Protein AF-A0AAJ6QTH8-F1 (afdb_monomer)

Foldseek 3Di:
DDDDDPDDDDPDDFLLLLLLVCCVPPQAQFAEDDDPDTAGSLNLLVLLLVVLVLLLQAQEEEEQEWPDSQSVSSLSSCQQNQHAYAYAHHDPPCPVVVVPDDPRAAYEYADDPDDDSRYHHPVVSNPDDPDDDDDADPVRRHVSSNHGDHYQFSHQANVRFTEGSVLLVVLLVVLCVVPVEDLVAEEEELDTPRFPVVVSRSSSRSSHNHHYYYDDPVCRPPLLVVLVVCLVRLHAEYEYEPVRLLVNLVVLVPADPVSVCSSCVSHQEYEYEDLADDDPVSVVSSVVSVPPGNYWYKYFNAASRYRDTQWIDGDPDRDTDGDPQWDWDADPRAIWTAGVVGTGRRGPPDDDDDPDWDWDQDADPPDPQVVVLVVVCVVVVHNAKDWDADPPRGIITIDDDDDDDDPPVVNVVVVVPGDPPPDDPPDDDDDDDVHDVVVVVVLLVCLLVVVVLFLQPFDSNVLSVLLVLLQVLQDPDGSVNADQQAFSVVSVQDQVSLVSSLVVQVVVVWRSPLSNDRNDGNNRSSQQTGWPWDAFPPRWIKTKHFQAPVDDQVLQLQQQLVQCCPAFLLNVLQCVPFPRSSVLSSLQCVQCVVQQRVQSLKMWMAGPPPRRTFKIWTKHWLVDDGDRDDHDPLVVLVVVLVVVVSVVVCVVQVVFTEIEGEDIGGHPPDDPRRVLVVLLVRLVSSCSCQLRPPNRHFKYKYWDQGPSNVCCCVVPVVWDFDDKGQLQPDDDPNDRRRVPGDRPGITTMTMDGHDDD

InterPro domains:
  IPR042099 ANL, N-terminal domain [G3DSA:3.40.50.12780] (11-364)

Solvent-accessible surface area (backbone atoms only — not comparable to full-atom values): 43039 Å² total; per-residue (Å²): 134,88,87,82,88,89,75,82,82,79,80,89,66,45,75,66,51,44,48,31,46,41,35,70,77,44,29,82,43,54,34,37,38,45,79,97,42,77,34,23,30,42,53,48,33,52,48,16,44,58,48,26,66,71,48,66,83,42,68,38,46,33,44,34,34,63,76,49,69,67,44,53,31,50,55,51,12,29,39,37,69,43,31,54,32,33,35,33,72,62,64,90,77,50,68,69,59,62,76,68,57,54,96,47,28,31,41,37,28,68,73,71,97,67,91,50,98,46,54,46,45,45,75,76,65,74,77,68,80,91,73,87,84,73,64,61,45,102,84,71,47,44,50,74,55,62,58,64,41,80,57,71,45,59,30,26,39,65,91,65,41,71,23,47,32,64,39,52,49,56,41,37,59,50,49,50,70,74,65,62,60,34,71,86,37,25,31,33,58,77,51,52,59,50,43,58,63,34,54,52,54,54,47,50,31,42,56,45,44,7,23,37,41,47,73,55,77,89,41,64,94,37,66,66,57,44,36,53,49,36,46,75,66,45,28,21,36,41,38,34,36,61,66,55,48,49,52,48,24,52,51,41,70,76,42,54,74,63,58,46,47,56,43,45,66,48,26,50,32,38,40,32,43,36,67,58,64,75,55,71,70,58,42,53,57,34,53,59,44,54,61,95,57,91,49,45,57,37,41,35,34,32,41,84,61,50,58,45,72,64,35,40,43,49,82,91,70,80,50,68,48,68,50,94,49,63,45,83,47,77,59,98,90,43,59,28,48,28,41,84,86,49,84,43,87,51,71,76,64,63,84,81,85,80,74,67,86,56,87,49,90,74,73,57,87,83,61,62,66,66,61,54,40,51,54,50,22,64,74,70,74,44,88,70,57,51,72,45,75,41,90,89,75,48,23,47,40,51,39,65,81,86,80,89,89,72,67,83,68,49,59,69,53,56,63,72,73,58,64,74,92,79,64,80,86,85,70,86,88,87,87,81,72,102,62,57,77,66,41,63,52,42,57,49,47,46,37,32,47,54,40,67,75,41,66,52,92,54,53,51,71,60,48,31,54,51,52,50,47,49,30,75,60,41,80,96,43,52,75,85,70,65,51,52,84,41,22,56,44,81,67,64,52,46,75,68,40,29,51,51,39,16,51,52,30,44,74,73,74,35,65,25,70,52,54,64,43,60,80,43,19,47,47,52,36,46,56,75,41,47,74,34,75,48,77,39,71,90,81,39,46,34,29,49,42,67,30,37,89,87,54,67,60,68,65,52,38,50,33,40,14,51,32,41,44,73,68,37,65,69,40,57,50,35,34,82,77,78,48,66,45,34,60,48,42,37,58,50,44,65,71,45,40,64,68,32,28,78,62,55,53,11,33,31,32,23,32,61,88,78,62,46,80,44,31,41,33,43,20,40,59,58,84,68,80,81,94,82,78,91,67,54,76,68,56,47,50,57,52,51,60,51,46,66,51,45,60,56,49,48,67,75,38,69,93,50,44,33,40,25,46,76,46,77,28,45,46,86,85,56,52,75,66,36,48,53,51,52,53,50,51,57,52,53,54,47,50,43,50,37,58,24,88,84,58,66,32,42,30,42,37,36,70,36,70,48,71,67,59,44,51,49,37,44,76,74,62,67,28,41,81,78,45,77,43,62,55,80,74,49,68,56,97,93,40,67,70,40,83,79,56,62,96,85,53,52,36,36,29,34,39,33,77,46,85,81,128

Structure (mmCIF, N/CA/C/O backbone):
data_AF-A0AAJ6QTH8-F1
#
_entry.id   AF-A0AAJ6QTH8-F1
#
loop_
_atom_site.group_PDB
_atom_site.id
_atom_site.type_symbol
_atom_site.label_atom_id
_atom_site.label_alt_id
_atom_site.label_comp_id
_atom_site.label_asym_id
_atom_site.label_entity_id
_atom_site.label_seq_id
_atom_site.pdbx_PDB_ins_code
_atom_site.Cartn_x
_atom_site.Cartn_y
_atom_site.Cartn_z
_atom_site.occupancy
_atom_site.B_iso_or_equiv
_atom_site.auth_seq_id
_atom_site.auth_comp_id
_atom_site.auth_asym_id
_atom_site.auth_atom_id
_atom_site.pdbx_PDB_model_num
ATOM 1 N N . MET A 1 1 ? 64.478 -2.134 1.390 1.00 30.98 1 MET A N 1
ATOM 2 C CA . MET A 1 1 ? 63.699 -1.102 2.108 1.00 30.98 1 MET A CA 1
ATOM 3 C C . MET A 1 1 ? 62.817 -0.441 1.047 1.00 30.98 1 MET A C 1
ATOM 5 O O . MET A 1 1 ? 63.375 0.244 0.209 1.00 30.98 1 MET A O 1
ATOM 9 N N . SER A 1 2 ? 61.573 -0.869 0.766 1.00 25.03 2 SER A N 1
ATOM 10 C CA . SER A 1 2 ? 60.336 -0.794 1.589 1.00 25.03 2 SER A CA 1
ATOM 11 C C . SER A 1 2 ? 60.088 0.656 2.043 1.00 25.03 2 SER A C 1
ATOM 13 O O . SER A 1 2 ? 61.015 1.234 2.591 1.00 25.03 2 SER A O 1
ATOM 15 N N . THR A 1 3 ? 58.959 1.348 1.880 1.00 27.83 3 THR A N 1
ATOM 16 C CA . THR A 1 3 ? 57.510 1.089 1.696 1.00 27.83 3 THR A CA 1
ATOM 17 C C . THR A 1 3 ? 56.882 2.462 1.321 1.00 27.83 3 THR A C 1
ATOM 19 O O . THR A 1 3 ? 57.507 3.485 1.561 1.00 27.83 3 THR A O 1
ATOM 22 N N . GLY A 1 4 ? 55.687 2.653 0.758 1.00 23.27 4 GLY A N 1
ATOM 23 C CA . GLY A 1 4 ? 54.606 1.772 0.346 1.00 23.27 4 GLY A CA 1
ATOM 24 C C . GLY A 1 4 ? 53.565 2.591 -0.438 1.00 23.27 4 GLY A C 1
ATOM 25 O O . GLY A 1 4 ? 53.113 3.637 0.016 1.00 23.27 4 GLY A O 1
ATOM 26 N N . ARG A 1 5 ? 53.189 2.099 -1.623 1.00 26.78 5 ARG A N 1
ATOM 27 C CA . ARG A 1 5 ? 51.918 2.421 -2.281 1.00 26.78 5 ARG A CA 1
ATOM 28 C C . ARG A 1 5 ? 50.860 1.492 -1.680 1.00 26.78 5 ARG A C 1
ATOM 30 O O . ARG A 1 5 ? 51.039 0.278 -1.723 1.00 26.78 5 ARG A O 1
ATOM 37 N N . ARG A 1 6 ? 49.769 2.042 -1.152 1.00 27.88 6 ARG A N 1
ATOM 38 C CA . ARG A 1 6 ? 48.500 1.324 -0.970 1.00 27.88 6 ARG A CA 1
ATOM 39 C C . ARG A 1 6 ? 47.412 2.111 -1.692 1.00 27.88 6 ARG A C 1
ATOM 41 O O . ARG A 1 6 ? 46.777 2.974 -1.112 1.00 27.88 6 ARG A O 1
ATOM 48 N N . GLY A 1 7 ? 47.266 1.813 -2.976 1.00 26.36 7 GLY A N 1
ATOM 49 C CA . GLY A 1 7 ? 46.012 1.924 -3.709 1.00 26.36 7 GLY A CA 1
ATOM 50 C C . GLY A 1 7 ? 45.811 0.546 -4.318 1.00 26.36 7 GLY A C 1
ATOM 51 O O . GLY A 1 7 ? 46.610 0.120 -5.151 1.00 26.36 7 GLY A O 1
ATOM 52 N N . THR A 1 8 ? 44.881 -0.221 -3.766 1.00 25.27 8 THR A N 1
ATOM 53 C CA . THR A 1 8 ? 44.564 -1.585 -4.190 1.00 25.27 8 THR A CA 1
ATOM 54 C C . THR A 1 8 ? 44.087 -1.572 -5.642 1.00 25.27 8 THR A C 1
ATOM 56 O O . THR A 1 8 ? 43.232 -0.773 -6.007 1.00 25.27 8 THR A O 1
ATOM 59 N N . MET A 1 9 ? 44.685 -2.435 -6.467 1.00 25.14 9 MET A N 1
ATOM 60 C CA . MET A 1 9 ? 44.306 -2.676 -7.859 1.00 25.14 9 MET A CA 1
ATOM 61 C C . MET A 1 9 ? 42.838 -3.112 -7.945 1.00 25.14 9 MET A C 1
ATOM 63 O O . MET A 1 9 ? 42.475 -4.119 -7.342 1.00 25.14 9 MET A O 1
ATOM 67 N N . CYS A 1 10 ? 42.027 -2.401 -8.731 1.00 27.89 10 CYS A N 1
ATOM 68 C CA . CYS A 1 10 ? 40.761 -2.926 -9.231 1.00 27.89 10 CYS A CA 1
ATOM 69 C C . CYS A 1 10 ? 41.102 -3.844 -10.415 1.00 27.89 10 CYS A C 1
ATOM 71 O O . CYS A 1 10 ? 41.618 -3.382 -11.434 1.00 27.89 10 CYS A O 1
ATOM 73 N N . SER A 1 11 ? 40.941 -5.157 -10.250 1.00 30.78 11 SER A N 1
ATOM 74 C CA . SER A 1 11 ? 41.126 -6.124 -11.332 1.00 30.78 11 SER A CA 1
ATOM 75 C C . SER A 1 11 ? 39.973 -5.956 -12.318 1.00 30.78 11 SER A C 1
ATOM 77 O O . SER A 1 11 ? 38.854 -6.355 -12.006 1.00 30.78 11 SER A O 1
ATOM 79 N N . SER A 1 12 ? 40.238 -5.336 -13.469 1.00 40.53 12 SER A N 1
ATOM 80 C CA . SER A 1 12 ? 39.260 -5.050 -14.523 1.00 40.53 12 SER A CA 1
ATOM 81 C C . SER A 1 12 ? 38.631 -6.340 -15.056 1.00 40.53 12 SER A C 1
ATOM 83 O O . SER A 1 12 ? 39.134 -6.961 -15.991 1.00 40.53 12 SER A O 1
ATOM 85 N N . THR A 1 13 ? 37.550 -6.753 -14.412 1.00 53.84 13 THR A N 1
ATOM 86 C CA . THR A 1 13 ? 36.597 -7.735 -14.918 1.00 53.84 13 THR A CA 1
ATOM 87 C C . THR A 1 13 ? 35.504 -6.895 -15.566 1.00 53.84 13 THR A C 1
ATOM 89 O O . THR A 1 13 ? 34.996 -5.975 -14.923 1.00 53.84 13 THR A O 1
ATOM 92 N N . ASN A 1 14 ? 35.209 -7.110 -16.849 1.00 73.38 14 ASN A N 1
ATOM 93 C CA . ASN A 1 14 ? 34.145 -6.371 -17.529 1.00 73.38 14 ASN A CA 1
ATOM 94 C C . ASN A 1 14 ? 32.824 -6.647 -16.786 1.00 73.38 14 ASN A C 1
ATOM 96 O O . ASN A 1 14 ? 32.605 -7.766 -16.328 1.00 73.38 14 ASN A O 1
ATOM 100 N N . MET A 1 15 ? 31.924 -5.668 -16.651 1.00 78.00 15 MET A N 1
ATOM 101 C CA . MET A 1 15 ? 30.626 -5.906 -16.004 1.00 78.00 15 MET A CA 1
ATOM 102 C C . MET A 1 15 ? 29.840 -7.026 -16.702 1.00 78.00 15 MET A C 1
ATOM 104 O O . MET A 1 15 ? 29.185 -7.840 -16.052 1.00 78.00 15 MET A O 1
ATOM 108 N N . TYR A 1 16 ? 29.994 -7.143 -18.023 1.00 84.38 16 TYR A N 1
ATOM 109 C CA . TYR A 1 16 ? 29.442 -8.253 -18.794 1.00 84.38 16 TYR A CA 1
ATOM 110 C C . TYR A 1 16 ? 30.028 -9.624 -18.392 1.00 84.38 16 TYR A C 1
ATOM 112 O O . TYR A 1 16 ? 29.327 -10.633 -18.460 1.00 84.38 16 TYR A O 1
ATOM 120 N N . ASP A 1 17 ? 31.266 -9.685 -17.886 1.00 84.75 17 ASP A N 1
ATOM 121 C CA . ASP A 1 17 ? 31.876 -10.934 -17.408 1.00 84.75 17 ASP A CA 1
ATOM 122 C C . ASP A 1 17 ? 31.186 -11.467 -16.146 1.00 84.75 17 ASP A C 1
ATOM 124 O O . ASP A 1 17 ? 31.147 -12.679 -15.926 1.00 84.75 17 ASP A O 1
ATOM 128 N N . HIS A 1 18 ? 30.605 -10.595 -15.314 1.00 87.88 18 HIS A N 1
ATOM 129 C CA . HIS A 1 18 ? 29.789 -11.046 -14.186 1.00 87.88 18 HIS A CA 1
ATOM 130 C C . HIS A 1 18 ? 28.554 -11.809 -14.679 1.00 87.88 18 HIS A C 1
ATOM 132 O O . HIS A 1 18 ? 28.242 -12.878 -14.150 1.00 87.88 18 HIS A O 1
ATOM 138 N N . PHE A 1 19 ? 27.900 -11.311 -15.734 1.00 91.12 19 PHE A N 1
ATOM 139 C CA . PHE A 1 19 ? 26.754 -11.979 -16.346 1.00 91.12 19 PHE A CA 1
ATOM 140 C C . PHE A 1 19 ? 27.165 -13.309 -16.988 1.00 91.12 19 PHE A C 1
ATOM 142 O O . PHE A 1 19 ? 26.593 -14.350 -16.665 1.00 91.12 19 PHE A O 1
ATOM 149 N N . THR A 1 20 ? 28.204 -13.326 -17.829 1.00 90.00 20 THR A N 1
ATOM 150 C CA . THR A 1 20 ? 28.662 -14.572 -18.473 1.00 90.00 20 THR A CA 1
ATOM 151 C C . THR A 1 20 ? 29.199 -15.584 -17.464 1.00 90.00 20 THR A C 1
ATOM 153 O O . THR A 1 20 ? 29.081 -16.794 -17.677 1.00 90.00 20 THR A O 1
ATOM 156 N N . SER A 1 21 ? 29.734 -15.128 -16.328 1.00 90.19 21 SER A N 1
ATOM 157 C CA . SER A 1 21 ? 30.091 -16.011 -15.223 1.00 90.19 21 SER A CA 1
ATOM 158 C C . SER A 1 21 ? 28.864 -16.756 -14.702 1.00 90.19 21 SER A C 1
ATOM 160 O O . SER A 1 21 ? 28.948 -17.975 -14.573 1.00 90.19 21 SER A O 1
ATOM 162 N N . MET A 1 22 ? 27.729 -16.076 -14.506 1.00 91.00 22 MET A N 1
ATOM 163 C CA . MET A 1 22 ? 26.467 -16.710 -14.100 1.00 91.00 22 MET A CA 1
ATOM 164 C C . MET A 1 22 ? 25.932 -17.683 -15.155 1.00 91.00 22 MET A C 1
ATOM 166 O O . MET A 1 22 ? 25.574 -18.806 -14.807 1.00 91.00 22 MET A O 1
ATOM 170 N N . VAL A 1 23 ? 25.971 -17.318 -16.442 1.00 91.19 23 VAL A N 1
ATOM 171 C CA . VAL A 1 23 ? 25.603 -18.226 -17.550 1.00 91.19 23 VAL A CA 1
ATOM 172 C C . VAL A 1 23 ? 26.461 -19.497 -17.532 1.00 91.19 23 VAL A C 1
ATOM 174 O O . VAL A 1 23 ? 25.985 -20.595 -17.798 1.00 91.19 23 VAL A O 1
ATOM 177 N N . ARG A 1 24 ? 27.745 -19.376 -17.189 1.00 89.12 24 ARG A N 1
ATOM 178 C CA . ARG A 1 24 ? 28.689 -20.499 -17.166 1.00 89.12 24 ARG A CA 1
ATOM 179 C C . ARG A 1 24 ? 28.554 -21.388 -15.929 1.00 89.12 24 ARG A C 1
ATOM 181 O O . ARG A 1 24 ? 28.730 -22.602 -16.053 1.00 89.12 24 ARG A O 1
ATOM 188 N N . THR A 1 25 ? 28.352 -20.807 -14.747 1.00 89.38 25 THR A N 1
ATOM 189 C CA . THR A 1 25 ? 28.365 -21.538 -13.467 1.00 89.38 25 THR A CA 1
ATOM 190 C C . THR A 1 25 ? 26.981 -21.992 -13.025 1.00 89.38 25 THR A C 1
ATOM 192 O O . THR A 1 25 ? 26.869 -23.045 -12.402 1.00 89.38 25 THR A O 1
ATOM 195 N N . SER A 1 26 ? 25.942 -21.240 -13.384 1.00 90.38 26 SER A N 1
ATOM 196 C CA . SER A 1 26 ? 24.566 -21.427 -12.925 1.00 90.38 26 SER A CA 1
ATOM 197 C C . SER A 1 26 ? 23.533 -21.233 -14.056 1.00 90.38 26 SER A C 1
ATOM 199 O O . SER A 1 26 ? 22.551 -20.517 -13.858 1.00 90.38 26 SER A O 1
ATOM 201 N N . PRO A 1 27 ? 23.695 -21.877 -15.233 1.00 89.81 27 PRO A N 1
ATOM 202 C CA . PRO A 1 27 ? 22.884 -21.602 -16.429 1.00 89.81 27 PRO A CA 1
ATOM 203 C C . PRO A 1 27 ? 21.377 -21.775 -16.222 1.00 89.81 27 PRO A C 1
ATOM 205 O O . PRO A 1 27 ? 20.593 -21.036 -16.799 1.00 89.81 27 PRO A O 1
ATOM 208 N N . LYS A 1 28 ? 20.980 -22.742 -15.386 1.00 89.88 28 LYS A N 1
ATOM 209 C CA . LYS A 1 28 ? 19.580 -23.149 -15.184 1.00 89.88 28 LYS A CA 1
ATOM 210 C C . LYS A 1 28 ? 18.883 -22.457 -14.013 1.00 89.88 28 LYS A C 1
ATOM 212 O O . LYS A 1 28 ? 17.753 -22.811 -13.700 1.00 89.88 28 LYS A O 1
ATOM 217 N N . ILE A 1 29 ? 19.561 -21.548 -13.313 1.00 91.62 29 ILE A N 1
ATOM 218 C CA . ILE A 1 29 ? 18.925 -20.762 -12.250 1.00 91.62 29 ILE A CA 1
ATOM 219 C C . ILE A 1 29 ? 18.086 -19.665 -12.910 1.00 91.62 29 ILE A C 1
ATOM 221 O O . ILE A 1 29 ? 18.535 -19.060 -13.887 1.00 91.62 29 ILE A O 1
ATOM 225 N N . ALA A 1 30 ? 16.886 -19.423 -12.381 1.00 92.56 30 ALA A N 1
ATOM 226 C CA . ALA A 1 30 ? 16.048 -18.302 -12.784 1.00 92.56 30 ALA A CA 1
ATOM 227 C C . ALA A 1 30 ? 16.810 -16.984 -12.594 1.00 92.56 30 ALA A C 1
ATOM 229 O O . ALA A 1 30 ? 17.364 -16.727 -11.529 1.00 92.56 30 ALA A O 1
ATOM 230 N N . ALA A 1 31 ? 16.853 -16.151 -13.625 1.00 92.88 31 ALA A N 1
ATOM 231 C CA . ALA A 1 31 ? 17.443 -14.819 -13.537 1.00 92.88 31 ALA A CA 1
ATOM 232 C C . ALA A 1 31 ? 16.362 -13.734 -13.563 1.00 92.88 31 ALA A C 1
ATOM 234 O O . ALA A 1 31 ? 16.537 -12.681 -12.951 1.00 92.88 31 ALA A O 1
ATOM 235 N N . LEU A 1 32 ? 15.253 -13.991 -14.264 1.00 93.00 32 LEU A N 1
ATOM 236 C CA . LEU A 1 32 ? 14.183 -13.027 -14.466 1.00 93.00 32 LEU A CA 1
ATOM 237 C C . LEU A 1 32 ? 12.808 -13.704 -14.488 1.00 93.00 32 LEU A C 1
ATOM 239 O O . LEU A 1 32 ? 12.600 -14.674 -15.215 1.00 93.00 32 LEU A O 1
ATOM 243 N N . PHE A 1 33 ? 11.868 -13.126 -13.748 1.00 92.00 33 PHE A N 1
ATOM 244 C CA . PHE A 1 33 ? 10.438 -13.393 -13.843 1.00 92.00 33 PHE A CA 1
ATOM 245 C C . PHE A 1 33 ? 9.744 -12.175 -14.457 1.00 92.00 33 PHE A C 1
ATOM 247 O O . PHE A 1 33 ? 9.846 -11.069 -13.916 1.00 92.00 33 PHE A O 1
ATOM 254 N N . TYR A 1 34 ? 9.057 -12.369 -15.581 1.00 88.94 34 TYR A N 1
ATOM 255 C CA . TYR A 1 34 ? 8.301 -11.322 -16.270 1.00 88.94 34 TYR A CA 1
ATOM 256 C C . TYR A 1 34 ? 7.086 -11.934 -16.973 1.00 88.94 34 TYR A C 1
ATOM 258 O O . TYR A 1 34 ? 7.224 -12.925 -17.692 1.00 88.94 34 TYR A O 1
ATOM 266 N N . ASP A 1 35 ? 5.904 -11.358 -16.743 1.00 84.44 35 ASP A N 1
ATOM 267 C CA . ASP A 1 35 ? 4.611 -11.974 -17.067 1.00 84.44 35 ASP A CA 1
ATOM 268 C C . ASP A 1 35 ? 4.543 -13.427 -16.540 1.00 84.44 35 ASP A C 1
ATOM 270 O O . ASP A 1 35 ? 4.920 -13.697 -15.397 1.00 84.44 35 ASP A O 1
ATOM 274 N N . ASP A 1 36 ? 4.110 -14.376 -17.372 1.00 82.19 36 ASP A N 1
ATOM 275 C CA . ASP A 1 36 ? 4.057 -15.807 -17.045 1.00 82.19 36 ASP A CA 1
ATOM 276 C C . ASP A 1 36 ? 5.379 -16.541 -17.337 1.00 82.19 36 ASP A C 1
ATOM 278 O O . ASP A 1 36 ? 5.434 -17.774 -17.332 1.00 82.19 36 ASP A O 1
ATOM 282 N N . ARG A 1 37 ? 6.455 -15.807 -17.652 1.00 85.25 37 ARG A N 1
ATOM 283 C CA . ARG A 1 37 ? 7.737 -16.384 -18.067 1.00 85.25 37 ARG A CA 1
ATOM 284 C C . ARG A 1 37 ? 8.737 -16.392 -16.922 1.00 85.25 37 ARG A C 1
ATOM 286 O O . ARG A 1 37 ? 8.976 -15.386 -16.255 1.00 85.25 37 ARG A O 1
ATOM 293 N N . GLU A 1 38 ? 9.391 -17.534 -16.779 1.00 91.38 38 GLU A N 1
ATOM 294 C CA . GLU A 1 38 ? 10.607 -17.710 -15.996 1.00 91.38 38 GLU A CA 1
ATOM 295 C C . GLU A 1 38 ? 11.763 -17.893 -16.978 1.00 91.38 38 GLU A C 1
ATOM 297 O O . GLU A 1 38 ? 11.778 -18.850 -17.753 1.00 91.38 38 GLU A O 1
ATOM 302 N N . LEU A 1 39 ? 12.707 -16.954 -16.981 1.00 90.88 39 LEU A N 1
ATOM 303 C CA . LEU A 1 39 ? 13.871 -16.993 -17.857 1.00 90.88 39 LEU A CA 1
ATOM 304 C C . LEU A 1 39 ? 15.122 -17.307 -17.035 1.00 90.88 39 LEU A C 1
ATOM 306 O O . LEU A 1 39 ? 15.466 -16.595 -16.083 1.00 90.88 39 LEU A O 1
ATOM 310 N N . THR A 1 40 ? 15.823 -18.370 -17.417 1.00 93.00 40 THR A N 1
ATOM 311 C CA . THR A 1 40 ? 17.096 -18.760 -16.804 1.00 93.00 40 THR A CA 1
ATOM 312 C C . THR A 1 40 ? 18.259 -17.930 -17.352 1.00 93.00 40 THR A C 1
ATOM 314 O O . THR A 1 40 ? 18.138 -17.281 -18.392 1.00 93.00 40 THR A O 1
ATOM 317 N N . TYR A 1 41 ? 19.425 -17.950 -16.696 1.00 92.88 41 TYR A N 1
ATOM 318 C CA . TYR A 1 41 ? 20.622 -17.286 -17.240 1.00 92.88 41 TYR A CA 1
ATOM 319 C C . TYR A 1 41 ? 20.985 -17.774 -18.647 1.00 92.88 41 TYR A C 1
ATOM 321 O O . TYR A 1 41 ? 21.445 -16.982 -19.468 1.00 92.88 41 TYR A O 1
ATOM 329 N N . GLU A 1 42 ? 20.779 -19.058 -18.942 1.00 90.00 42 GLU A N 1
ATOM 330 C CA . GLU A 1 42 ? 20.976 -19.599 -20.285 1.00 90.00 42 GLU A CA 1
ATOM 331 C C . GLU A 1 42 ? 19.989 -18.991 -21.289 1.00 90.00 42 GLU A C 1
ATOM 333 O O . GLU A 1 42 ? 20.413 -18.571 -22.368 1.00 90.00 42 GLU A O 1
ATOM 338 N N . ASP A 1 43 ? 18.708 -18.876 -20.924 1.00 89.88 43 ASP A N 1
ATOM 339 C CA . ASP A 1 43 ? 17.683 -18.265 -21.777 1.00 89.88 43 ASP A CA 1
ATOM 340 C C . ASP A 1 43 ? 18.015 -16.800 -22.069 1.00 89.88 43 ASP A C 1
ATOM 342 O O . ASP A 1 43 ? 18.073 -16.403 -23.237 1.00 89.88 43 ASP A O 1
ATOM 346 N N . LEU A 1 44 ? 18.344 -16.009 -21.037 1.00 90.50 44 LEU A N 1
ATOM 347 C CA . LEU A 1 44 ? 18.787 -14.623 -21.227 1.00 90.50 44 LEU A CA 1
ATOM 348 C C . LEU A 1 44 ? 20.046 -14.557 -22.085 1.00 90.50 44 LEU A C 1
ATOM 350 O O . LEU A 1 44 ? 20.155 -13.671 -22.929 1.00 90.50 44 LEU A O 1
ATOM 354 N N . GLY A 1 45 ? 20.998 -15.472 -21.889 1.00 90.00 45 GLY A N 1
ATOM 355 C CA . GLY A 1 45 ? 22.227 -15.534 -22.676 1.00 90.00 45 GLY A CA 1
ATOM 356 C C . GLY A 1 45 ? 21.943 -15.747 -24.163 1.00 90.00 45 GLY A C 1
ATOM 357 O O . GLY A 1 45 ? 22.507 -15.046 -25.005 1.00 90.00 45 GLY A O 1
ATOM 358 N N . ARG A 1 46 ? 21.027 -16.665 -24.493 1.00 87.44 46 ARG A N 1
ATOM 359 C CA . ARG A 1 46 ? 20.595 -16.945 -25.872 1.00 87.44 46 ARG A CA 1
ATOM 360 C C . ARG A 1 46 ? 19.879 -15.750 -26.496 1.00 87.44 46 ARG A C 1
ATOM 362 O O . ARG A 1 46 ? 20.249 -15.341 -27.595 1.00 87.44 46 ARG A O 1
ATOM 369 N N . VAL A 1 47 ? 18.918 -15.151 -25.789 1.00 87.00 47 VAL A N 1
ATOM 370 C CA . VAL A 1 47 ? 18.194 -13.958 -26.268 1.00 87.00 47 VAL A CA 1
ATOM 371 C C . VAL A 1 47 ? 19.159 -12.787 -26.472 1.00 87.00 47 VAL A C 1
ATOM 373 O O . VAL A 1 47 ? 19.154 -12.160 -27.528 1.00 87.00 47 VAL A O 1
ATOM 376 N N . THR A 1 48 ? 20.051 -12.545 -25.509 1.00 90.56 48 THR A N 1
ATOM 377 C CA . THR A 1 48 ? 21.094 -11.509 -25.580 1.00 90.56 48 THR A CA 1
ATOM 378 C C . THR A 1 48 ? 22.001 -11.701 -26.792 1.00 90.56 48 THR A C 1
ATOM 380 O O . THR A 1 48 ? 22.302 -10.736 -27.493 1.00 90.56 48 THR A O 1
ATOM 383 N N . HIS A 1 49 ? 22.446 -12.930 -27.068 1.00 89.12 49 HIS A N 1
ATOM 384 C CA . HIS A 1 49 ? 23.313 -13.204 -28.212 1.00 89.12 49 HIS A CA 1
ATOM 385 C C . HIS A 1 49 ? 22.606 -12.950 -29.544 1.00 89.12 49 HIS A C 1
ATOM 387 O O . HIS A 1 49 ? 23.153 -12.238 -30.384 1.00 89.12 49 HIS A O 1
ATOM 393 N N . ASN A 1 50 ? 21.387 -13.465 -29.705 1.00 85.12 50 ASN A N 1
ATOM 394 C CA . ASN A 1 50 ? 20.597 -13.257 -30.918 1.00 85.12 50 ASN A CA 1
ATOM 395 C C . ASN A 1 50 ? 20.316 -11.768 -31.152 1.00 85.12 50 ASN A C 1
ATOM 397 O O . ASN A 1 50 ? 20.354 -11.279 -32.281 1.00 85.12 50 ASN A O 1
ATOM 401 N N . LEU A 1 51 ? 20.041 -11.033 -30.075 1.00 88.94 51 LEU A N 1
ATOM 402 C CA . LEU A 1 51 ? 19.813 -9.600 -30.143 1.00 88.94 51 LEU A CA 1
ATOM 403 C C . LEU A 1 51 ? 21.095 -8.845 -30.513 1.00 88.94 51 LEU A C 1
ATOM 405 O O . LEU A 1 51 ? 21.045 -7.942 -31.342 1.00 88.94 51 LEU A O 1
ATOM 409 N N . ALA A 1 52 ? 22.249 -9.240 -29.975 1.00 90.31 52 ALA A N 1
ATOM 410 C CA . ALA A 1 52 ? 23.533 -8.657 -30.354 1.00 90.31 52 ALA A CA 1
ATOM 411 C C . ALA A 1 52 ? 23.834 -8.841 -31.851 1.00 90.31 52 ALA A C 1
ATOM 413 O O . ALA A 1 52 ? 24.280 -7.895 -32.494 1.00 90.31 52 ALA A O 1
ATOM 414 N N . ASP A 1 53 ? 23.519 -9.996 -32.437 1.00 87.81 53 ASP A N 1
ATOM 415 C CA . ASP A 1 53 ? 23.716 -10.220 -33.876 1.00 87.81 53 ASP A CA 1
ATOM 416 C C . ASP A 1 53 ? 22.842 -9.286 -34.732 1.00 87.81 53 ASP A C 1
ATOM 418 O O . ASP A 1 53 ? 23.280 -8.796 -35.770 1.00 87.81 53 ASP A O 1
ATOM 422 N N . LYS A 1 54 ? 21.622 -8.964 -34.282 1.00 87.44 54 LYS A N 1
ATOM 423 C CA . LYS A 1 54 ? 20.758 -7.977 -34.957 1.00 87.44 54 LYS A CA 1
ATOM 424 C C . LYS A 1 54 ? 21.251 -6.544 -34.789 1.00 87.44 54 LYS A C 1
ATOM 426 O O . LYS A 1 54 ? 21.097 -5.723 -35.691 1.00 87.44 54 LYS A O 1
ATOM 431 N N . LEU A 1 55 ? 21.813 -6.232 -33.626 1.00 91.50 55 LEU A N 1
ATOM 432 C CA . LEU A 1 55 ? 22.289 -4.894 -33.288 1.00 91.50 55 LEU A CA 1
ATOM 433 C C . LEU A 1 55 ? 23.705 -4.619 -33.821 1.00 91.50 55 LEU A C 1
ATOM 435 O O . LEU A 1 55 ? 24.134 -3.468 -33.818 1.00 91.50 55 LEU A O 1
ATOM 439 N N . SER A 1 56 ? 24.424 -5.629 -34.325 1.00 91.69 56 SER A N 1
ATOM 440 C CA . SER A 1 56 ? 25.845 -5.523 -34.689 1.00 91.69 56 SER A CA 1
ATOM 441 C C . SER A 1 56 ? 26.143 -4.511 -35.799 1.00 91.69 56 SER A C 1
ATOM 443 O O . SER A 1 56 ? 27.275 -4.041 -35.909 1.00 91.69 56 SER A O 1
ATOM 445 N N . ALA A 1 57 ? 25.150 -4.194 -36.637 1.00 91.50 57 ALA A N 1
ATOM 446 C CA . ALA A 1 57 ? 25.272 -3.224 -37.724 1.00 91.50 57 ALA A CA 1
ATOM 447 C C . ALA A 1 57 ? 25.192 -1.757 -37.258 1.00 91.50 57 ALA A C 1
ATOM 449 O O . ALA A 1 57 ? 25.508 -0.863 -38.041 1.00 91.50 57 ALA A O 1
ATOM 450 N N . TYR A 1 58 ? 24.787 -1.504 -36.010 1.00 92.81 58 TYR A N 1
ATOM 451 C CA . TYR A 1 58 ? 24.537 -0.164 -35.482 1.00 92.81 58 TYR A CA 1
ATOM 452 C C . TYR A 1 58 ? 25.594 0.218 -34.441 1.00 92.81 58 TYR A C 1
ATOM 454 O O . TYR A 1 58 ? 26.063 -0.607 -33.654 1.00 92.81 58 TYR A O 1
ATOM 462 N N . GLU A 1 59 ? 25.989 1.488 -34.442 1.00 90.06 59 GLU A N 1
ATOM 463 C CA . GLU A 1 59 ? 26.948 2.031 -33.474 1.00 90.06 59 GLU A CA 1
ATOM 464 C C . GLU A 1 59 ? 26.239 2.554 -32.227 1.00 90.06 59 GLU A C 1
ATOM 466 O O . GLU A 1 59 ? 26.724 2.344 -31.115 1.00 90.06 59 GLU A O 1
ATOM 471 N N . ASN A 1 60 ? 25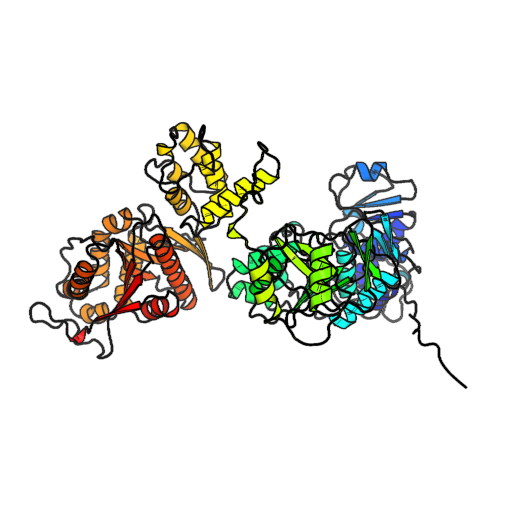.075 3.183 -32.412 1.00 93.38 60 ASN A N 1
ATOM 472 C CA . ASN A 1 60 ? 24.299 3.800 -31.344 1.00 93.38 60 ASN A CA 1
ATOM 473 C C . ASN A 1 60 ? 23.024 2.991 -31.087 1.00 93.38 60 ASN A C 1
ATOM 475 O O . ASN A 1 60 ? 22.157 2.879 -31.954 1.00 93.38 60 ASN A O 1
ATOM 479 N N . ILE A 1 61 ? 22.885 2.454 -29.877 1.00 95.38 61 ILE A N 1
ATOM 480 C CA . ILE A 1 61 ? 21.723 1.652 -29.478 1.00 95.38 61 ILE A CA 1
ATOM 481 C C . ILE A 1 61 ? 20.907 2.465 -28.475 1.00 95.38 61 ILE A C 1
ATOM 483 O O . ILE A 1 61 ? 21.339 2.683 -27.343 1.00 95.38 61 ILE A O 1
ATOM 487 N N . LEU A 1 62 ? 19.733 2.937 -28.897 1.00 94.81 62 LEU A N 1
ATOM 488 C CA . LEU A 1 62 ? 18.818 3.710 -28.063 1.00 94.81 62 LEU A CA 1
ATOM 489 C C . LEU A 1 62 ? 17.769 2.782 -27.450 1.00 94.81 62 LEU A C 1
ATOM 491 O O . LEU A 1 62 ? 17.007 2.135 -28.169 1.00 94.81 62 LEU A O 1
ATOM 495 N N . ILE A 1 63 ? 17.684 2.770 -26.123 1.00 94.50 63 ILE A N 1
ATOM 496 C CA . ILE A 1 63 ? 16.728 1.958 -25.368 1.00 94.50 63 ILE A CA 1
ATOM 497 C C . ILE A 1 63 ? 15.538 2.838 -24.974 1.00 94.50 63 ILE A C 1
ATOM 499 O O . ILE A 1 63 ? 15.665 3.737 -24.144 1.00 94.50 63 ILE A O 1
ATOM 503 N N . CYS A 1 64 ? 14.371 2.578 -25.568 1.00 92.81 64 CYS A N 1
ATOM 504 C CA . CYS A 1 64 ? 13.094 3.209 -25.222 1.00 92.81 64 CYS A CA 1
ATOM 505 C C . CYS A 1 64 ? 12.047 2.114 -24.976 1.00 92.81 64 CYS A C 1
ATOM 507 O O . CYS A 1 64 ? 11.108 1.923 -25.754 1.00 92.81 64 CYS A O 1
ATOM 509 N N . LEU A 1 65 ? 12.263 1.357 -23.904 1.00 91.06 65 LEU A N 1
ATOM 510 C CA . LEU A 1 65 ? 11.474 0.190 -23.510 1.00 91.06 65 LEU A CA 1
ATOM 511 C C . LEU A 1 65 ? 10.952 0.384 -22.084 1.00 91.06 65 LEU A C 1
ATOM 513 O O . LEU A 1 65 ? 11.674 0.974 -21.278 1.00 91.06 65 LEU A O 1
ATOM 517 N N . PRO A 1 66 ? 9.753 -0.110 -21.740 1.00 90.19 66 PRO A N 1
ATOM 518 C CA . PRO A 1 66 ? 9.344 -0.205 -20.344 1.00 90.19 66 PRO A CA 1
ATOM 519 C C . PRO A 1 66 ? 10.178 -1.291 -19.629 1.00 90.19 66 PRO A C 1
ATOM 521 O O . PRO A 1 66 ? 10.839 -2.093 -20.303 1.00 90.19 66 PRO A O 1
ATOM 524 N N . PRO A 1 67 ? 10.161 -1.355 -18.283 1.00 91.25 67 PRO A N 1
ATOM 525 C CA . PRO A 1 67 ? 10.756 -2.470 -17.545 1.00 91.25 67 PRO A CA 1
ATOM 526 C C . PRO A 1 67 ? 10.254 -3.818 -18.080 1.00 91.25 67 PRO A C 1
ATOM 528 O O . PRO A 1 67 ? 9.064 -4.109 -18.001 1.00 91.25 67 PRO A O 1
ATOM 531 N N . SER A 1 68 ? 11.154 -4.597 -18.681 1.00 90.12 68 SER A N 1
ATOM 532 C CA . SER A 1 68 ? 10.848 -5.846 -19.392 1.00 90.12 68 SER A CA 1
ATOM 533 C C . SER A 1 68 ? 12.110 -6.695 -19.572 1.00 90.12 68 SER A C 1
ATOM 535 O O . SER A 1 68 ? 13.236 -6.198 -19.458 1.00 90.12 68 SER A O 1
ATOM 537 N N . ASP A 1 69 ? 11.923 -7.966 -19.915 1.00 89.75 69 ASP A N 1
ATOM 538 C CA . ASP A 1 69 ? 12.984 -8.868 -20.377 1.00 89.75 69 ASP A CA 1
ATOM 539 C C . ASP A 1 69 ? 13.740 -8.314 -21.594 1.00 89.75 69 ASP A C 1
ATOM 541 O O . ASP A 1 69 ? 14.975 -8.319 -21.615 1.00 89.75 69 ASP A O 1
ATOM 545 N N . ALA A 1 70 ? 13.022 -7.745 -22.561 1.00 90.69 70 ALA A N 1
ATOM 546 C CA . ALA A 1 70 ? 13.593 -7.107 -23.739 1.00 90.69 70 ALA A CA 1
ATOM 547 C C . ALA A 1 70 ? 14.513 -5.928 -23.381 1.00 90.69 70 ALA A C 1
ATOM 549 O O . ALA A 1 70 ? 15.582 -5.788 -23.979 1.00 90.69 70 ALA A O 1
ATOM 550 N N . ALA A 1 71 ? 14.146 -5.097 -22.397 1.00 93.06 71 ALA A N 1
ATOM 551 C CA . ALA A 1 71 ? 14.990 -3.986 -21.948 1.00 93.06 71 ALA A CA 1
ATOM 552 C C . ALA A 1 71 ? 16.330 -4.485 -21.393 1.00 93.06 71 ALA A C 1
ATOM 554 O O . ALA A 1 71 ? 17.389 -3.989 -21.787 1.00 93.06 71 ALA A O 1
ATOM 555 N N . ILE A 1 72 ? 16.286 -5.506 -20.536 1.00 93.81 72 ILE A N 1
ATOM 556 C CA . ILE A 1 72 ? 17.472 -6.106 -19.918 1.00 93.81 72 ILE A CA 1
ATOM 557 C C . ILE A 1 72 ? 18.349 -6.784 -20.974 1.00 93.81 72 ILE A C 1
ATOM 559 O O . ILE A 1 72 ? 19.551 -6.524 -21.035 1.00 93.81 72 ILE A O 1
ATOM 563 N N . CYS A 1 73 ? 17.757 -7.581 -21.866 1.00 92.50 73 CYS A N 1
ATOM 564 C CA . CYS A 1 73 ? 18.496 -8.232 -22.947 1.00 92.50 73 CYS A CA 1
ATOM 565 C C . CYS A 1 73 ? 19.128 -7.214 -23.906 1.00 92.50 73 CYS A C 1
ATOM 567 O O . CYS A 1 73 ? 20.244 -7.430 -24.369 1.00 92.50 73 CYS A O 1
ATOM 569 N N . THR A 1 74 ? 18.467 -6.082 -24.176 1.00 94.38 74 THR A N 1
ATOM 570 C CA . THR A 1 74 ? 19.021 -5.012 -25.028 1.00 94.38 74 THR A CA 1
ATOM 571 C C . THR A 1 74 ? 20.244 -4.356 -24.394 1.00 94.38 74 THR A C 1
ATOM 573 O O . THR A 1 74 ? 21.248 -4.156 -25.077 1.00 94.38 74 THR A O 1
ATOM 576 N N . MET A 1 75 ? 20.189 -4.063 -23.091 1.00 94.62 75 MET A N 1
ATOM 577 C CA . MET A 1 75 ? 21.329 -3.542 -22.329 1.00 94.62 75 MET A CA 1
ATOM 578 C C . MET A 1 75 ? 22.526 -4.503 -22.401 1.00 94.62 75 MET A C 1
ATOM 580 O O . MET A 1 75 ? 23.628 -4.108 -22.782 1.00 94.62 75 MET A O 1
ATOM 584 N N . LEU A 1 76 ? 22.295 -5.791 -22.127 1.00 93.62 76 LEU A N 1
ATOM 585 C CA . LEU A 1 76 ? 23.335 -6.822 -22.183 1.00 93.62 76 LEU A CA 1
ATOM 586 C C . LEU A 1 76 ? 23.882 -7.030 -23.603 1.00 93.62 76 LEU A C 1
ATOM 588 O O . LEU A 1 76 ? 25.085 -7.225 -23.772 1.00 93.62 76 LEU A O 1
ATOM 592 N N . ALA A 1 77 ? 23.031 -6.959 -24.629 1.00 93.06 77 ALA A N 1
ATOM 593 C CA . ALA A 1 77 ? 23.434 -7.105 -26.026 1.00 93.06 77 ALA A CA 1
ATOM 594 C C . ALA A 1 77 ? 24.319 -5.937 -26.481 1.00 93.06 77 ALA A C 1
ATOM 596 O O . ALA A 1 77 ? 25.325 -6.156 -27.155 1.00 93.06 77 ALA A O 1
ATOM 597 N N . ALA A 1 78 ? 23.998 -4.708 -26.063 1.00 93.88 78 ALA A N 1
ATOM 598 C CA . ALA A 1 78 ? 24.837 -3.541 -26.319 1.00 93.88 78 ALA A CA 1
ATOM 599 C C . ALA A 1 78 ? 26.235 -3.714 -25.701 1.00 93.88 78 ALA A C 1
ATOM 601 O O . ALA A 1 78 ? 27.240 -3.548 -26.394 1.00 93.88 78 ALA A O 1
ATOM 602 N N . TRP A 1 79 ? 26.320 -4.154 -24.443 1.00 92.62 79 TRP A N 1
ATOM 603 C CA . TRP A 1 79 ? 27.611 -4.415 -23.795 1.00 92.62 79 TRP A CA 1
ATOM 604 C C . TRP A 1 79 ? 28.377 -5.566 -24.426 1.00 92.62 79 TRP A C 1
ATOM 606 O O . TRP A 1 79 ? 29.589 -5.467 -24.608 1.00 92.62 79 TRP A O 1
ATOM 616 N N . LYS A 1 80 ? 27.685 -6.639 -24.821 1.00 91.56 80 LYS A N 1
ATOM 617 C CA . LYS A 1 80 ? 28.287 -7.752 -25.559 1.00 91.56 80 LYS A CA 1
ATOM 618 C C . LYS A 1 80 ? 29.003 -7.253 -26.819 1.00 91.56 80 LYS A C 1
ATOM 620 O O . LYS A 1 80 ? 30.105 -7.714 -27.113 1.00 91.56 80 LYS A O 1
ATOM 625 N N . LEU A 1 81 ? 28.403 -6.288 -27.518 1.00 91.62 81 LEU A N 1
ATOM 626 C CA . LEU A 1 81 ? 28.954 -5.628 -28.706 1.00 91.62 81 LEU A CA 1
ATOM 627 C C . LEU A 1 81 ? 29.979 -4.521 -28.401 1.00 91.62 81 LEU A C 1
ATOM 629 O O . LEU A 1 81 ? 30.510 -3.927 -29.338 1.00 91.62 81 LEU A O 1
ATOM 633 N N . GLY A 1 82 ? 30.252 -4.210 -27.130 1.00 90.62 82 GLY A N 1
ATOM 634 C CA . GLY A 1 82 ? 31.130 -3.101 -26.749 1.00 90.62 82 GLY A CA 1
ATOM 635 C C . GLY A 1 82 ? 30.556 -1.736 -27.130 1.00 90.62 82 GLY A C 1
ATOM 636 O O . GLY A 1 82 ? 31.299 -0.843 -27.534 1.00 90.62 82 GLY A O 1
ATOM 637 N N . ARG A 1 83 ? 29.230 -1.580 -27.062 1.00 92.75 83 ARG A N 1
ATOM 638 C CA . ARG A 1 83 ? 28.516 -0.332 -27.352 1.00 92.75 83 ARG A CA 1
ATOM 639 C C . ARG A 1 83 ? 27.914 0.233 -26.074 1.00 92.75 83 ARG A C 1
ATOM 641 O O . ARG A 1 83 ? 27.253 -0.496 -25.339 1.00 92.75 83 ARG A O 1
ATOM 648 N N . THR A 1 84 ? 28.090 1.533 -25.857 1.00 94.75 84 THR A N 1
ATOM 649 C CA . THR A 1 84 ? 27.456 2.266 -24.756 1.00 94.75 84 THR A CA 1
ATOM 650 C C . THR A 1 84 ? 25.986 2.529 -25.101 1.00 94.75 84 THR A C 1
ATOM 652 O O . THR A 1 84 ? 25.710 3.301 -26.023 1.00 94.75 84 THR A O 1
ATOM 655 N N . PRO A 1 85 ? 25.022 1.904 -24.406 1.00 95.06 85 PRO A N 1
ATOM 656 C CA . PRO A 1 85 ? 23.609 2.112 -24.686 1.00 95.06 85 PRO A CA 1
ATOM 657 C C . PRO A 1 85 ? 23.156 3.505 -24.244 1.00 95.06 85 PRO A C 1
ATOM 659 O O . PRO A 1 85 ? 23.604 4.035 -23.227 1.00 95.06 85 PRO A O 1
ATOM 662 N N . ILE A 1 86 ? 22.227 4.085 -25.000 1.00 95.50 86 ILE A N 1
ATOM 663 C CA . ILE A 1 86 ? 21.661 5.409 -24.742 1.00 95.50 86 ILE A CA 1
ATOM 664 C C . ILE A 1 86 ? 20.243 5.235 -24.204 1.00 95.50 86 ILE A C 1
ATOM 666 O O . ILE A 1 86 ? 19.348 4.765 -24.910 1.00 95.50 86 ILE A O 1
ATOM 670 N N . LEU A 1 87 ? 20.022 5.639 -22.959 1.00 94.75 87 LEU A N 1
ATOM 671 C CA . LEU A 1 87 ? 18.724 5.552 -22.304 1.00 94.75 87 LEU A CA 1
ATOM 672 C C . LEU A 1 87 ? 17.812 6.693 -22.758 1.00 94.75 87 LEU A C 1
ATOM 674 O O . LEU A 1 87 ? 18.206 7.861 -22.815 1.00 94.75 87 LEU A O 1
ATOM 678 N N . ARG A 1 88 ? 16.556 6.367 -23.066 1.00 92.50 88 ARG A N 1
ATOM 679 C CA . ARG A 1 88 ? 15.509 7.345 -23.372 1.00 92.50 88 ARG A CA 1
ATOM 680 C C . ARG A 1 88 ? 14.328 7.157 -22.436 1.00 92.50 88 ARG A C 1
ATOM 682 O O . ARG A 1 88 ? 13.973 6.035 -22.091 1.00 92.50 88 ARG A O 1
ATOM 689 N N . HIS A 1 89 ? 13.678 8.268 -22.090 1.00 89.56 89 HIS A N 1
ATOM 690 C CA . HIS A 1 89 ? 12.385 8.224 -21.416 1.00 89.56 89 HIS A CA 1
ATOM 691 C C . HIS A 1 89 ? 11.424 7.365 -22.234 1.00 89.56 89 HIS A C 1
ATOM 693 O O . HIS A 1 89 ? 11.214 7.610 -23.428 1.00 89.56 89 HIS A O 1
ATOM 699 N N . TYR A 1 90 ? 10.869 6.340 -21.593 1.00 85.25 90 TYR A N 1
ATOM 700 C CA . TYR A 1 90 ? 9.847 5.518 -22.212 1.00 85.25 90 TYR A CA 1
ATOM 701 C C . TYR A 1 90 ? 8.638 6.393 -22.561 1.00 85.25 90 TYR A C 1
ATOM 703 O O . TYR A 1 90 ? 8.127 7.142 -21.729 1.00 85.25 90 TYR A O 1
ATOM 711 N N . THR A 1 91 ? 8.203 6.334 -23.816 1.00 81.81 91 THR A N 1
ATOM 712 C CA . THR A 1 91 ? 7.042 7.081 -24.295 1.00 81.81 91 THR A CA 1
ATOM 713 C C . THR A 1 91 ? 6.344 6.317 -25.404 1.00 81.81 91 THR A C 1
ATOM 715 O O . THR A 1 91 ? 6.981 5.735 -26.282 1.00 81.81 91 THR A O 1
ATOM 718 N N . THR A 1 92 ? 5.017 6.381 -25.421 1.00 76.12 92 THR A N 1
ATOM 719 C CA . THR A 1 92 ? 4.203 5.845 -26.517 1.00 76.12 92 THR A CA 1
ATOM 720 C C . THR A 1 92 ? 4.282 6.723 -27.776 1.00 76.12 92 THR A C 1
ATOM 722 O O . THR A 1 92 ? 4.046 6.248 -28.886 1.00 76.12 92 THR A O 1
ATOM 725 N N . LYS A 1 93 ? 4.685 8.001 -27.656 1.00 78.75 93 LYS A N 1
ATOM 726 C CA . LYS A 1 93 ? 4.763 8.975 -28.764 1.00 78.75 93 LYS A CA 1
ATOM 727 C C . LYS A 1 93 ? 6.178 9.081 -29.352 1.00 78.75 93 LYS A C 1
ATOM 729 O O . LYS A 1 93 ? 6.869 10.083 -29.193 1.00 78.75 93 LYS A O 1
ATOM 734 N N . LYS A 1 94 ? 6.595 8.068 -30.112 1.00 76.50 94 LYS A N 1
ATOM 735 C CA . LYS A 1 94 ? 7.995 7.898 -30.574 1.00 76.50 94 LYS A CA 1
ATOM 736 C C . LYS A 1 94 ? 8.404 8.731 -31.786 1.00 76.50 94 LYS A C 1
ATOM 738 O O . LYS A 1 94 ? 9.577 8.758 -32.146 1.00 76.50 94 LYS A O 1
ATOM 743 N N . LYS A 1 95 ? 7.464 9.455 -32.401 1.00 74.19 95 LYS A N 1
ATOM 744 C CA . LYS A 1 95 ? 7.695 10.227 -33.635 1.00 74.19 95 LYS A CA 1
ATOM 745 C C . LYS A 1 95 ? 8.875 11.204 -33.527 1.00 74.19 95 LYS A C 1
ATOM 747 O O . LYS A 1 95 ? 9.648 11.310 -34.471 1.00 74.19 95 LYS A O 1
ATOM 752 N N . GLY A 1 96 ? 9.025 11.878 -32.382 1.00 73.94 96 GLY A N 1
ATOM 753 C CA . GLY A 1 96 ? 10.126 12.820 -32.148 1.00 73.94 96 GLY A CA 1
ATOM 754 C C . GLY A 1 96 ? 11.499 12.150 -32.017 1.00 73.94 96 GLY A C 1
ATOM 755 O O . GLY A 1 96 ? 12.491 12.693 -32.497 1.00 73.94 96 GLY A O 1
ATOM 756 N N . LEU A 1 97 ? 11.553 10.944 -31.438 1.00 76.56 97 LEU A N 1
ATOM 757 C CA . LEU A 1 97 ? 12.791 10.165 -31.326 1.00 76.56 97 LEU A CA 1
ATOM 758 C C . LEU A 1 97 ? 13.259 9.704 -32.709 1.00 76.56 97 LEU A C 1
ATOM 760 O O . LEU A 1 97 ? 14.422 9.884 -33.058 1.00 76.56 97 LEU A O 1
ATOM 764 N N . LEU A 1 98 ? 12.331 9.204 -33.527 1.00 78.12 98 LEU A N 1
ATOM 765 C CA . LEU A 1 98 ? 12.621 8.716 -34.877 1.00 78.12 98 LEU A CA 1
ATOM 766 C C . LEU A 1 98 ? 13.194 9.800 -35.791 1.00 78.12 98 LEU A C 1
ATOM 768 O O . LEU A 1 98 ? 14.132 9.538 -36.533 1.00 78.12 98 LEU A O 1
ATOM 772 N N . SER A 1 99 ? 12.680 11.032 -35.706 1.00 75.69 99 SER A N 1
ATOM 773 C CA . SER A 1 99 ? 13.195 12.156 -36.502 1.00 75.69 99 SER A CA 1
ATOM 774 C C . SER A 1 99 ? 14.622 12.580 -36.143 1.00 75.69 99 SER A C 1
ATOM 776 O O . SER A 1 99 ? 15.234 13.326 -36.900 1.00 75.69 99 SER A O 1
ATOM 778 N N . SER A 1 100 ? 15.132 12.134 -34.993 1.00 74.38 100 SER A N 1
ATOM 779 C CA . SER A 1 100 ? 16.468 12.469 -34.491 1.00 74.38 100 SER A CA 1
ATOM 780 C C . SER A 1 100 ? 17.495 11.343 -34.646 1.00 74.38 100 SER A C 1
ATOM 782 O O . SER A 1 100 ? 18.652 11.543 -34.290 1.00 74.38 100 SER A O 1
ATOM 784 N N . LEU A 1 101 ? 17.089 10.172 -35.155 1.00 82.94 101 LEU A N 1
ATOM 785 C CA . LEU A 1 101 ? 17.989 9.036 -35.358 1.00 82.94 101 LEU A CA 1
ATOM 786 C C . LEU A 1 101 ? 18.876 9.267 -36.581 1.00 82.94 101 LEU A C 1
ATOM 788 O O . LEU A 1 101 ? 18.384 9.554 -37.673 1.00 82.94 101 LEU A O 1
ATOM 792 N N . ASP A 1 102 ? 20.183 9.092 -36.407 1.00 84.94 102 ASP A N 1
ATOM 793 C CA . ASP A 1 102 ? 21.115 9.011 -37.527 1.00 84.94 102 ASP A CA 1
ATOM 794 C C . ASP A 1 102 ? 21.124 7.606 -38.163 1.00 84.94 102 ASP A C 1
ATOM 796 O O . ASP A 1 102 ? 20.489 6.661 -37.681 1.00 84.94 102 ASP A O 1
ATOM 800 N N . ALA A 1 103 ? 21.838 7.472 -39.284 1.00 84.06 103 ALA A N 1
ATOM 801 C CA . ALA A 1 103 ? 21.893 6.234 -40.058 1.00 84.06 103 ALA A CA 1
ATOM 802 C C . ALA A 1 103 ? 22.551 5.058 -39.308 1.00 84.06 103 ALA A C 1
ATOM 804 O O . ALA A 1 103 ? 22.221 3.913 -39.608 1.00 84.06 103 ALA A O 1
ATOM 805 N N . ASN A 1 104 ? 23.423 5.331 -38.330 1.00 89.62 104 ASN A N 1
ATOM 806 C CA . ASN A 1 104 ? 24.131 4.323 -37.532 1.00 89.62 104 ASN A CA 1
ATOM 807 C C . ASN A 1 104 ? 23.432 4.047 -36.189 1.00 89.62 104 ASN A C 1
ATOM 809 O O . ASN A 1 104 ? 23.963 3.306 -35.357 1.00 89.62 104 ASN A O 1
ATOM 813 N N . SER A 1 105 ? 22.261 4.645 -35.965 1.00 92.56 105 SER A N 1
ATOM 814 C CA . SER A 1 105 ? 21.486 4.515 -34.739 1.00 92.56 105 SER A CA 1
ATOM 815 C C . SER A 1 105 ? 20.306 3.576 -34.919 1.00 92.56 105 SER A C 1
ATOM 817 O O . SER A 1 105 ? 19.623 3.616 -35.941 1.00 92.56 105 SER A O 1
ATOM 819 N N . ILE A 1 106 ? 20.013 2.792 -33.886 1.00 92.81 106 ILE A N 1
ATOM 820 C CA . ILE A 1 106 ? 18.800 1.983 -33.796 1.00 92.81 106 ILE A CA 1
ATOM 821 C C . ILE A 1 106 ? 18.016 2.321 -32.532 1.00 92.81 106 ILE A C 1
ATOM 823 O O . ILE A 1 106 ? 18.579 2.444 -31.445 1.00 92.81 106 ILE A O 1
ATOM 827 N N . LEU A 1 107 ? 16.700 2.466 -32.678 1.00 93.12 107 LEU A N 1
ATOM 828 C CA . LEU A 1 107 ? 15.763 2.599 -31.568 1.00 93.12 107 LEU A CA 1
ATOM 829 C C . LEU A 1 107 ? 15.129 1.246 -31.252 1.00 93.12 107 LEU A C 1
ATOM 831 O O . LEU A 1 107 ? 14.381 0.710 -32.068 1.00 93.12 107 LEU A O 1
ATOM 835 N N . VAL A 1 108 ? 15.370 0.735 -30.048 1.00 92.31 108 VAL A N 1
ATOM 836 C CA . VAL A 1 108 ? 14.732 -0.486 -29.543 1.00 92.31 108 VAL A CA 1
ATOM 837 C C . VAL A 1 108 ? 13.531 -0.109 -28.678 1.00 92.31 108 VAL A C 1
ATOM 839 O O . VAL A 1 108 ? 13.655 0.713 -27.764 1.00 92.31 108 VAL A O 1
ATOM 842 N N . THR A 1 109 ? 12.348 -0.646 -28.994 1.00 90.38 109 THR A N 1
ATOM 843 C CA . THR A 1 109 ? 11.087 -0.180 -28.399 1.00 90.38 109 THR A CA 1
ATOM 844 C C . THR A 1 109 ? 9.941 -1.209 -28.428 1.00 90.38 109 THR A C 1
ATOM 846 O O . THR A 1 109 ? 10.027 -2.197 -29.136 1.00 90.38 109 THR A O 1
ATOM 849 N N . ASP A 1 110 ? 8.858 -1.010 -27.666 1.00 84.56 110 ASP A N 1
ATOM 850 C CA . ASP A 1 110 ? 7.748 -1.983 -27.517 1.00 84.56 110 ASP A CA 1
ATOM 851 C C . ASP A 1 110 ? 6.721 -1.984 -28.656 1.00 84.56 110 ASP A C 1
ATOM 853 O O . ASP A 1 110 ? 6.262 -3.041 -29.073 1.00 84.56 110 ASP A O 1
ATOM 857 N N . ALA A 1 111 ? 6.390 -0.813 -29.194 1.00 75.94 111 ALA A N 1
ATOM 858 C CA . ALA A 1 111 ? 5.473 -0.664 -30.324 1.00 75.94 111 ALA A CA 1
ATOM 859 C C . ALA A 1 111 ? 5.830 0.554 -31.185 1.00 75.94 111 ALA A C 1
ATOM 861 O O . ALA A 1 111 ? 5.994 1.657 -30.668 1.00 75.94 111 ALA A O 1
ATOM 862 N N . CYS A 1 112 ? 5.912 0.415 -32.503 1.00 69.62 112 CYS A N 1
ATOM 863 C CA . CYS A 1 112 ? 6.127 1.557 -33.390 1.00 69.62 112 CYS A CA 1
ATOM 864 C C . CYS A 1 112 ? 5.180 1.476 -34.584 1.00 69.62 112 CYS A C 1
ATOM 866 O O . CYS A 1 112 ? 5.127 0.459 -35.262 1.00 69.62 112 CYS A O 1
ATOM 868 N N . THR A 1 113 ? 4.442 2.553 -34.857 1.00 64.00 113 THR A N 1
ATOM 869 C CA . THR A 1 113 ? 3.560 2.655 -36.035 1.00 64.00 113 THR A CA 1
ATOM 870 C C . THR A 1 113 ? 4.315 3.002 -37.318 1.00 64.00 113 THR A C 1
ATOM 872 O O . THR A 1 113 ? 3.716 3.081 -38.387 1.00 64.00 113 THR A O 1
ATOM 875 N N . ILE A 1 114 ? 5.619 3.253 -37.212 1.00 64.56 114 ILE A N 1
ATOM 876 C CA . ILE A 1 114 ? 6.494 3.611 -38.321 1.00 64.56 114 ILE A CA 1
ATOM 877 C C . ILE A 1 114 ? 7.461 2.448 -38.518 1.00 64.56 114 ILE A C 1
ATOM 879 O O . ILE A 1 114 ? 8.334 2.224 -37.678 1.00 64.56 114 ILE A O 1
ATOM 883 N N . GLU A 1 115 ? 7.300 1.726 -39.625 1.00 62.53 115 GLU A N 1
ATOM 884 C CA . GLU A 1 115 ? 8.293 0.764 -40.095 1.00 62.53 115 GLU A CA 1
ATOM 885 C C . GLU A 1 115 ? 9.517 1.523 -40.617 1.00 62.53 115 GLU A C 1
ATOM 887 O O . GLU A 1 115 ? 9.411 2.424 -41.453 1.00 62.53 115 GLU A O 1
ATOM 892 N N . GLY A 1 116 ? 10.693 1.175 -40.108 1.00 69.44 116 GLY A N 1
ATOM 893 C CA . GLY A 1 116 ? 11.958 1.744 -40.550 1.00 69.44 116 GLY A CA 1
ATOM 894 C C . GLY A 1 116 ? 13.106 0.813 -40.193 1.00 69.44 116 GLY A C 1
ATOM 895 O O . GLY A 1 116 ? 13.074 0.167 -39.152 1.00 69.44 116 GLY A O 1
ATOM 896 N N . SER A 1 117 ? 14.142 0.773 -41.033 1.00 75.31 117 SER A N 1
ATOM 897 C CA . SER A 1 117 ? 15.327 -0.076 -40.825 1.00 75.31 117 SER A CA 1
ATOM 898 C C . SER A 1 117 ? 16.088 0.225 -39.531 1.00 75.31 117 SER A C 1
ATOM 900 O O . SER A 1 117 ? 16.914 -0.574 -39.117 1.00 75.31 117 SER A O 1
ATOM 902 N N . ASN A 1 118 ? 15.834 1.374 -38.902 1.00 86.75 118 ASN A N 1
ATOM 903 C CA . ASN A 1 118 ? 16.522 1.852 -37.701 1.00 86.75 118 ASN A CA 1
ATOM 904 C C . ASN A 1 118 ? 15.629 1.741 -36.449 1.00 86.75 118 ASN A C 1
ATOM 906 O O . ASN A 1 118 ? 15.836 2.447 -35.461 1.00 86.75 118 ASN A O 1
ATOM 910 N N . VAL A 1 119 ? 14.615 0.869 -36.490 1.00 88.19 119 VAL A N 1
ATOM 911 C CA . VAL A 1 119 ? 13.697 0.588 -35.379 1.00 88.19 119 VAL A CA 1
ATOM 912 C C . VAL A 1 119 ? 13.588 -0.919 -35.181 1.00 88.19 119 VAL A C 1
ATOM 914 O O . VAL A 1 119 ? 13.359 -1.649 -36.140 1.00 88.19 119 VAL A O 1
ATOM 917 N N . LEU A 1 120 ? 13.711 -1.375 -33.934 1.00 87.75 120 LEU A N 1
ATOM 918 C CA . LEU A 1 120 ? 13.505 -2.768 -33.539 1.00 87.75 120 LEU A CA 1
ATOM 919 C C . LEU A 1 120 ? 12.388 -2.851 -32.491 1.00 87.75 120 LEU A C 1
ATOM 921 O O . LEU A 1 120 ? 12.479 -2.209 -31.442 1.00 87.75 120 LEU A O 1
ATOM 925 N N . VAL A 1 121 ? 11.335 -3.622 -32.778 1.00 85.56 121 VAL A N 1
ATOM 926 C CA . VAL A 1 121 ? 10.128 -3.731 -31.937 1.00 85.56 121 VAL A CA 1
ATOM 927 C C . VAL A 1 121 ? 10.162 -5.011 -31.079 1.00 85.56 121 VAL A C 1
ATOM 929 O O . VAL A 1 121 ? 10.570 -6.053 -31.581 1.00 85.56 121 VAL A O 1
ATOM 932 N N . ILE A 1 122 ? 9.722 -4.961 -29.805 1.00 73.56 122 ILE A N 1
ATOM 933 C CA . ILE A 1 122 ? 9.773 -6.084 -28.827 1.00 73.56 122 ILE A CA 1
ATOM 934 C C . ILE A 1 122 ? 9.233 -7.409 -29.376 1.00 73.56 122 ILE A C 1
ATOM 936 O O . ILE A 1 122 ? 9.811 -8.454 -29.075 1.00 73.56 122 ILE A O 1
ATOM 940 N N . GLY A 1 123 ? 8.150 -7.387 -30.162 1.00 66.00 123 GLY A N 1
ATOM 941 C CA . GLY A 1 123 ? 7.571 -8.604 -30.750 1.00 66.00 123 GLY A CA 1
ATOM 942 C C . GLY A 1 123 ? 8.602 -9.433 -31.529 1.00 66.00 123 GLY A C 1
ATOM 943 O O . GLY A 1 123 ? 8.624 -10.654 -31.420 1.00 66.00 123 GLY A O 1
ATOM 944 N N . ASP A 1 124 ? 9.557 -8.761 -32.178 1.00 62.00 124 ASP A N 1
ATOM 945 C CA . ASP A 1 124 ? 10.651 -9.375 -32.935 1.00 62.00 124 ASP A CA 1
ATOM 946 C C . ASP A 1 124 ? 11.874 -9.728 -32.069 1.00 62.00 124 ASP A C 1
ATOM 948 O O . ASP A 1 124 ? 12.902 -10.169 -32.585 1.00 62.00 124 ASP A O 1
ATOM 952 N N . ILE A 1 125 ? 11.849 -9.473 -30.762 1.00 65.88 125 ILE A N 1
ATOM 953 C CA . ILE A 1 125 ? 12.975 -9.744 -29.855 1.00 65.88 125 ILE A CA 1
ATOM 954 C C . ILE A 1 125 ? 12.837 -11.144 -29.245 1.00 65.88 125 ILE A C 1
ATOM 956 O O . ILE A 1 125 ? 13.841 -11.836 -29.084 1.00 65.88 125 ILE A O 1
ATOM 960 N N . MET A 1 126 ? 11.602 -11.585 -28.973 1.00 65.12 126 MET A N 1
ATOM 961 C CA . MET A 1 126 ? 11.322 -12.808 -28.206 1.00 65.12 126 MET A CA 1
ATOM 962 C C . MET A 1 126 ? 10.948 -14.034 -29.060 1.00 65.12 126 MET A C 1
ATOM 964 O O . MET A 1 126 ? 11.031 -15.158 -28.570 1.00 65.12 126 MET A O 1
ATOM 968 N N . GLU A 1 127 ? 10.579 -13.863 -30.333 1.00 58.00 127 GLU A N 1
ATOM 969 C CA . GLU A 1 127 ? 10.268 -14.968 -31.258 1.00 58.00 127 GLU A CA 1
ATOM 970 C C . GLU A 1 127 ? 11.519 -15.493 -31.990 1.00 58.00 127 GLU A C 1
ATOM 972 O O . GLU A 1 127 ? 11.628 -15.368 -33.207 1.00 58.00 127 GLU A O 1
ATOM 977 N N . PHE A 1 128 ? 12.507 -16.070 -31.293 1.00 49.44 128 PHE A N 1
ATOM 978 C CA . PHE A 1 128 ? 13.664 -16.676 -31.978 1.00 49.44 128 PHE A CA 1
ATOM 979 C C . PHE A 1 128 ? 13.899 -18.127 -31.569 1.00 49.44 128 PHE A C 1
ATOM 981 O O . PHE A 1 128 ? 14.320 -18.435 -30.456 1.00 49.44 128 PHE A O 1
ATOM 988 N N . ASN A 1 129 ? 13.626 -19.017 -32.531 1.00 48.09 129 ASN A N 1
ATOM 989 C CA . ASN A 1 129 ? 13.903 -20.447 -32.465 1.00 48.09 129 ASN A CA 1
ATOM 990 C C . ASN A 1 129 ? 15.373 -20.719 -32.126 1.00 48.09 129 ASN A C 1
ATOM 992 O O . ASN A 1 129 ? 16.286 -20.088 -32.660 1.00 48.09 129 ASN A O 1
ATOM 996 N N . THR A 1 130 ? 15.576 -21.750 -31.309 1.00 41.94 130 THR A N 1
ATOM 997 C CA . THR A 1 130 ? 16.856 -22.389 -31.000 1.00 41.94 130 THR A CA 1
ATOM 998 C C . THR A 1 130 ? 17.460 -23.023 -32.260 1.00 41.94 130 THR A C 1
ATOM 1000 O O . THR A 1 130 ? 17.353 -24.229 -32.486 1.00 41.94 130 THR A O 1
ATOM 1003 N N . GLY A 1 131 ? 18.053 -22.210 -33.131 1.00 41.00 131 GLY A N 1
ATOM 1004 C CA . GLY A 1 131 ? 18.893 -22.682 -34.225 1.00 41.00 131 GLY A CA 1
ATOM 1005 C C . GLY A 1 131 ? 20.248 -23.127 -33.681 1.00 41.00 131 GLY A C 1
ATOM 1006 O O . GLY A 1 131 ? 20.969 -22.330 -33.089 1.00 41.00 131 GLY A O 1
ATOM 1007 N N . ASN A 1 132 ? 20.571 -24.409 -33.852 1.00 48.75 132 ASN A N 1
ATOM 1008 C CA . ASN A 1 132 ? 21.885 -24.977 -33.555 1.00 48.75 132 ASN A CA 1
ATOM 1009 C C . ASN A 1 132 ? 22.969 -24.301 -34.400 1.00 48.75 132 ASN A C 1
ATOM 1011 O O . ASN A 1 132 ? 22.803 -24.264 -35.614 1.00 48.75 132 ASN A O 1
ATOM 1015 N N . GLU A 1 133 ? 24.091 -23.908 -33.783 1.00 44.53 133 GLU A N 1
ATOM 1016 C CA . GLU A 1 133 ? 25.439 -24.290 -34.237 1.00 44.53 133 GLU A CA 1
ATOM 1017 C C . GLU A 1 133 ? 26.574 -23.780 -33.309 1.00 44.53 133 GLU A C 1
ATOM 1019 O O . GLU A 1 133 ? 26.721 -22.594 -33.044 1.00 44.53 133 GLU A O 1
ATOM 1024 N N . HIS A 1 134 ? 27.419 -24.738 -32.906 1.00 44.84 134 HIS A N 1
ATOM 1025 C CA . HIS A 1 134 ? 28.859 -24.652 -32.608 1.00 44.84 134 HIS A CA 1
ATOM 1026 C C . HIS A 1 134 ? 29.443 -24.405 -31.192 1.00 44.84 134 HIS A C 1
ATOM 1028 O O . HIS A 1 134 ? 29.232 -23.404 -30.516 1.00 44.84 134 HIS A O 1
ATOM 1034 N N . GLN A 1 135 ? 30.334 -25.367 -30.887 1.00 46.03 135 GLN A N 1
ATOM 1035 C CA . GLN A 1 135 ? 31.387 -25.503 -29.873 1.00 46.03 135 GLN A CA 1
ATOM 1036 C C . GLN A 1 135 ? 31.004 -25.216 -28.419 1.00 46.03 135 GLN A C 1
ATOM 1038 O O . GLN A 1 135 ? 31.184 -24.124 -27.877 1.00 46.03 135 GLN A O 1
ATOM 1043 N N . ASP A 1 136 ? 30.562 -26.306 -27.796 1.00 51.19 136 ASP A N 1
ATOM 1044 C CA . ASP A 1 136 ? 30.305 -26.442 -26.374 1.00 51.19 136 ASP A CA 1
ATOM 1045 C C . ASP A 1 136 ? 31.581 -26.230 -25.550 1.00 51.19 136 ASP A C 1
ATOM 1047 O O . ASP A 1 136 ? 32.645 -26.797 -25.823 1.00 51.19 136 ASP A O 1
ATOM 1051 N N . ASN A 1 137 ? 31.459 -25.440 -24.486 1.00 56.94 137 ASN A N 1
ATOM 1052 C CA . ASN A 1 137 ? 32.395 -25.495 -23.371 1.00 56.94 137 ASN A CA 1
ATOM 1053 C C . ASN A 1 137 ? 32.200 -26.822 -22.578 1.00 56.94 137 ASN A C 1
ATOM 1055 O O . ASN A 1 137 ? 31.257 -27.570 -22.846 1.00 56.94 137 ASN A O 1
ATOM 1059 N N . PRO A 1 138 ? 33.024 -27.129 -21.556 1.00 49.97 138 PRO A N 1
ATOM 1060 C CA . PRO A 1 138 ? 32.896 -28.367 -20.771 1.00 49.97 138 PRO A CA 1
ATOM 1061 C C . PRO A 1 138 ? 31.530 -28.584 -20.088 1.00 49.97 138 PRO A C 1
ATOM 1063 O O . PRO A 1 138 ? 31.239 -29.699 -19.666 1.00 49.97 138 PRO A O 1
ATOM 1066 N N . ASN A 1 139 ? 30.707 -27.535 -19.979 1.00 57.72 139 ASN A N 1
ATOM 1067 C CA . ASN A 1 139 ? 29.389 -27.534 -19.346 1.00 57.72 139 ASN A CA 1
ATOM 1068 C C . ASN A 1 139 ? 28.227 -27.575 -20.364 1.00 57.72 139 ASN A C 1
ATOM 1070 O O . ASN A 1 139 ? 27.076 -27.469 -19.948 1.00 57.72 139 ASN A O 1
ATOM 1074 N N . GLY A 1 140 ? 28.493 -27.710 -21.672 1.00 65.69 140 GLY A N 1
ATOM 1075 C CA . GLY A 1 140 ? 27.449 -27.754 -22.709 1.00 65.69 140 GLY A CA 1
ATOM 1076 C C . GLY A 1 140 ? 26.867 -26.389 -23.100 1.00 65.69 140 GLY A C 1
ATOM 1077 O O . GLY A 1 140 ? 25.800 -26.336 -23.702 1.00 65.69 140 GLY A O 1
ATOM 1078 N N . ILE A 1 141 ? 27.539 -25.288 -22.740 1.00 73.19 141 ILE A N 1
ATOM 1079 C CA . ILE A 1 141 ? 27.129 -23.920 -23.097 1.00 73.19 141 ILE A CA 1
ATOM 1080 C C . ILE A 1 141 ? 27.944 -23.446 -24.314 1.00 73.19 141 ILE A C 1
ATOM 1082 O O . ILE A 1 141 ? 29.179 -23.531 -24.257 1.00 73.19 141 ILE A O 1
ATOM 1086 N N . PRO A 1 142 ? 27.311 -22.909 -25.379 1.00 75.12 142 PRO A N 1
ATOM 1087 C CA . PRO A 1 142 ? 28.029 -22.388 -26.541 1.00 75.12 142 PRO A CA 1
ATOM 1088 C C . PRO A 1 142 ? 28.976 -21.247 -26.159 1.00 75.12 142 PRO A C 1
ATOM 1090 O O . PRO A 1 142 ? 28.581 -20.304 -25.465 1.00 75.12 142 PRO A O 1
ATOM 1093 N N . LEU A 1 143 ? 30.226 -21.293 -26.639 1.00 74.31 143 LEU A N 1
ATOM 1094 C CA . LEU A 1 143 ? 31.222 -20.251 -26.350 1.00 74.31 143 LEU A CA 1
ATOM 1095 C C . LEU A 1 143 ? 30.753 -18.857 -26.797 1.00 74.31 143 LEU A C 1
ATOM 1097 O O . LEU A 1 143 ? 31.093 -17.865 -26.152 1.00 74.31 143 LEU A O 1
ATOM 1101 N N . SER A 1 144 ? 29.932 -18.780 -27.848 1.00 72.44 144 SER A N 1
ATOM 1102 C CA . SER A 1 144 ? 29.342 -17.531 -28.335 1.00 72.44 144 SER A CA 1
ATOM 1103 C C . SER A 1 144 ? 28.500 -16.807 -27.285 1.00 72.44 144 SER A C 1
ATOM 1105 O O . SER A 1 144 ? 28.421 -15.584 -27.331 1.00 72.44 144 SER A O 1
ATOM 1107 N N . LEU A 1 145 ? 27.933 -17.500 -26.292 1.00 76.81 145 LEU A N 1
ATOM 1108 C CA . LEU A 1 145 ? 27.177 -16.869 -25.202 1.00 76.81 145 LEU A CA 1
ATOM 1109 C C . LEU A 1 145 ? 28.090 -16.224 -24.147 1.00 76.81 145 LEU A C 1
ATOM 1111 O O . LEU A 1 145 ? 27.659 -15.341 -23.410 1.00 76.81 145 LEU A O 1
ATOM 1115 N N . LEU A 1 146 ? 29.359 -16.633 -24.092 1.00 78.75 146 LEU A N 1
ATOM 1116 C CA . LEU A 1 146 ? 30.311 -16.264 -23.040 1.00 78.75 146 LEU A CA 1
ATOM 1117 C C . LEU A 1 146 ? 31.312 -15.183 -23.467 1.00 78.75 146 LEU A C 1
ATOM 1119 O O . LEU A 1 146 ? 32.120 -14.745 -22.653 1.00 78.75 146 LEU A O 1
ATOM 1123 N N . THR A 1 147 ? 31.281 -14.759 -24.729 1.00 75.38 147 THR A N 1
ATOM 1124 C CA . THR A 1 147 ? 32.177 -13.734 -25.275 1.00 75.38 147 THR A CA 1
ATOM 1125 C C . THR A 1 147 ? 31.515 -12.358 -25.278 1.00 75.38 147 THR A C 1
ATOM 1127 O O . THR A 1 147 ? 30.337 -12.228 -25.605 1.00 75.38 147 THR A O 1
ATOM 1130 N N . GLY A 1 148 ? 32.269 -11.316 -24.943 1.00 78.12 148 GLY A N 1
ATOM 1131 C CA . GLY A 1 148 ? 31.839 -9.920 -25.028 1.00 78.12 148 GLY A CA 1
ATOM 1132 C C . GLY A 1 148 ? 33.039 -8.994 -25.204 1.00 78.12 148 GLY A C 1
ATOM 1133 O O . GLY A 1 148 ? 34.182 -9.414 -25.010 1.00 78.12 148 GLY A O 1
ATOM 1134 N N . ILE A 1 149 ? 32.787 -7.749 -25.601 1.00 80.00 149 ILE A N 1
ATOM 1135 C CA . ILE A 1 149 ? 33.821 -6.726 -25.793 1.00 80.00 149 ILE A CA 1
ATOM 1136 C C . ILE A 1 149 ? 33.915 -5.859 -24.530 1.00 80.00 149 ILE A C 1
ATOM 1138 O O . ILE A 1 149 ? 32.900 -5.511 -23.929 1.00 80.00 149 ILE A O 1
ATOM 1142 N N . ALA A 1 150 ? 35.140 -5.538 -24.103 1.00 79.75 150 ALA A N 1
ATOM 1143 C CA . ALA A 1 150 ? 35.379 -4.631 -22.979 1.00 79.75 150 ALA A CA 1
ATOM 1144 C C . ALA A 1 150 ? 34.806 -3.236 -23.271 1.00 79.75 150 ALA A C 1
ATOM 1146 O O . ALA A 1 150 ? 34.991 -2.713 -24.369 1.00 79.75 150 ALA A O 1
ATOM 1147 N N . LEU A 1 151 ? 34.129 -2.652 -22.283 1.00 83.62 151 LEU A N 1
ATOM 1148 C CA . LEU A 1 151 ? 33.453 -1.367 -22.403 1.00 83.62 151 LEU A CA 1
ATOM 1149 C C . LEU A 1 151 ? 33.766 -0.494 -21.184 1.00 83.62 151 LEU A C 1
ATOM 1151 O O . LEU A 1 151 ? 33.643 -0.954 -20.047 1.00 83.62 151 LEU A O 1
ATOM 1155 N N . ASP A 1 152 ? 34.154 0.755 -21.437 1.00 85.12 152 ASP A N 1
ATOM 1156 C CA . ASP A 1 152 ? 34.542 1.710 -20.392 1.00 85.12 152 ASP A CA 1
ATOM 1157 C C . ASP A 1 152 ? 33.349 2.492 -19.825 1.00 85.12 152 ASP A C 1
ATOM 1159 O O . ASP A 1 152 ? 33.412 2.957 -18.686 1.00 85.12 152 ASP A O 1
ATOM 1163 N N . ASP A 1 153 ? 32.247 2.584 -20.576 1.00 90.81 153 ASP A N 1
ATOM 1164 C CA . ASP A 1 153 ? 31.049 3.340 -20.207 1.00 90.81 153 ASP A CA 1
ATOM 1165 C C . ASP A 1 153 ? 29.840 2.417 -20.016 1.00 90.81 153 ASP A C 1
ATOM 1167 O O . ASP A 1 153 ? 29.535 1.560 -20.839 1.00 90.81 153 ASP A O 1
ATOM 1171 N N . PHE A 1 154 ? 29.109 2.616 -18.927 1.00 91.06 154 PHE A N 1
ATOM 1172 C CA . PHE A 1 154 ? 27.903 1.874 -18.587 1.00 91.06 154 PHE A CA 1
ATOM 1173 C C . PHE A 1 154 ? 26.728 2.237 -19.509 1.00 91.06 154 PHE A C 1
ATOM 1175 O O . PHE A 1 154 ? 26.127 1.351 -20.122 1.00 91.06 154 PHE A O 1
ATOM 1182 N N . CYS A 1 155 ? 26.392 3.527 -19.599 1.00 93.81 155 CYS A N 1
ATOM 1183 C CA . CYS A 1 155 ? 25.329 4.046 -20.458 1.00 93.81 155 CYS A CA 1
ATOM 1184 C C . CYS A 1 155 ? 25.444 5.568 -20.652 1.00 93.81 155 CYS A C 1
ATOM 1186 O O . CYS A 1 155 ? 26.225 6.242 -19.979 1.00 93.81 155 CYS A O 1
ATOM 1188 N N . VAL A 1 156 ? 24.629 6.114 -21.554 1.00 93.94 156 VAL A N 1
ATOM 1189 C CA . VAL A 1 156 ? 24.333 7.550 -21.633 1.00 93.94 156 VAL A CA 1
ATOM 1190 C C . VAL A 1 156 ? 22.926 7.792 -21.085 1.00 93.94 156 VAL A C 1
ATOM 1192 O O . VAL A 1 156 ? 21.966 7.181 -21.559 1.00 93.94 156 VAL A O 1
ATOM 1195 N N . THR A 1 157 ? 22.793 8.680 -20.099 1.00 90.44 157 THR A N 1
ATOM 1196 C CA . THR A 1 157 ? 21.517 9.020 -19.451 1.00 90.44 157 THR A CA 1
ATOM 1197 C C . THR A 1 157 ? 20.573 9.770 -20.401 1.00 90.44 157 THR A C 1
ATOM 1199 O O . THR A 1 157 ? 21.012 10.338 -21.410 1.00 90.44 157 THR A O 1
ATOM 1202 N N . PRO A 1 158 ? 19.273 9.889 -20.068 1.00 86.44 158 PRO A N 1
ATOM 1203 C CA . PRO A 1 158 ? 18.355 10.723 -20.841 1.00 86.44 158 PRO A CA 1
ATOM 1204 C C . PRO A 1 158 ? 18.767 12.202 -20.923 1.00 86.44 158 PRO A C 1
ATOM 1206 O O . PRO A 1 158 ? 18.433 12.863 -21.908 1.00 86.44 158 PRO A O 1
ATOM 1209 N N . SER A 1 159 ? 19.500 12.709 -19.922 1.00 83.25 159 SER A N 1
ATOM 1210 C CA . SER A 1 159 ? 20.072 14.063 -19.903 1.00 83.25 159 SER A CA 1
ATOM 1211 C C . SER A 1 159 ? 21.332 14.213 -20.767 1.00 83.25 159 SER A C 1
ATOM 1213 O O . SER A 1 159 ? 21.769 15.335 -21.014 1.00 83.25 159 SER A O 1
ATOM 1215 N N . GLY A 1 160 ? 21.885 13.109 -21.281 1.00 87.00 160 GLY A N 1
ATOM 1216 C CA . GLY A 1 160 ? 23.080 13.089 -22.126 1.00 87.00 160 GLY A CA 1
ATOM 1217 C C . GLY A 1 160 ? 24.392 12.883 -21.366 1.00 87.00 160 GLY A C 1
ATOM 1218 O O . GLY A 1 160 ? 25.457 12.941 -21.981 1.00 87.00 160 GLY A O 1
ATOM 1219 N N . SER A 1 161 ? 24.343 12.628 -20.059 1.00 86.38 161 SER A N 1
ATOM 1220 C CA . SER A 1 161 ? 25.528 12.335 -19.251 1.00 86.38 161 SER A CA 1
ATOM 1221 C C . SER A 1 161 ? 26.023 10.921 -19.541 1.00 86.38 161 SER A C 1
ATOM 1223 O O . SER A 1 161 ? 25.249 9.968 -19.518 1.00 86.38 161 SER A O 1
ATOM 1225 N N . THR A 1 162 ? 27.314 10.769 -19.833 1.00 89.88 162 THR A N 1
ATOM 1226 C CA . THR A 1 162 ? 27.935 9.445 -19.994 1.00 89.88 162 THR A CA 1
ATOM 1227 C C . THR A 1 162 ? 28.382 8.936 -18.632 1.00 89.88 162 THR A C 1
ATOM 1229 O O . THR A 1 162 ? 29.160 9.607 -17.951 1.00 89.88 162 THR A O 1
ATOM 1232 N N . VAL A 1 163 ? 27.888 7.764 -18.243 1.00 86.88 163 VAL A N 1
ATOM 1233 C CA . VAL A 1 163 ? 28.181 7.138 -16.954 1.00 86.88 163 VAL A CA 1
ATOM 1234 C C . VAL A 1 163 ? 29.300 6.114 -17.141 1.00 86.88 163 VAL A C 1
ATOM 1236 O O . VAL A 1 163 ? 29.105 5.160 -17.895 1.00 86.88 163 VAL A O 1
ATOM 1239 N N . PRO A 1 164 ? 30.452 6.256 -16.469 1.00 85.12 164 PRO A N 1
ATOM 1240 C CA . PRO A 1 164 ? 31.527 5.272 -16.529 1.00 85.12 164 PRO A CA 1
ATOM 1241 C C . PRO A 1 164 ? 31.115 3.911 -15.960 1.00 85.12 164 PRO A C 1
ATOM 1243 O O . PRO A 1 164 ? 30.430 3.816 -14.941 1.00 85.12 164 PRO A O 1
ATOM 1246 N N . MET A 1 165 ? 31.632 2.838 -16.552 1.00 85.62 165 MET A N 1
ATOM 1247 C CA . MET A 1 165 ? 31.473 1.473 -16.044 1.00 85.62 165 MET A CA 1
ATOM 1248 C C . MET A 1 165 ? 32.100 1.304 -14.651 1.00 85.62 165 MET A C 1
ATOM 1250 O O . MET A 1 165 ? 31.621 0.514 -13.836 1.00 85.62 165 MET A O 1
ATOM 1254 N N . THR A 1 166 ? 33.152 2.072 -14.346 1.00 78.94 166 THR A N 1
ATOM 1255 C CA . THR A 1 166 ? 33.791 2.092 -13.021 1.00 78.94 166 THR A CA 1
ATOM 1256 C C . THR A 1 166 ? 32.847 2.547 -11.919 1.00 78.94 166 THR A C 1
ATOM 1258 O O . THR A 1 166 ? 32.932 2.037 -10.803 1.00 78.94 166 THR A O 1
ATOM 1261 N N . ASP A 1 167 ? 31.945 3.478 -12.224 1.00 78.38 167 ASP A N 1
ATOM 1262 C CA . ASP A 1 167 ? 31.051 4.073 -11.233 1.00 78.38 167 ASP A CA 1
ATOM 1263 C C . ASP A 1 167 ? 29.956 3.065 -10.869 1.00 78.38 167 ASP A C 1
ATOM 1265 O O . ASP A 1 167 ? 29.749 2.775 -9.688 1.00 78.38 167 ASP A O 1
ATOM 1269 N N . LEU A 1 168 ? 29.391 2.398 -11.885 1.00 84.12 168 LEU A N 1
ATOM 1270 C CA . LEU A 1 168 ? 28.511 1.247 -11.694 1.00 84.12 168 LEU A CA 1
ATOM 1271 C C . LEU A 1 168 ? 29.207 0.146 -10.881 1.00 84.12 168 LEU A C 1
ATOM 1273 O O . LEU A 1 168 ? 28.631 -0.368 -9.928 1.00 84.12 168 LEU A O 1
ATOM 1277 N N . HIS A 1 169 ? 30.445 -0.221 -11.224 1.00 81.25 169 HIS A N 1
ATOM 1278 C CA . HIS A 1 169 ? 31.164 -1.276 -10.506 1.00 81.25 169 HIS A CA 1
ATOM 1279 C C . HIS A 1 169 ? 31.370 -0.935 -9.028 1.00 81.25 169 HIS A C 1
ATOM 1281 O O . HIS A 1 169 ? 31.108 -1.770 -8.165 1.00 81.25 169 HIS A O 1
ATOM 1287 N N . ASN A 1 170 ? 31.773 0.300 -8.723 1.00 74.62 170 ASN A N 1
ATOM 1288 C CA . ASN A 1 170 ? 31.918 0.768 -7.346 1.00 74.62 170 ASN A CA 1
ATOM 1289 C C . ASN A 1 170 ? 30.589 0.700 -6.583 1.00 74.62 170 ASN A C 1
ATOM 1291 O O . ASN A 1 170 ? 30.559 0.251 -5.433 1.00 74.62 170 ASN A O 1
ATOM 1295 N N . ARG A 1 171 ? 29.490 1.107 -7.229 1.00 80.75 171 ARG A N 1
ATOM 1296 C CA . ARG A 1 171 ? 28.146 1.043 -6.656 1.00 80.75 171 ARG A CA 1
ATOM 1297 C C . ARG A 1 171 ? 27.714 -0.398 -6.371 1.00 80.75 171 ARG A C 1
ATOM 1299 O O . ARG A 1 171 ? 27.285 -0.691 -5.257 1.00 80.75 171 ARG A O 1
ATOM 1306 N N . LEU A 1 172 ? 27.880 -1.306 -7.330 1.00 84.38 172 LEU A N 1
ATOM 1307 C CA . LEU A 1 172 ? 27.513 -2.715 -7.170 1.00 84.38 172 LEU A CA 1
ATOM 1308 C C . LEU A 1 172 ? 28.369 -3.423 -6.115 1.00 84.38 172 LEU A C 1
ATOM 1310 O O . LEU A 1 172 ? 27.841 -4.176 -5.306 1.00 84.38 172 LEU A O 1
ATOM 1314 N N . GLU A 1 173 ? 29.671 -3.142 -6.049 1.00 79.50 173 GLU A N 1
ATOM 1315 C CA . GLU A 1 173 ? 30.545 -3.675 -4.997 1.00 79.50 173 GLU A C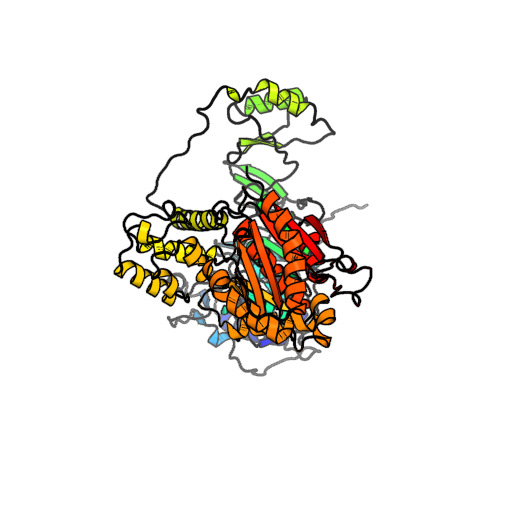A 1
ATOM 1316 C C . GLU A 1 173 ? 30.109 -3.248 -3.592 1.00 79.50 173 GLU A C 1
ATOM 1318 O O . GLU A 1 173 ? 30.272 -4.007 -2.631 1.00 79.50 173 GLU A O 1
ATOM 1323 N N . TRP A 1 174 ? 29.558 -2.042 -3.447 1.00 78.06 174 TRP A N 1
ATOM 1324 C CA . TRP A 1 174 ? 28.955 -1.611 -2.192 1.00 78.06 174 TRP A CA 1
ATOM 1325 C C . TRP A 1 174 ? 27.649 -2.367 -1.919 1.00 78.06 174 TRP A C 1
ATOM 1327 O O . TRP A 1 174 ? 27.520 -2.968 -0.852 1.00 78.06 174 TRP A O 1
ATOM 1337 N N . GLU A 1 175 ? 26.722 -2.420 -2.879 1.00 80.19 175 GLU A N 1
ATOM 1338 C CA . GLU A 1 175 ? 25.427 -3.093 -2.699 1.00 80.19 175 GLU A CA 1
ATOM 1339 C C . GLU A 1 175 ? 25.578 -4.592 -2.421 1.00 80.19 175 GLU A C 1
ATOM 1341 O O . GLU A 1 175 ? 24.915 -5.129 -1.540 1.00 80.19 175 GLU A O 1
ATOM 1346 N N . TRP A 1 176 ? 26.519 -5.273 -3.073 1.00 84.06 176 TRP A N 1
ATOM 1347 C CA . TRP A 1 176 ? 26.803 -6.683 -2.811 1.00 84.06 176 TRP A CA 1
ATOM 1348 C C . TRP A 1 176 ? 27.324 -6.932 -1.395 1.00 84.06 176 TRP A C 1
ATOM 1350 O O . TRP A 1 176 ? 27.014 -7.973 -0.813 1.00 84.06 176 TRP A O 1
ATOM 1360 N N . LYS A 1 177 ? 28.078 -5.986 -0.819 1.00 80.25 177 LYS A N 1
ATOM 1361 C CA . LYS A 1 177 ? 28.529 -6.061 0.580 1.00 80.25 177 LYS A CA 1
ATOM 1362 C C . LYS A 1 177 ? 27.389 -5.818 1.563 1.00 80.25 177 LYS A C 1
ATOM 1364 O O . LYS A 1 177 ? 27.376 -6.460 2.607 1.00 80.25 177 LYS A O 1
ATOM 1369 N N . GLN A 1 178 ? 26.459 -4.917 1.242 1.00 77.19 178 GLN A N 1
ATOM 1370 C CA . GLN A 1 178 ? 25.329 -4.598 2.121 1.00 77.19 178 GLN A CA 1
ATOM 1371 C C . GLN A 1 178 ? 24.212 -5.641 2.055 1.00 77.19 178 GLN A C 1
ATOM 1373 O O . GLN A 1 178 ? 23.645 -6.015 3.079 1.00 77.19 178 GLN A O 1
ATOM 1378 N N . TYR A 1 179 ? 23.870 -6.105 0.854 1.00 82.00 179 TYR A N 1
ATOM 1379 C CA . TYR A 1 179 ? 22.660 -6.891 0.630 1.00 82.00 179 TYR A CA 1
ATOM 1380 C C . TYR A 1 179 ? 22.887 -8.396 0.673 1.00 82.00 179 TYR A C 1
ATOM 1382 O O . TYR A 1 179 ? 21.947 -9.111 1.007 1.00 82.00 179 TYR A O 1
ATOM 1390 N N . ALA A 1 180 ? 24.110 -8.861 0.390 1.00 83.56 180 ALA A N 1
ATOM 1391 C CA . ALA A 1 180 ? 24.489 -10.275 0.418 1.00 83.56 180 ALA A CA 1
ATOM 1392 C C . ALA A 1 180 ? 23.533 -11.194 -0.377 1.00 83.56 180 ALA A C 1
ATOM 1394 O O . ALA A 1 180 ? 23.131 -12.247 0.113 1.00 83.56 180 ALA A O 1
ATOM 1395 N N . PHE A 1 181 ? 23.183 -10.787 -1.603 1.00 87.00 181 PHE A N 1
ATOM 1396 C CA . PHE A 1 181 ? 22.280 -11.532 -2.486 1.00 87.00 181 PHE A CA 1
ATOM 1397 C C . PHE A 1 181 ? 22.658 -13.002 -2.669 1.00 87.00 181 PHE A C 1
ATOM 1399 O O . PHE A 1 181 ? 23.835 -13.361 -2.784 1.00 87.00 181 PHE A O 1
ATOM 1406 N N . SER A 1 182 ? 21.628 -13.833 -2.795 1.00 85.44 182 SER A N 1
ATOM 1407 C CA . SER A 1 182 ? 21.727 -15.252 -3.099 1.00 85.44 182 SER A CA 1
ATOM 1408 C C . SER A 1 182 ? 20.605 -15.706 -4.036 1.00 85.44 182 SER A C 1
ATOM 1410 O O . SER A 1 182 ? 19.600 -15.025 -4.204 1.00 85.44 182 SER A O 1
ATOM 1412 N N . ALA A 1 183 ? 20.722 -16.921 -4.573 1.00 84.62 183 ALA A N 1
ATOM 1413 C CA . ALA A 1 183 ? 19.671 -17.537 -5.390 1.00 84.62 183 ALA A CA 1
ATOM 1414 C C . ALA A 1 183 ? 18.369 -17.870 -4.633 1.00 84.62 183 ALA A C 1
ATOM 1416 O O . ALA A 1 183 ? 17.442 -18.412 -5.226 1.00 84.62 183 ALA A O 1
ATOM 1417 N N . GLN A 1 184 ? 18.302 -17.600 -3.325 1.00 86.38 184 GLN A N 1
ATOM 1418 C CA . GLN A 1 184 ? 17.077 -17.731 -2.529 1.00 86.38 184 GLN A CA 1
ATOM 1419 C C . GLN A 1 184 ? 16.321 -16.405 -2.389 1.00 86.38 184 GLN A C 1
ATOM 1421 O O . GLN A 1 184 ? 15.215 -16.398 -1.853 1.00 86.38 184 GLN A O 1
ATOM 1426 N N . ASP A 1 185 ? 16.921 -15.294 -2.817 1.00 91.56 185 ASP A N 1
ATOM 1427 C CA . ASP A 1 185 ? 16.340 -13.965 -2.700 1.00 91.56 185 ASP A CA 1
ATOM 1428 C C . ASP A 1 185 ? 15.678 -13.569 -4.011 1.00 91.56 185 ASP A C 1
ATOM 1430 O O . ASP A 1 185 ? 16.327 -13.590 -5.048 1.00 91.56 185 ASP A O 1
ATOM 1434 N N . ASN A 1 186 ? 14.428 -13.119 -3.952 1.00 94.50 186 ASN A N 1
ATOM 1435 C CA . ASN A 1 186 ? 13.771 -12.492 -5.094 1.00 94.50 186 ASN A CA 1
ATOM 1436 C C . ASN A 1 186 ? 13.798 -10.972 -4.917 1.00 94.50 186 ASN A C 1
ATOM 1438 O O . ASN A 1 186 ? 13.356 -10.451 -3.886 1.00 94.50 186 ASN A O 1
ATOM 1442 N N . ALA A 1 187 ? 14.332 -10.258 -5.903 1.00 95.69 187 ALA A N 1
ATOM 1443 C CA . ALA A 1 187 ? 14.385 -8.802 -5.907 1.00 95.69 187 ALA A CA 1
ATOM 1444 C C . ALA A 1 187 ? 13.302 -8.232 -6.824 1.00 95.69 187 ALA A C 1
ATOM 1446 O O . ALA A 1 187 ? 13.090 -8.752 -7.912 1.00 95.69 187 ALA A O 1
ATOM 1447 N N . LEU A 1 188 ? 12.644 -7.148 -6.425 1.00 95.50 188 LEU A N 1
ATOM 1448 C CA . LEU A 1 188 ? 11.663 -6.441 -7.246 1.00 95.50 188 LEU A CA 1
ATOM 1449 C C . LEU A 1 188 ? 12.005 -4.957 -7.300 1.00 95.50 188 LEU A C 1
ATOM 1451 O O . LEU A 1 188 ? 12.350 -4.361 -6.281 1.00 95.50 188 LEU A O 1
ATOM 1455 N N . THR A 1 189 ? 11.878 -4.346 -8.479 1.00 92.69 189 THR A N 1
ATOM 1456 C CA . THR A 1 189 ? 11.988 -2.892 -8.637 1.00 92.69 189 THR A CA 1
ATOM 1457 C C . THR A 1 189 ? 10.771 -2.310 -9.348 1.00 92.69 189 THR A C 1
ATOM 1459 O O . THR A 1 189 ? 10.317 -2.825 -10.375 1.00 92.69 189 THR A O 1
ATOM 1462 N N . LEU A 1 190 ? 10.247 -1.215 -8.796 1.00 89.69 190 LEU A N 1
ATOM 1463 C CA . LEU A 1 190 ? 9.155 -0.440 -9.391 1.00 89.69 190 LEU A CA 1
ATOM 1464 C C . LEU A 1 190 ? 9.660 0.713 -10.269 1.00 89.69 190 LEU A C 1
ATOM 1466 O O . LEU A 1 190 ? 8.900 1.274 -11.054 1.00 89.69 190 LEU A O 1
ATOM 1470 N N . LYS A 1 191 ? 10.968 0.966 -10.272 1.00 89.06 191 LYS A N 1
ATOM 1471 C CA . LYS A 1 191 ? 11.564 2.077 -11.007 1.00 89.06 191 LYS A CA 1
ATOM 1472 C C . LYS A 1 191 ? 11.438 1.938 -12.527 1.00 89.06 191 LYS A C 1
ATOM 1474 O O . LYS A 1 191 ? 11.421 0.821 -13.058 1.00 89.06 191 LYS A O 1
ATOM 1479 N N . PRO A 1 192 ? 11.361 3.059 -13.259 1.00 89.88 192 PRO A N 1
ATOM 1480 C CA . PRO A 1 192 ? 11.342 3.044 -14.713 1.00 89.88 192 PRO A CA 1
ATOM 1481 C C . PRO A 1 192 ? 12.753 2.867 -15.300 1.00 89.88 192 PRO A C 1
ATOM 1483 O O . PRO A 1 192 ? 13.746 3.291 -14.726 1.00 89.88 192 PRO A O 1
ATOM 1486 N N . THR A 1 193 ? 12.846 2.329 -16.517 1.00 91.19 193 THR A N 1
ATOM 1487 C CA . THR A 1 193 ? 14.108 2.049 -17.246 1.00 91.19 193 THR A CA 1
ATOM 1488 C C . THR A 1 193 ? 14.961 3.268 -17.602 1.00 91.19 193 THR A C 1
ATOM 1490 O O . THR A 1 193 ? 16.092 3.112 -18.058 1.00 91.19 193 THR A O 1
ATOM 1493 N N . HIS A 1 194 ? 14.434 4.482 -17.466 1.00 86.75 194 HIS A N 1
ATOM 1494 C CA . HIS A 1 194 ? 15.203 5.703 -17.709 1.00 86.75 194 HIS A CA 1
ATOM 1495 C C . HIS A 1 194 ? 15.928 6.207 -16.451 1.00 86.75 194 HIS A C 1
ATOM 1497 O O . HIS A 1 194 ? 16.812 7.049 -16.583 1.00 86.75 194 HIS A O 1
ATOM 1503 N N . ASP A 1 195 ? 15.565 5.693 -15.271 1.00 88.50 195 ASP A N 1
ATOM 1504 C CA . ASP A 1 195 ? 16.251 5.935 -14.000 1.00 88.50 195 ASP A CA 1
ATOM 1505 C C . ASP A 1 195 ? 17.500 5.044 -13.928 1.00 88.50 195 ASP A C 1
ATOM 1507 O O . ASP A 1 195 ? 17.445 3.848 -14.234 1.00 88.50 195 ASP A O 1
ATOM 1511 N N . LEU A 1 196 ? 18.641 5.611 -13.535 1.00 89.50 196 LEU A N 1
ATOM 1512 C CA . LEU A 1 196 ? 19.876 4.838 -13.388 1.00 89.50 196 LEU A CA 1
ATOM 1513 C C . LEU A 1 196 ? 19.767 3.774 -12.293 1.00 89.50 196 LEU A C 1
ATOM 1515 O O . LEU A 1 196 ? 20.306 2.677 -12.451 1.00 89.50 196 LEU A O 1
ATOM 1519 N N . ASP A 1 197 ? 19.041 4.060 -11.216 1.00 89.94 197 ASP A N 1
ATOM 1520 C CA . ASP A 1 197 ? 18.888 3.130 -10.103 1.00 89.94 197 ASP A CA 1
ATOM 1521 C C . ASP A 1 197 ? 18.089 1.884 -10.495 1.00 89.94 197 ASP A C 1
ATOM 1523 O O . ASP A 1 197 ? 18.313 0.824 -9.915 1.00 89.94 197 ASP A O 1
ATOM 1527 N N . PHE A 1 198 ? 17.197 1.961 -11.494 1.00 93.19 198 PHE A N 1
ATOM 1528 C CA . PHE A 1 198 ? 16.549 0.763 -12.041 1.00 93.19 198 PHE A CA 1
ATOM 1529 C C . PHE A 1 198 ? 17.607 -0.255 -12.477 1.00 93.19 198 PHE A C 1
ATOM 1531 O O . PHE A 1 198 ? 17.587 -1.409 -12.053 1.00 93.19 198 PHE A O 1
ATOM 1538 N N . TRP A 1 199 ? 18.571 0.189 -13.284 1.00 93.69 199 TRP A N 1
ATOM 1539 C CA . TRP A 1 199 ? 19.617 -0.674 -13.817 1.00 93.69 199 TRP A CA 1
ATOM 1540 C C . TRP A 1 199 ? 20.596 -1.130 -12.745 1.00 93.69 199 TRP A C 1
ATOM 1542 O O . TRP A 1 199 ? 20.956 -2.305 -12.728 1.00 93.69 199 TRP A O 1
ATOM 1552 N N . VAL A 1 200 ? 21.002 -0.236 -11.838 1.00 91.44 200 VAL A N 1
ATOM 1553 C CA . VAL A 1 200 ? 21.858 -0.599 -10.701 1.00 91.44 200 VAL A CA 1
ATOM 1554 C C . VAL A 1 200 ? 21.215 -1.742 -9.919 1.00 91.44 200 VAL A C 1
ATOM 1556 O O . VAL A 1 200 ? 21.850 -2.776 -9.742 1.00 91.44 200 VAL A O 1
ATOM 1559 N N . HIS A 1 201 ? 19.942 -1.622 -9.541 1.00 91.38 201 HIS A N 1
ATOM 1560 C CA . HIS A 1 201 ? 19.248 -2.640 -8.752 1.00 91.38 201 HIS A CA 1
ATOM 1561 C C . HIS A 1 201 ? 19.018 -3.954 -9.514 1.00 91.38 201 HIS A C 1
ATOM 1563 O O . HIS A 1 201 ? 19.225 -5.031 -8.949 1.00 91.38 201 HIS A O 1
ATOM 1569 N N . VAL A 1 202 ? 18.652 -3.879 -10.802 1.00 92.50 202 VAL A N 1
ATOM 1570 C CA . VAL A 1 202 ? 18.554 -5.042 -11.707 1.00 92.50 202 VAL A CA 1
ATOM 1571 C C . VAL A 1 202 ? 19.863 -5.832 -11.688 1.00 92.50 202 VAL A C 1
ATOM 1573 O O . VAL A 1 202 ? 19.873 -7.039 -11.450 1.00 92.50 202 VAL A O 1
ATOM 1576 N N . LEU A 1 203 ? 20.981 -5.141 -11.906 1.00 92.31 203 LEU A N 1
ATOM 1577 C CA . LEU A 1 203 ? 22.303 -5.752 -12.012 1.00 92.31 203 LEU A CA 1
ATOM 1578 C C . LEU A 1 203 ? 22.817 -6.228 -10.652 1.00 92.31 203 LEU A C 1
ATOM 1580 O O . LEU A 1 203 ? 23.449 -7.277 -10.567 1.00 92.31 203 LEU A O 1
ATOM 1584 N N . SER A 1 204 ? 22.521 -5.496 -9.584 1.00 90.50 204 SER A N 1
ATOM 1585 C CA . SER A 1 204 ? 22.923 -5.834 -8.222 1.00 90.50 204 SER A CA 1
ATOM 1586 C C . SER A 1 204 ? 22.406 -7.204 -7.795 1.00 90.50 204 SER A C 1
ATOM 1588 O O . SER A 1 204 ? 23.195 -8.041 -7.348 1.00 90.50 204 SER A O 1
ATOM 1590 N N . ALA A 1 205 ? 21.120 -7.473 -8.042 1.00 92.19 205 ALA A N 1
ATOM 1591 C CA . ALA A 1 205 ? 20.508 -8.771 -7.786 1.00 92.19 205 ALA A CA 1
ATOM 1592 C C . ALA A 1 205 ? 20.970 -9.836 -8.798 1.00 92.19 205 ALA A C 1
ATOM 1594 O O . ALA A 1 205 ? 21.561 -10.857 -8.420 1.00 92.19 205 ALA A O 1
ATOM 1595 N N . MET A 1 206 ? 20.779 -9.576 -10.098 1.00 91.56 206 MET A N 1
ATOM 1596 C CA . MET A 1 206 ? 21.009 -10.577 -11.144 1.00 91.56 206 MET A CA 1
ATOM 1597 C C . MET A 1 206 ? 22.473 -11.004 -11.262 1.00 91.56 206 MET A C 1
ATOM 1599 O O . MET A 1 206 ? 22.751 -12.156 -11.571 1.00 91.56 206 MET A O 1
ATOM 1603 N N . LEU A 1 207 ? 23.455 -10.141 -11.019 1.00 91.12 207 LEU A N 1
ATOM 1604 C CA . LEU A 1 207 ? 24.864 -10.537 -11.150 1.00 91.12 207 LEU A CA 1
ATOM 1605 C C . LEU A 1 207 ? 25.370 -11.381 -9.966 1.00 91.12 207 LEU A C 1
ATOM 1607 O O . LEU A 1 207 ? 26.507 -11.861 -9.992 1.00 91.12 207 LEU A O 1
ATOM 1611 N N . LYS A 1 208 ? 24.534 -11.594 -8.941 1.00 89.75 208 LYS A N 1
ATOM 1612 C CA . LYS A 1 208 ? 24.809 -12.462 -7.784 1.00 89.75 208 LYS A CA 1
ATOM 1613 C C . LYS A 1 208 ? 23.855 -13.648 -7.660 1.00 89.75 208 LYS A C 1
ATOM 1615 O O . LYS A 1 208 ? 23.903 -14.363 -6.662 1.00 89.75 208 LYS A O 1
ATOM 1620 N N . GLY A 1 209 ? 23.054 -13.914 -8.689 1.00 89.06 209 GLY A N 1
ATOM 1621 C CA . GLY A 1 209 ? 22.191 -15.093 -8.733 1.00 89.06 209 GLY A CA 1
ATOM 1622 C C . GLY A 1 209 ? 20.814 -14.913 -8.117 1.00 89.06 209 GLY A C 1
ATOM 1623 O O . GLY A 1 209 ? 20.066 -15.881 -8.140 1.00 89.06 209 GLY A O 1
ATOM 1624 N N . ALA A 1 210 ? 20.481 -13.733 -7.585 1.00 93.69 210 ALA A N 1
ATOM 1625 C CA . ALA A 1 210 ? 19.138 -13.430 -7.100 1.00 93.69 210 ALA A CA 1
ATOM 1626 C C . ALA A 1 210 ? 18.220 -13.115 -8.295 1.00 93.69 210 ALA A C 1
ATOM 1628 O O . ALA A 1 210 ? 18.537 -12.186 -9.052 1.00 93.69 210 ALA A O 1
ATOM 1629 N N . PRO A 1 211 ? 17.112 -13.855 -8.495 1.00 94.06 211 PRO A N 1
ATOM 1630 C CA . PRO A 1 211 ? 16.173 -13.548 -9.562 1.00 94.06 211 PRO A CA 1
ATOM 1631 C C . PRO A 1 211 ? 15.563 -12.151 -9.407 1.00 94.06 211 PRO A C 1
ATOM 1633 O O . PRO A 1 211 ? 15.148 -11.747 -8.315 1.00 94.06 211 PRO A O 1
ATOM 1636 N N . LEU A 1 212 ? 15.456 -11.432 -10.523 1.00 95.31 212 LEU A N 1
ATOM 1637 C CA . LEU A 1 212 ? 14.665 -10.212 -10.601 1.00 95.31 212 LEU A CA 1
ATOM 1638 C C . LEU A 1 212 ? 13.212 -10.560 -10.937 1.00 95.31 212 LEU A C 1
ATOM 1640 O O . LEU A 1 212 ? 12.941 -11.335 -11.849 1.00 95.31 212 LEU A O 1
ATOM 1644 N N . VAL A 1 213 ? 12.272 -9.948 -10.234 1.00 94.56 213 VAL A N 1
ATOM 1645 C CA . VAL A 1 213 ? 10.838 -10.037 -10.481 1.00 94.56 213 VAL A CA 1
ATOM 1646 C C . VAL A 1 213 ? 10.375 -8.688 -11.017 1.00 94.56 213 VAL A C 1
ATOM 1648 O O . VAL A 1 213 ? 10.468 -7.671 -10.328 1.00 94.56 213 VAL A O 1
ATOM 1651 N N . LEU A 1 214 ? 9.879 -8.666 -12.251 1.00 92.44 214 LEU A N 1
ATOM 1652 C CA . LEU A 1 214 ? 9.300 -7.474 -12.857 1.00 92.44 214 LEU A CA 1
ATOM 1653 C C . LEU A 1 214 ? 7.770 -7.569 -12.813 1.00 92.44 214 LEU A C 1
ATOM 1655 O O . LEU A 1 214 ? 7.210 -8.492 -13.407 1.00 92.44 214 LEU A O 1
ATOM 1659 N N . PRO A 1 215 ? 7.080 -6.637 -12.131 1.00 91.06 215 PRO A N 1
ATOM 1660 C CA . PRO A 1 215 ? 5.627 -6.666 -12.070 1.00 91.06 215 PRO A CA 1
ATOM 1661 C C . PRO A 1 215 ? 5.010 -6.321 -13.432 1.00 91.06 215 PRO A C 1
ATOM 1663 O O . PRO A 1 215 ? 5.558 -5.455 -14.137 1.00 91.06 215 PRO A O 1
ATOM 1666 N N . PRO A 1 216 ? 3.858 -6.930 -13.782 1.00 85.00 216 PRO A N 1
ATOM 1667 C CA . PRO A 1 216 ? 3.079 -6.544 -14.951 1.00 85.00 216 PRO A CA 1
ATOM 1668 C C . PRO A 1 216 ? 2.807 -5.041 -14.966 1.00 85.00 216 PRO A C 1
ATOM 1670 O O . PRO A 1 216 ? 2.617 -4.409 -13.926 1.00 85.00 216 PRO A O 1
ATOM 1673 N N . TYR A 1 217 ? 2.755 -4.446 -16.156 1.00 78.88 217 TYR A N 1
ATOM 1674 C CA . TYR A 1 217 ? 2.508 -3.007 -16.258 1.00 78.88 217 TYR A CA 1
ATOM 1675 C C . TYR A 1 217 ? 1.140 -2.606 -15.680 1.00 78.88 217 TYR A C 1
ATOM 1677 O O . TYR A 1 217 ? 1.017 -1.520 -15.125 1.00 78.88 217 TYR A O 1
ATOM 1685 N N . SER A 1 218 ? 0.141 -3.495 -15.757 1.00 78.94 218 SER A N 1
ATOM 1686 C CA . SER A 1 218 ? -1.224 -3.267 -15.264 1.00 78.94 218 SER A CA 1
ATOM 1687 C C . SER A 1 218 ? -1.309 -2.995 -13.765 1.00 78.94 218 SER A C 1
ATOM 1689 O O . SER A 1 218 ? -2.198 -2.261 -13.352 1.00 78.94 218 SER A O 1
ATOM 1691 N N . ILE A 1 219 ? -0.391 -3.560 -12.974 1.00 79.19 219 ILE A N 1
ATOM 1692 C CA . ILE A 1 219 ? -0.432 -3.455 -11.510 1.00 79.19 219 ILE A CA 1
ATOM 1693 C C . ILE A 1 219 ? 0.399 -2.273 -10.984 1.00 79.19 219 ILE A C 1
ATOM 1695 O O . ILE A 1 219 ? 0.390 -1.965 -9.794 1.00 79.19 219 ILE A O 1
ATOM 1699 N N . ARG A 1 220 ? 1.157 -1.592 -11.855 1.00 76.44 220 ARG A N 1
ATOM 1700 C CA . ARG A 1 220 ? 2.002 -0.457 -11.456 1.00 76.44 220 ARG A CA 1
ATOM 1701 C C . ARG A 1 220 ? 1.135 0.713 -10.994 1.00 76.44 220 ARG A C 1
ATOM 1703 O O . ARG A 1 220 ? 0.202 1.109 -11.682 1.00 76.44 220 ARG A O 1
ATOM 1710 N N . GLY A 1 221 ? 1.477 1.281 -9.838 1.00 68.62 221 GLY A N 1
ATOM 1711 C CA . GLY A 1 221 ? 0.684 2.330 -9.187 1.00 68.62 221 GLY A CA 1
ATOM 1712 C C . GLY A 1 221 ? -0.489 1.804 -8.351 1.00 68.62 221 GLY A C 1
ATOM 1713 O O . GLY A 1 221 ? -1.109 2.589 -7.642 1.00 68.62 221 GLY A O 1
ATOM 1714 N N . ASN A 1 222 ? -0.766 0.493 -8.367 1.00 77.94 222 ASN A N 1
ATOM 1715 C CA . ASN A 1 222 ? -1.722 -0.145 -7.467 1.00 77.94 222 ASN A CA 1
ATOM 1716 C C . ASN A 1 222 ? -0.975 -0.927 -6.375 1.00 77.94 222 ASN A C 1
ATOM 1718 O O . ASN A 1 222 ? -0.591 -2.081 -6.558 1.00 77.94 222 ASN A O 1
ATOM 1722 N N . PHE A 1 223 ? -0.760 -0.295 -5.219 1.00 77.69 223 PHE A N 1
ATOM 1723 C CA . PHE A 1 223 ? 0.012 -0.897 -4.126 1.00 77.69 223 PHE A CA 1
ATOM 1724 C C . PHE A 1 223 ? -0.659 -2.103 -3.458 1.00 77.69 223 PHE A C 1
ATOM 1726 O O . PHE A 1 223 ? 0.050 -2.900 -2.847 1.00 77.69 223 PHE A O 1
ATOM 1733 N N . LEU A 1 224 ? -1.975 -2.283 -3.619 1.00 72.75 224 LEU A N 1
ATOM 1734 C CA . LEU A 1 224 ? -2.665 -3.499 -3.187 1.00 72.75 224 LEU A CA 1
ATOM 1735 C C . LEU A 1 224 ? -2.248 -4.688 -4.063 1.00 72.75 224 LEU A C 1
ATOM 1737 O O . LEU A 1 224 ? -1.760 -5.692 -3.558 1.00 72.75 224 LEU A O 1
ATOM 1741 N N . GLU A 1 225 ? -2.337 -4.539 -5.385 1.00 81.75 225 GLU A N 1
ATOM 1742 C CA . GLU A 1 225 ? -1.943 -5.599 -6.323 1.00 81.75 225 GLU A CA 1
ATOM 1743 C C . GLU A 1 225 ? -0.430 -5.861 -6.296 1.00 81.75 225 GLU A C 1
ATOM 1745 O O . GLU A 1 225 ? 0.007 -7.009 -6.372 1.00 81.75 225 GLU A O 1
ATOM 1750 N N . ILE A 1 226 ? 0.390 -4.816 -6.127 1.00 85.62 226 ILE A N 1
ATOM 1751 C CA . ILE A 1 226 ? 1.836 -4.967 -5.898 1.00 85.62 226 ILE A CA 1
ATOM 1752 C C . ILE A 1 226 ? 2.089 -5.739 -4.601 1.00 85.62 226 ILE A C 1
ATOM 1754 O O . ILE A 1 226 ? 3.044 -6.516 -4.538 1.00 85.62 226 ILE A O 1
ATOM 1758 N N . ALA A 1 227 ? 1.256 -5.548 -3.572 1.00 81.81 227 ALA A N 1
ATOM 1759 C CA . ALA A 1 227 ? 1.412 -6.265 -2.321 1.00 81.81 227 ALA A CA 1
ATOM 1760 C C . ALA A 1 227 ? 1.171 -7.766 -2.474 1.00 81.81 227 ALA A C 1
ATOM 1762 O O . ALA A 1 227 ? 2.019 -8.576 -2.076 1.00 81.81 227 ALA A O 1
ATOM 1763 N N . ASP A 1 228 ? 0.078 -8.129 -3.130 1.00 82.56 228 AS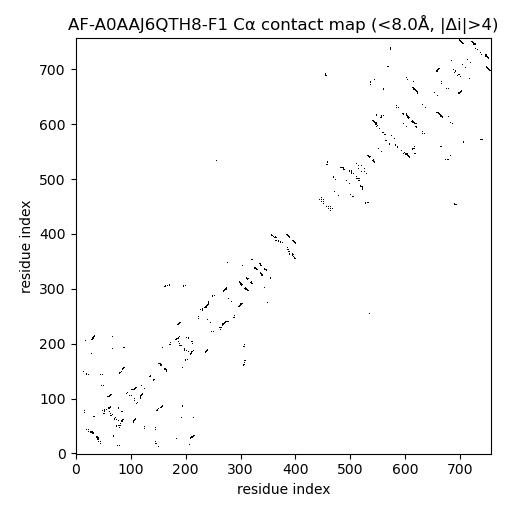P A N 1
ATOM 1764 C CA . ASP A 1 228 ? -0.248 -9.521 -3.424 1.00 82.56 228 ASP A CA 1
ATOM 1765 C C . ASP A 1 228 ? 0.817 -10.156 -4.321 1.00 82.56 228 ASP A C 1
ATOM 1767 O O . ASP A 1 228 ? 1.320 -11.242 -4.025 1.00 82.56 228 ASP A O 1
ATOM 1771 N N . PHE A 1 229 ? 1.261 -9.432 -5.350 1.00 88.94 229 PHE A N 1
ATOM 1772 C CA . PHE A 1 229 ? 2.308 -9.884 -6.259 1.00 88.94 229 PHE A CA 1
ATOM 1773 C C . PHE A 1 229 ? 3.648 -10.119 -5.545 1.00 88.94 229 PHE A C 1
ATOM 1775 O O . PHE A 1 229 ? 4.308 -11.137 -5.770 1.00 88.94 229 PHE A O 1
ATOM 1782 N N . CYS A 1 230 ? 4.055 -9.220 -4.643 1.00 90.44 230 CYS A N 1
ATOM 1783 C CA . CYS A 1 230 ? 5.257 -9.396 -3.828 1.00 90.44 230 CYS A CA 1
ATOM 1784 C C . CYS A 1 230 ? 5.171 -10.644 -2.941 1.00 90.44 230 CYS A C 1
ATOM 1786 O O . CYS A 1 230 ? 6.160 -11.369 -2.816 1.00 90.44 230 CYS A O 1
ATOM 1788 N N . SER A 1 231 ? 4.003 -10.910 -2.352 1.00 86.75 231 SER A N 1
ATOM 1789 C CA . SER A 1 231 ? 3.764 -12.093 -1.520 1.00 86.75 231 SER A CA 1
ATOM 1790 C C . SER A 1 231 ? 3.797 -13.382 -2.351 1.00 86.75 231 SER A C 1
ATOM 1792 O O . SER A 1 231 ? 4.524 -14.322 -2.015 1.00 86.75 231 SER A O 1
ATOM 1794 N N . GLU A 1 232 ? 3.098 -13.403 -3.491 1.00 88.50 232 GLU A N 1
ATOM 1795 C CA . GLU A 1 232 ? 3.048 -14.534 -4.426 1.00 88.50 232 GLU A CA 1
ATOM 1796 C C . GLU A 1 232 ? 4.448 -14.897 -4.935 1.00 88.50 232 GLU A C 1
ATOM 1798 O O . GLU A 1 232 ? 4.875 -16.054 -4.867 1.00 88.50 232 GLU A O 1
ATOM 1803 N N . LYS A 1 233 ? 5.200 -13.891 -5.393 1.00 91.06 233 LYS A N 1
ATOM 1804 C CA . LYS A 1 233 ? 6.564 -14.062 -5.903 1.00 91.06 233 LYS A CA 1
ATOM 1805 C C . LYS A 1 233 ? 7.613 -14.116 -4.793 1.00 91.06 233 LYS A C 1
ATOM 1807 O O . LYS A 1 233 ? 8.797 -14.213 -5.105 1.00 91.06 233 LYS A O 1
ATOM 1812 N N . LYS A 1 234 ? 7.218 -14.096 -3.512 1.00 91.69 234 LYS A N 1
ATOM 1813 C CA . LYS A 1 234 ? 8.106 -14.165 -2.335 1.00 91.69 234 LYS A CA 1
ATOM 1814 C C . LYS A 1 234 ? 9.260 -13.163 -2.402 1.00 91.69 234 LYS A C 1
ATOM 1816 O O . LYS A 1 234 ? 10.418 -13.517 -2.187 1.00 91.69 234 LYS A O 1
ATOM 1821 N N . VAL A 1 235 ? 8.948 -11.917 -2.734 1.00 94.25 235 VAL A N 1
ATOM 1822 C CA . VAL A 1 235 ? 9.933 -10.839 -2.842 1.00 94.25 235 VAL A CA 1
ATOM 1823 C C . VAL A 1 235 ? 10.600 -10.619 -1.485 1.00 94.25 235 VAL A C 1
ATOM 1825 O O . VAL A 1 235 ? 9.927 -10.470 -0.465 1.00 94.25 235 VAL A O 1
ATOM 1828 N N . CYS A 1 236 ? 11.933 -10.600 -1.490 1.00 93.25 236 CYS A N 1
ATOM 1829 C CA . CYS A 1 236 ? 12.779 -10.382 -0.319 1.00 93.25 236 CYS A CA 1
ATOM 1830 C C . CYS A 1 236 ? 13.436 -9.002 -0.307 1.00 93.25 236 CYS A C 1
ATOM 1832 O O . CYS A 1 236 ? 13.674 -8.457 0.772 1.00 93.25 236 CYS A O 1
ATOM 1834 N N . HIS A 1 237 ? 13.724 -8.449 -1.485 1.00 94.00 237 HIS A N 1
ATOM 1835 C CA . HIS A 1 237 ? 14.321 -7.127 -1.650 1.00 94.00 237 HIS A CA 1
ATOM 1836 C C . HIS A 1 237 ? 13.416 -6.274 -2.529 1.00 94.00 237 HIS A C 1
ATOM 1838 O O . HIS A 1 237 ? 13.215 -6.590 -3.700 1.00 94.00 237 HIS A O 1
ATOM 1844 N N . LEU A 1 238 ? 12.879 -5.199 -1.966 1.00 93.75 238 LEU A N 1
ATOM 1845 C CA . LEU A 1 238 ? 12.004 -4.276 -2.673 1.00 93.75 238 LEU A CA 1
ATOM 1846 C C . LEU A 1 238 ? 12.723 -2.943 -2.893 1.00 93.75 238 LEU A C 1
ATOM 1848 O O . LEU A 1 238 ? 13.082 -2.255 -1.940 1.00 93.75 238 LEU A O 1
ATOM 1852 N N . PHE A 1 239 ? 12.920 -2.577 -4.154 1.00 92.94 239 PHE A N 1
ATOM 1853 C CA . PHE A 1 239 ? 13.562 -1.335 -4.563 1.00 92.94 239 PHE A CA 1
ATOM 1854 C C . PHE A 1 239 ? 12.535 -0.315 -5.044 1.00 92.94 239 PHE A C 1
ATOM 1856 O O . PHE A 1 239 ? 11.833 -0.564 -6.030 1.00 92.94 239 PHE A O 1
ATOM 1863 N N . VAL A 1 240 ? 12.504 0.842 -4.385 1.00 89.56 240 VAL A N 1
ATOM 1864 C CA . VAL A 1 240 ? 11.501 1.894 -4.599 1.00 89.56 240 VAL A CA 1
ATOM 1865 C C . VAL A 1 240 ? 12.131 3.282 -4.721 1.00 89.56 240 VAL A C 1
ATOM 1867 O O . VAL A 1 240 ? 13.264 3.516 -4.290 1.00 89.56 240 VAL A O 1
ATOM 1870 N N . SER A 1 241 ? 11.410 4.207 -5.343 1.00 84.44 241 SER A N 1
ATOM 1871 C CA . SER A 1 241 ? 11.660 5.648 -5.283 1.00 84.44 241 SER A CA 1
ATOM 1872 C C . SER A 1 241 ? 11.104 6.256 -3.978 1.00 84.44 241 SER A C 1
ATOM 1874 O O . SER A 1 241 ? 10.351 5.590 -3.259 1.00 84.44 241 SER A O 1
ATOM 1876 N N . PRO A 1 242 ? 11.445 7.516 -3.644 1.00 75.38 242 PRO A N 1
ATOM 1877 C CA . PRO A 1 242 ? 10.851 8.210 -2.499 1.00 75.38 242 PRO A CA 1
ATOM 1878 C C . PRO A 1 242 ? 9.321 8.305 -2.562 1.00 75.38 242 PRO A C 1
ATOM 1880 O O . PRO A 1 242 ? 8.661 8.098 -1.542 1.00 75.38 242 PRO A O 1
ATOM 1883 N N . ASP A 1 243 ? 8.766 8.562 -3.748 1.00 76.19 243 ASP A N 1
ATOM 1884 C CA . ASP A 1 243 ? 7.317 8.658 -3.956 1.00 76.19 243 ASP A CA 1
ATOM 1885 C C . ASP A 1 243 ? 6.652 7.291 -3.761 1.00 76.19 243 ASP A C 1
ATOM 1887 O O . ASP A 1 243 ? 5.709 7.159 -2.987 1.00 76.19 243 ASP A O 1
ATOM 1891 N N . GLU A 1 244 ? 7.227 6.238 -4.348 1.00 82.69 244 GLU A N 1
ATOM 1892 C CA . GLU A 1 244 ? 6.735 4.864 -4.202 1.00 82.69 244 GLU A CA 1
ATOM 1893 C C . GLU A 1 244 ? 6.798 4.375 -2.748 1.00 82.69 244 GLU A C 1
ATOM 1895 O O . GLU A 1 244 ? 5.914 3.651 -2.289 1.00 82.69 244 GLU A O 1
ATOM 1900 N N . LEU A 1 245 ? 7.825 4.772 -1.991 1.00 83.31 245 LEU A N 1
ATOM 1901 C CA . LEU A 1 245 ? 7.890 4.465 -0.565 1.00 83.31 245 LEU A CA 1
ATOM 1902 C C . LEU A 1 245 ? 6.794 5.201 0.219 1.00 83.31 245 LEU A C 1
ATOM 1904 O O . LEU A 1 245 ? 6.229 4.634 1.154 1.00 83.31 245 LEU A O 1
ATOM 1908 N N . SER A 1 246 ? 6.507 6.455 -0.134 1.00 76.88 246 SER A N 1
ATOM 1909 C CA . SER A 1 246 ? 5.437 7.241 0.487 1.00 76.88 246 SER A CA 1
ATOM 1910 C C . SER A 1 246 ? 4.061 6.632 0.210 1.00 76.88 246 SER A C 1
ATOM 1912 O O . SER A 1 246 ? 3.246 6.501 1.128 1.00 76.88 246 SER A O 1
ATOM 1914 N N . ASP A 1 247 ? 3.820 6.196 -1.023 1.00 76.62 247 ASP A N 1
ATOM 1915 C CA . ASP A 1 247 ? 2.589 5.515 -1.418 1.00 76.62 247 ASP A CA 1
ATOM 1916 C C . ASP A 1 247 ? 2.440 4.172 -0.694 1.00 76.62 247 ASP A C 1
ATOM 1918 O O . ASP A 1 247 ? 1.382 3.884 -0.131 1.00 76.62 247 ASP A O 1
ATOM 1922 N N . LEU A 1 248 ? 3.521 3.390 -0.591 1.00 80.12 248 LEU A N 1
ATOM 1923 C CA . LEU A 1 248 ? 3.540 2.150 0.188 1.00 80.12 248 LEU A CA 1
ATOM 1924 C C . LEU A 1 248 ? 3.267 2.403 1.679 1.00 80.12 248 LEU A C 1
ATOM 1926 O O . LEU A 1 248 ? 2.534 1.648 2.318 1.00 80.12 248 LEU A O 1
ATOM 1930 N N . ALA A 1 249 ? 3.827 3.471 2.251 1.00 78.38 249 ALA A N 1
ATOM 1931 C CA . ALA A 1 249 ? 3.565 3.839 3.639 1.00 78.38 249 ALA A CA 1
ATOM 1932 C C . ALA A 1 249 ? 2.100 4.250 3.843 1.00 78.38 249 ALA A C 1
ATOM 1934 O O . ALA A 1 249 ? 1.491 3.896 4.850 1.00 78.38 249 ALA A O 1
ATOM 1935 N N . THR A 1 250 ? 1.525 4.969 2.878 1.00 73.88 250 THR A N 1
ATOM 1936 C CA . THR A 1 250 ? 0.108 5.352 2.875 1.00 73.88 250 THR A CA 1
ATOM 1937 C C . THR A 1 250 ? -0.782 4.118 2.811 1.00 73.88 250 THR A C 1
ATOM 1939 O O . THR A 1 250 ? -1.677 3.982 3.643 1.00 73.88 250 THR A O 1
ATOM 1942 N N . TYR A 1 251 ? -0.474 3.176 1.916 1.00 72.69 251 TYR A N 1
ATOM 1943 C CA . TYR A 1 251 ? -1.117 1.866 1.850 1.00 72.69 251 TYR A CA 1
ATOM 1944 C C . TYR A 1 251 ? -1.076 1.164 3.215 1.00 72.69 251 TYR A C 1
ATOM 1946 O O . TYR A 1 251 ? -2.115 0.781 3.745 1.00 72.69 251 TYR A O 1
ATOM 1954 N N . PHE A 1 252 ? 0.084 1.113 3.872 1.00 72.06 252 PHE A N 1
ATOM 1955 C CA . PHE A 1 252 ? 0.206 0.485 5.191 1.00 72.06 252 PHE A CA 1
ATOM 1956 C C . PHE A 1 252 ? -0.598 1.128 6.312 1.00 72.06 252 PHE A C 1
ATOM 1958 O O . PHE A 1 252 ? -0.965 0.430 7.256 1.00 72.06 252 PHE A O 1
ATOM 1965 N N . ARG A 1 253 ? -0.872 2.432 6.237 1.00 70.81 253 ARG A N 1
ATOM 1966 C CA . ARG A 1 253 ? -1.712 3.120 7.228 1.00 70.81 253 ARG A CA 1
ATOM 1967 C C . ARG A 1 253 ? -3.182 2.760 7.099 1.00 70.81 253 ARG A C 1
ATOM 1969 O O . ARG A 1 253 ? -3.885 2.778 8.101 1.00 70.81 253 ARG A O 1
ATOM 1976 N N . VAL A 1 254 ? -3.630 2.461 5.882 1.00 55.16 254 VAL A N 1
ATOM 1977 C CA . VAL A 1 254 ? -5.029 2.122 5.592 1.00 55.16 254 VAL A CA 1
ATOM 1978 C C . VAL A 1 254 ? -5.271 0.609 5.537 1.00 55.16 254 VAL A C 1
ATOM 1980 O O . VAL A 1 254 ? -6.417 0.172 5.528 1.00 55.16 254 VAL A O 1
ATOM 1983 N N . THR A 1 255 ? -4.213 -0.209 5.528 1.00 53.28 255 THR A N 1
ATOM 1984 C CA . THR A 1 255 ? -4.307 -1.678 5.576 1.00 53.28 255 THR A CA 1
ATOM 1985 C C . THR A 1 255 ? -4.306 -2.222 6.997 1.00 53.28 255 THR A C 1
ATOM 1987 O O . THR A 1 255 ? -3.683 -1.661 7.898 1.00 53.28 255 THR A O 1
ATOM 1990 N N . THR A 1 256 ? -4.929 -3.385 7.193 1.00 56.03 256 THR A N 1
ATOM 1991 C CA . THR A 1 256 ? -4.910 -4.065 8.491 1.00 56.03 256 THR A CA 1
ATOM 1992 C C . THR A 1 256 ? -3.479 -4.461 8.896 1.00 56.03 256 THR A C 1
ATOM 1994 O O . THR A 1 256 ? -2.645 -4.768 8.034 1.00 56.03 256 THR A O 1
ATOM 1997 N N . PRO A 1 257 ? -3.174 -4.551 10.206 1.00 66.38 257 PRO A N 1
ATOM 1998 C CA . PRO A 1 257 ? -1.880 -5.048 10.676 1.00 66.38 257 PRO A CA 1
ATOM 1999 C C . PRO A 1 257 ? -1.510 -6.431 10.118 1.00 66.38 257 PRO A C 1
ATOM 2001 O O . PRO A 1 257 ? -0.330 -6.708 9.912 1.00 66.38 257 PRO A O 1
ATOM 2004 N N . LEU A 1 258 ? -2.504 -7.286 9.838 1.00 59.78 258 LEU A N 1
ATOM 2005 C CA . LEU A 1 258 ? -2.298 -8.608 9.247 1.00 59.78 258 LEU A CA 1
ATOM 2006 C C . LEU A 1 258 ? -1.888 -8.528 7.771 1.00 59.78 258 LEU A C 1
ATOM 2008 O O . LEU A 1 258 ? -0.926 -9.189 7.396 1.00 59.78 258 LEU A O 1
ATOM 2012 N N . ALA A 1 259 ? -2.555 -7.708 6.952 1.00 61.78 259 ALA A N 1
ATOM 2013 C CA . ALA A 1 259 ? -2.186 -7.514 5.546 1.00 61.78 259 ALA A CA 1
ATOM 2014 C C . ALA A 1 259 ? -0.770 -6.932 5.421 1.00 61.78 259 ALA A C 1
ATOM 2016 O O . ALA A 1 259 ? 0.063 -7.450 4.674 1.00 61.78 259 ALA A O 1
ATOM 2017 N N . LYS A 1 260 ? -0.452 -5.934 6.256 1.00 71.06 260 LYS A N 1
ATOM 2018 C CA . LYS A 1 260 ? 0.908 -5.406 6.409 1.00 71.06 260 LYS A CA 1
ATOM 2019 C C . LYS A 1 260 ? 1.900 -6.504 6.816 1.00 71.06 260 LYS A C 1
ATOM 2021 O O . LYS A 1 260 ? 2.978 -6.591 6.237 1.00 71.06 260 LYS A O 1
ATOM 2026 N N . HIS A 1 261 ? 1.552 -7.355 7.785 1.00 73.06 261 HIS A N 1
ATOM 2027 C CA . HIS A 1 261 ? 2.413 -8.461 8.212 1.00 73.06 261 HIS A CA 1
ATOM 2028 C C . HIS A 1 261 ? 2.630 -9.493 7.098 1.00 73.06 261 HIS A C 1
ATOM 2030 O O . HIS A 1 261 ? 3.758 -9.929 6.910 1.00 73.06 261 HIS A O 1
ATOM 2036 N N . ILE A 1 262 ? 1.591 -9.867 6.346 1.00 69.31 262 ILE A N 1
ATOM 2037 C CA . ILE A 1 262 ? 1.680 -10.817 5.227 1.00 69.31 262 ILE A CA 1
ATOM 2038 C C . ILE A 1 262 ? 2.582 -10.263 4.125 1.00 69.31 262 ILE A C 1
ATOM 2040 O O . ILE A 1 262 ? 3.498 -10.963 3.700 1.00 69.31 262 ILE A O 1
ATOM 2044 N N . PHE A 1 263 ? 2.376 -9.008 3.719 1.00 75.94 263 PHE A N 1
ATOM 2045 C CA . PHE A 1 263 ? 3.214 -8.361 2.710 1.00 75.94 263 PHE A CA 1
ATOM 2046 C C . PHE A 1 263 ? 4.681 -8.283 3.150 1.00 75.94 263 PHE A C 1
ATOM 2048 O O . PHE A 1 263 ? 5.585 -8.638 2.398 1.00 75.94 263 PHE A O 1
ATOM 2055 N N . LEU A 1 264 ? 4.933 -7.870 4.395 1.00 81.62 264 LEU A N 1
ATOM 2056 C CA . LEU A 1 264 ? 6.291 -7.721 4.921 1.00 81.62 264 LEU A CA 1
ATOM 2057 C C . LEU A 1 264 ? 6.934 -9.054 5.332 1.00 81.62 264 LEU A C 1
ATOM 2059 O O . LEU A 1 264 ? 8.136 -9.099 5.571 1.00 81.62 264 LEU A O 1
ATOM 2063 N N . LYS A 1 265 ? 6.178 -10.159 5.365 1.00 83.62 265 LYS A N 1
ATOM 2064 C CA . LYS A 1 265 ? 6.660 -11.471 5.821 1.00 83.62 265 LYS A CA 1
ATOM 2065 C C . LYS A 1 265 ? 7.829 -11.996 4.995 1.00 83.62 265 LYS A C 1
ATOM 2067 O O . LYS A 1 265 ? 8.740 -12.603 5.553 1.00 83.62 265 LYS A O 1
ATOM 2072 N N . SER A 1 266 ? 7.779 -11.831 3.672 1.00 84.69 266 SER A N 1
ATOM 2073 C CA . SER A 1 266 ? 8.871 -12.250 2.786 1.00 84.69 266 SER A CA 1
ATOM 2074 C C . SER A 1 266 ? 9.926 -11.163 2.602 1.00 84.69 266 SER A C 1
ATOM 2076 O O . SER A 1 266 ? 11.067 -11.493 2.273 1.00 84.69 266 SER A O 1
ATOM 2078 N N . ILE A 1 267 ? 9.567 -9.895 2.831 1.00 90.75 267 ILE A N 1
ATOM 2079 C CA . ILE A 1 267 ? 10.414 -8.733 2.564 1.00 90.75 267 ILE A CA 1
ATOM 2080 C C . ILE A 1 267 ? 11.400 -8.532 3.713 1.00 90.75 267 ILE A C 1
ATOM 2082 O O . ILE A 1 267 ? 11.078 -8.014 4.781 1.00 90.75 267 ILE A O 1
ATOM 2086 N N . LYS A 1 268 ? 12.655 -8.887 3.443 1.00 89.25 268 LYS A N 1
ATOM 2087 C CA . LYS A 1 268 ? 13.785 -8.648 4.343 1.00 89.25 268 LYS A CA 1
ATOM 2088 C C . LYS A 1 268 ? 14.184 -7.177 4.337 1.00 89.25 268 LYS A C 1
ATOM 2090 O O . LYS A 1 268 ? 14.565 -6.637 5.372 1.00 89.25 268 LYS A O 1
ATOM 2095 N N . ARG A 1 269 ? 14.122 -6.536 3.163 1.00 88.88 269 ARG A N 1
ATOM 2096 C CA . ARG A 1 269 ? 14.634 -5.181 2.970 1.00 88.88 269 ARG A CA 1
ATOM 2097 C C . ARG A 1 269 ? 13.836 -4.381 1.951 1.00 88.88 269 ARG A C 1
ATOM 2099 O O . ARG A 1 269 ? 13.529 -4.873 0.866 1.00 88.88 269 ARG A O 1
ATOM 2106 N N . ILE A 1 270 ? 13.598 -3.119 2.287 1.00 89.94 270 ILE A N 1
ATOM 2107 C CA . ILE A 1 270 ? 13.090 -2.091 1.387 1.00 89.94 270 ILE A CA 1
ATOM 2108 C C . ILE A 1 270 ? 14.185 -1.048 1.214 1.00 89.94 270 ILE A C 1
ATOM 2110 O O . ILE A 1 270 ? 14.687 -0.474 2.178 1.00 89.94 270 ILE A O 1
ATOM 2114 N N . THR A 1 271 ? 14.578 -0.806 -0.025 1.00 87.12 271 THR A N 1
ATOM 2115 C CA . THR A 1 271 ? 15.615 0.157 -0.365 1.00 87.12 271 THR A CA 1
ATOM 2116 C C . THR A 1 271 ? 14.994 1.269 -1.190 1.00 87.12 271 THR A C 1
ATOM 2118 O O . THR A 1 271 ? 14.596 1.074 -2.336 1.00 87.12 271 THR A O 1
ATOM 2121 N N . CYS A 1 272 ? 14.915 2.442 -0.575 1.00 84.50 272 CYS A N 1
ATOM 2122 C CA . CYS A 1 272 ? 14.502 3.676 -1.207 1.00 84.50 272 CYS A CA 1
ATOM 2123 C C . CYS A 1 272 ? 15.736 4.404 -1.719 1.00 84.50 272 CYS A C 1
ATOM 2125 O O . CYS A 1 272 ? 16.615 4.756 -0.930 1.00 84.50 272 CYS A O 1
ATOM 2127 N N . SER A 1 273 ? 15.796 4.669 -3.018 1.00 79.19 273 SER A N 1
ATOM 2128 C CA . SER A 1 273 ? 16.864 5.493 -3.575 1.00 79.19 273 SER A CA 1
ATOM 2129 C C . SER A 1 273 ? 16.351 6.517 -4.573 1.00 79.19 273 SER A C 1
ATOM 2131 O O . SER A 1 273 ? 15.318 6.315 -5.210 1.00 79.19 273 SER A O 1
ATOM 2133 N N . GLY A 1 274 ? 17.052 7.635 -4.681 1.00 72.62 274 GLY A N 1
ATOM 2134 C CA . GLY A 1 274 ? 16.711 8.725 -5.587 1.00 72.62 274 GLY A CA 1
ATOM 2135 C C . GLY A 1 274 ? 17.633 9.915 -5.369 1.00 72.62 274 GLY A C 1
ATOM 2136 O O . GLY A 1 274 ? 18.597 9.820 -4.612 1.00 72.62 274 GLY A O 1
ATOM 2137 N N . ASP A 1 275 ? 17.343 11.034 -6.019 1.00 60.28 275 ASP A N 1
ATOM 2138 C CA . ASP A 1 275 ? 18.096 12.290 -5.902 1.00 60.28 275 ASP A CA 1
ATOM 2139 C C . ASP A 1 275 ? 17.515 13.259 -4.855 1.00 60.28 275 ASP A C 1
ATOM 2141 O O . ASP A 1 275 ? 18.066 14.335 -4.627 1.00 60.28 275 ASP A O 1
ATOM 2145 N N . THR A 1 276 ? 16.432 12.857 -4.184 1.00 55.62 276 THR A N 1
ATOM 2146 C CA . THR A 1 276 ? 15.695 13.668 -3.211 1.00 55.62 276 THR A CA 1
ATOM 2147 C C . THR A 1 276 ? 15.434 12.867 -1.932 1.00 55.62 276 THR A C 1
ATOM 2149 O O . THR A 1 276 ? 15.101 11.683 -1.987 1.00 55.62 276 THR A O 1
ATOM 2152 N N . LEU A 1 277 ? 15.573 13.506 -0.763 1.00 50.25 277 LEU A N 1
ATOM 2153 C CA . LEU A 1 277 ? 15.221 12.915 0.535 1.00 50.25 277 LEU A CA 1
ATOM 2154 C C . LEU A 1 277 ? 13.866 13.451 1.026 1.00 50.25 277 LEU A C 1
ATOM 2156 O O . LEU A 1 277 ? 13.601 14.646 0.891 1.00 50.25 277 LEU A O 1
ATOM 2160 N N . PRO A 1 278 ? 13.017 12.614 1.651 1.00 48.41 278 PRO A N 1
ATOM 2161 C CA . PRO A 1 278 ? 11.769 13.085 2.240 1.00 48.41 278 PRO A CA 1
ATOM 2162 C C . PRO A 1 278 ? 12.030 14.010 3.439 1.00 48.41 278 PRO A C 1
ATOM 2164 O O . PRO A 1 278 ? 12.967 13.808 4.215 1.00 48.41 278 PRO A O 1
ATOM 2167 N N . LEU A 1 279 ? 11.151 15.000 3.640 1.00 45.12 279 LEU A N 1
ATOM 2168 C CA . LEU A 1 279 ? 11.179 15.869 4.823 1.00 45.12 279 LEU A CA 1
ATOM 2169 C C . LEU A 1 279 ? 11.111 15.037 6.113 1.00 45.12 279 LEU A C 1
ATOM 2171 O O . LEU A 1 279 ? 10.412 14.030 6.168 1.00 45.12 279 LEU A O 1
ATOM 2175 N N . ARG A 1 280 ? 11.758 15.486 7.198 1.00 43.25 280 ARG A N 1
ATOM 2176 C CA . ARG A 1 280 ? 11.841 14.732 8.470 1.00 43.25 280 ARG A CA 1
ATOM 2177 C C . ARG A 1 280 ? 10.486 14.260 9.020 1.00 43.25 280 ARG A C 1
ATOM 2179 O O . ARG A 1 280 ? 10.402 13.147 9.529 1.00 43.25 280 ARG A O 1
ATOM 2186 N N . LEU A 1 281 ? 9.444 15.092 8.947 1.00 38.22 281 LEU A N 1
ATOM 2187 C CA . LEU A 1 281 ? 8.099 14.713 9.406 1.00 38.22 281 LEU A CA 1
ATOM 2188 C C . LEU A 1 281 ? 7.492 13.621 8.517 1.00 38.22 281 LEU A C 1
ATOM 2190 O O . LEU A 1 281 ? 6.955 12.642 9.030 1.00 38.22 281 LEU A O 1
ATOM 2194 N N . THR A 1 282 ? 7.652 13.749 7.197 1.00 50.06 282 THR A N 1
ATOM 2195 C CA . THR A 1 282 ? 7.274 12.722 6.220 1.00 50.06 282 THR A CA 1
ATOM 2196 C C . THR A 1 282 ? 8.039 11.431 6.486 1.00 50.06 282 THR A C 1
ATOM 2198 O O . THR A 1 282 ? 7.431 10.376 6.579 1.00 50.06 282 THR A O 1
ATOM 2201 N N . TYR A 1 283 ? 9.347 11.509 6.736 1.00 56.56 283 TYR A N 1
ATOM 2202 C CA . TYR A 1 283 ? 10.182 10.369 7.107 1.00 56.56 283 TYR A CA 1
ATOM 2203 C C . TYR A 1 283 ? 9.688 9.670 8.379 1.00 56.56 283 TYR A C 1
ATOM 2205 O O . TYR A 1 283 ? 9.518 8.457 8.379 1.00 56.56 283 TYR A O 1
ATOM 2213 N N . GLN A 1 284 ? 9.419 10.410 9.460 1.00 56.00 284 GLN A N 1
ATOM 2214 C CA . GLN A 1 284 ? 8.909 9.827 10.707 1.00 56.00 284 GLN A CA 1
ATOM 2215 C C . GLN A 1 284 ? 7.557 9.145 10.500 1.00 56.00 284 GLN A C 1
ATOM 2217 O O . GLN A 1 284 ? 7.340 8.048 11.012 1.00 56.00 284 GLN A O 1
ATOM 2222 N N . GLY A 1 285 ? 6.681 9.765 9.712 1.00 57.66 285 GLY A N 1
ATOM 2223 C CA . GLY A 1 285 ? 5.408 9.176 9.332 1.00 57.66 285 GLY A CA 1
ATOM 2224 C C . GLY A 1 285 ? 5.554 7.946 8.428 1.00 57.66 285 GLY A C 1
ATOM 2225 O O . GLY A 1 285 ? 4.757 7.015 8.533 1.00 57.66 285 GLY A O 1
ATOM 2226 N N . ILE A 1 286 ? 6.532 7.922 7.526 1.00 65.94 286 ILE A N 1
ATOM 2227 C CA . ILE A 1 286 ? 6.826 6.743 6.708 1.00 65.94 286 ILE A CA 1
ATOM 2228 C C . ILE A 1 286 ? 7.307 5.635 7.644 1.00 65.94 286 ILE A C 1
ATOM 2230 O O . ILE A 1 286 ? 6.663 4.598 7.711 1.00 65.94 286 ILE A O 1
ATOM 2234 N N . MET A 1 287 ? 8.339 5.877 8.458 1.00 69.56 287 MET A N 1
ATOM 2235 C CA . MET A 1 287 ? 8.910 4.889 9.386 1.00 69.56 287 MET A CA 1
ATOM 2236 C C . MET A 1 287 ? 7.893 4.314 10.376 1.00 69.56 287 MET A C 1
ATOM 2238 O O . MET A 1 287 ? 7.905 3.109 10.618 1.00 69.56 287 MET A O 1
ATOM 2242 N N . SER A 1 288 ? 6.979 5.125 10.921 1.00 70.50 288 SER A N 1
ATOM 2243 C CA . SER A 1 288 ? 5.922 4.613 11.805 1.00 70.50 288 SER A CA 1
ATOM 2244 C C . SER A 1 288 ? 5.011 3.608 11.095 1.00 70.50 288 SER A C 1
ATOM 2246 O O . SER A 1 288 ? 4.564 2.638 11.707 1.00 70.50 288 SER A O 1
ATOM 2248 N N . SER A 1 289 ? 4.821 3.767 9.784 1.00 73.38 289 SER A N 1
ATOM 2249 C CA . SER A 1 289 ? 4.044 2.845 8.950 1.00 73.38 289 SER A CA 1
ATOM 2250 C C . SER A 1 289 ? 4.740 1.490 8.782 1.00 73.38 289 SER A C 1
ATOM 2252 O O . SER A 1 289 ? 4.064 0.505 8.513 1.00 73.38 289 SER A O 1
ATOM 2254 N N . PHE A 1 290 ? 6.048 1.390 9.049 1.00 73.94 290 PHE A N 1
ATOM 2255 C CA . PHE A 1 290 ? 6.824 0.140 9.078 1.00 73.94 290 PHE A CA 1
ATOM 2256 C C . PHE A 1 290 ? 7.145 -0.333 10.508 1.00 73.94 290 PHE A C 1
ATOM 2258 O O . PHE A 1 290 ? 7.841 -1.325 10.681 1.00 73.94 290 PHE A O 1
ATOM 2265 N N . ALA A 1 291 ? 6.622 0.314 11.556 1.00 68.25 291 ALA A N 1
ATOM 2266 C CA . ALA A 1 291 ? 6.873 -0.118 12.931 1.00 68.25 291 ALA A CA 1
ATOM 2267 C C . ALA A 1 291 ? 6.307 -1.528 13.201 1.00 68.25 291 ALA A C 1
ATOM 2269 O O . ALA A 1 291 ? 5.232 -1.875 12.695 1.00 68.25 291 ALA A O 1
ATOM 2270 N N . GLY A 1 292 ? 7.016 -2.312 14.021 1.00 63.44 292 GLY A N 1
ATOM 2271 C CA . GLY A 1 292 ? 6.573 -3.632 14.490 1.00 63.44 292 GLY A CA 1
ATOM 2272 C C . GLY A 1 292 ? 6.826 -4.801 13.531 1.00 63.44 292 GLY A C 1
ATOM 2273 O O . GLY A 1 292 ? 6.215 -5.853 13.707 1.00 63.44 292 GLY A O 1
ATOM 2274 N N . VAL A 1 293 ? 7.691 -4.633 12.528 1.00 67.62 293 VAL A N 1
ATOM 2275 C CA . VAL A 1 293 ? 8.091 -5.694 11.589 1.00 67.62 293 VAL A CA 1
ATOM 2276 C C . VAL A 1 293 ? 9.612 -5.741 11.428 1.00 67.62 293 VAL A C 1
ATOM 2278 O O . VAL A 1 293 ? 10.275 -4.713 11.533 1.00 67.62 293 VAL A O 1
ATOM 2281 N N . ASP A 1 294 ? 10.159 -6.923 11.138 1.00 76.50 294 ASP A N 1
ATOM 2282 C CA . ASP A 1 294 ? 11.610 -7.162 11.023 1.00 76.50 294 ASP A CA 1
ATOM 2283 C C . ASP A 1 294 ? 12.206 -6.722 9.664 1.00 76.50 294 ASP A C 1
ATOM 2285 O O . ASP A 1 294 ? 13.292 -7.155 9.276 1.00 76.50 294 ASP A O 1
ATOM 2289 N N . THR A 1 295 ? 11.500 -5.876 8.908 1.00 82.75 295 THR A N 1
ATOM 2290 C CA . THR A 1 295 ? 11.944 -5.395 7.594 1.00 82.75 295 THR A CA 1
ATOM 2291 C C . THR A 1 295 ? 12.881 -4.198 7.738 1.00 82.75 295 THR A C 1
ATOM 2293 O O . THR A 1 295 ? 12.521 -3.171 8.312 1.00 82.75 295 THR A O 1
ATOM 2296 N N . GLU A 1 296 ? 14.070 -4.283 7.143 1.00 82.81 296 GLU A N 1
ATOM 2297 C CA . GLU A 1 296 ? 15.020 -3.170 7.112 1.00 82.81 296 GLU A CA 1
ATOM 2298 C C . GLU A 1 296 ? 14.631 -2.150 6.032 1.00 82.81 296 GLU A C 1
ATOM 2300 O O . GLU A 1 296 ? 14.530 -2.503 4.857 1.00 82.81 296 GLU A O 1
ATOM 2305 N N . VAL A 1 297 ? 14.453 -0.875 6.398 1.00 79.44 297 VAL A N 1
ATOM 2306 C CA . VAL A 1 297 ? 14.206 0.209 5.430 1.00 79.44 297 VAL A CA 1
ATOM 2307 C C . VAL A 1 297 ? 15.451 1.084 5.292 1.00 79.44 297 VAL A C 1
ATOM 2309 O O . VAL A 1 297 ? 15.895 1.698 6.258 1.00 79.44 297 VAL A O 1
ATOM 2312 N N . ILE A 1 298 ? 16.019 1.155 4.090 1.00 76.25 298 ILE A N 1
ATOM 2313 C CA . ILE A 1 298 ? 17.248 1.904 3.797 1.00 76.25 298 ILE A CA 1
ATOM 2314 C C . ILE A 1 298 ? 16.928 3.063 2.863 1.00 76.25 298 ILE A C 1
ATOM 2316 O O . ILE A 1 298 ? 16.289 2.860 1.832 1.00 76.25 298 ILE A O 1
ATOM 2320 N N . PHE A 1 299 ? 17.432 4.254 3.185 1.00 71.31 299 PHE A N 1
ATOM 2321 C CA . PHE A 1 299 ? 17.389 5.410 2.289 1.00 71.31 299 PHE A CA 1
ATOM 2322 C C . PHE A 1 299 ? 18.764 5.680 1.712 1.00 71.31 299 PHE A C 1
ATOM 2324 O O . PHE A 1 299 ? 19.732 5.793 2.464 1.00 71.31 299 PHE A O 1
ATOM 2331 N N . MET A 1 300 ? 18.830 5.840 0.397 1.00 71.31 300 MET A N 1
ATOM 2332 C CA . MET A 1 300 ? 20.045 6.187 -0.323 1.00 71.31 300 MET A CA 1
ATOM 2333 C C . MET A 1 300 ? 19.806 7.426 -1.175 1.00 71.31 300 MET A C 1
ATOM 2335 O O . MET A 1 300 ? 18.973 7.426 -2.079 1.00 71.31 300 MET A O 1
ATOM 2339 N N . LEU A 1 301 ? 20.572 8.478 -0.904 1.00 64.94 301 LEU A N 1
ATOM 2340 C CA . LEU A 1 301 ? 20.651 9.623 -1.801 1.00 64.94 301 LEU A CA 1
ATOM 2341 C C . LEU A 1 301 ? 21.680 9.309 -2.885 1.00 64.94 301 LEU A C 1
ATOM 2343 O O . LEU A 1 301 ? 22.820 8.969 -2.570 1.00 64.94 301 LEU A O 1
ATOM 2347 N N . THR A 1 302 ? 21.279 9.411 -4.144 1.00 69.81 302 THR A N 1
ATOM 2348 C CA . THR A 1 302 ? 22.023 8.907 -5.301 1.00 69.81 302 THR A CA 1
ATOM 2349 C C . THR A 1 302 ? 22.026 9.914 -6.443 1.00 69.81 302 THR A C 1
ATOM 2351 O O . THR A 1 302 ? 21.089 10.694 -6.605 1.00 69.81 302 THR A O 1
ATOM 2354 N N . SER A 1 303 ? 23.091 9.901 -7.240 1.00 68.62 303 SER A N 1
ATOM 2355 C CA . SER A 1 303 ? 23.214 10.749 -8.425 1.00 68.62 303 SER A CA 1
ATOM 2356 C C . SER A 1 303 ? 22.582 10.092 -9.652 1.00 68.62 303 SER A C 1
ATOM 2358 O O . SER A 1 303 ? 23.017 9.022 -10.085 1.00 68.62 303 SER A O 1
ATOM 2360 N N . GLN A 1 304 ? 21.640 10.798 -10.280 1.00 72.25 304 GLN A N 1
ATOM 2361 C CA . GLN A 1 304 ? 21.042 10.424 -11.570 1.00 72.25 304 GLN A CA 1
ATOM 2362 C C . GLN A 1 304 ? 21.987 10.646 -12.769 1.00 72.25 304 GLN A C 1
ATOM 2364 O O . GLN A 1 304 ? 21.618 10.388 -13.913 1.00 72.25 304 GLN A O 1
ATOM 2369 N N . GLU A 1 305 ? 23.223 11.095 -12.523 1.00 71.94 305 GLU A N 1
ATOM 2370 C CA . GLU A 1 305 ? 24.260 11.277 -13.545 1.00 71.94 305 GLU A CA 1
ATOM 2371 C C . GLU A 1 305 ? 25.474 10.355 -13.361 1.00 71.94 305 GLU A C 1
ATOM 2373 O O . GLU A 1 305 ? 26.206 10.139 -14.324 1.00 71.94 305 GLU A O 1
ATOM 2378 N N . THR A 1 306 ? 25.723 9.831 -12.151 1.00 65.81 306 THR A N 1
ATOM 2379 C CA . THR A 1 306 ? 26.976 9.114 -11.826 1.00 65.81 306 THR A CA 1
ATOM 2380 C C . THR A 1 306 ? 26.792 7.814 -11.043 1.00 65.81 306 THR A C 1
ATOM 2382 O O . THR A 1 306 ? 27.7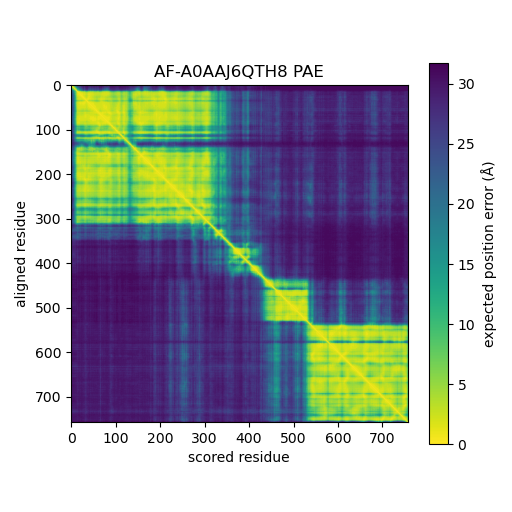79 7.144 -10.777 1.00 65.81 306 THR A O 1
ATOM 2385 N N . THR A 1 307 ? 25.574 7.407 -10.655 1.00 71.81 307 THR A N 1
ATOM 2386 C CA . THR A 1 307 ? 25.288 6.233 -9.780 1.00 71.81 307 THR A CA 1
ATOM 2387 C C . THR A 1 307 ? 25.898 6.284 -8.367 1.00 71.81 307 THR A C 1
ATOM 2389 O O . THR A 1 307 ? 25.638 5.399 -7.542 1.00 71.81 307 THR A O 1
ATOM 2392 N N . GLU A 1 308 ? 26.678 7.325 -8.057 1.00 64.31 308 GLU A N 1
ATOM 2393 C CA . GLU A 1 308 ? 27.308 7.537 -6.754 1.00 64.31 308 GLU A CA 1
ATOM 2394 C C . GLU A 1 308 ? 26.263 7.687 -5.643 1.00 64.31 308 GLU A C 1
ATOM 2396 O O . GLU A 1 308 ? 25.181 8.244 -5.848 1.00 64.31 308 GLU A O 1
ATOM 2401 N N . ILE A 1 309 ? 26.615 7.201 -4.451 1.00 60.75 309 ILE A N 1
ATOM 2402 C CA . ILE A 1 309 ? 25.823 7.360 -3.230 1.00 60.75 309 ILE A CA 1
ATOM 2403 C C . ILE A 1 309 ? 26.373 8.563 -2.464 1.00 60.75 309 ILE A C 1
ATOM 2405 O O . ILE A 1 309 ? 27.536 8.577 -2.066 1.00 60.75 309 ILE A O 1
ATOM 2409 N N . ALA A 1 310 ? 25.523 9.554 -2.221 1.00 50.81 310 ALA A N 1
ATOM 2410 C CA . ALA A 1 310 ? 25.859 10.752 -1.462 1.00 50.81 310 ALA A CA 1
ATOM 2411 C C . ALA A 1 310 ? 25.651 10.566 0.052 1.00 50.81 310 ALA A C 1
ATOM 2413 O O . ALA A 1 310 ? 26.402 11.110 0.860 1.00 50.81 310 ALA A O 1
ATOM 2414 N N . CYS A 1 311 ? 24.625 9.810 0.454 1.00 50.06 311 CYS A N 1
ATOM 2415 C CA . CYS A 1 311 ? 24.276 9.587 1.858 1.00 50.06 311 CYS A CA 1
ATOM 2416 C C . CYS A 1 311 ? 23.449 8.307 2.022 1.00 50.06 311 CYS A C 1
ATOM 2418 O O . CYS A 1 311 ? 22.650 7.978 1.142 1.00 50.06 311 CYS A O 1
ATOM 2420 N N . VAL A 1 312 ? 23.604 7.632 3.168 1.00 49.88 312 VAL A N 1
ATOM 2421 C CA . VAL A 1 312 ? 22.753 6.508 3.584 1.00 49.88 312 VAL A CA 1
ATOM 2422 C C . VAL A 1 312 ? 22.169 6.770 4.975 1.00 49.88 312 VAL A C 1
ATOM 2424 O O . VAL A 1 312 ? 22.906 7.083 5.916 1.00 49.88 312 VAL A O 1
ATOM 2427 N N . GLY A 1 313 ? 20.847 6.631 5.104 1.00 53.75 313 GLY A N 1
ATOM 2428 C CA . GLY A 1 313 ? 20.118 6.702 6.375 1.00 53.75 313 GLY A CA 1
ATOM 2429 C C . GLY A 1 313 ? 19.652 5.319 6.838 1.00 53.75 313 GLY A C 1
ATOM 2430 O O . GLY A 1 313 ? 19.047 4.591 6.050 1.00 53.75 313 GLY A O 1
ATOM 2431 N N . LEU A 1 314 ? 19.924 4.968 8.106 1.00 43.50 314 LEU A N 1
ATOM 2432 C CA . LEU A 1 314 ? 19.522 3.696 8.731 1.00 43.50 314 LEU A CA 1
ATOM 2433 C C . LEU A 1 314 ? 18.452 3.890 9.834 1.00 43.50 314 LEU A C 1
ATOM 2435 O O . LEU A 1 314 ? 18.528 4.882 10.571 1.00 43.50 314 LEU A O 1
ATOM 2439 N N . PRO A 1 315 ? 17.513 2.934 10.019 1.00 37.31 315 PRO A N 1
ATOM 2440 C CA . PRO A 1 315 ? 16.337 3.087 10.890 1.00 37.31 315 PRO A CA 1
ATOM 2441 C C . PRO A 1 315 ? 16.631 3.353 12.373 1.00 37.31 315 PRO A C 1
ATOM 2443 O O . PRO A 1 315 ? 15.956 4.168 12.998 1.00 37.31 315 PRO A O 1
ATOM 2446 N N . GLU A 1 316 ? 17.633 2.692 12.960 1.00 33.34 316 GLU A N 1
ATOM 2447 C CA . GLU A 1 316 ? 17.738 2.595 14.427 1.00 33.34 316 GLU A CA 1
ATOM 2448 C C . GLU A 1 316 ? 18.589 3.677 15.108 1.00 33.34 316 GLU A C 1
ATOM 2450 O O . GLU A 1 316 ? 18.569 3.787 16.332 1.00 33.34 316 GLU A O 1
ATOM 2455 N N . SER A 1 317 ? 19.346 4.496 14.368 1.00 33.56 317 SER A N 1
ATOM 2456 C CA . SER A 1 317 ? 20.362 5.366 14.995 1.00 33.56 317 SER A CA 1
ATOM 2457 C C . SER A 1 317 ? 20.299 6.852 14.652 1.00 33.56 317 SER A C 1
ATOM 2459 O O . SER A 1 317 ? 21.083 7.612 15.220 1.00 33.56 317 SER A O 1
ATOM 2461 N N . GLN A 1 318 ? 19.415 7.293 13.744 1.00 41.16 318 GLN A N 1
ATOM 2462 C CA . GLN A 1 318 ? 19.429 8.667 13.195 1.00 41.16 318 GLN A CA 1
ATOM 2463 C C . GLN A 1 318 ? 20.827 9.123 12.716 1.00 41.16 318 GLN A C 1
ATOM 2465 O O . GLN A 1 318 ? 21.091 10.318 12.594 1.00 41.16 318 GLN A O 1
ATOM 2470 N N . LYS A 1 319 ? 21.746 8.186 12.446 1.00 32.78 319 LYS A N 1
ATOM 2471 C CA . LYS A 1 319 ? 23.057 8.491 11.883 1.00 32.78 319 LYS A CA 1
ATOM 2472 C C . LYS A 1 319 ? 22.932 8.463 10.370 1.00 32.78 319 LYS A C 1
ATOM 2474 O O . LYS A 1 319 ? 22.825 7.395 9.776 1.00 32.78 319 LYS A O 1
ATOM 2479 N N . CYS A 1 320 ? 22.967 9.641 9.758 1.00 37.53 320 CYS A N 1
ATOM 2480 C CA . CYS A 1 320 ? 23.398 9.752 8.372 1.00 37.53 320 CYS A CA 1
ATOM 2481 C C . CYS A 1 320 ? 24.886 9.409 8.343 1.00 37.53 320 CYS A C 1
ATOM 2483 O O . CYS A 1 320 ? 25.686 10.087 8.991 1.00 37.53 320 CYS A O 1
ATOM 2485 N N . ILE A 1 321 ? 25.256 8.345 7.637 1.00 36.28 321 ILE A N 1
ATOM 2486 C CA . ILE A 1 321 ? 26.663 8.052 7.380 1.00 36.28 321 ILE A CA 1
ATOM 2487 C C . ILE A 1 321 ? 26.999 8.763 6.074 1.00 36.28 321 ILE A C 1
ATOM 2489 O O . ILE A 1 321 ? 26.612 8.311 4.995 1.00 36.28 321 ILE A O 1
ATOM 2493 N N . ALA A 1 322 ? 27.682 9.905 6.178 1.00 40.66 322 ALA A N 1
ATOM 2494 C CA . ALA A 1 322 ? 28.373 10.462 5.026 1.00 40.66 322 ALA A CA 1
ATOM 2495 C C . ALA A 1 322 ? 29.416 9.431 4.586 1.00 40.66 322 ALA A C 1
ATOM 2497 O O . ALA A 1 322 ? 30.189 8.937 5.408 1.00 40.66 322 ALA A O 1
ATOM 2498 N N . ILE A 1 323 ? 29.412 9.061 3.309 1.00 41.34 323 ILE A N 1
ATOM 2499 C CA . ILE A 1 323 ? 30.494 8.237 2.776 1.00 41.34 323 ILE A CA 1
ATOM 2500 C C . ILE A 1 323 ? 31.724 9.149 2.708 1.00 41.34 323 ILE A C 1
ATOM 2502 O O . ILE A 1 323 ? 31.626 10.253 2.171 1.00 41.34 323 ILE A O 1
ATOM 2506 N N . ASP A 1 324 ? 32.848 8.695 3.278 1.00 35.72 324 ASP A N 1
ATOM 2507 C CA . ASP A 1 324 ? 34.090 9.450 3.568 1.00 35.72 324 ASP A CA 1
ATOM 2508 C C . ASP A 1 324 ? 34.662 10.297 2.408 1.00 35.72 324 ASP A C 1
ATOM 2510 O O . ASP A 1 324 ? 35.581 11.088 2.606 1.00 35.72 324 ASP A O 1
ATOM 2514 N N . THR A 1 325 ? 34.145 10.136 1.192 1.00 39.06 325 THR A N 1
ATOM 2515 C CA . THR A 1 325 ? 34.592 10.797 -0.032 1.00 39.06 325 THR A CA 1
ATOM 2516 C C . THR A 1 325 ? 33.825 12.074 -0.384 1.00 39.06 325 THR A C 1
ATOM 2518 O O . THR A 1 325 ? 34.222 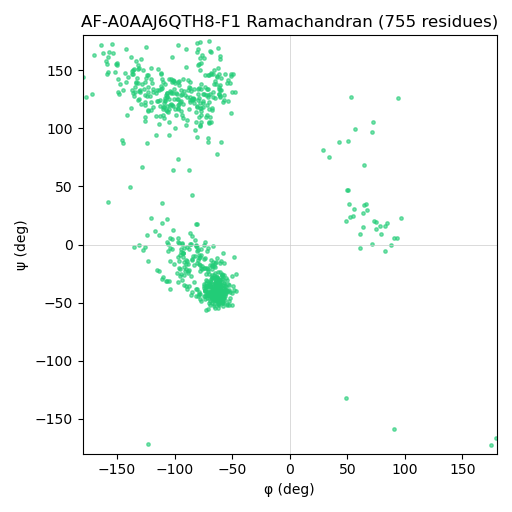12.723 -1.344 1.00 39.06 325 THR A O 1
ATOM 2521 N N . CYS A 1 326 ? 32.751 12.456 0.324 1.00 37.19 326 CYS A N 1
ATOM 2522 C CA . CYS A 1 326 ? 31.910 13.607 -0.049 1.00 37.19 326 CYS A CA 1
ATOM 2523 C C . CYS A 1 326 ? 32.195 14.882 0.778 1.00 37.19 326 CYS A C 1
ATOM 2525 O O . CYS A 1 326 ? 32.170 14.865 2.007 1.00 37.19 326 CYS A O 1
ATOM 2527 N N . ARG A 1 327 ? 32.393 16.026 0.109 1.00 38.56 327 ARG A N 1
ATOM 2528 C CA . ARG A 1 327 ? 32.549 17.377 0.681 1.00 38.56 327 ARG A CA 1
ATOM 2529 C C . ARG A 1 327 ? 31.442 18.300 0.181 1.00 38.56 327 ARG A C 1
ATOM 2531 O O . ARG A 1 327 ? 31.206 18.366 -1.014 1.00 38.56 327 ARG A O 1
ATOM 2538 N N . ALA A 1 328 ? 30.810 19.076 1.052 1.00 39.62 328 ALA A N 1
ATOM 2539 C CA . ALA A 1 328 ? 29.800 20.051 0.640 1.00 39.62 328 ALA A CA 1
ATOM 2540 C C . ALA A 1 328 ? 30.423 21.417 0.293 1.00 39.62 328 ALA A C 1
ATOM 2542 O O . ALA A 1 328 ? 31.229 21.943 1.061 1.00 39.62 328 ALA A O 1
ATOM 2543 N N . VAL A 1 329 ? 30.035 22.014 -0.838 1.00 35.28 329 VAL A N 1
ATOM 2544 C CA . VAL A 1 329 ? 30.436 23.367 -1.262 1.00 35.28 329 VAL A CA 1
ATOM 2545 C C . VAL A 1 329 ? 29.213 24.128 -1.768 1.00 35.28 329 VAL A C 1
ATOM 2547 O O . VAL A 1 329 ? 28.406 23.584 -2.511 1.00 35.28 329 VAL A O 1
ATOM 2550 N N . VAL A 1 330 ? 29.067 25.394 -1.369 1.00 33.19 330 VAL A N 1
ATOM 2551 C CA . VAL A 1 330 ? 27.977 26.261 -1.840 1.00 33.19 330 VAL A CA 1
ATOM 2552 C C . VAL A 1 330 ? 28.512 27.215 -2.898 1.00 33.19 330 VAL A C 1
ATOM 2554 O O . VAL A 1 330 ? 29.389 28.033 -2.616 1.00 33.19 330 VAL A O 1
ATOM 2557 N N . GLU A 1 331 ? 27.960 27.146 -4.106 1.00 33.78 331 GLU A N 1
ATOM 2558 C CA . GLU A 1 331 ? 28.335 28.012 -5.222 1.00 33.78 331 GLU A CA 1
ATOM 2559 C C . GLU A 1 331 ? 27.064 28.599 -5.850 1.00 33.78 331 GLU A C 1
ATOM 2561 O O . GLU A 1 331 ? 26.137 27.874 -6.191 1.00 33.78 331 GLU A O 1
ATOM 2566 N N . ARG A 1 332 ? 26.978 29.932 -5.959 1.00 30.14 332 ARG A N 1
ATOM 2567 C CA . ARG A 1 332 ? 25.805 30.654 -6.511 1.00 30.14 332 ARG A CA 1
ATOM 2568 C C . ARG A 1 332 ? 24.449 30.341 -5.846 1.00 30.14 332 ARG A C 1
ATOM 2570 O O . ARG A 1 332 ? 23.412 30.571 -6.456 1.00 30.14 332 ARG A O 1
ATOM 2577 N N . GLY A 1 333 ? 24.455 29.901 -4.588 1.00 28.72 333 GLY A N 1
ATOM 2578 C CA . GLY A 1 333 ? 23.233 29.613 -3.827 1.00 28.72 333 GLY A CA 1
ATOM 2579 C C . GLY A 1 333 ? 22.730 28.173 -3.946 1.00 28.72 333 GLY A C 1
ATOM 2580 O O . GLY A 1 333 ? 21.686 27.864 -3.383 1.00 28.72 333 GLY A O 1
ATOM 2581 N N . GLU A 1 334 ? 23.474 27.291 -4.614 1.00 31.00 334 GLU A N 1
ATOM 2582 C CA . GLU A 1 334 ? 23.180 25.858 -4.699 1.00 31.00 334 GLU A CA 1
ATOM 2583 C C . GLU A 1 334 ? 24.192 25.058 -3.863 1.00 31.00 334 GLU A C 1
ATOM 2585 O O . GLU A 1 334 ? 25.390 25.361 -3.872 1.00 31.00 334 GLU A O 1
ATOM 2590 N N . LEU A 1 335 ? 23.716 24.046 -3.123 1.00 35.94 335 LEU A N 1
ATOM 2591 C CA . LEU A 1 335 ? 24.575 23.095 -2.410 1.00 35.94 335 LEU A CA 1
ATOM 2592 C C . LEU A 1 335 ? 25.080 22.037 -3.397 1.00 35.94 335 LEU A C 1
ATOM 2594 O O . LEU A 1 335 ? 24.292 21.262 -3.930 1.00 35.94 335 LEU A O 1
ATOM 2598 N N . GLN A 1 336 ? 26.392 21.964 -3.591 1.00 37.75 336 GLN A N 1
ATOM 2599 C CA . GLN A 1 336 ? 27.051 20.900 -4.342 1.00 37.75 336 GLN A CA 1
ATOM 2600 C C . GLN A 1 336 ? 27.705 19.913 -3.370 1.00 37.75 336 GLN A C 1
ATOM 2602 O O . GLN A 1 336 ? 28.449 20.320 -2.474 1.00 37.75 336 GLN A O 1
ATOM 2607 N N . LEU A 1 337 ? 27.453 18.616 -3.552 1.00 41.12 337 LEU A N 1
ATOM 2608 C CA . LEU A 1 337 ? 28.195 17.547 -2.883 1.00 41.12 337 LEU A CA 1
ATOM 2609 C C . LEU A 1 337 ? 29.319 17.083 -3.819 1.00 41.12 337 LEU A C 1
ATOM 2611 O O . LEU A 1 337 ? 29.085 16.582 -4.910 1.00 41.12 337 LEU A O 1
ATOM 2615 N N . LEU A 1 338 ? 30.563 17.297 -3.422 1.00 37.19 338 LEU A N 1
ATOM 2616 C CA . LEU A 1 338 ? 31.759 16.987 -4.196 1.00 37.19 338 LEU A CA 1
ATOM 2617 C C . LEU A 1 338 ? 32.356 15.675 -3.700 1.00 37.19 338 LEU A C 1
ATOM 2619 O O . LEU A 1 338 ? 32.798 15.604 -2.559 1.00 37.19 338 LEU A O 1
ATOM 2623 N N . SER A 1 339 ? 32.403 14.655 -4.551 1.00 40.88 339 SER A N 1
ATOM 2624 C CA . SER A 1 339 ? 33.197 13.452 -4.302 1.00 40.88 339 SER A CA 1
ATOM 2625 C C . SER A 1 339 ? 34.684 13.794 -4.502 1.00 40.88 339 SER A C 1
ATOM 2627 O O . SER A 1 339 ? 35.023 14.581 -5.387 1.00 40.88 339 SER A O 1
ATOM 2629 N N . ASP A 1 340 ? 35.604 13.190 -3.743 1.00 38.41 340 ASP A N 1
ATOM 2630 C CA . ASP A 1 340 ? 37.062 13.346 -3.919 1.00 38.41 340 ASP A CA 1
ATOM 2631 C C . ASP A 1 340 ? 37.546 12.926 -5.332 1.00 38.41 340 ASP A C 1
ATOM 2633 O O . ASP A 1 340 ? 38.708 13.140 -5.687 1.00 38.41 340 ASP A O 1
ATOM 2637 N N . THR A 1 341 ? 36.661 12.345 -6.155 1.00 38.69 341 THR A N 1
ATOM 2638 C CA . THR A 1 341 ? 36.938 11.948 -7.540 1.00 38.69 341 THR A CA 1
ATOM 2639 C C . THR A 1 341 ? 36.231 12.789 -8.614 1.00 38.69 341 THR A C 1
ATOM 2641 O O . THR A 1 341 ? 36.822 12.920 -9.689 1.00 38.69 341 THR A O 1
ATOM 2644 N N . ARG A 1 342 ? 35.055 13.411 -8.366 1.00 42.09 342 ARG A N 1
ATOM 2645 C CA . ARG A 1 342 ? 34.314 14.293 -9.312 1.00 42.09 342 ARG A CA 1
ATOM 2646 C C . ARG A 1 342 ? 33.298 15.237 -8.624 1.00 42.09 342 ARG A C 1
ATOM 2648 O O . ARG A 1 342 ? 32.821 14.983 -7.522 1.00 42.09 342 ARG A O 1
ATOM 2655 N N . THR A 1 343 ? 32.940 16.328 -9.310 1.00 36.31 343 THR A N 1
ATOM 2656 C CA . THR A 1 343 ? 31.863 17.283 -8.968 1.00 36.31 343 THR A CA 1
ATOM 2657 C C . THR A 1 343 ? 30.481 16.652 -9.207 1.00 36.31 343 THR A C 1
ATOM 2659 O O . THR A 1 343 ? 30.115 16.474 -10.368 1.00 36.31 343 THR A O 1
ATOM 2662 N N . MET A 1 344 ? 29.687 16.359 -8.165 1.00 37.00 344 MET A N 1
ATOM 2663 C CA . MET A 1 344 ? 28.256 16.056 -8.350 1.00 37.00 344 MET A CA 1
ATOM 2664 C C . MET A 1 344 ? 27.437 17.352 -8.316 1.00 37.00 344 MET A C 1
ATOM 2666 O O . MET A 1 344 ? 27.635 18.207 -7.448 1.00 37.00 344 MET A O 1
ATOM 2670 N N . LYS A 1 345 ? 26.486 17.498 -9.244 1.00 35.25 345 LYS A N 1
ATOM 2671 C CA . LYS A 1 345 ? 25.444 18.529 -9.175 1.00 35.25 345 LYS A CA 1
ATOM 2672 C C . LYS A 1 345 ? 24.168 17.899 -8.641 1.00 35.25 345 LYS A C 1
ATOM 2674 O O . LYS A 1 345 ? 23.437 17.249 -9.373 1.00 35.25 345 LYS A O 1
ATOM 2679 N N . THR A 1 346 ? 23.907 18.097 -7.359 1.00 34.00 346 THR A N 1
ATOM 2680 C CA . THR A 1 346 ? 22.643 17.708 -6.733 1.00 34.00 346 THR A CA 1
ATOM 2681 C C . THR A 1 346 ? 21.808 18.963 -6.524 1.00 34.00 346 THR A C 1
ATOM 2683 O O . THR A 1 346 ? 22.245 19.878 -5.829 1.00 34.00 346 THR A O 1
ATOM 2686 N N . GLY A 1 347 ? 20.615 19.035 -7.112 1.00 27.75 347 GLY A N 1
ATOM 2687 C CA . GLY A 1 347 ? 19.641 20.048 -6.718 1.00 27.75 347 GLY A CA 1
ATOM 2688 C C . GLY A 1 347 ? 19.088 19.691 -5.342 1.00 27.75 347 GLY A C 1
ATOM 2689 O O . GLY A 1 347 ? 18.507 18.626 -5.175 1.00 27.75 347 GLY A O 1
ATOM 2690 N N . LEU A 1 348 ? 19.255 20.560 -4.343 1.00 27.73 348 LEU A N 1
ATOM 2691 C CA . LEU A 1 348 ? 18.500 20.433 -3.097 1.00 27.73 348 LEU A CA 1
ATOM 2692 C C . LEU A 1 348 ? 17.031 20.787 -3.365 1.00 27.73 348 LEU A C 1
ATOM 2694 O O . LEU A 1 348 ? 16.621 21.939 -3.225 1.00 27.73 348 LEU A O 1
ATOM 2698 N N . GLY A 1 349 ? 16.218 19.786 -3.685 1.00 30.80 349 GLY A N 1
ATOM 2699 C CA . GLY A 1 349 ? 14.817 19.795 -3.290 1.00 30.80 349 GLY A CA 1
ATOM 2700 C C . GLY A 1 349 ? 14.747 19.581 -1.781 1.00 30.80 349 GLY A C 1
ATOM 2701 O O . GLY A 1 349 ? 14.699 18.448 -1.328 1.00 30.80 349 GLY A O 1
ATOM 2702 N N . GLY A 1 350 ? 14.806 20.661 -0.998 1.00 25.75 350 GLY A N 1
ATOM 2703 C CA . GLY A 1 350 ? 14.561 20.615 0.447 1.00 25.75 350 GLY A CA 1
ATOM 2704 C C . GLY A 1 350 ? 15.654 19.938 1.288 1.00 25.75 350 GLY A C 1
ATOM 2705 O O . GLY A 1 350 ? 15.660 18.734 1.494 1.00 25.75 350 GLY A O 1
ATOM 2706 N N . ASN A 1 351 ? 16.538 20.767 1.849 1.00 24.38 351 ASN A N 1
ATOM 2707 C CA . ASN A 1 351 ? 17.285 20.593 3.104 1.00 24.38 351 ASN A CA 1
ATOM 2708 C C . ASN A 1 351 ? 17.621 19.154 3.559 1.00 24.38 351 ASN A C 1
ATOM 2710 O O . ASN A 1 351 ? 17.031 18.627 4.503 1.00 24.38 351 ASN A O 1
ATOM 2714 N N . GLY A 1 352 ? 18.683 18.589 2.981 1.00 26.38 352 GLY A N 1
ATOM 2715 C CA . GLY A 1 352 ? 19.475 17.540 3.618 1.00 26.38 352 GLY A CA 1
ATOM 2716 C C . GLY A 1 352 ? 20.377 18.126 4.709 1.00 26.38 352 GLY A C 1
ATOM 2717 O O . GLY A 1 352 ? 21.183 19.022 4.462 1.00 26.38 352 GLY A O 1
ATOM 2718 N N . SER A 1 353 ? 20.232 17.615 5.927 1.00 25.84 353 SER A N 1
ATOM 2719 C CA . SER A 1 353 ? 21.108 17.880 7.064 1.00 25.84 353 SER A CA 1
ATOM 2720 C C . SER A 1 353 ? 22.401 17.067 6.956 1.00 25.84 353 SER A C 1
ATOM 2722 O O . SER A 1 353 ? 22.358 15.839 7.039 1.00 25.84 353 SER A O 1
ATOM 2724 N N . GLY A 1 354 ? 23.539 17.748 6.845 1.00 26.39 354 GLY A N 1
ATOM 2725 C CA . GLY A 1 354 ? 24.863 17.201 7.131 1.00 26.39 354 GLY A CA 1
ATOM 2726 C C . GLY A 1 354 ? 25.452 17.908 8.347 1.00 26.39 354 GLY A C 1
ATOM 2727 O O . GLY A 1 354 ? 25.896 19.041 8.234 1.00 26.39 354 GLY A O 1
ATOM 2728 N N . GLU A 1 355 ? 25.415 17.205 9.478 1.00 29.70 355 GLU A N 1
ATOM 2729 C CA . GLU A 1 355 ? 26.041 17.497 10.777 1.00 29.70 355 GLU A CA 1
ATOM 2730 C C . GLU A 1 355 ? 25.435 18.637 11.625 1.00 29.70 355 GLU A C 1
ATOM 2732 O O . GLU A 1 355 ? 25.648 19.824 11.410 1.00 29.70 355 GLU A O 1
ATOM 2737 N N . SER A 1 356 ? 24.724 18.216 12.682 1.00 31.77 356 SER A N 1
ATOM 2738 C CA . SER A 1 356 ? 24.180 19.032 13.784 1.00 31.77 356 SER A CA 1
ATOM 2739 C C . SER A 1 356 ? 23.111 20.063 13.398 1.00 31.77 356 SER A C 1
ATOM 2741 O O . SER A 1 356 ? 23.314 21.266 13.522 1.00 31.77 356 SER A O 1
ATOM 2743 N N . VAL A 1 357 ? 21.922 19.603 12.995 1.00 32.72 357 VAL A N 1
ATOM 2744 C CA . VAL A 1 357 ? 20.752 20.484 12.830 1.00 32.72 357 VAL A CA 1
ATOM 2745 C C . VAL A 1 357 ? 20.001 20.611 14.156 1.00 32.72 357 VAL A C 1
ATOM 2747 O O . VAL A 1 357 ? 19.450 19.631 14.660 1.00 32.72 357 VAL A O 1
ATOM 2750 N N . PHE A 1 358 ? 19.951 21.827 14.706 1.00 37.25 358 PHE A N 1
ATOM 2751 C CA . PHE A 1 358 ? 19.163 22.168 15.894 1.00 37.25 358 PHE A CA 1
ATOM 2752 C C . PHE A 1 358 ? 18.132 23.254 15.573 1.00 37.25 358 PHE A C 1
ATOM 2754 O O . PHE A 1 358 ? 18.435 24.209 14.862 1.00 37.25 358 PHE A O 1
ATOM 2761 N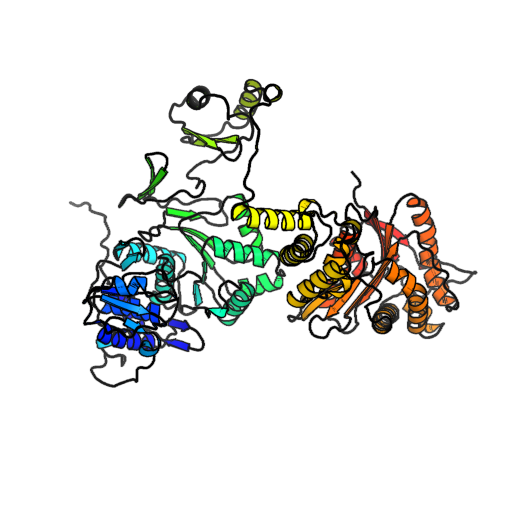 N . TYR A 1 359 ? 16.925 23.098 16.124 1.00 30.89 359 TYR A N 1
ATOM 2762 C CA . TYR A 1 359 ? 15.780 23.991 15.936 1.00 30.89 359 TYR A CA 1
ATOM 2763 C C . TYR A 1 359 ? 15.601 24.919 17.151 1.00 30.89 359 TYR A C 1
ATOM 2765 O O . TYR A 1 359 ? 15.752 24.489 18.295 1.00 30.89 359 TYR A O 1
ATOM 2773 N N . SER A 1 360 ? 15.250 26.184 16.907 1.00 32.59 360 SER A N 1
ATOM 2774 C CA . SER A 1 360 ? 14.771 27.140 17.916 1.00 32.59 360 SER A CA 1
ATOM 2775 C C . SER A 1 360 ? 13.664 27.991 17.291 1.00 32.59 360 SER A C 1
ATOM 2777 O O . SER A 1 360 ? 13.949 28.815 16.422 1.00 32.59 360 SER A O 1
ATOM 2779 N N . ASP A 1 361 ? 12.424 27.810 17.751 1.00 33.22 361 ASP A N 1
ATOM 2780 C CA . ASP A 1 361 ? 11.195 28.351 17.134 1.00 33.22 361 ASP A CA 1
ATOM 2781 C C . ASP A 1 361 ? 10.879 29.815 17.472 1.00 33.22 361 ASP A C 1
ATOM 2783 O O . ASP A 1 361 ? 9.758 30.283 17.292 1.00 33.22 361 ASP A O 1
ATOM 2787 N N . ALA A 1 362 ? 11.848 30.588 17.955 1.00 35.47 362 ALA A N 1
ATOM 2788 C CA . ALA A 1 362 ? 11.574 31.963 18.334 1.00 35.47 362 ALA A CA 1
ATOM 2789 C C . ALA A 1 362 ? 12.691 32.918 17.892 1.00 35.47 362 ALA A C 1
ATOM 2791 O O . ALA A 1 362 ? 13.813 32.892 18.393 1.00 35.47 362 ALA A O 1
ATOM 2792 N N . VAL A 1 363 ? 12.289 33.849 17.022 1.00 37.16 363 VAL A N 1
ATOM 2793 C CA . VAL A 1 363 ? 12.752 35.244 16.931 1.00 37.16 363 VAL A CA 1
ATOM 2794 C C . VAL A 1 363 ? 13.854 35.674 15.939 1.00 37.16 363 VAL A C 1
ATOM 2796 O O . VAL A 1 363 ? 14.438 36.746 16.083 1.00 37.16 363 VAL A O 1
ATOM 2799 N N . ALA A 1 364 ? 14.101 34.954 14.845 1.00 34.97 364 ALA A N 1
ATOM 2800 C CA . ALA A 1 364 ? 15.283 35.243 14.022 1.00 34.97 364 ALA A CA 1
ATOM 2801 C C . ALA A 1 364 ? 15.103 35.952 12.667 1.00 34.97 364 ALA A C 1
ATOM 2803 O O . ALA A 1 364 ? 16.096 36.208 11.978 1.00 34.97 364 ALA A O 1
ATOM 2804 N N . ASN A 1 365 ? 13.884 36.307 12.258 1.00 36.09 365 ASN A N 1
ATOM 2805 C CA . ASN A 1 365 ? 13.667 36.813 10.896 1.00 36.09 365 ASN A CA 1
ATOM 2806 C C . ASN A 1 365 ? 13.992 38.305 10.669 1.00 36.09 365 ASN A C 1
ATOM 2808 O O . ASN A 1 365 ? 13.933 38.759 9.526 1.00 36.09 365 ASN A O 1
ATOM 2812 N N . TRP A 1 366 ? 14.421 39.070 11.686 1.00 34.62 366 TRP A N 1
ATOM 2813 C CA . TRP A 1 366 ? 14.510 40.542 11.563 1.00 34.62 366 TRP A CA 1
ATOM 2814 C C . TRP A 1 366 ? 15.834 41.198 12.002 1.00 34.62 366 TRP A C 1
ATOM 2816 O O . TRP A 1 366 ? 16.018 42.393 11.787 1.00 34.62 366 TRP A O 1
ATOM 2826 N N . THR A 1 367 ? 16.820 40.424 12.469 1.00 38.16 367 THR A N 1
ATOM 2827 C CA . THR A 1 367 ? 18.193 40.910 12.751 1.00 38.16 367 THR A CA 1
ATOM 2828 C C . THR A 1 367 ? 19.163 40.450 11.653 1.00 38.16 367 THR A C 1
ATOM 2830 O O . THR A 1 367 ? 19.130 39.265 11.323 1.00 38.16 367 THR A O 1
ATOM 2833 N N . PRO A 1 368 ? 20.026 41.312 11.069 1.00 46.00 368 PRO A N 1
ATOM 2834 C CA . PRO A 1 368 ? 20.960 40.904 10.013 1.00 46.00 368 PRO A CA 1
ATOM 2835 C C . PRO A 1 368 ? 21.753 39.653 10.406 1.00 46.00 368 PRO A C 1
ATOM 2837 O O . PRO A 1 368 ? 22.302 39.612 11.506 1.00 46.00 368 PRO A O 1
ATOM 2840 N N . LEU A 1 369 ? 21.809 38.656 9.513 1.00 44.16 369 LEU A N 1
ATOM 2841 C CA . LEU A 1 369 ? 22.423 37.344 9.774 1.00 44.16 369 LEU A CA 1
ATOM 2842 C C . LEU A 1 369 ? 23.834 37.469 10.357 1.00 44.16 369 LEU A C 1
ATOM 2844 O O . LEU A 1 369 ? 24.154 36.807 11.335 1.00 44.16 369 LEU A O 1
ATOM 2848 N N . GLN A 1 370 ? 24.616 38.401 9.808 1.00 49.56 370 GLN A N 1
ATOM 2849 C CA . GLN A 1 370 ? 25.965 38.718 10.265 1.00 49.56 370 GLN A CA 1
ATOM 2850 C C . GLN A 1 370 ? 26.000 39.098 11.750 1.00 49.56 370 GLN A C 1
ATOM 2852 O O . GLN A 1 370 ? 26.805 38.581 12.503 1.00 49.56 370 GLN A O 1
ATOM 2857 N N . LYS A 1 371 ? 25.059 39.928 12.209 1.00 49.00 371 LYS A N 1
ATOM 2858 C CA . LYS A 1 371 ? 24.990 40.375 13.604 1.00 49.00 371 LYS A CA 1
ATOM 2859 C C . LYS A 1 371 ? 24.577 39.242 14.551 1.00 49.00 371 LYS A C 1
ATOM 2861 O O . LYS A 1 371 ? 25.025 39.207 15.688 1.00 49.00 371 LYS A O 1
ATOM 2866 N N . ILE A 1 372 ? 23.727 38.320 14.093 1.00 49.16 372 ILE A N 1
ATOM 2867 C CA . ILE A 1 372 ? 23.352 37.111 14.847 1.00 49.16 372 ILE A CA 1
ATOM 2868 C C . ILE A 1 372 ? 24.555 36.169 14.949 1.00 49.16 372 ILE A C 1
ATOM 2870 O O . ILE A 1 372 ? 24.848 35.657 16.023 1.00 49.16 372 ILE A O 1
ATOM 2874 N N . GLN A 1 373 ? 25.259 35.974 13.839 1.00 52.34 373 GLN A N 1
ATOM 2875 C CA . GLN A 1 373 ? 26.466 35.164 13.756 1.00 52.34 373 GLN A CA 1
ATOM 2876 C C . GLN A 1 373 ? 27.578 35.727 14.650 1.00 52.34 373 GLN A C 1
ATOM 2878 O O . GLN A 1 373 ? 28.171 34.961 15.397 1.00 52.34 373 GLN A O 1
ATOM 2883 N N . ASP A 1 374 ? 27.774 37.048 14.672 1.00 53.84 374 ASP A N 1
ATOM 2884 C CA . ASP A 1 374 ? 28.738 37.729 15.543 1.00 53.84 374 ASP A CA 1
ATOM 2885 C C . ASP A 1 374 ? 28.367 37.580 17.031 1.00 53.84 374 ASP A C 1
ATOM 2887 O O . ASP A 1 374 ? 29.223 37.266 17.850 1.00 53.84 374 ASP A O 1
ATOM 2891 N N . ILE A 1 375 ? 27.083 37.716 17.394 1.00 49.62 375 ILE A N 1
ATOM 2892 C CA . ILE A 1 375 ? 26.598 37.502 18.772 1.00 49.62 375 ILE A CA 1
ATOM 2893 C C . ILE A 1 375 ? 26.802 36.046 19.214 1.00 49.62 375 ILE A C 1
ATOM 2895 O O . ILE A 1 375 ? 27.211 35.790 20.344 1.00 49.62 375 ILE A O 1
ATOM 2899 N N . VAL A 1 376 ? 26.515 35.078 18.340 1.00 50.88 376 VAL A N 1
ATOM 2900 C CA . VAL A 1 376 ? 26.691 33.648 18.633 1.00 50.88 376 VAL A CA 1
ATOM 2901 C C . VAL A 1 376 ? 28.178 33.290 18.714 1.00 50.88 376 VAL A C 1
ATOM 2903 O O . VAL A 1 376 ? 28.570 32.567 19.628 1.00 50.88 376 VAL A O 1
ATOM 2906 N N . ALA A 1 377 ? 29.010 33.838 17.828 1.00 54.62 377 ALA A N 1
ATOM 2907 C CA . ALA A 1 377 ? 30.462 33.688 17.853 1.00 54.62 377 ALA A CA 1
ATOM 2908 C C . ALA A 1 377 ? 31.084 34.280 19.131 1.00 54.62 377 ALA A C 1
ATOM 2910 O O . ALA A 1 377 ? 31.900 33.613 19.767 1.00 54.62 377 ALA A O 1
ATOM 2911 N N . ASP A 1 378 ? 30.644 35.465 19.570 1.00 52.50 378 ASP A N 1
ATOM 2912 C CA . ASP A 1 378 ? 31.094 36.105 20.818 1.00 52.50 378 ASP A CA 1
ATOM 2913 C C . ASP A 1 378 ? 30.660 35.323 22.067 1.00 52.50 378 ASP A C 1
ATOM 2915 O O . ASP A 1 378 ? 31.423 35.196 23.025 1.00 52.50 378 ASP A O 1
ATOM 2919 N N . ILE A 1 379 ? 29.443 34.768 22.075 1.00 46.75 379 ILE A N 1
ATOM 2920 C CA . ILE A 1 379 ? 28.933 33.964 23.197 1.00 46.75 379 ILE A CA 1
ATOM 2921 C C . ILE A 1 379 ? 29.653 32.611 23.295 1.00 46.75 379 ILE A C 1
ATOM 2923 O O . ILE A 1 379 ? 29.864 32.118 24.405 1.00 46.75 379 ILE A O 1
ATOM 2927 N N . LEU A 1 380 ? 30.021 32.010 22.159 1.00 48.50 380 LEU A N 1
ATOM 2928 C CA . LEU A 1 380 ? 30.709 30.715 22.090 1.00 48.50 380 LEU A CA 1
ATOM 2929 C C . LEU A 1 380 ? 32.243 30.833 22.114 1.00 48.50 380 LEU A C 1
ATOM 2931 O O . LEU A 1 380 ? 32.918 29.828 22.319 1.00 48.50 380 LEU A O 1
ATOM 2935 N N . GLY A 1 381 ? 32.799 32.032 21.917 1.00 45.44 381 GLY A N 1
ATOM 2936 C CA . GLY A 1 381 ? 34.241 32.292 21.884 1.00 45.44 381 GLY A CA 1
ATOM 2937 C C . GLY A 1 381 ? 34.961 31.797 20.620 1.00 45.44 381 GLY A C 1
ATOM 2938 O O . GLY A 1 381 ? 36.178 31.607 20.660 1.00 45.44 381 GLY A O 1
ATOM 2939 N N . HIS A 1 382 ? 34.245 31.565 19.510 1.00 51.91 382 HIS A N 1
ATOM 2940 C CA . HIS A 1 382 ? 34.788 30.963 18.284 1.00 51.91 382 HIS A CA 1
ATOM 2941 C C . HIS A 1 382 ? 34.204 31.577 17.001 1.00 51.91 382 HIS A C 1
ATOM 2943 O O . HIS A 1 382 ? 33.001 31.786 16.899 1.00 51.91 382 HIS A O 1
ATOM 2949 N N . ASN A 1 383 ? 35.055 31.778 15.985 1.00 44.38 383 ASN A N 1
ATOM 2950 C CA . ASN A 1 383 ? 34.696 32.478 14.738 1.00 44.38 383 ASN A CA 1
ATOM 2951 C C . ASN A 1 383 ? 34.189 31.563 13.601 1.00 44.38 383 ASN A C 1
ATOM 2953 O O . ASN A 1 383 ? 33.833 32.059 12.536 1.00 44.38 383 ASN A O 1
ATOM 2957 N N . GLU A 1 384 ? 34.168 30.239 13.788 1.00 46.31 384 GLU A N 1
ATOM 2958 C CA . GLU A 1 384 ? 33.753 29.263 12.763 1.00 46.31 384 GLU A CA 1
ATOM 2959 C C . GLU A 1 384 ? 32.317 28.771 13.009 1.00 46.31 384 GLU A C 1
ATOM 2961 O O . GLU A 1 384 ? 32.076 27.601 13.308 1.00 46.31 384 GLU A O 1
ATOM 2966 N N . VAL A 1 385 ? 31.356 29.690 12.916 1.00 46.16 385 VAL A N 1
ATOM 2967 C CA . VAL A 1 385 ? 29.919 29.404 13.042 1.00 46.16 385 VAL A CA 1
ATOM 2968 C C . VAL A 1 385 ? 29.233 29.850 11.760 1.00 46.16 385 VAL A C 1
ATOM 2970 O O . VAL A 1 385 ? 29.411 30.996 11.365 1.00 46.16 385 VAL A O 1
ATOM 2973 N N . ALA A 1 386 ? 28.448 28.985 11.115 1.00 42.16 386 ALA A N 1
ATOM 2974 C CA . ALA A 1 386 ? 27.632 29.338 9.954 1.00 42.16 386 ALA A CA 1
ATOM 2975 C C . ALA A 1 386 ? 26.150 29.264 10.327 1.00 42.16 386 ALA A C 1
ATOM 2977 O O . ALA A 1 386 ? 25.650 28.210 10.714 1.00 42.16 386 ALA A O 1
ATOM 2978 N N . VAL A 1 387 ? 25.450 30.391 10.222 1.00 42.81 387 VAL A N 1
ATOM 2979 C CA . VAL A 1 387 ? 24.029 30.493 10.563 1.00 42.81 387 VAL A CA 1
ATOM 2980 C C . VAL A 1 387 ? 23.227 30.694 9.280 1.00 42.81 387 VAL A C 1
ATOM 2982 O O . VAL A 1 387 ? 23.640 31.453 8.411 1.00 42.81 387 VAL A O 1
ATOM 2985 N N . PHE A 1 388 ? 22.073 30.048 9.170 1.00 39.22 388 PHE A N 1
ATOM 2986 C CA . PHE A 1 388 ? 21.122 30.161 8.068 1.00 39.22 388 PHE A CA 1
ATOM 2987 C C . PHE A 1 388 ? 19.731 30.468 8.626 1.00 39.22 388 PHE A C 1
ATOM 2989 O O . PHE A 1 388 ? 19.400 30.048 9.733 1.00 39.22 388 PHE A O 1
ATOM 2996 N N . ARG A 1 389 ? 18.901 31.184 7.863 1.00 36.97 389 ARG A N 1
ATOM 2997 C CA . ARG A 1 389 ? 17.473 31.348 8.171 1.00 36.97 389 ARG A CA 1
ATOM 2998 C C . ARG A 1 389 ? 16.666 30.298 7.424 1.00 36.97 389 ARG A C 1
ATOM 3000 O O . ARG A 1 389 ? 16.789 30.190 6.208 1.00 36.97 389 ARG A O 1
ATOM 3007 N N . ASP A 1 390 ? 15.822 29.582 8.153 1.00 39.69 390 ASP A N 1
ATOM 3008 C CA . ASP A 1 390 ? 14.782 28.736 7.584 1.00 39.69 390 ASP A CA 1
ATOM 3009 C C . ASP A 1 390 ? 13.620 29.629 7.130 1.00 39.69 390 ASP A C 1
ATOM 3011 O O . ASP A 1 390 ? 12.856 30.170 7.937 1.00 39.69 390 ASP A O 1
ATOM 3015 N N . THR A 1 391 ? 13.511 29.818 5.818 1.00 30.31 391 THR A N 1
ATOM 3016 C CA . THR A 1 391 ? 12.502 30.681 5.197 1.00 30.31 391 THR A CA 1
ATOM 3017 C C . THR A 1 391 ? 11.092 30.089 5.206 1.00 30.31 391 THR A C 1
ATOM 3019 O O . THR A 1 391 ? 10.154 30.838 4.951 1.00 30.31 391 THR A O 1
ATOM 3022 N N . PHE A 1 392 ? 10.913 28.804 5.540 1.00 27.98 392 PHE A N 1
ATOM 3023 C CA . PHE A 1 392 ? 9.596 28.157 5.603 1.00 27.98 392 PHE A CA 1
ATOM 3024 C C . PHE A 1 392 ? 9.016 28.082 7.020 1.00 27.98 392 PHE A C 1
ATOM 3026 O O . PHE A 1 392 ? 7.798 28.016 7.163 1.00 27.98 392 PHE A O 1
ATOM 3033 N N . ARG A 1 393 ? 9.848 28.106 8.072 1.00 27.84 393 ARG A N 1
ATOM 3034 C CA . ARG A 1 393 ? 9.381 27.978 9.472 1.00 27.84 393 ARG A CA 1
ATOM 3035 C C . ARG A 1 393 ? 9.813 29.092 10.428 1.00 27.84 393 ARG A C 1
ATOM 3037 O O . ARG A 1 393 ? 9.413 29.082 11.584 1.00 27.84 393 ARG A O 1
ATOM 3044 N N . GLY A 1 394 ? 10.604 30.069 9.981 1.00 29.14 394 GLY A N 1
ATOM 3045 C CA . GLY A 1 394 ? 10.999 31.220 10.807 1.00 29.14 394 GLY A CA 1
ATOM 3046 C C . GLY A 1 394 ? 12.058 30.944 11.884 1.00 29.14 394 GLY A C 1
ATOM 3047 O O . GLY A 1 394 ? 12.279 31.795 12.750 1.00 29.14 394 GLY A O 1
ATOM 3048 N N . GLY A 1 395 ? 12.736 29.793 11.814 1.00 34.47 395 GLY A N 1
ATOM 3049 C CA . GLY A 1 395 ? 13.845 29.406 12.696 1.00 34.47 395 GLY A CA 1
ATOM 3050 C C . GLY A 1 395 ? 15.240 29.670 12.105 1.00 34.47 395 GLY A C 1
ATOM 3051 O O . GLY A 1 395 ? 15.386 30.020 10.933 1.00 34.47 395 GLY A O 1
ATOM 3052 N N . LEU A 1 396 ? 16.290 29.496 12.921 1.00 36.66 396 LEU A N 1
ATOM 3053 C CA . LEU A 1 396 ? 17.696 29.506 12.476 1.00 36.66 396 LEU A CA 1
ATOM 3054 C C . LEU A 1 396 ? 18.256 28.089 12.434 1.00 36.66 396 LEU A C 1
ATOM 3056 O O . LEU A 1 396 ? 18.014 27.302 13.344 1.00 36.66 396 LEU A O 1
ATOM 3060 N N . ILE A 1 397 ? 19.083 27.816 11.432 1.00 40.06 397 ILE A N 1
ATOM 3061 C CA . ILE A 1 397 ? 19.900 26.608 11.326 1.00 40.06 397 ILE A CA 1
ATOM 3062 C C . ILE A 1 397 ? 21.350 27.029 11.561 1.00 40.06 397 ILE A C 1
ATOM 3064 O O . ILE A 1 397 ? 21.835 27.952 10.913 1.00 40.06 397 ILE A O 1
ATOM 3068 N N . CYS A 1 398 ? 22.040 26.395 12.505 1.00 39.19 398 CYS A N 1
ATOM 3069 C CA . CYS A 1 398 ? 23.382 26.794 12.924 1.00 39.19 398 CYS A CA 1
ATOM 3070 C C . CYS A 1 398 ? 24.340 25.606 12.813 1.00 39.19 398 CYS A C 1
ATOM 3072 O O . CYS A 1 398 ? 24.106 24.578 13.442 1.00 39.19 398 CYS A O 1
ATOM 3074 N N . PHE A 1 399 ? 25.417 25.757 12.047 1.00 43.09 399 PHE A N 1
ATOM 3075 C CA . PHE A 1 399 ? 26.484 24.772 11.907 1.00 43.09 399 PHE A CA 1
ATOM 3076 C C . PHE A 1 399 ? 27.726 25.274 12.638 1.00 43.09 399 PHE A C 1
ATOM 3078 O O . PHE A 1 399 ? 28.171 26.405 12.419 1.00 43.09 399 PHE A O 1
ATOM 3085 N N . TYR A 1 400 ? 28.296 24.438 13.502 1.00 39.66 400 TYR A N 1
ATOM 3086 C CA . TYR A 1 400 ? 29.554 24.729 14.183 1.00 39.66 400 TYR A CA 1
ATOM 3087 C C . TYR A 1 400 ? 30.324 23.439 14.478 1.00 39.66 400 TYR A C 1
ATOM 3089 O O . TYR A 1 400 ? 29.750 22.354 14.580 1.00 39.66 400 TYR A O 1
ATOM 3097 N N . ARG A 1 401 ? 31.642 23.562 14.633 1.00 35.75 401 ARG A N 1
ATOM 3098 C CA . ARG A 1 401 ? 32.531 22.442 14.955 1.00 35.75 401 ARG A CA 1
ATOM 3099 C C . ARG A 1 401 ? 32.479 22.155 16.460 1.00 35.75 401 ARG A C 1
ATOM 3101 O O . ARG A 1 401 ? 32.783 23.031 17.265 1.00 35.75 401 ARG A O 1
ATOM 3108 N N . GLN A 1 402 ? 32.058 20.953 16.851 1.00 34.03 402 GLN A N 1
ATOM 3109 C CA . GLN A 1 402 ? 31.704 20.654 18.243 1.00 34.03 402 GLN A CA 1
ATOM 3110 C C . GLN A 1 402 ? 32.923 20.377 19.152 1.00 34.03 402 GLN A C 1
ATOM 3112 O O . GLN A 1 402 ? 33.736 19.503 18.860 1.00 34.03 402 GLN A O 1
ATOM 3117 N N . HIS A 1 403 ? 32.977 21.057 20.304 1.00 31.86 403 HIS A N 1
ATOM 3118 C CA . HIS A 1 403 ? 33.473 20.531 21.587 1.00 31.86 403 HIS A CA 1
ATOM 3119 C C . HIS A 1 403 ? 32.417 20.859 22.680 1.00 31.86 403 HIS A C 1
ATOM 3121 O O . HIS A 1 403 ? 31.611 21.770 22.517 1.00 31.86 403 HIS A O 1
ATOM 3127 N N . GLU A 1 404 ? 32.350 20.041 23.731 1.00 34.72 404 GLU A N 1
ATOM 3128 C CA . GLU A 1 404 ? 31.179 19.697 24.574 1.00 34.72 404 GLU A CA 1
ATOM 3129 C C . GLU A 1 404 ? 30.323 20.812 25.278 1.00 34.72 404 GLU A C 1
ATOM 3131 O O . GLU A 1 404 ? 30.850 21.734 25.890 1.00 34.72 404 GLU A O 1
ATOM 3136 N N . VAL A 1 405 ? 28.981 20.604 25.255 1.00 35.09 405 VAL A N 1
ATOM 3137 C CA . VAL A 1 405 ? 27.864 20.899 26.225 1.00 35.09 405 VAL A CA 1
ATOM 3138 C C . VAL A 1 405 ? 27.583 22.336 26.758 1.00 35.09 405 VAL A C 1
ATOM 3140 O O . VAL A 1 405 ? 28.128 22.676 27.796 1.00 35.09 405 VAL A O 1
ATOM 3143 N N . TYR A 1 406 ? 26.592 23.100 26.214 1.00 37.28 406 TYR A N 1
ATOM 3144 C CA . TYR A 1 406 ? 26.033 24.350 26.841 1.00 37.28 406 TYR A CA 1
ATOM 3145 C C . TYR A 1 406 ? 24.590 24.829 26.423 1.00 37.28 406 TYR A C 1
ATOM 3147 O O . TYR A 1 406 ? 24.325 26.029 26.351 1.00 37.28 406 TYR A O 1
ATOM 3155 N N . TRP A 1 407 ? 23.594 23.965 26.167 1.00 36.81 407 TRP A N 1
ATOM 3156 C CA . TRP A 1 407 ? 22.284 24.417 25.608 1.00 36.81 407 TRP A CA 1
ATOM 3157 C C . TRP A 1 407 ? 21.309 25.186 26.550 1.00 36.81 407 TRP A C 1
ATOM 3159 O O . TRP A 1 407 ? 20.777 26.219 26.137 1.00 36.81 407 TRP A O 1
ATOM 3169 N N . PRO A 1 408 ? 21.073 24.798 27.821 1.00 30.80 408 PRO A N 1
ATOM 3170 C CA . PRO A 1 408 ? 20.021 25.422 28.651 1.00 30.80 408 PRO A CA 1
ATOM 3171 C C . PRO A 1 408 ? 20.256 26.902 29.013 1.00 30.80 408 PRO A C 1
ATOM 3173 O O . PRO A 1 408 ? 19.335 27.623 29.402 1.00 30.80 408 PRO A O 1
ATOM 3176 N N . ILE A 1 409 ? 21.501 27.366 28.887 1.00 35.94 409 ILE A N 1
ATOM 3177 C CA . ILE A 1 409 ? 21.928 28.731 29.222 1.00 35.94 409 ILE A CA 1
ATOM 3178 C C . ILE A 1 409 ? 21.703 29.691 28.038 1.00 35.94 409 ILE A C 1
ATOM 3180 O O . ILE A 1 409 ? 21.475 30.885 28.247 1.00 35.94 409 ILE A O 1
ATOM 3184 N N . LEU A 1 410 ? 21.721 29.177 26.803 1.00 36.41 410 LEU A N 1
ATOM 3185 C CA . LEU A 1 410 ? 21.656 29.966 25.570 1.00 36.41 410 LEU A CA 1
ATOM 3186 C C . LEU A 1 410 ? 20.217 30.372 25.211 1.00 36.41 410 LEU A C 1
ATOM 3188 O O . LEU A 1 410 ? 19.954 31.542 24.931 1.00 36.41 410 LEU A O 1
ATOM 3192 N N . PHE A 1 411 ? 19.269 29.436 25.313 1.00 34.94 411 PHE A N 1
ATOM 3193 C CA . PHE A 1 411 ? 17.851 29.668 25.002 1.00 34.94 411 PHE A CA 1
ATOM 3194 C C . PHE A 1 411 ? 17.229 30.773 25.878 1.00 34.94 411 PHE A C 1
ATOM 3196 O O . PHE A 1 411 ? 16.590 31.701 25.383 1.00 34.94 411 PHE A O 1
ATOM 3203 N N . ASN A 1 412 ? 17.517 30.747 27.184 1.00 35.81 412 ASN A N 1
ATOM 3204 C CA . ASN A 1 412 ? 17.011 31.736 28.143 1.00 35.81 412 ASN A CA 1
ATOM 3205 C C . ASN A 1 412 ? 17.572 33.156 27.943 1.00 35.81 412 ASN A C 1
ATOM 3207 O O . ASN A 1 412 ? 16.968 34.125 28.412 1.00 35.81 412 ASN A O 1
ATOM 3211 N N . LYS A 1 413 ? 18.720 33.301 27.270 1.00 40.00 413 LYS A N 1
ATOM 3212 C CA . LYS A 1 413 ? 19.300 34.609 26.932 1.00 40.00 413 LYS A CA 1
ATOM 3213 C C . LYS A 1 413 ? 18.715 35.181 25.637 1.00 40.00 413 LYS A C 1
ATOM 3215 O O . LYS A 1 413 ? 18.395 36.363 25.616 1.00 40.00 413 LYS A O 1
ATOM 3220 N N . LEU A 1 414 ? 18.512 34.356 24.606 1.00 39.72 414 LEU A N 1
ATOM 3221 C CA . LEU A 1 414 ? 17.958 34.778 23.307 1.00 39.72 414 LEU A CA 1
ATOM 3222 C C . LEU A 1 414 ? 16.505 35.263 23.404 1.00 39.72 414 LEU A C 1
ATOM 3224 O O . LEU A 1 414 ? 16.155 36.295 22.835 1.00 39.72 414 LEU A O 1
ATOM 3228 N N . TYR A 1 415 ? 15.679 34.570 24.188 1.00 39.25 415 TYR A N 1
ATOM 3229 C CA . TYR A 1 415 ? 14.269 34.921 24.369 1.00 39.25 415 TYR A CA 1
ATOM 3230 C C . TYR A 1 415 ? 14.070 36.301 25.028 1.00 39.25 415 TYR A C 1
ATOM 3232 O O . TYR A 1 415 ? 13.144 37.035 24.688 1.00 39.25 415 TYR A O 1
ATOM 3240 N N . LYS A 1 416 ? 14.967 36.696 25.943 1.00 41.50 416 LYS A N 1
ATOM 3241 C CA . LYS A 1 416 ? 14.896 37.994 26.641 1.00 41.50 416 LYS A CA 1
ATOM 3242 C C . LYS A 1 416 ? 15.256 39.192 25.760 1.00 41.50 416 LYS A C 1
ATOM 3244 O O . LYS A 1 416 ? 14.796 40.297 26.040 1.00 41.50 416 LYS A O 1
ATOM 3249 N N . GLU A 1 417 ? 16.057 38.985 24.721 1.00 44.38 417 GLU A N 1
ATOM 3250 C CA . GLU A 1 417 ? 16.586 40.066 23.884 1.00 44.38 417 GLU A CA 1
ATOM 3251 C C . GLU A 1 417 ? 15.661 40.438 22.709 1.00 44.38 417 GLU A C 1
ATOM 3253 O O . GLU A 1 417 ? 15.713 41.574 22.244 1.00 44.38 417 GLU A O 1
ATOM 3258 N N . LEU A 1 418 ? 14.789 39.534 22.232 1.00 39.62 418 LEU A N 1
ATOM 3259 C CA . LEU A 1 418 ? 14.130 39.699 20.923 1.00 39.62 418 LEU A CA 1
ATOM 3260 C C . LEU A 1 418 ? 12.630 40.107 20.945 1.00 39.62 418 LEU A C 1
ATOM 3262 O O . LEU A 1 418 ? 12.080 40.405 19.890 1.00 39.62 418 LEU A O 1
ATOM 3266 N N . LYS A 1 419 ? 11.987 40.171 22.122 1.00 41.31 419 LYS A N 1
ATOM 3267 C CA . LYS A 1 419 ? 10.675 40.820 22.415 1.00 41.31 419 LYS A CA 1
ATOM 3268 C C . LYS A 1 419 ? 9.592 40.777 21.294 1.00 41.31 419 LYS A C 1
ATOM 3270 O O . LYS A 1 419 ? 9.318 41.798 20.663 1.00 41.31 419 LYS A O 1
ATOM 3275 N N . PRO A 1 420 ? 8.924 39.629 21.067 1.00 37.09 420 PRO A N 1
ATOM 3276 C CA . PRO A 1 420 ? 8.056 39.389 19.898 1.00 37.09 420 PRO A CA 1
ATOM 3277 C C . PRO A 1 420 ? 6.684 40.085 19.915 1.00 37.09 420 PRO A C 1
ATOM 3279 O O . PRO A 1 420 ? 6.077 40.263 18.863 1.00 37.09 420 PRO A O 1
ATOM 3282 N N . GLU A 1 421 ? 6.191 40.489 21.088 1.00 39.19 421 GLU A N 1
ATOM 3283 C CA . GLU A 1 421 ? 4.823 41.008 21.271 1.00 39.19 421 GLU A CA 1
ATOM 3284 C C . GLU A 1 421 ? 4.603 42.419 20.685 1.00 39.19 421 GLU A C 1
ATOM 3286 O O . GLU A 1 421 ? 3.484 42.921 20.644 1.00 39.19 421 GLU A O 1
ATOM 3291 N N . GLU A 1 422 ? 5.658 43.065 20.182 1.00 37.03 422 GLU A N 1
ATOM 3292 C CA . GLU A 1 422 ? 5.643 44.485 19.819 1.00 37.03 422 GLU A CA 1
ATOM 3293 C C . GLU A 1 422 ? 5.616 44.766 18.288 1.00 37.03 422 GLU A C 1
ATOM 3295 O O . GLU A 1 422 ? 5.626 45.936 17.908 1.00 37.03 422 GLU A O 1
ATOM 3300 N N . ASN A 1 423 ? 5.568 43.767 17.373 1.00 33.81 423 ASN A N 1
ATOM 3301 C CA . ASN A 1 423 ? 5.666 44.010 15.905 1.00 33.81 423 ASN A CA 1
ATOM 3302 C C . ASN A 1 423 ? 4.839 43.074 14.965 1.00 33.81 423 ASN A C 1
ATOM 3304 O O . ASN A 1 423 ? 5.371 42.094 14.445 1.00 33.81 423 ASN A O 1
ATOM 3308 N N . PRO A 1 424 ? 3.576 43.417 14.623 1.00 32.09 424 PRO A N 1
ATOM 3309 C CA . PRO A 1 424 ? 2.665 42.555 13.842 1.00 32.09 424 PRO A CA 1
ATOM 3310 C C . PRO A 1 424 ? 2.731 42.646 12.294 1.00 32.09 424 PRO A C 1
ATOM 3312 O O . PRO A 1 424 ? 2.066 41.874 11.614 1.00 32.09 424 PRO A O 1
ATOM 3315 N N . LYS A 1 425 ? 3.530 43.534 11.677 1.00 30.66 425 LYS A N 1
ATOM 3316 C CA . LYS A 1 425 ? 3.630 43.677 10.193 1.00 30.66 425 LYS A CA 1
ATOM 3317 C C . LYS A 1 425 ? 4.422 42.570 9.473 1.00 30.66 425 LYS A C 1
ATOM 3319 O O . LYS A 1 425 ? 4.583 42.622 8.257 1.00 30.66 425 LYS A O 1
ATOM 3324 N N . LEU A 1 426 ? 4.955 41.605 10.214 1.00 29.17 426 LEU A N 1
ATOM 3325 C CA . LEU A 1 426 ? 5.927 40.622 9.725 1.00 29.17 426 LEU A CA 1
ATOM 3326 C C . LEU A 1 426 ? 5.260 39.402 9.067 1.00 29.17 426 LEU A C 1
ATOM 3328 O O . LEU A 1 426 ? 5.968 38.510 8.608 1.00 29.17 426 LEU A O 1
ATOM 3332 N N . PHE A 1 427 ? 3.921 39.384 9.018 1.00 33.88 427 PHE A N 1
ATOM 3333 C CA . PHE A 1 427 ? 3.120 38.237 8.595 1.00 33.88 427 PHE A CA 1
ATOM 3334 C C . PHE A 1 427 ? 1.835 38.650 7.835 1.00 33.88 427 PHE A C 1
ATOM 3336 O O . PHE A 1 427 ? 0.789 38.794 8.466 1.00 33.88 427 PHE A O 1
ATOM 3343 N N . PRO A 1 428 ? 1.869 38.854 6.501 1.00 29.23 428 PRO A N 1
ATOM 3344 C CA . PRO A 1 428 ? 0.625 38.778 5.724 1.00 29.23 428 PRO A CA 1
ATOM 3345 C C . PRO A 1 428 ? 0.739 37.952 4.426 1.00 29.23 428 PRO A C 1
ATOM 3347 O O . PRO A 1 428 ? 1.702 38.085 3.672 1.00 29.23 428 PRO A O 1
ATOM 3350 N N . ILE A 1 429 ? -0.292 37.148 4.143 1.00 38.59 429 ILE A N 1
ATOM 3351 C CA . ILE A 1 429 ? -0.549 36.448 2.867 1.00 38.59 429 ILE A CA 1
ATOM 3352 C C . ILE A 1 429 ? -1.784 37.087 2.221 1.00 38.59 429 ILE A C 1
ATOM 3354 O O . ILE A 1 429 ? -2.737 37.294 2.957 1.00 38.59 429 ILE A O 1
ATOM 3358 N N . VAL A 1 430 ? -1.741 37.370 0.906 1.00 32.44 430 VAL A N 1
ATOM 3359 C CA . VAL A 1 430 ? -2.780 37.295 -0.175 1.00 32.44 430 VAL A CA 1
ATOM 3360 C C . VAL A 1 430 ? -2.050 37.761 -1.462 1.00 32.44 430 VAL A C 1
ATOM 3362 O O . VAL A 1 430 ? -1.200 38.643 -1.361 1.00 32.44 430 VAL A O 1
ATOM 3365 N N . GLY A 1 431 ? -2.226 37.296 -2.704 1.00 29.78 431 GLY A N 1
ATOM 3366 C CA . GLY A 1 431 ? -3.124 36.389 -3.446 1.00 29.78 431 GLY A CA 1
ATOM 3367 C C . GLY A 1 431 ? -2.632 36.429 -4.917 1.00 29.78 431 GLY A C 1
ATOM 3368 O O . GLY A 1 431 ? -1.539 36.933 -5.172 1.00 29.78 431 GLY A O 1
ATOM 3369 N N . GLU A 1 432 ? -3.272 35.967 -5.982 1.00 27.88 432 GLU A N 1
ATOM 3370 C CA . GLU A 1 432 ? -4.511 35.250 -6.283 1.00 27.88 432 GLU A CA 1
ATOM 3371 C C . GLU A 1 432 ? -4.187 34.478 -7.574 1.00 27.88 432 GLU A C 1
ATOM 3373 O O . GLU A 1 432 ? -3.464 34.976 -8.450 1.00 27.88 432 GLU A O 1
ATOM 3378 N N . ARG A 1 433 ? -4.775 33.305 -7.773 1.00 25.28 433 ARG A N 1
ATOM 3379 C CA . ARG A 1 433 ? -5.197 32.952 -9.126 1.00 25.28 433 ARG A CA 1
ATOM 3380 C C . ARG A 1 433 ? -6.689 32.602 -9.095 1.00 25.28 433 ARG A C 1
ATOM 3382 O O . ARG A 1 433 ? -7.287 32.809 -8.064 1.00 25.28 433 ARG A O 1
ATOM 3389 N N . PRO A 1 434 ? -7.343 32.447 -10.251 1.00 35.31 434 PRO A N 1
ATOM 3390 C CA . PRO A 1 434 ? -8.668 31.807 -10.362 1.00 35.31 434 PRO A CA 1
ATOM 3391 C C . PRO A 1 434 ? -8.751 30.416 -11.076 1.00 35.31 434 PRO A C 1
ATOM 3393 O O . PRO A 1 434 ? -9.704 30.196 -11.807 1.00 35.31 434 PRO A O 1
ATOM 3396 N N . TRP A 1 435 ? -7.847 29.425 -11.029 1.00 35.88 435 TRP A N 1
ATOM 3397 C CA . TRP A 1 435 ? -6.472 29.347 -10.547 1.00 35.88 435 TRP A CA 1
ATOM 3398 C C . TRP A 1 435 ? -5.686 28.208 -11.272 1.00 35.88 435 TRP A C 1
ATOM 3400 O O . TRP A 1 435 ? -6.188 27.459 -12.102 1.00 35.88 435 TRP A O 1
ATOM 3410 N N . THR A 1 436 ? -4.381 28.140 -11.020 1.00 30.38 436 THR A N 1
ATOM 3411 C CA . THR A 1 436 ? -3.375 27.172 -11.514 1.00 30.38 436 THR A CA 1
ATOM 3412 C C . THR A 1 436 ? -3.639 25.714 -11.086 1.00 30.38 436 THR A C 1
ATOM 3414 O O . THR A 1 436 ? -4.421 25.515 -10.174 1.00 30.38 436 THR A O 1
ATOM 3417 N N . PRO A 1 437 ? -2.938 24.689 -11.633 1.00 29.12 437 PRO A N 1
ATOM 3418 C CA . PRO A 1 437 ? -2.988 23.284 -11.167 1.00 29.12 437 PRO A CA 1
ATOM 3419 C C . PRO A 1 437 ? -2.866 23.101 -9.646 1.00 29.12 437 PRO A C 1
ATOM 3421 O O . PRO A 1 437 ? -3.378 22.142 -9.083 1.00 29.12 437 PRO A O 1
ATOM 3424 N N . SER A 1 438 ? -2.227 24.068 -8.987 1.00 31.08 438 SER A N 1
ATOM 3425 C CA . SER A 1 438 ? -2.199 24.257 -7.538 1.00 31.08 438 SER A CA 1
ATOM 3426 C C . SER A 1 438 ? -3.575 24.221 -6.886 1.00 31.08 438 SER A C 1
ATOM 3428 O O . SER A 1 438 ? -3.677 23.717 -5.791 1.00 31.08 438 SER A O 1
ATOM 3430 N N . GLN A 1 439 ? -4.610 24.730 -7.545 1.00 31.44 439 GLN A N 1
ATOM 3431 C CA . GLN A 1 439 ? -5.938 24.901 -6.980 1.00 31.44 439 GLN A CA 1
ATOM 3432 C C . GLN A 1 439 ? -6.852 23.712 -7.223 1.00 31.44 439 GLN A C 1
ATOM 3434 O O . GLN A 1 439 ? -7.668 23.414 -6.383 1.00 31.44 439 GLN A O 1
ATOM 3439 N N . TYR A 1 440 ? -6.632 22.935 -8.283 1.00 33.06 440 TYR A N 1
ATOM 3440 C CA . TYR A 1 440 ? -7.198 21.586 -8.321 1.00 33.06 440 TYR A CA 1
ATOM 3441 C C . TYR A 1 440 ? -6.649 20.750 -7.159 1.00 33.06 440 TYR A C 1
ATOM 3443 O O . TYR A 1 440 ? -7.367 19.978 -6.550 1.00 33.06 440 TYR A O 1
ATOM 3451 N N . ILE A 1 441 ? -5.368 20.931 -6.833 1.00 34.81 441 ILE A N 1
ATOM 3452 C CA . ILE A 1 441 ? -4.721 20.272 -5.698 1.00 34.81 441 ILE A CA 1
ATOM 3453 C C . ILE A 1 441 ? -5.156 20.899 -4.362 1.00 34.81 441 ILE A C 1
ATOM 3455 O O . ILE A 1 441 ? -5.259 20.162 -3.390 1.00 34.81 441 ILE A O 1
ATOM 3459 N N . GLU A 1 442 ? -5.420 22.210 -4.306 1.00 37.41 442 GLU A N 1
ATOM 3460 C CA . GLU A 1 442 ? -5.872 22.922 -3.103 1.00 37.41 442 GLU A CA 1
ATOM 3461 C C . GLU A 1 442 ? -7.355 22.670 -2.835 1.00 37.41 442 GLU A C 1
ATOM 3463 O O . GLU A 1 442 ? -7.640 22.193 -1.760 1.00 37.41 442 GLU A O 1
ATOM 3468 N N . ASP A 1 443 ? -8.263 22.799 -3.806 1.00 37.28 443 ASP A N 1
ATOM 3469 C CA . ASP A 1 443 ? -9.689 22.459 -3.668 1.00 37.28 443 ASP A CA 1
ATOM 3470 C C . ASP A 1 443 ? -9.864 20.966 -3.317 1.00 37.28 443 ASP A C 1
ATOM 3472 O O . ASP A 1 443 ? -10.757 20.581 -2.563 1.00 37.28 443 ASP A O 1
ATOM 3476 N N . TYR A 1 444 ? -8.995 20.088 -3.843 1.00 36.78 444 TYR A N 1
ATOM 3477 C CA . TYR A 1 444 ? -8.970 18.665 -3.487 1.00 36.78 444 TYR A CA 1
ATOM 3478 C C . TYR A 1 444 ? -8.392 18.440 -2.087 1.00 36.78 444 TYR A C 1
ATOM 3480 O O . TYR A 1 444 ? -8.919 17.628 -1.332 1.00 36.78 444 TYR A O 1
ATOM 3488 N N . ARG A 1 445 ? -7.342 19.178 -1.706 1.00 42.53 445 ARG A N 1
ATOM 3489 C CA . ARG A 1 445 ? -6.784 19.189 -0.345 1.00 42.53 445 ARG A CA 1
ATOM 3490 C C . ARG A 1 445 ? -7.777 19.761 0.664 1.00 42.53 445 ARG A C 1
ATOM 3492 O O . ARG A 1 445 ? -7.863 19.206 1.746 1.00 42.53 445 ARG A O 1
ATOM 3499 N N . GLU A 1 446 ? -8.520 20.802 0.320 1.00 46.59 446 GLU A N 1
ATOM 3500 C CA . GLU A 1 446 ? -9.553 21.461 1.115 1.00 46.59 446 GLU A CA 1
ATOM 3501 C C . GLU A 1 446 ? -10.767 20.555 1.230 1.00 46.59 446 GLU A C 1
ATOM 3503 O O . GLU A 1 446 ? -11.235 20.347 2.333 1.00 46.59 446 GLU A O 1
ATOM 3508 N N . SER A 1 447 ? -11.198 19.887 0.156 1.00 42.88 447 SER A N 1
ATOM 3509 C CA . SER A 1 447 ? -12.212 18.824 0.242 1.00 42.88 447 SER A CA 1
ATOM 3510 C C . SER A 1 447 ? -11.771 17.707 1.188 1.00 42.88 447 SER A C 1
ATOM 3512 O O . SER A 1 447 ? -12.547 17.262 2.023 1.00 42.88 447 SER A O 1
ATOM 3514 N N . VAL A 1 448 ? -10.511 17.269 1.088 1.00 41.72 448 VAL A N 1
ATOM 3515 C CA . VAL A 1 448 ? -9.917 16.231 1.946 1.00 41.72 448 VAL A CA 1
ATOM 3516 C C . VAL A 1 448 ? -9.730 16.710 3.392 1.00 41.72 448 VAL A C 1
ATOM 3518 O O . VAL A 1 448 ? -9.906 15.915 4.310 1.00 41.72 448 VAL A O 1
ATOM 3521 N N . GLN A 1 449 ? -9.403 17.985 3.615 1.00 50.38 449 GLN A N 1
ATOM 3522 C CA . GLN A 1 449 ? -9.260 18.596 4.937 1.00 50.38 449 GLN A CA 1
ATOM 3523 C C . GLN A 1 449 ? -10.628 18.816 5.583 1.00 50.38 449 GLN A C 1
ATOM 3525 O O . GLN A 1 449 ? -10.820 18.434 6.727 1.00 50.38 449 GLN A O 1
ATOM 3530 N N . LYS A 1 450 ? -11.595 19.326 4.824 1.00 50.75 450 LYS A N 1
ATOM 3531 C CA . LYS A 1 450 ? -12.982 19.531 5.233 1.00 50.75 450 LYS A CA 1
ATOM 3532 C C . LYS A 1 450 ? -13.666 18.202 5.538 1.00 50.75 450 LYS A C 1
ATOM 3534 O O . LYS A 1 450 ? -14.303 18.087 6.570 1.00 50.75 450 LYS A O 1
ATOM 3539 N N . LEU A 1 451 ? -13.426 17.158 4.739 1.00 48.19 451 LEU A N 1
ATOM 3540 C CA . LEU A 1 451 ? -13.826 15.780 5.065 1.00 48.19 451 LEU A CA 1
ATOM 3541 C C . LEU A 1 451 ? -13.082 15.204 6.277 1.00 48.19 451 LEU A C 1
ATOM 3543 O O . LEU A 1 451 ? -13.631 14.356 6.967 1.00 48.19 451 LEU A O 1
ATOM 3547 N N . GLY A 1 452 ? -11.847 15.645 6.535 1.00 43.94 452 GLY A N 1
ATOM 3548 C CA . GLY A 1 452 ? -11.078 15.285 7.731 1.00 43.94 452 GLY A CA 1
ATOM 3549 C C . GLY A 1 452 ? -11.518 16.020 9.004 1.00 43.94 452 GLY A C 1
ATOM 3550 O O . GLY A 1 452 ? -11.234 15.549 10.102 1.00 43.94 452 GLY A O 1
ATOM 3551 N N . GLU A 1 453 ? -12.201 17.156 8.855 1.00 46.47 453 GLU A N 1
ATOM 3552 C CA . GLU A 1 453 ? -12.900 17.903 9.909 1.00 46.47 453 GLU A CA 1
ATOM 3553 C C . GLU A 1 453 ? -14.364 17.431 10.056 1.00 46.47 453 GLU A C 1
ATOM 3555 O O . GLU A 1 453 ? -15.002 17.665 11.081 1.00 46.47 453 GLU A O 1
ATOM 3560 N N . MET A 1 454 ? -14.896 16.723 9.052 1.00 48.81 454 MET A N 1
ATOM 3561 C CA . MET A 1 454 ? -16.216 16.095 9.076 1.00 48.81 454 MET A CA 1
ATOM 3562 C C . MET A 1 454 ? -16.205 14.795 9.889 1.00 48.81 454 MET A C 1
ATOM 3564 O O . MET A 1 454 ? -15.226 14.055 9.865 1.00 48.81 454 MET A O 1
ATOM 3568 N N . PRO A 1 455 ? -17.324 14.412 10.524 1.00 45.88 455 PRO A N 1
ATOM 3569 C CA . PRO A 1 455 ? -17.422 13.166 11.278 1.00 45.88 455 PRO A CA 1
ATOM 3570 C C . PRO A 1 455 ? -17.781 11.980 10.366 1.00 45.88 455 PRO A C 1
ATOM 3572 O O . PRO A 1 455 ? -18.698 11.205 10.643 1.00 45.88 455 PRO A O 1
ATOM 3575 N N . VAL A 1 456 ? -17.159 11.910 9.192 1.00 43.81 456 VAL A N 1
ATOM 3576 C CA . VAL A 1 456 ? -17.403 10.883 8.174 1.00 43.81 456 VAL A CA 1
ATOM 3577 C C . VAL A 1 456 ? -16.113 10.086 8.026 1.00 43.81 456 VAL A C 1
ATOM 3579 O O . VAL A 1 456 ? -15.241 10.466 7.250 1.00 43.81 456 VAL A O 1
ATOM 3582 N N . THR A 1 457 ? -15.971 8.967 8.738 1.00 46.38 457 THR A N 1
ATOM 3583 C CA . THR A 1 457 ? -14.721 8.183 8.707 1.00 46.38 457 THR A CA 1
ATOM 3584 C C . THR A 1 457 ? -14.458 7.431 7.407 1.00 46.38 457 THR A C 1
ATOM 3586 O O . THR A 1 457 ? -13.422 6.778 7.255 1.00 46.38 457 THR A O 1
ATOM 3589 N N . ALA A 1 458 ? -15.370 7.480 6.440 1.00 41.91 458 ALA A N 1
ATOM 3590 C CA . ALA A 1 458 ? -15.247 6.725 5.205 1.00 41.91 458 ALA A CA 1
ATOM 3591 C C . ALA A 1 458 ? -14.579 7.560 4.098 1.00 41.91 458 ALA A C 1
ATOM 3593 O O . ALA A 1 458 ? -15.162 8.496 3.569 1.00 41.91 458 ALA A O 1
ATOM 3594 N N . CYS A 1 459 ? -13.355 7.173 3.723 1.00 46.00 459 CYS A N 1
ATOM 3595 C CA . CYS A 1 459 ? -12.644 7.507 2.478 1.00 46.00 459 CYS A CA 1
ATOM 3596 C C . CYS A 1 459 ? -12.719 8.970 1.978 1.00 46.00 459 CYS A C 1
ATOM 3598 O O . CYS A 1 459 ? -13.467 9.292 1.052 1.00 46.00 459 CYS A O 1
ATOM 3600 N N . SER A 1 460 ? -11.788 9.804 2.454 1.00 47.56 460 SER A N 1
ATOM 3601 C CA . SER A 1 460 ? -11.565 11.195 2.016 1.00 47.56 460 SER A CA 1
ATOM 3602 C C . SER A 1 460 ? -11.438 11.393 0.497 1.00 47.56 460 SER A C 1
ATOM 3604 O O . SER A 1 460 ? -11.782 12.455 -0.008 1.00 47.56 460 SER A O 1
ATOM 3606 N N . PHE A 1 461 ? -10.999 10.380 -0.255 1.00 43.06 461 PHE A N 1
ATOM 3607 C CA . PHE A 1 461 ? -10.858 10.458 -1.715 1.00 43.06 461 PHE A CA 1
ATOM 3608 C C . PHE A 1 461 ? -12.197 10.324 -2.465 1.00 43.06 461 PHE A C 1
ATOM 3610 O O . PHE A 1 461 ? -12.450 11.058 -3.418 1.00 43.06 461 PHE A O 1
ATOM 3617 N N . GLU A 1 462 ? -13.066 9.402 -2.043 1.00 48.78 462 GLU A N 1
ATOM 3618 C CA . GLU A 1 462 ? -14.364 9.153 -2.690 1.00 48.78 462 GLU A CA 1
ATOM 3619 C C . GLU A 1 462 ? -15.421 10.164 -2.222 1.00 48.78 462 GLU A C 1
ATOM 3621 O O . GLU A 1 462 ? -16.152 10.710 -3.047 1.00 48.78 462 GLU A O 1
ATOM 3626 N N . GLY A 1 463 ? -15.410 10.527 -0.933 1.00 54.12 463 GLY A N 1
ATOM 3627 C CA . GLY A 1 463 ? -16.215 11.637 -0.417 1.00 54.12 463 GLY A CA 1
ATOM 3628 C C . GLY A 1 463 ? -15.868 12.970 -1.078 1.00 54.12 463 GLY A C 1
ATOM 3629 O O . GLY A 1 463 ? -16.764 13.761 -1.369 1.00 54.12 463 GLY A O 1
ATOM 3630 N N . ALA A 1 464 ? -14.588 13.199 -1.409 1.00 54.69 464 ALA A N 1
ATOM 3631 C CA . ALA A 1 464 ? -14.179 14.407 -2.123 1.00 54.69 464 ALA A CA 1
ATOM 3632 C C . ALA A 1 464 ? -14.785 14.436 -3.528 1.00 54.69 464 ALA A C 1
ATOM 3634 O O . ALA A 1 464 ? -15.350 15.451 -3.919 1.00 54.69 464 ALA A O 1
ATOM 3635 N N . LYS A 1 465 ? -14.758 13.320 -4.275 1.00 53.44 465 LYS A N 1
ATOM 3636 C CA . LYS A 1 465 ? -15.392 13.244 -5.608 1.00 53.44 465 LYS A CA 1
ATOM 3637 C C . LYS A 1 465 ? -16.886 13.557 -5.561 1.00 53.44 465 LYS A C 1
ATOM 3639 O O . LYS A 1 465 ? -17.396 14.214 -6.464 1.00 53.44 465 LYS A O 1
ATOM 3644 N N . MET A 1 466 ? -17.566 13.119 -4.508 1.00 66.56 466 MET A N 1
ATOM 3645 C CA . MET A 1 466 ? -18.992 13.364 -4.311 1.00 66.56 466 MET A CA 1
ATOM 3646 C C . MET A 1 466 ? -19.283 14.830 -3.977 1.00 66.56 466 MET A C 1
ATOM 3648 O O . MET A 1 466 ? -20.176 15.414 -4.585 1.00 66.56 466 MET A O 1
ATOM 3652 N N . LEU A 1 467 ? -18.486 15.460 -3.103 1.00 67.38 467 LEU A N 1
ATOM 3653 C CA . LEU A 1 467 ? -18.556 16.907 -2.854 1.00 67.38 467 LEU A CA 1
ATOM 3654 C C . LEU A 1 467 ? -18.276 17.714 -4.127 1.00 67.38 467 LEU A C 1
ATOM 3656 O O . LEU A 1 467 ? -18.993 18.670 -4.415 1.00 67.38 467 LEU A O 1
ATOM 3660 N N . PHE A 1 468 ? -17.299 17.297 -4.937 1.00 63.31 468 PHE A N 1
ATOM 3661 C CA . PHE A 1 468 ? -17.027 17.909 -6.239 1.00 63.31 468 PHE A CA 1
ATOM 3662 C C . PHE A 1 468 ? -18.220 17.795 -7.190 1.00 63.31 468 PHE A C 1
ATOM 3664 O O . PHE A 1 468 ? -18.578 18.774 -7.840 1.00 63.31 468 PHE A O 1
ATOM 3671 N N . ALA A 1 469 ? -18.845 16.622 -7.271 1.00 65.94 469 ALA A N 1
ATOM 3672 C CA . ALA A 1 469 ? -20.009 16.394 -8.118 1.00 65.94 469 ALA A CA 1
ATOM 3673 C C . ALA A 1 469 ? -21.219 17.232 -7.673 1.00 65.94 469 ALA A C 1
ATOM 3675 O O . ALA A 1 469 ? -21.914 17.799 -8.513 1.00 65.94 469 ALA A O 1
ATOM 3676 N N . MET A 1 470 ? -21.426 17.393 -6.364 1.00 77.75 470 MET A N 1
ATOM 3677 C CA . MET A 1 470 ? -22.450 18.284 -5.819 1.00 77.75 470 MET A CA 1
ATOM 3678 C C . MET A 1 470 ? -22.139 19.759 -6.136 1.00 77.75 470 MET A C 1
ATOM 3680 O O . MET A 1 470 ? -22.978 20.436 -6.730 1.00 77.75 470 MET A O 1
ATOM 3684 N N . ALA A 1 471 ? -20.933 20.255 -5.818 1.00 72.12 471 ALA A N 1
ATOM 3685 C CA . ALA A 1 471 ? -20.530 21.651 -6.064 1.00 72.12 471 ALA A CA 1
ATOM 3686 C C . ALA A 1 471 ? -20.616 22.013 -7.550 1.00 72.12 471 ALA A C 1
ATOM 3688 O O . ALA A 1 471 ? -21.115 23.073 -7.911 1.00 72.12 471 ALA A O 1
ATOM 3689 N N . ALA A 1 472 ? -20.180 21.110 -8.432 1.00 70.38 472 ALA A N 1
ATOM 3690 C CA . ALA A 1 472 ? -20.148 21.348 -9.873 1.00 70.38 472 ALA A CA 1
ATOM 3691 C C . ALA A 1 472 ? -21.540 21.526 -10.504 1.00 70.38 472 ALA A C 1
ATOM 3693 O O . ALA A 1 472 ? -21.647 22.045 -11.619 1.00 70.38 472 ALA A O 1
ATOM 3694 N N . ARG A 1 473 ? -22.605 21.072 -9.832 1.00 78.56 473 ARG A N 1
ATOM 3695 C CA . ARG A 1 473 ? -23.987 21.143 -10.327 1.00 78.56 473 ARG A CA 1
ATOM 3696 C C . ARG A 1 473 ? -24.811 22.237 -9.662 1.00 78.56 473 ARG A C 1
ATOM 3698 O O . ARG A 1 473 ? -25.866 22.581 -10.198 1.00 78.56 473 ARG A O 1
ATOM 3705 N N . LEU A 1 474 ? -24.344 22.804 -8.552 1.00 76.56 474 LEU A N 1
ATOM 3706 C CA . LEU A 1 474 ? -24.983 23.929 -7.874 1.00 76.56 474 LEU A CA 1
ATOM 3707 C C . LEU A 1 474 ? -24.481 25.259 -8.446 1.00 76.56 474 LEU A C 1
ATOM 3709 O O . LEU A 1 474 ? -23.319 25.411 -8.812 1.00 76.56 474 LEU A O 1
ATOM 3713 N N . VAL A 1 475 ? -25.389 26.225 -8.574 1.00 70.75 475 VAL A N 1
ATOM 3714 C CA . VAL A 1 475 ? -25.053 27.562 -9.080 1.00 70.75 475 VAL A CA 1
ATOM 3715 C C . VAL A 1 475 ? -24.645 28.417 -7.888 1.00 70.75 475 VAL A C 1
ATOM 3717 O O . VAL A 1 475 ? -25.403 28.500 -6.928 1.00 70.75 475 VAL A O 1
ATOM 3720 N N . ASP A 1 476 ? -23.470 29.045 -7.966 1.00 67.38 476 ASP A N 1
ATOM 3721 C CA . ASP A 1 476 ? -22.933 29.952 -6.939 1.00 67.38 476 ASP A CA 1
ATOM 3722 C C . ASP A 1 476 ? -22.640 29.297 -5.571 1.00 67.38 476 ASP A C 1
ATOM 3724 O O . ASP A 1 476 ? -22.653 29.975 -4.546 1.00 67.38 476 ASP A O 1
ATOM 3728 N N . VAL A 1 477 ? -22.348 27.990 -5.551 1.00 66.75 477 VAL A N 1
ATOM 3729 C CA . VAL A 1 477 ? -21.936 27.250 -4.345 1.00 66.75 477 VAL A CA 1
ATOM 3730 C C . VAL A 1 477 ? -20.553 26.652 -4.581 1.00 66.75 477 VAL A C 1
ATOM 3732 O O . VAL A 1 477 ? -20.374 25.813 -5.465 1.00 66.75 477 VAL A O 1
ATOM 3735 N N . SER A 1 478 ? -19.565 27.106 -3.815 1.00 66.50 478 SER A N 1
ATOM 3736 C CA . SER A 1 478 ? -18.215 26.543 -3.803 1.00 66.50 478 SER A CA 1
ATOM 3737 C C . SER A 1 478 ? -18.084 25.429 -2.761 1.00 66.50 478 SER A C 1
ATOM 3739 O O . SER A 1 478 ? -18.950 25.241 -1.907 1.00 66.50 478 SER A O 1
ATOM 3741 N N . ILE A 1 479 ? -16.981 24.681 -2.813 1.00 62.38 479 ILE A N 1
ATOM 3742 C CA . ILE A 1 479 ? -16.707 23.611 -1.843 1.00 62.38 479 ILE A CA 1
ATOM 3743 C C . ILE A 1 479 ? -16.615 24.168 -0.417 1.00 62.38 479 ILE A C 1
ATOM 3745 O O . ILE A 1 479 ? -17.064 23.505 0.518 1.00 62.38 479 ILE A O 1
ATOM 3749 N N . ASP A 1 480 ? -16.131 25.401 -0.248 1.00 62.25 480 ASP A N 1
ATOM 3750 C CA . ASP A 1 480 ? -16.061 26.103 1.039 1.00 62.25 480 ASP A CA 1
ATOM 3751 C C . ASP A 1 480 ? -17.437 26.453 1.606 1.00 62.25 480 ASP A C 1
ATOM 3753 O O . ASP A 1 480 ? -17.609 26.463 2.826 1.00 62.25 480 ASP A O 1
ATOM 3757 N N . ASP A 1 481 ? -18.433 26.642 0.743 1.00 70.56 481 ASP A N 1
ATOM 3758 C CA . ASP A 1 481 ? -19.787 27.015 1.151 1.00 70.56 481 ASP A CA 1
ATOM 3759 C C . ASP A 1 481 ? -20.593 25.824 1.676 1.00 70.56 481 ASP A C 1
ATOM 3761 O O . ASP A 1 481 ? -21.612 26.024 2.337 1.00 70.56 481 ASP A O 1
ATOM 3765 N N . PHE A 1 482 ? -20.155 24.588 1.407 1.00 67.06 482 PHE A N 1
ATOM 3766 C CA . PHE A 1 482 ? -20.820 23.395 1.918 1.00 67.06 482 PHE A CA 1
ATOM 3767 C C . PHE A 1 482 ? -20.694 23.279 3.435 1.00 67.06 482 PHE A C 1
ATOM 3769 O O . PHE A 1 482 ? -19.618 23.076 3.986 1.00 67.06 482 PHE A O 1
ATOM 3776 N N . GLU A 1 483 ? -21.820 23.354 4.113 1.00 72.25 483 GLU A N 1
ATOM 3777 C CA . GLU A 1 483 ? -21.991 23.050 5.514 1.00 72.25 483 GLU A CA 1
ATOM 3778 C C . GLU A 1 483 ? -22.653 21.691 5.574 1.00 72.25 483 GLU A C 1
ATOM 3780 O O . GLU A 1 483 ? -23.616 21.384 4.873 1.00 72.25 483 GLU A O 1
ATOM 3785 N N . VAL A 1 484 ? -22.072 20.845 6.397 1.00 64.06 484 VAL A N 1
ATOM 3786 C CA . VAL A 1 484 ? -22.237 19.403 6.273 1.00 64.06 484 VAL A CA 1
ATOM 3787 C C . VAL A 1 484 ? -23.586 18.961 6.824 1.00 64.06 484 VAL A C 1
ATOM 3789 O O . VAL A 1 484 ? -24.129 17.962 6.366 1.00 64.06 484 VAL A O 1
ATOM 3792 N N . ASP A 1 485 ? -24.162 19.779 7.704 1.00 72.56 485 ASP A N 1
ATOM 3793 C CA . ASP A 1 485 ? -25.495 19.610 8.277 1.00 72.56 485 ASP A CA 1
ATOM 3794 C C . ASP A 1 485 ? -26.592 20.277 7.434 1.00 72.56 485 ASP A C 1
ATOM 3796 O O . ASP A 1 485 ? -27.771 20.172 7.769 1.00 72.56 485 ASP A O 1
ATOM 3800 N N . LYS A 1 486 ? -26.231 20.950 6.333 1.00 79.88 486 LYS A N 1
ATOM 3801 C CA . LYS A 1 486 ? -27.196 21.525 5.396 1.00 79.88 486 LYS A CA 1
ATOM 3802 C C . LYS A 1 486 ? -27.513 20.551 4.274 1.00 79.88 486 LYS A C 1
ATOM 3804 O O . LYS A 1 486 ? -26.652 19.832 3.764 1.00 79.88 486 LYS A O 1
ATOM 3809 N N . SER A 1 487 ? -28.772 20.540 3.871 1.00 86.19 487 SER A N 1
ATOM 3810 C CA . SER A 1 487 ? -29.259 19.804 2.711 1.00 86.19 487 SER A CA 1
ATOM 3811 C C . SER A 1 487 ? -28.914 20.518 1.407 1.00 86.19 487 SER A C 1
ATOM 3813 O O . SER A 1 487 ? -28.798 21.743 1.350 1.00 86.19 487 SER A O 1
ATOM 3815 N N . LEU A 1 488 ? -28.842 19.770 0.302 1.00 84.38 488 LEU A N 1
ATOM 3816 C CA . LEU A 1 488 ? -28.679 20.362 -1.035 1.00 84.38 488 LEU A CA 1
ATOM 3817 C C . LEU A 1 488 ? -29.823 21.339 -1.376 1.00 84.38 488 LEU A C 1
ATOM 3819 O O . LEU A 1 488 ? -29.639 22.285 -2.141 1.00 84.38 488 LEU A O 1
ATOM 3823 N N . SER A 1 489 ? -31.003 21.155 -0.779 1.00 83.12 489 SER A N 1
ATOM 3824 C CA . SER A 1 489 ? -32.144 22.053 -0.973 1.00 83.12 489 SER A CA 1
ATOM 3825 C C . SER A 1 489 ? -31.944 23.433 -0.334 1.00 83.12 489 SER A C 1
ATOM 3827 O O . SER A 1 489 ? -32.388 24.435 -0.898 1.00 83.12 489 SER A O 1
ATOM 3829 N N . GLU A 1 490 ? -31.210 23.511 0.779 1.00 85.06 490 GLU A N 1
ATOM 3830 C CA . GLU A 1 490 ? -30.827 24.771 1.431 1.00 85.06 490 GLU A CA 1
ATOM 3831 C C . GLU A 1 490 ? -29.791 25.554 0.619 1.00 85.06 490 GLU A C 1
ATOM 3833 O O . GLU A 1 490 ? -29.724 26.777 0.721 1.00 85.06 490 GLU A O 1
ATOM 3838 N N . TYR A 1 491 ? -29.073 24.866 -0.272 1.00 84.12 491 TYR A N 1
ATOM 3839 C CA . TYR A 1 491 ? -28.244 25.463 -1.320 1.00 84.12 491 TYR A CA 1
ATOM 3840 C C . TYR A 1 491 ? -29.023 25.825 -2.592 1.00 84.12 491 TYR A C 1
ATOM 3842 O O . TYR A 1 491 ? -28.438 26.208 -3.603 1.00 84.12 491 TYR A O 1
ATOM 3850 N N . GLY A 1 492 ? -30.352 25.709 -2.570 1.00 82.50 492 GLY A N 1
ATOM 3851 C CA . GLY A 1 492 ? -31.207 26.058 -3.700 1.00 82.50 492 GLY A CA 1
ATOM 3852 C C . GLY A 1 492 ? -31.179 25.045 -4.847 1.00 82.50 492 GLY A C 1
ATOM 3853 O O . GLY A 1 492 ? -31.576 25.400 -5.959 1.00 82.50 492 GLY A O 1
ATOM 3854 N N . ALA A 1 493 ? -30.746 23.800 -4.606 1.00 84.88 493 ALA A N 1
ATOM 3855 C CA . ALA A 1 493 ? -30.726 22.755 -5.628 1.00 84.88 493 ALA A CA 1
ATOM 3856 C C . ALA A 1 493 ? -32.124 22.512 -6.221 1.00 84.88 493 ALA A C 1
ATOM 3858 O O . ALA A 1 493 ? -33.086 22.172 -5.525 1.00 84.88 493 ALA A O 1
ATOM 3859 N N . THR A 1 494 ? -32.238 22.663 -7.538 1.00 88.69 494 THR A N 1
ATOM 3860 C CA . THR A 1 494 ? -33.463 22.360 -8.286 1.00 88.69 494 THR A CA 1
ATOM 3861 C C . THR A 1 494 ? -33.649 20.853 -8.476 1.00 88.69 494 THR A C 1
ATOM 3863 O O . THR A 1 494 ? -32.707 20.075 -8.358 1.00 88.69 494 THR A O 1
ATOM 3866 N N . VAL A 1 495 ? -34.872 20.427 -8.822 1.00 85.94 495 VAL A N 1
ATOM 3867 C CA . VAL A 1 495 ? -35.183 19.006 -9.088 1.00 85.94 495 VAL A CA 1
ATOM 3868 C C . VAL A 1 495 ? -34.257 18.426 -10.161 1.00 85.94 495 VAL A C 1
ATOM 3870 O O . VAL A 1 495 ? -33.748 17.322 -9.999 1.00 85.94 495 VAL A O 1
ATOM 3873 N N . ASP A 1 496 ? -34.008 19.202 -11.217 1.00 84.38 496 ASP A N 1
ATOM 3874 C CA . ASP A 1 496 ? -33.162 18.793 -12.337 1.00 84.38 496 ASP A CA 1
ATOM 3875 C C . ASP A 1 496 ? -31.687 18.691 -11.920 1.00 84.38 496 ASP A C 1
ATOM 3877 O O . ASP A 1 496 ? -30.990 17.776 -12.343 1.00 84.38 496 ASP A O 1
ATOM 3881 N N . GLN A 1 497 ? -31.206 19.580 -11.042 1.00 84.19 497 GLN A N 1
ATOM 3882 C CA . GLN A 1 497 ? -29.845 19.493 -10.499 1.00 84.19 497 GLN A CA 1
ATOM 3883 C C . GLN A 1 497 ? -29.668 18.275 -9.594 1.00 84.19 497 GLN A C 1
ATOM 3885 O O . GLN A 1 497 ? -28.659 17.592 -9.712 1.00 84.19 497 GLN A O 1
ATOM 3890 N N . LEU A 1 498 ? -30.645 17.962 -8.739 1.00 86.88 498 LEU A N 1
ATOM 3891 C CA . LEU A 1 498 ? -30.593 16.760 -7.900 1.00 86.88 498 LEU A CA 1
ATOM 3892 C C . LEU A 1 498 ? -30.589 15.481 -8.748 1.00 86.88 498 LEU A C 1
ATOM 3894 O O . LEU A 1 498 ? -29.824 14.567 -8.455 1.00 86.88 498 LEU A O 1
ATOM 3898 N N . ALA A 1 499 ? -31.375 15.435 -9.831 1.00 83.25 499 ALA A N 1
ATOM 3899 C CA . ALA A 1 499 ? -31.354 14.321 -10.779 1.00 83.25 499 ALA A CA 1
ATOM 3900 C C . ALA A 1 499 ? -29.990 14.178 -11.479 1.00 83.25 499 ALA A C 1
ATOM 3902 O O . ALA A 1 499 ? -29.471 13.073 -11.574 1.00 83.25 499 ALA A O 1
ATOM 3903 N N . LEU A 1 500 ? -29.369 15.286 -11.899 1.00 75.75 500 LEU A N 1
ATOM 3904 C CA . LEU A 1 500 ? -28.039 15.269 -12.521 1.00 75.75 500 LEU A CA 1
ATOM 3905 C C . LEU A 1 500 ? -26.927 14.861 -11.546 1.00 75.75 500 LEU A C 1
ATOM 3907 O O . LEU A 1 500 ? -26.020 14.134 -11.935 1.00 75.75 500 LEU A O 1
ATOM 3911 N N . ILE A 1 501 ? -26.991 15.303 -10.287 1.00 80.31 501 ILE A N 1
ATOM 3912 C CA . ILE A 1 501 ? -26.043 14.871 -9.247 1.00 80.31 501 ILE A CA 1
ATOM 3913 C C . ILE A 1 501 ? -26.234 13.372 -8.968 1.00 80.31 501 ILE A C 1
ATOM 3915 O O . ILE A 1 501 ? -25.256 12.645 -8.830 1.00 80.31 501 ILE A O 1
ATOM 3919 N N . SER A 1 502 ? -27.481 12.892 -8.936 1.00 81.12 502 SER A N 1
ATOM 3920 C CA . SER A 1 502 ? -27.806 11.470 -8.787 1.00 81.12 502 SER A CA 1
ATOM 3921 C C . SER A 1 502 ? -27.240 10.628 -9.944 1.00 81.12 502 SER A C 1
ATOM 3923 O O . SER A 1 502 ? -26.576 9.624 -9.696 1.00 81.12 502 SER A O 1
ATOM 3925 N N . GLU A 1 503 ? -27.394 11.079 -11.195 1.00 68.06 503 GLU A N 1
ATOM 3926 C CA . GLU A 1 503 ? -26.784 10.446 -12.377 1.00 68.06 503 GLU A CA 1
ATOM 3927 C C . GLU A 1 503 ? -25.247 10.467 -12.322 1.00 68.06 503 GLU A C 1
ATOM 3929 O O . GLU A 1 503 ? -24.605 9.465 -12.637 1.00 68.06 503 GLU A O 1
ATOM 3934 N N . ASP A 1 504 ? -24.637 11.580 -11.895 1.00 61.16 504 ASP A N 1
ATOM 3935 C CA . ASP A 1 504 ? -23.185 11.672 -11.702 1.00 61.16 504 ASP A CA 1
ATOM 3936 C C . ASP A 1 504 ? -22.698 10.670 -10.646 1.00 61.16 504 ASP A C 1
ATOM 3938 O O . ASP A 1 504 ? -21.662 10.032 -10.836 1.00 61.16 504 ASP A O 1
ATOM 3942 N N . PHE A 1 505 ? -23.462 10.479 -9.567 1.00 66.19 505 PHE A N 1
ATOM 3943 C CA . PHE A 1 505 ? -23.166 9.496 -8.526 1.00 66.19 505 PHE A CA 1
ATOM 3944 C C . PHE A 1 505 ? -23.247 8.072 -9.084 1.00 66.19 505 PHE A C 1
ATOM 3946 O O . PHE A 1 505 ? -22.305 7.299 -8.912 1.00 66.19 505 PHE A O 1
ATOM 3953 N N . GLU A 1 506 ? -24.301 7.733 -9.828 1.00 62.81 506 GLU A N 1
ATOM 3954 C CA . GLU A 1 506 ? -24.429 6.420 -10.473 1.00 62.81 506 GLU A CA 1
ATOM 3955 C C . GLU A 1 506 ? -23.300 6.154 -11.485 1.00 62.81 506 GLU A C 1
ATOM 3957 O O . GLU A 1 506 ? -22.735 5.058 -11.508 1.00 62.81 506 GLU A O 1
ATOM 3962 N N . MET A 1 507 ? -22.892 7.160 -12.269 1.00 47.31 507 MET A N 1
ATOM 3963 C CA . MET A 1 507 ? -21.742 7.064 -13.182 1.00 47.31 507 MET A CA 1
ATOM 3964 C C . MET A 1 507 ? -20.411 6.857 -12.450 1.00 47.31 507 MET A C 1
ATOM 3966 O O . MET A 1 507 ? -19.505 6.218 -12.987 1.00 47.31 507 MET A O 1
ATOM 3970 N N . MET A 1 508 ? -20.288 7.380 -11.230 1.00 49.31 508 MET A N 1
ATOM 3971 C CA . MET A 1 508 ? -19.142 7.165 -10.342 1.00 49.31 508 MET A CA 1
ATOM 3972 C C . MET A 1 508 ? -19.214 5.827 -9.584 1.00 49.31 508 MET A C 1
ATOM 3974 O O . MET A 1 508 ? -18.279 5.492 -8.858 1.00 49.31 508 MET A O 1
ATOM 3978 N N . GLY A 1 509 ? -20.271 5.031 -9.783 1.00 45.25 509 GLY A N 1
ATOM 3979 C CA . GLY A 1 509 ? -20.466 3.732 -9.134 1.00 45.25 509 GLY A CA 1
ATOM 3980 C C . GLY A 1 509 ? -21.098 3.814 -7.741 1.00 45.25 509 GLY A C 1
ATOM 3981 O O . GLY A 1 509 ? -20.996 2.858 -6.971 1.00 45.25 509 GLY A O 1
ATOM 3982 N N . PHE A 1 510 ? -21.733 4.939 -7.413 1.00 56.38 510 PHE A N 1
ATOM 3983 C CA . PHE A 1 510 ? -22.388 5.207 -6.137 1.00 56.38 510 PHE A CA 1
ATOM 3984 C C . PHE A 1 510 ? -23.913 5.066 -6.206 1.00 56.38 510 PHE A C 1
ATOM 3986 O O . PHE A 1 510 ? -24.520 5.135 -7.273 1.00 56.38 510 PHE A O 1
ATOM 3993 N N . VAL A 1 511 ? -24.551 4.905 -5.042 1.00 61.75 511 VAL A N 1
ATOM 3994 C CA . VAL A 1 511 ? -26.017 4.903 -4.928 1.00 61.75 511 VAL A CA 1
ATOM 3995 C C . VAL A 1 511 ? -26.528 6.344 -4.994 1.00 61.75 511 VAL A C 1
ATOM 3997 O O . VAL A 1 511 ? -26.452 7.083 -4.018 1.00 61.75 511 VAL A O 1
ATOM 4000 N N . GLY A 1 512 ? -27.064 6.752 -6.145 1.00 67.88 512 GLY A N 1
ATOM 4001 C CA . GLY A 1 512 ? -27.528 8.1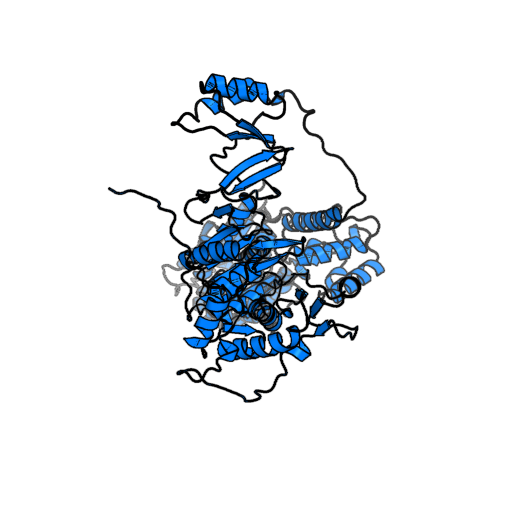26 -6.372 1.00 67.88 512 GLY A CA 1
ATOM 4002 C C . GLY A 1 512 ? -28.849 8.494 -5.683 1.00 67.88 512 GLY A C 1
ATOM 4003 O O . GLY A 1 512 ? -29.197 9.673 -5.635 1.00 67.88 512 GLY A O 1
ATOM 4004 N N . MET A 1 513 ? -29.605 7.526 -5.153 1.00 73.94 513 MET A N 1
ATOM 4005 C CA . MET A 1 513 ? -30.962 7.751 -4.629 1.00 73.94 513 MET A CA 1
ATOM 4006 C C . MET A 1 513 ? -31.001 8.731 -3.445 1.00 73.94 513 MET A C 1
ATOM 4008 O O . MET A 1 513 ? -31.926 9.533 -3.353 1.00 73.94 513 MET A O 1
ATOM 4012 N N . PHE A 1 514 ? -29.981 8.716 -2.582 1.00 77.12 514 PHE A N 1
ATOM 4013 C CA . PHE A 1 514 ? -29.904 9.573 -1.392 1.00 77.12 514 PHE A CA 1
ATOM 4014 C C . PHE A 1 514 ? -29.783 11.064 -1.731 1.00 77.12 514 PHE A C 1
ATOM 4016 O O . PHE A 1 514 ? -30.257 11.912 -0.986 1.00 77.12 514 PHE A O 1
ATOM 4023 N N . VAL A 1 515 ? -29.230 11.392 -2.903 1.00 82.69 515 VAL A N 1
ATOM 4024 C CA . VAL A 1 515 ? -29.146 12.770 -3.418 1.00 82.69 515 VAL A CA 1
ATOM 4025 C C . VAL A 1 515 ? -30.534 13.360 -3.686 1.00 82.69 515 VAL A C 1
ATOM 4027 O O . VAL A 1 515 ? -30.725 14.574 -3.634 1.00 82.69 515 VAL A O 1
ATOM 4030 N N . LEU A 1 516 ? -31.517 12.514 -4.000 1.00 80.19 516 LEU A N 1
ATOM 4031 C CA . LEU A 1 516 ? -32.871 12.950 -4.341 1.00 80.19 516 LEU A CA 1
ATOM 4032 C C . LEU A 1 516 ? -33.695 13.325 -3.102 1.00 80.19 516 LEU A C 1
ATOM 4034 O O . LEU A 1 516 ? -34.710 14.020 -3.238 1.00 80.19 516 LEU A O 1
ATOM 4038 N N . ASP A 1 517 ? -33.268 12.894 -1.912 1.00 79.25 517 ASP A N 1
ATOM 4039 C CA . ASP A 1 517 ? -33.888 13.279 -0.653 1.00 79.25 517 ASP A CA 1
ATOM 4040 C C . ASP A 1 517 ? -33.460 14.699 -0.270 1.00 79.25 517 ASP A C 1
ATOM 4042 O O . ASP A 1 517 ? -32.300 14.999 -0.001 1.00 79.25 517 ASP A O 1
ATOM 4046 N N . ARG A 1 518 ? -34.438 15.602 -0.245 1.00 79.06 518 ARG A N 1
ATOM 4047 C CA . ARG A 1 518 ? -34.211 17.027 0.024 1.00 79.06 518 ARG A CA 1
ATOM 4048 C C . ARG A 1 518 ? -34.008 17.341 1.497 1.00 79.06 518 ARG A C 1
ATOM 4050 O O . ARG A 1 518 ? -33.683 18.482 1.812 1.00 79.06 518 ARG A O 1
ATOM 4057 N N . THR A 1 519 ? -34.275 16.379 2.370 1.00 75.50 519 THR A N 1
ATOM 4058 C CA . THR A 1 519 ? -34.179 16.531 3.821 1.00 75.50 519 THR A CA 1
ATOM 4059 C C . THR A 1 519 ? -32.836 16.063 4.361 1.00 75.50 519 THR A C 1
ATOM 4061 O O . THR A 1 519 ? -32.428 16.524 5.424 1.00 75.50 519 THR A O 1
ATOM 4064 N N . LEU A 1 520 ? -32.123 15.213 3.615 1.00 72.94 520 LEU A N 1
ATOM 4065 C CA . LEU A 1 520 ? -30.799 14.747 4.000 1.00 72.94 520 LEU A CA 1
ATOM 4066 C C . LEU A 1 520 ? -29.762 15.857 3.855 1.00 72.94 520 LEU A C 1
ATOM 4068 O O . LEU A 1 520 ? -29.681 16.547 2.832 1.00 72.94 520 LEU A O 1
ATOM 4072 N N . CYS A 1 521 ? -28.940 15.999 4.891 1.00 80.50 521 CYS A N 1
ATOM 4073 C CA . CYS A 1 521 ? -27.780 16.866 4.839 1.00 80.50 521 CYS A CA 1
ATOM 4074 C C . CYS A 1 521 ? -26.662 16.241 3.996 1.00 80.50 521 CYS A C 1
ATOM 4076 O O . CYS A 1 521 ? -26.621 15.031 3.771 1.00 80.50 521 CYS A O 1
ATOM 4078 N N . ILE A 1 522 ? -25.728 17.065 3.530 1.00 77.50 522 ILE A N 1
ATOM 4079 C CA . ILE A 1 522 ? -24.597 16.620 2.704 1.00 77.50 522 ILE A CA 1
ATOM 4080 C C . ILE A 1 522 ? -23.782 15.527 3.405 1.00 77.50 522 ILE A C 1
ATOM 4082 O O . ILE A 1 522 ? -23.365 14.566 2.760 1.00 77.50 522 ILE A O 1
ATOM 4086 N N . CYS A 1 523 ? -23.596 15.634 4.722 1.00 68.38 523 CYS A N 1
ATOM 4087 C CA . CYS A 1 523 ? -22.913 14.629 5.533 1.00 68.38 523 CYS A CA 1
ATOM 4088 C C . CYS A 1 523 ? -23.613 13.267 5.461 1.00 68.38 523 CYS A C 1
ATOM 4090 O O . CYS A 1 523 ? -22.964 12.245 5.237 1.00 68.38 523 CYS A O 1
ATOM 4092 N N . ASP A 1 524 ? -24.939 13.255 5.583 1.00 67.12 524 ASP A N 1
ATOM 4093 C CA . ASP A 1 524 ? -25.729 12.028 5.550 1.00 67.12 524 ASP A CA 1
ATOM 4094 C C . ASP A 1 524 ? -25.795 11.438 4.145 1.00 67.12 524 ASP A C 1
ATOM 4096 O O . ASP A 1 524 ? -25.640 10.229 3.996 1.00 67.12 524 ASP A O 1
ATOM 4100 N N . ILE A 1 525 ? -25.898 12.271 3.103 1.00 71.81 525 ILE A N 1
ATOM 4101 C CA . ILE A 1 525 ? -25.803 11.808 1.712 1.00 71.81 525 ILE A CA 1
ATOM 4102 C C . ILE A 1 525 ? -24.450 11.125 1.485 1.00 71.81 525 ILE A C 1
ATOM 4104 O O . ILE A 1 525 ? -24.400 10.028 0.931 1.00 71.81 525 ILE A O 1
ATOM 4108 N N . ILE A 1 526 ? -23.346 11.731 1.934 1.00 69.94 526 ILE A N 1
ATOM 4109 C CA . ILE A 1 526 ? -22.003 11.168 1.755 1.00 69.94 526 ILE A CA 1
ATOM 4110 C C . ILE A 1 526 ? -21.839 9.867 2.547 1.00 69.94 526 ILE A C 1
ATOM 4112 O O . ILE A 1 526 ? -21.397 8.870 1.979 1.00 69.94 526 ILE A O 1
ATOM 4116 N N . ARG A 1 527 ? -22.244 9.834 3.821 1.00 63.03 527 ARG A N 1
ATOM 4117 C CA . ARG A 1 527 ? -22.187 8.627 4.665 1.00 63.03 527 ARG A CA 1
ATOM 4118 C C . ARG A 1 527 ? -23.023 7.479 4.116 1.00 63.03 527 ARG A C 1
ATOM 4120 O O . ARG A 1 527 ? -22.558 6.347 4.104 1.00 63.03 527 ARG A O 1
ATOM 4127 N N . GLN A 1 528 ? -24.247 7.754 3.676 1.00 63.94 528 GLN A N 1
ATOM 4128 C CA . GLN A 1 528 ? -25.159 6.724 3.168 1.00 63.94 528 GLN A CA 1
ATOM 4129 C C . GLN A 1 528 ? -24.696 6.169 1.818 1.00 63.94 528 GLN A C 1
ATOM 4131 O O . GLN A 1 528 ? -24.988 5.027 1.466 1.00 63.94 528 GLN A O 1
ATOM 4136 N N . THR A 1 529 ? -23.929 6.964 1.074 1.00 67.00 529 THR A N 1
ATOM 4137 C CA . THR A 1 529 ? -23.461 6.608 -0.262 1.00 67.00 529 THR A CA 1
ATOM 4138 C C . THR A 1 529 ? -22.055 5.982 -0.260 1.00 67.00 529 THR A C 1
ATOM 4140 O O . THR A 1 529 ? -21.743 5.182 -1.148 1.00 67.00 529 THR A O 1
ATOM 4143 N N . LEU A 1 530 ? -21.203 6.291 0.728 1.00 59.09 530 LEU A N 1
ATOM 4144 C CA . LEU A 1 530 ? -19.861 5.717 0.860 1.00 59.09 530 LEU A CA 1
ATOM 4145 C C . LEU A 1 530 ? -19.865 4.388 1.632 1.00 59.09 530 LEU A C 1
ATOM 4147 O O . LEU A 1 530 ? -20.320 4.328 2.772 1.00 59.09 530 LEU A O 1
ATOM 4151 N N . PRO A 1 531 ? -19.280 3.312 1.075 1.00 46.88 531 PRO A N 1
ATOM 4152 C CA . PRO A 1 531 ? -19.136 2.064 1.804 1.00 46.88 531 PRO A CA 1
ATOM 4153 C C . PRO A 1 531 ? -17.981 2.123 2.817 1.00 46.88 531 PRO A C 1
ATOM 4155 O O . PRO A 1 531 ? -16.820 2.207 2.413 1.00 46.88 531 PRO A O 1
ATOM 4158 N N . ILE A 1 532 ? -18.257 1.993 4.119 1.00 46.88 532 ILE A N 1
ATOM 4159 C CA . ILE A 1 532 ? -17.213 1.755 5.134 1.00 46.88 532 ILE A CA 1
ATOM 4160 C C . ILE A 1 532 ? -16.680 0.332 4.934 1.00 46.88 532 ILE A C 1
ATOM 4162 O O . ILE A 1 532 ? -17.364 -0.638 5.258 1.00 46.88 532 ILE A O 1
ATOM 4166 N N . ARG A 1 533 ? -15.474 0.198 4.371 1.00 45.22 533 ARG A N 1
ATOM 4167 C CA . ARG A 1 533 ? -14.834 -1.096 4.086 1.00 45.22 533 ARG A CA 1
ATOM 4168 C C . ARG A 1 533 ? -13.917 -1.513 5.231 1.00 45.22 533 ARG A C 1
ATOM 4170 O O . ARG A 1 533 ? -13.012 -0.769 5.597 1.00 45.22 533 ARG A O 1
ATOM 4177 N N . SER A 1 534 ? -14.063 -2.737 5.720 1.00 40.28 534 SER A N 1
ATOM 4178 C CA . SER A 1 534 ? -13.035 -3.396 6.532 1.00 40.28 534 SER A CA 1
ATOM 4179 C C . SER A 1 534 ? -12.778 -4.819 6.032 1.00 40.28 534 SER A C 1
ATOM 4181 O O . SER A 1 534 ? -13.635 -5.426 5.392 1.00 40.28 534 SER A O 1
ATOM 4183 N N . VAL A 1 535 ? -11.579 -5.350 6.284 1.00 36.03 535 VAL A N 1
ATOM 4184 C CA . VAL A 1 535 ? -11.199 -6.718 5.896 1.00 36.03 535 VAL A CA 1
ATOM 4185 C C . VAL A 1 535 ? -11.196 -7.598 7.144 1.00 36.03 535 VAL A C 1
ATOM 4187 O O . VAL A 1 535 ? -10.432 -7.351 8.081 1.00 36.03 535 VAL A O 1
ATOM 4190 N N . GLY A 1 536 ? -12.069 -8.600 7.168 1.00 39.78 536 GLY A N 1
ATOM 4191 C CA . GLY A 1 536 ? -12.077 -9.683 8.141 1.00 39.78 536 GLY A CA 1
ATOM 4192 C C . GLY A 1 536 ? -11.016 -10.753 7.870 1.00 39.78 536 GLY A C 1
ATOM 4193 O O . GLY A 1 536 ? -10.321 -10.710 6.856 1.00 39.78 536 GLY A O 1
ATOM 4194 N N . PRO A 1 537 ? -10.871 -11.732 8.777 1.00 36.31 537 PRO A N 1
ATOM 4195 C CA . PRO A 1 537 ? -10.128 -12.968 8.522 1.00 36.31 537 PRO A CA 1
ATOM 4196 C C . PRO A 1 537 ? -10.542 -13.644 7.203 1.00 36.31 537 PRO A C 1
ATOM 4198 O O . PRO A 1 537 ? -11.711 -13.597 6.836 1.00 36.31 537 PRO A O 1
ATOM 4201 N N . GLU A 1 538 ? -9.591 -14.297 6.523 1.00 42.00 538 GLU A N 1
ATOM 4202 C CA . GLU A 1 538 ? -9.806 -15.025 5.251 1.00 42.00 538 GLU A CA 1
ATOM 4203 C C . GLU A 1 538 ? -10.227 -14.151 4.050 1.00 42.00 538 GLU A C 1
ATOM 4205 O O . GLU A 1 538 ? -10.988 -14.592 3.193 1.00 42.00 538 GLU A O 1
ATOM 4210 N N . ASP A 1 539 ? -9.732 -12.910 3.970 1.00 47.56 539 ASP A N 1
ATOM 4211 C CA . ASP A 1 539 ? -9.972 -11.977 2.848 1.00 47.56 539 ASP A CA 1
ATOM 4212 C C . ASP A 1 539 ? -11.445 -11.559 2.666 1.00 47.56 539 ASP A C 1
ATOM 4214 O O . ASP A 1 539 ? -11.839 -10.979 1.648 1.00 47.56 539 ASP A O 1
ATOM 4218 N N . ARG A 1 540 ? -12.276 -11.805 3.683 1.00 51.25 540 ARG A N 1
ATOM 4219 C CA . ARG A 1 540 ? -13.691 -11.449 3.681 1.00 51.25 540 ARG A CA 1
ATOM 4220 C C . ARG A 1 540 ? -13.871 -9.947 3.888 1.00 51.25 540 ARG A C 1
ATOM 4222 O O . ARG A 1 540 ? -13.426 -9.390 4.887 1.00 51.25 540 ARG A O 1
ATOM 4229 N N . GLN A 1 541 ? -14.526 -9.277 2.946 1.00 56.16 541 GLN A N 1
ATOM 4230 C CA . GLN A 1 541 ? -14.758 -7.832 3.004 1.00 56.16 541 GLN A CA 1
ATOM 4231 C C . GLN A 1 541 ? -16.093 -7.523 3.682 1.00 56.16 541 GLN A C 1
ATOM 4233 O O . GLN A 1 541 ? -17.126 -8.093 3.330 1.00 56.16 541 GLN A O 1
ATOM 4238 N N . PHE A 1 542 ? -16.077 -6.590 4.626 1.00 60.72 542 PHE A N 1
ATOM 4239 C CA . PHE A 1 542 ? -17.250 -6.124 5.350 1.00 60.72 542 PHE A CA 1
ATOM 4240 C C . PHE A 1 542 ? -17.583 -4.688 4.980 1.00 60.72 542 PHE A C 1
ATOM 4242 O O . PHE A 1 542 ? -16.698 -3.873 4.717 1.00 60.72 542 PHE A O 1
ATOM 4249 N N . LEU A 1 543 ? -18.876 -4.397 5.002 1.00 61.09 543 LEU A N 1
ATOM 4250 C CA . LEU A 1 543 ? -19.450 -3.101 4.717 1.00 61.09 543 LEU A CA 1
ATOM 4251 C C . LEU A 1 543 ? -20.287 -2.641 5.913 1.00 61.09 543 LEU A C 1
ATOM 4253 O O . LEU A 1 543 ? -21.301 -3.268 6.213 1.00 61.09 543 LEU A O 1
ATOM 4257 N N . VAL A 1 544 ? -19.883 -1.558 6.581 1.00 70.88 544 VAL A N 1
ATOM 4258 C CA . VAL A 1 544 ? -20.703 -0.918 7.626 1.00 70.88 544 VAL A CA 1
ATOM 4259 C C . VAL A 1 544 ? -21.670 0.065 6.967 1.00 70.88 544 VAL A C 1
ATOM 4261 O O . VAL A 1 544 ? -21.272 0.856 6.112 1.00 70.88 544 VAL A O 1
ATOM 4264 N N . ARG A 1 545 ? -22.945 0.001 7.349 1.00 70.81 545 ARG A N 1
ATOM 4265 C CA . ARG A 1 545 ? -24.012 0.914 6.926 1.00 70.81 545 ARG A CA 1
ATOM 4266 C C . ARG A 1 545 ? -24.762 1.444 8.138 1.00 70.81 545 ARG A C 1
ATOM 4268 O O . ARG A 1 545 ? -24.750 0.831 9.210 1.00 70.81 545 ARG A O 1
ATOM 4275 N N . ILE A 1 546 ? -25.447 2.565 7.952 1.00 75.56 546 ILE A N 1
ATOM 4276 C CA . ILE A 1 546 ? -26.460 3.029 8.899 1.00 75.56 546 ILE A CA 1
ATOM 4277 C C . ILE A 1 546 ? -27.606 2.011 8.909 1.00 75.56 546 ILE A C 1
ATOM 4279 O O . ILE A 1 546 ? -27.946 1.427 7.883 1.00 75.56 546 ILE A O 1
ATOM 4283 N N . LEU A 1 547 ? -28.153 1.752 10.094 1.00 81.31 547 LEU A N 1
ATOM 4284 C CA . LEU A 1 547 ? -29.372 0.971 10.230 1.00 81.31 547 LEU A CA 1
ATOM 4285 C C . LEU A 1 547 ? -30.565 1.887 9.937 1.00 81.31 547 LEU A C 1
ATOM 4287 O O . LEU A 1 547 ? -31.031 2.586 10.834 1.00 81.31 547 LEU A O 1
ATOM 4291 N N . ASP A 1 548 ? -31.001 1.904 8.680 1.00 80.00 548 ASP A N 1
ATOM 4292 C CA . ASP A 1 548 ? -32.109 2.726 8.191 1.00 80.00 548 ASP A CA 1
ATOM 4293 C C . ASP A 1 548 ? -33.224 1.873 7.538 1.00 80.00 548 ASP A C 1
ATOM 4295 O O . ASP A 1 548 ? -33.217 0.640 7.605 1.00 80.00 548 ASP A O 1
ATOM 4299 N N . GLU A 1 549 ? -34.204 2.526 6.905 1.00 77.06 549 GLU A N 1
ATOM 4300 C CA . GLU A 1 549 ? -35.352 1.867 6.263 1.00 77.06 549 GLU A CA 1
ATOM 4301 C C . GLU A 1 549 ? -34.965 0.974 5.070 1.00 77.06 549 GLU A C 1
ATOM 4303 O O . GLU A 1 549 ? -35.768 0.147 4.636 1.00 77.06 549 GLU A O 1
ATOM 4308 N N . SER A 1 550 ? -33.747 1.115 4.533 1.00 73.62 550 SER A N 1
ATOM 4309 C CA . SER A 1 550 ? -33.258 0.329 3.396 1.00 73.62 550 SER A CA 1
ATOM 4310 C C . SER A 1 550 ? -32.786 -1.077 3.778 1.00 73.62 550 SER A C 1
ATOM 4312 O O . SER A 1 550 ? -32.591 -1.923 2.901 1.00 73.62 550 SER A O 1
ATOM 4314 N N . VAL A 1 551 ? -32.603 -1.348 5.073 1.00 77.44 551 VAL A N 1
ATOM 4315 C CA . VAL A 1 551 ? -32.090 -2.623 5.586 1.00 77.44 551 VAL A CA 1
ATOM 4316 C C . VAL A 1 551 ? -33.232 -3.622 5.789 1.00 77.44 551 VAL A C 1
ATOM 4318 O O . VAL A 1 551 ? -34.307 -3.270 6.279 1.00 77.44 551 VAL A O 1
ATOM 4321 N N . GLU A 1 552 ? -33.012 -4.899 5.450 1.00 87.44 552 GLU A N 1
ATOM 4322 C CA . GLU A 1 552 ? -34.032 -5.927 5.666 1.00 87.44 552 GLU A CA 1
ATOM 4323 C C . GLU A 1 552 ? -34.248 -6.177 7.169 1.00 87.44 552 GLU A C 1
ATOM 4325 O O . GLU A 1 552 ? -33.448 -6.828 7.844 1.00 87.44 552 GLU A O 1
ATOM 4330 N N . ARG A 1 553 ? -35.369 -5.668 7.694 1.00 93.38 553 ARG A N 1
ATOM 4331 C CA . ARG A 1 553 ? -35.739 -5.786 9.110 1.00 93.38 553 ARG A CA 1
ATOM 4332 C C . ARG A 1 553 ? -35.644 -7.213 9.629 1.00 93.38 553 ARG A C 1
ATOM 4334 O O . ARG A 1 553 ? -35.058 -7.434 10.684 1.00 93.38 553 ARG A O 1
ATOM 4341 N N . ASP A 1 554 ? -36.275 -8.158 8.939 1.00 94.25 554 ASP A N 1
ATOM 4342 C CA . ASP A 1 554 ? -36.463 -9.504 9.482 1.00 94.25 554 ASP A CA 1
ATOM 4343 C C . ASP A 1 554 ? -35.115 -10.240 9.614 1.00 94.25 554 ASP A C 1
ATOM 4345 O O . ASP A 1 554 ? -34.895 -10.912 10.622 1.00 94.25 554 ASP A O 1
ATOM 4349 N N . GLU A 1 555 ? -34.162 -10.007 8.701 1.00 92.94 555 GLU A N 1
ATOM 4350 C CA . GLU A 1 555 ? -32.789 -10.527 8.794 1.00 92.94 555 GLU A CA 1
ATOM 4351 C C . GLU A 1 555 ? -32.050 -9.966 10.022 1.00 92.94 555 GLU A C 1
ATOM 4353 O O . GLU A 1 555 ? -31.457 -10.712 10.809 1.00 92.94 555 GLU A O 1
ATOM 4358 N N . CYS A 1 556 ? -32.135 -8.652 10.251 1.00 95.56 556 CYS A N 1
ATOM 4359 C CA . CYS A 1 556 ? -31.530 -8.018 11.422 1.00 95.56 556 CYS A CA 1
ATOM 4360 C C . CYS A 1 556 ? -32.150 -8.497 12.740 1.00 95.56 556 CYS A C 1
ATOM 4362 O O . CYS A 1 556 ? -31.433 -8.815 13.695 1.00 95.56 556 CYS A O 1
ATOM 4364 N N . VAL A 1 557 ? -33.483 -8.555 12.796 1.00 96.81 557 VAL A N 1
ATOM 4365 C CA . VAL A 1 557 ? -34.241 -9.006 13.968 1.00 96.81 557 VAL A CA 1
ATOM 4366 C C . VAL A 1 557 ? -33.911 -10.459 14.294 1.00 96.81 557 VAL A C 1
ATOM 4368 O O . VAL A 1 557 ? -33.732 -10.797 15.468 1.00 96.81 557 VAL A O 1
ATOM 4371 N N . ASP A 1 558 ? -33.772 -11.313 13.281 1.00 95.44 558 ASP A N 1
ATOM 4372 C CA . ASP A 1 558 ? -33.392 -12.707 13.471 1.00 95.44 558 ASP A CA 1
ATOM 4373 C C . ASP A 1 558 ? -31.982 -12.843 14.055 1.00 95.44 558 ASP A C 1
ATOM 4375 O O . ASP A 1 558 ? -31.807 -13.612 15.004 1.00 95.44 558 ASP A O 1
ATOM 4379 N N . ILE A 1 559 ? -31.002 -12.065 13.580 1.00 95.31 559 ILE A N 1
ATOM 4380 C CA . ILE A 1 559 ? -29.636 -12.050 14.137 1.00 95.31 559 ILE A CA 1
ATOM 4381 C C . ILE A 1 559 ? -29.642 -11.619 15.607 1.00 95.31 559 ILE A C 1
ATOM 4383 O O . ILE A 1 559 ? -29.005 -12.270 16.443 1.00 95.31 559 ILE A O 1
ATOM 4387 N N . ILE A 1 560 ? -30.379 -10.557 15.948 1.00 95.38 560 ILE A N 1
ATOM 4388 C CA . ILE A 1 560 ? -30.503 -10.074 17.331 1.00 95.38 560 ILE A CA 1
ATOM 4389 C C . ILE A 1 560 ? -31.136 -11.153 18.215 1.00 95.38 560 ILE A C 1
ATOM 4391 O O . ILE A 1 560 ? -30.570 -11.533 19.246 1.00 95.38 560 ILE A O 1
ATOM 4395 N N . ALA A 1 561 ? -32.281 -11.693 17.801 1.00 94.81 561 ALA A N 1
ATOM 4396 C CA . ALA A 1 561 ? -33.013 -12.683 18.577 1.00 94.81 561 ALA A CA 1
ATOM 4397 C C . ALA A 1 561 ? -32.202 -13.968 18.793 1.00 94.81 561 ALA A C 1
ATOM 4399 O O . ALA A 1 561 ? -32.212 -14.538 19.891 1.00 94.81 561 ALA A O 1
ATOM 4400 N N . ASP A 1 562 ? -31.463 -14.415 17.780 1.00 92.88 562 ASP A N 1
ATOM 4401 C CA . ASP A 1 562 ? -30.570 -15.566 17.866 1.00 92.88 562 ASP A CA 1
ATOM 4402 C C . ASP A 1 562 ? -29.382 -15.313 18.794 1.00 92.88 562 ASP A C 1
ATOM 4404 O O . ASP A 1 562 ? -29.069 -16.157 19.642 1.00 92.88 562 ASP A O 1
ATOM 4408 N N . ALA A 1 563 ? -28.726 -14.159 18.665 1.00 89.12 563 ALA A N 1
ATOM 4409 C CA . ALA A 1 563 ? -27.571 -13.813 19.479 1.00 89.12 563 ALA A CA 1
ATOM 4410 C C . ALA A 1 563 ? -27.942 -13.749 20.964 1.00 89.12 563 ALA A C 1
ATOM 4412 O O . ALA A 1 563 ? -27.295 -14.410 21.781 1.00 89.12 563 ALA A O 1
ATOM 4413 N N . PHE A 1 564 ? -29.001 -13.022 21.324 1.00 88.88 564 PHE A N 1
ATOM 4414 C CA . PHE A 1 564 ? -29.388 -12.848 22.723 1.00 88.88 564 PHE A CA 1
ATOM 4415 C C . PHE A 1 564 ? -29.923 -14.143 23.335 1.00 88.88 564 PHE A C 1
ATOM 4417 O O . PHE A 1 564 ? -29.415 -14.575 24.370 1.00 88.88 564 PHE A O 1
ATOM 4424 N N . SER A 1 565 ? -30.846 -14.840 22.666 1.00 89.44 565 SER A N 1
ATOM 4425 C CA . SER A 1 565 ? -31.417 -16.083 23.208 1.00 89.44 565 SER A CA 1
ATOM 4426 C C . SER A 1 565 ? -30.377 -17.190 23.438 1.00 89.44 565 SER A C 1
ATOM 4428 O O . SER A 1 565 ? -30.535 -18.005 24.351 1.00 89.44 565 SER A O 1
ATOM 4430 N N . LYS A 1 566 ? -29.289 -17.224 22.651 1.00 84.00 566 LYS A N 1
ATOM 4431 C CA . LYS A 1 566 ? -28.237 -18.254 22.751 1.00 84.00 566 LYS A CA 1
ATOM 4432 C C . LYS A 1 566 ? -27.021 -17.827 23.578 1.00 84.00 566 LYS A C 1
ATOM 4434 O O . LYS A 1 566 ? -26.389 -18.688 24.203 1.00 84.00 566 LYS A O 1
ATOM 4439 N N . LYS A 1 567 ? -26.651 -16.541 23.587 1.00 76.62 567 LYS A N 1
ATOM 4440 C CA . LYS A 1 567 ? -25.412 -16.045 24.224 1.00 76.62 567 LYS A CA 1
ATOM 4441 C C . LYS A 1 567 ? -25.662 -15.320 25.555 1.00 76.62 567 LYS A C 1
ATOM 4443 O O . LYS A 1 567 ? -24.810 -15.430 26.435 1.00 76.62 567 LYS A O 1
ATOM 4448 N N . ASN A 1 568 ? -26.799 -14.644 25.743 1.00 80.50 568 ASN A N 1
ATOM 4449 C CA . ASN A 1 568 ? -27.064 -13.843 26.944 1.00 80.50 568 ASN A CA 1
ATOM 4450 C C . ASN A 1 568 ? -27.441 -14.719 28.152 1.00 80.50 568 ASN A C 1
ATOM 4452 O O . ASN A 1 568 ? -28.254 -15.638 28.055 1.00 80.50 568 ASN A O 1
ATOM 4456 N N . TRP A 1 569 ? -26.841 -14.442 29.310 1.00 79.50 569 TRP A N 1
ATOM 4457 C CA . TRP A 1 569 ? -27.090 -15.209 30.533 1.00 79.50 569 TRP A CA 1
ATOM 4458 C C . TRP A 1 569 ? -28.461 -14.921 31.146 1.00 79.50 569 TRP A C 1
ATOM 4460 O O . TRP A 1 569 ? -29.073 -15.850 31.668 1.00 79.50 569 TRP A O 1
ATOM 4470 N N . LEU A 1 570 ? -28.973 -13.690 31.023 1.00 85.06 570 LEU A N 1
ATOM 4471 C CA . LEU A 1 570 ? -30.316 -13.340 31.506 1.00 85.06 570 LEU A CA 1
ATOM 4472 C C . LEU A 1 570 ? -31.384 -14.179 30.797 1.00 85.06 570 LEU A C 1
ATOM 4474 O O . LEU A 1 570 ? -32.206 -14.817 31.450 1.00 85.06 570 LEU A O 1
ATOM 4478 N N . ASP A 1 571 ? -31.295 -14.262 29.469 1.00 86.38 571 ASP A N 1
ATOM 4479 C CA . ASP A 1 571 ? -32.166 -15.085 28.631 1.00 86.38 571 ASP A CA 1
ATOM 4480 C C . ASP A 1 571 ? -32.108 -16.570 28.999 1.00 86.38 571 ASP A C 1
ATOM 4482 O O . ASP A 1 571 ? -33.139 -17.241 29.053 1.00 86.38 571 ASP A O 1
ATOM 4486 N N . LYS A 1 572 ? -30.916 -17.096 29.299 1.00 81.94 572 LYS A N 1
ATOM 4487 C CA . LYS A 1 572 ? -30.757 -18.497 29.719 1.00 81.94 572 LYS A CA 1
ATOM 4488 C C . LYS A 1 572 ? -31.435 -18.796 31.052 1.00 81.94 572 LYS A C 1
ATOM 4490 O O . LYS A 1 572 ? -31.933 -19.907 31.219 1.00 81.94 572 LYS A O 1
ATOM 4495 N N . CYS A 1 573 ? -31.471 -17.837 31.977 1.00 81.81 573 CYS A N 1
ATOM 4496 C CA . CYS A 1 573 ? -32.155 -18.003 33.258 1.00 81.81 573 CYS A CA 1
ATOM 4497 C C . CYS A 1 573 ? -33.677 -18.096 33.085 1.00 81.81 573 CYS A C 1
ATOM 4499 O O . CYS A 1 573 ? -34.309 -18.944 33.713 1.00 81.81 573 CYS A O 1
ATOM 4501 N N . ILE A 1 574 ? -34.259 -17.278 32.205 1.00 83.94 574 ILE A N 1
ATOM 4502 C CA . ILE A 1 574 ? -35.719 -17.208 32.036 1.00 83.94 574 ILE A CA 1
ATOM 4503 C C . ILE A 1 574 ? -36.275 -18.159 30.964 1.00 83.94 574 ILE A C 1
ATOM 4505 O O . ILE A 1 574 ? -37.439 -18.553 31.030 1.00 83.94 574 ILE A O 1
ATOM 4509 N N . GLY A 1 575 ? -35.457 -18.595 30.001 1.00 69.50 575 GLY A N 1
ATOM 4510 C CA . GLY A 1 575 ? -35.919 -19.355 28.831 1.00 69.50 575 GLY A CA 1
ATOM 4511 C C . GLY A 1 575 ? -36.430 -20.769 29.110 1.00 69.50 575 GLY A C 1
ATOM 4512 O O . GLY A 1 575 ? -37.086 -21.364 28.260 1.00 69.50 575 GLY A O 1
ATOM 4513 N N . SER A 1 576 ? -36.181 -21.319 30.301 1.00 65.38 576 SER A N 1
ATOM 4514 C CA . SER A 1 576 ? -36.776 -22.598 30.714 1.00 65.38 576 SER A CA 1
ATOM 4515 C C . SER A 1 576 ? -38.219 -22.465 31.224 1.00 65.38 576 SER A C 1
ATOM 4517 O O . SER A 1 576 ? -38.927 -23.470 31.300 1.00 65.38 576 SER A O 1
ATOM 4519 N N . VAL A 1 577 ? -38.664 -21.246 31.552 1.00 62.66 577 VAL A N 1
ATOM 4520 C CA . VAL A 1 577 ? -39.930 -20.980 32.255 1.00 62.66 577 VAL A CA 1
ATOM 4521 C C . VAL A 1 577 ? -41.014 -20.441 31.315 1.00 62.66 577 VAL A C 1
ATOM 4523 O O . VAL A 1 577 ? -42.166 -20.852 31.433 1.00 62.66 577 VAL A O 1
ATOM 4526 N N . SER A 1 578 ? -40.660 -19.586 30.348 1.00 58.53 578 SER A N 1
ATOM 4527 C CA . SER A 1 578 ? -41.625 -18.816 29.537 1.00 58.53 578 SER A CA 1
ATOM 4528 C C . SER A 1 578 ? -41.684 -19.178 28.043 1.00 58.53 578 SER A C 1
ATOM 4530 O O . SER A 1 578 ? -42.372 -18.521 27.262 1.00 58.53 578 SER A O 1
ATOM 4532 N N . GLY A 1 579 ? -41.006 -20.249 27.619 1.00 66.50 579 GLY A N 1
ATOM 4533 C CA . GLY A 1 579 ? -40.897 -20.633 26.208 1.00 66.50 579 GLY A CA 1
ATOM 4534 C C . GLY A 1 579 ? -39.679 -20.005 25.521 1.00 66.50 579 GLY A C 1
ATOM 4535 O O . GLY A 1 579 ? -38.695 -19.660 26.166 1.00 66.50 579 GLY A O 1
ATOM 4536 N N . SER A 1 580 ? -39.691 -19.906 24.188 1.00 80.81 580 SER A N 1
ATOM 4537 C CA . SER A 1 580 ? -38.511 -19.438 23.447 1.00 80.81 580 SER A CA 1
ATOM 4538 C C . SER A 1 580 ? -38.298 -17.930 23.632 1.00 80.81 580 SER A C 1
ATOM 4540 O O . SER A 1 580 ? -39.034 -17.130 23.052 1.00 80.81 580 SER A O 1
ATOM 4542 N N . THR A 1 581 ? -37.255 -17.535 24.370 1.00 89.31 581 THR A N 1
ATOM 4543 C CA . THR A 1 581 ? -36.823 -16.128 24.524 1.00 89.31 581 THR A CA 1
ATOM 4544 C C . THR A 1 581 ? -36.545 -15.451 23.187 1.00 89.31 581 THR A C 1
ATOM 4546 O O . THR A 1 581 ? -36.802 -14.263 23.032 1.00 89.31 581 THR A O 1
ATOM 4549 N N . ARG A 1 582 ? -36.132 -16.219 22.171 1.00 93.19 582 ARG A N 1
ATOM 4550 C CA . ARG A 1 582 ? -36.010 -15.747 20.787 1.00 93.19 582 ARG A CA 1
ATOM 4551 C C . ARG A 1 582 ? -37.299 -15.075 20.296 1.00 93.19 582 ARG A C 1
ATOM 4553 O O . ARG A 1 582 ? -37.239 -13.995 19.730 1.00 93.19 582 ARG A O 1
ATOM 4560 N N . SER A 1 583 ? -38.465 -15.685 20.539 1.00 92.75 583 SER A N 1
ATOM 4561 C CA . SER A 1 583 ? -39.761 -15.126 20.113 1.00 92.75 583 SER A CA 1
ATOM 4562 C C . SER A 1 583 ? -40.090 -13.796 20.801 1.00 92.75 583 SER A C 1
ATOM 4564 O O . SER A 1 583 ? -40.703 -12.921 20.194 1.00 92.75 583 SER A O 1
ATOM 4566 N N . GLN A 1 584 ? -39.628 -13.628 22.043 1.00 94.00 584 GLN A N 1
ATOM 4567 C CA . GLN A 1 584 ? -39.787 -12.390 22.800 1.00 94.00 584 GLN A CA 1
ATOM 4568 C C . GLN A 1 584 ? -38.874 -11.293 22.237 1.00 94.00 584 GLN A C 1
ATOM 4570 O O . GLN A 1 584 ? -39.346 -10.183 22.019 1.00 94.00 584 GLN A O 1
ATOM 4575 N N . HIS A 1 585 ? -37.617 -11.610 21.892 1.00 94.50 585 HIS A N 1
ATOM 4576 C CA . HIS A 1 585 ? -36.706 -10.671 21.212 1.00 94.50 585 HIS A CA 1
ATOM 4577 C C . HIS A 1 585 ? -37.208 -10.228 19.841 1.00 94.50 585 HIS A C 1
ATOM 4579 O O . HIS A 1 585 ? -37.110 -9.045 19.524 1.00 94.50 585 HIS A O 1
ATOM 4585 N N . VAL A 1 586 ? -37.771 -11.152 19.055 1.00 95.62 586 VAL A N 1
ATOM 4586 C CA . VAL A 1 586 ? -38.419 -10.827 17.774 1.00 95.62 586 VAL A CA 1
ATOM 4587 C C . VAL A 1 586 ? -39.543 -9.821 18.017 1.00 95.62 586 VAL A C 1
ATOM 4589 O O . VAL A 1 586 ? -39.549 -8.738 17.440 1.00 95.62 586 VAL A O 1
ATOM 4592 N N . LYS A 1 587 ? -40.461 -10.131 18.941 1.00 94.81 587 LYS A N 1
ATOM 4593 C CA . LYS A 1 587 ? -41.590 -9.255 19.274 1.00 94.81 587 LYS A CA 1
ATOM 4594 C C . LYS A 1 587 ? -41.157 -7.882 19.807 1.00 94.81 587 LYS A C 1
ATOM 4596 O O . LYS A 1 587 ? -41.799 -6.887 19.481 1.00 94.81 587 LYS A O 1
ATOM 4601 N N . LEU A 1 588 ? -40.107 -7.838 20.624 1.00 95.12 588 LEU A N 1
ATOM 4602 C CA . LEU A 1 588 ? -39.513 -6.609 21.146 1.00 95.12 588 LEU A CA 1
ATOM 4603 C C . LEU A 1 588 ? -38.974 -5.740 20.005 1.00 95.12 588 LEU A C 1
ATOM 4605 O O . LEU A 1 588 ? -39.366 -4.586 19.867 1.00 95.12 588 LEU A O 1
ATOM 4609 N N . ASN A 1 589 ? -38.112 -6.308 19.161 1.00 95.50 589 ASN A N 1
ATOM 4610 C CA . ASN A 1 589 ? -37.452 -5.553 18.102 1.00 95.50 589 ASN A CA 1
ATOM 4611 C C . ASN A 1 589 ? -38.426 -5.097 17.015 1.00 95.50 589 ASN A C 1
ATOM 4613 O O . ASN A 1 589 ? -38.255 -4.004 16.498 1.00 95.50 589 ASN A O 1
ATOM 4617 N N . HIS A 1 590 ? -39.484 -5.859 16.712 1.00 95.06 590 HIS A N 1
ATOM 4618 C CA . HIS A 1 590 ? -40.538 -5.378 15.812 1.00 95.06 590 HIS A CA 1
ATOM 4619 C C . HIS A 1 590 ? -41.257 -4.131 16.337 1.00 95.06 590 HIS A C 1
ATOM 4621 O O . HIS A 1 590 ? -41.642 -3.296 15.527 1.00 95.06 590 HIS A O 1
ATOM 4627 N N . GLN A 1 591 ? -41.456 -4.015 17.655 1.00 94.38 591 GLN A N 1
ATOM 4628 C CA . GLN A 1 591 ? -42.095 -2.839 18.259 1.00 94.38 591 GLN A CA 1
ATOM 4629 C C . GLN A 1 591 ? -41.156 -1.629 18.281 1.00 94.38 591 GLN A C 1
ATOM 4631 O O . GLN A 1 591 ? -41.613 -0.517 18.068 1.00 94.38 591 GLN A O 1
ATOM 4636 N N . LEU A 1 592 ? -39.854 -1.849 18.486 1.00 92.56 592 LEU A N 1
ATOM 4637 C CA . LEU A 1 592 ? -38.850 -0.780 18.534 1.00 92.56 592 LEU A CA 1
ATOM 4638 C C . LEU A 1 592 ? -38.315 -0.360 17.158 1.00 92.56 592 LEU A C 1
ATOM 4640 O O . LEU A 1 592 ? -37.593 0.627 17.065 1.00 92.56 592 LEU A O 1
ATOM 4644 N N . TRP A 1 593 ? -38.595 -1.127 16.102 1.00 93.25 593 TRP A N 1
ATOM 4645 C CA . TRP A 1 593 ? -37.880 -0.997 14.831 1.00 93.25 593 TRP A CA 1
ATOM 4646 C C . TRP A 1 593 ? -37.991 0.395 14.211 1.00 93.25 593 TRP A C 1
ATOM 4648 O O . TRP A 1 593 ? -36.977 0.956 13.803 1.00 93.25 593 TRP A O 1
ATOM 4658 N N . GLU A 1 594 ? -39.206 0.947 14.157 1.00 89.88 594 GLU A N 1
ATOM 4659 C CA . GLU A 1 594 ? -39.448 2.271 13.574 1.00 89.88 594 GLU A CA 1
ATOM 4660 C C . GLU A 1 594 ? -38.686 3.355 14.347 1.00 89.88 594 GLU A C 1
ATOM 4662 O O . GLU A 1 594 ? -37.975 4.147 13.731 1.00 89.88 594 GLU A O 1
ATOM 4667 N N . ASP A 1 595 ? -38.729 3.320 15.683 1.00 87.88 595 ASP A N 1
ATOM 4668 C CA . ASP A 1 595 ? -38.007 4.270 16.537 1.00 87.88 595 ASP A CA 1
ATOM 4669 C C . ASP A 1 595 ? -36.481 4.149 16.397 1.00 87.88 595 ASP A C 1
ATOM 4671 O O . ASP A 1 595 ? -35.774 5.154 16.472 1.00 87.88 595 ASP A O 1
ATOM 4675 N N . ILE A 1 596 ? -35.956 2.932 16.204 1.00 89.62 596 ILE A N 1
ATOM 4676 C CA . ILE A 1 596 ? -34.519 2.686 15.998 1.00 89.62 596 ILE A CA 1
ATOM 4677 C C . ILE A 1 596 ? -34.065 3.268 14.659 1.00 89.62 596 ILE A C 1
ATOM 4679 O O . ILE A 1 596 ? -33.063 3.983 14.592 1.00 89.62 596 ILE A O 1
ATOM 4683 N N . VAL A 1 597 ? -34.788 2.936 13.593 1.00 84.81 597 VAL A N 1
ATOM 4684 C CA . VAL A 1 597 ? -34.412 3.264 12.216 1.00 84.81 597 VAL A CA 1
ATOM 4685 C C . VAL A 1 597 ? -34.543 4.759 11.938 1.00 84.81 597 VAL A C 1
ATOM 4687 O O . VAL A 1 597 ? -33.634 5.343 11.353 1.00 84.81 597 VAL A O 1
ATOM 4690 N N . GLN A 1 598 ? -35.605 5.410 12.425 1.00 81.19 598 GLN A N 1
ATOM 4691 C CA . GLN A 1 598 ? -35.816 6.853 12.235 1.00 81.19 598 GLN A CA 1
ATOM 4692 C C . GLN A 1 598 ? -34.707 7.717 12.842 1.00 81.19 598 GLN A C 1
ATOM 4694 O O . GLN A 1 598 ? -34.505 8.855 12.424 1.00 81.19 598 GLN A O 1
ATOM 4699 N N . GLN A 1 599 ? -33.988 7.197 13.836 1.00 81.62 599 GLN A N 1
ATOM 4700 C CA . GLN A 1 599 ? -32.926 7.938 14.505 1.00 81.62 599 GLN A CA 1
ATOM 4701 C C . GLN A 1 599 ? -31.580 7.859 13.783 1.00 81.62 599 GLN A C 1
ATOM 4703 O O . GLN A 1 599 ? -30.681 8.625 14.123 1.00 81.62 599 GLN A O 1
ATOM 4708 N N . CYS A 1 600 ? -31.407 6.951 12.814 1.00 82.50 600 CYS A N 1
ATOM 4709 C CA . CYS A 1 600 ? -30.167 6.785 12.042 1.00 82.50 600 CYS A CA 1
ATOM 4710 C C . CYS A 1 600 ? -28.889 6.626 12.903 1.00 82.50 600 CYS A C 1
ATOM 4712 O O . CYS A 1 600 ? -27.767 6.893 12.456 1.00 82.50 600 CYS A O 1
ATOM 4714 N N . LEU A 1 601 ? -29.031 6.182 14.157 1.00 84.12 601 LEU A N 1
ATOM 4715 C CA . LEU A 1 601 ? -27.918 5.957 15.089 1.00 84.12 601 LEU A CA 1
ATOM 4716 C C . LEU A 1 601 ? -27.378 4.532 14.992 1.00 84.12 601 LEU A C 1
ATOM 4718 O O . LEU A 1 601 ? -26.169 4.314 15.088 1.00 84.12 601 LEU A O 1
ATOM 4722 N N . GLY A 1 602 ? -28.262 3.559 14.761 1.00 84.94 602 GLY A N 1
ATOM 4723 C CA . GLY A 1 602 ? -27.884 2.159 14.609 1.00 84.94 602 GLY A CA 1
ATOM 4724 C C . GLY A 1 602 ? -26.927 1.916 13.437 1.00 84.94 602 GLY A C 1
ATOM 4725 O O . GLY A 1 602 ? -26.810 2.723 12.507 1.00 84.94 602 GLY A O 1
ATOM 4726 N N . LYS A 1 603 ? -26.228 0.783 13.488 1.00 89.12 603 LYS A N 1
ATOM 4727 C CA . LYS A 1 603 ? -25.275 0.337 12.468 1.00 89.12 603 LYS A CA 1
ATOM 4728 C C . LYS A 1 603 ? -25.518 -1.118 12.107 1.00 89.12 603 LYS A C 1
ATOM 4730 O O . LYS A 1 603 ? -25.819 -1.941 12.967 1.00 89.12 603 LYS A O 1
ATOM 4735 N N . VAL A 1 604 ? -25.343 -1.451 10.839 1.00 88.88 604 VAL A N 1
ATOM 4736 C CA . VAL A 1 604 ? -25.397 -2.821 10.333 1.00 88.88 604 VAL A CA 1
ATOM 4737 C C . VAL A 1 604 ? -24.111 -3.121 9.577 1.00 88.88 604 VAL A C 1
ATOM 4739 O O . VAL A 1 604 ? -23.598 -2.269 8.857 1.00 88.88 604 VAL A O 1
ATOM 4742 N N . ILE A 1 605 ? -23.571 -4.324 9.749 1.00 83.56 605 ILE A N 1
ATOM 4743 C CA . ILE A 1 605 ? -22.470 -4.823 8.928 1.00 83.56 605 ILE A CA 1
ATOM 4744 C C . ILE A 1 605 ? -23.011 -5.877 7.985 1.00 83.56 605 ILE A C 1
ATOM 4746 O O . ILE A 1 605 ? -23.615 -6.853 8.431 1.00 83.56 605 ILE A O 1
ATOM 4750 N N . VAL A 1 606 ? -22.735 -5.700 6.698 1.00 81.88 606 VAL A N 1
ATOM 4751 C CA . VAL A 1 606 ? -23.029 -6.678 5.654 1.00 81.88 606 VAL A CA 1
ATOM 4752 C C . VAL A 1 606 ? -21.743 -7.207 5.035 1.00 81.88 606 VAL A C 1
ATOM 4754 O O . VAL A 1 606 ? -20.713 -6.533 4.988 1.00 81.88 606 VAL A O 1
ATOM 4757 N N . ASP A 1 607 ? -21.796 -8.436 4.551 1.00 77.69 607 ASP A N 1
ATOM 4758 C CA . ASP A 1 607 ? -20.762 -9.006 3.703 1.00 77.69 607 ASP A CA 1
ATOM 4759 C C . ASP A 1 607 ? -20.733 -8.262 2.362 1.00 77.69 607 ASP A C 1
ATOM 4761 O O . ASP A 1 607 ? -21.756 -8.134 1.692 1.00 77.69 607 ASP A O 1
ATOM 4765 N N . TYR A 1 608 ? -19.576 -7.758 1.945 1.00 68.00 608 TYR A N 1
ATOM 4766 C CA . TYR A 1 608 ? -19.484 -6.939 0.738 1.00 68.00 608 TYR A CA 1
ATOM 4767 C C . TYR A 1 608 ? -19.852 -7.717 -0.533 1.00 68.00 608 TYR A C 1
ATOM 4769 O O . TYR A 1 608 ? -20.512 -7.174 -1.418 1.00 68.00 608 TYR A O 1
ATOM 4777 N N . GLN A 1 609 ? -19.458 -8.989 -0.628 1.00 65.00 609 GLN A N 1
ATOM 4778 C CA . GLN A 1 609 ? -19.678 -9.789 -1.833 1.00 65.00 609 GLN A CA 1
ATOM 4779 C C . GLN A 1 609 ? -21.108 -10.325 -1.905 1.00 65.00 609 GLN A C 1
ATOM 4781 O O . GLN A 1 609 ? -21.736 -10.290 -2.960 1.00 65.00 609 GLN A O 1
ATOM 4786 N N . THR A 1 610 ? -21.620 -10.832 -0.787 1.00 78.06 610 THR A N 1
ATOM 4787 C CA . THR A 1 610 ? -22.915 -11.522 -0.724 1.00 78.06 610 THR A CA 1
ATOM 4788 C C . THR A 1 610 ? -24.064 -10.621 -0.289 1.00 78.06 610 THR A C 1
ATOM 4790 O O . THR A 1 610 ? -25.214 -11.008 -0.460 1.00 78.06 610 THR A O 1
ATOM 4793 N N . GLN A 1 611 ? -23.771 -9.435 0.255 1.00 78.12 611 GLN A N 1
ATOM 4794 C CA . GLN A 1 611 ? -24.732 -8.493 0.844 1.00 78.12 611 GLN A CA 1
ATOM 4795 C C . GLN A 1 611 ? -25.515 -9.043 2.051 1.00 78.12 611 GLN A C 1
ATOM 4797 O O . GLN A 1 611 ? -26.416 -8.368 2.537 1.00 78.12 611 GLN A O 1
ATOM 4802 N N . LYS A 1 612 ? -25.151 -10.225 2.572 1.00 86.69 612 LYS A N 1
ATOM 4803 C CA . LYS A 1 612 ? -25.763 -10.834 3.763 1.00 86.69 612 LYS A CA 1
ATOM 4804 C C . LYS A 1 612 ? -25.464 -9.998 5.009 1.00 86.69 612 LYS A C 1
ATOM 4806 O O . LYS A 1 612 ? -24.312 -9.597 5.200 1.00 86.69 612 LYS A O 1
ATOM 4811 N N . VAL A 1 613 ? -26.442 -9.803 5.893 1.00 91.06 613 VAL A N 1
ATOM 4812 C CA . VAL A 1 613 ? -26.211 -9.161 7.193 1.00 91.06 613 VAL A CA 1
ATOM 4813 C C . VAL A 1 613 ? -25.389 -10.087 8.090 1.00 91.06 613 VAL A C 1
ATOM 4815 O O . VAL A 1 613 ? -25.689 -11.265 8.271 1.00 91.06 613 VAL A O 1
ATOM 4818 N N . LEU A 1 614 ? -24.318 -9.543 8.663 1.00 91.25 614 LEU A N 1
ATOM 4819 C CA . LEU A 1 614 ? -23.401 -10.257 9.551 1.00 91.25 614 LEU A CA 1
ATOM 4820 C C . LEU A 1 614 ? -23.492 -9.773 10.993 1.00 91.25 614 LEU A C 1
ATOM 4822 O O . LEU A 1 614 ? -23.227 -10.542 11.918 1.00 91.25 614 LEU A O 1
ATOM 4826 N N . ALA A 1 615 ? -23.839 -8.505 11.209 1.00 91.69 615 ALA A N 1
ATOM 4827 C CA . ALA A 1 615 ? -24.006 -7.956 12.546 1.00 91.69 615 ALA A CA 1
ATOM 4828 C C . ALA A 1 615 ? -24.880 -6.709 12.557 1.00 91.69 615 ALA A C 1
ATOM 4830 O O . ALA A 1 615 ? -24.974 -5.991 11.565 1.00 91.69 615 ALA A O 1
ATOM 4831 N N . VAL A 1 616 ? -25.487 -6.448 13.710 1.00 95.25 616 VAL A N 1
ATOM 4832 C CA . VAL A 1 616 ? -26.414 -5.343 13.936 1.00 95.25 616 VAL A CA 1
ATOM 4833 C C . VAL A 1 616 ? -26.105 -4.700 15.284 1.00 95.25 616 VAL A C 1
ATOM 4835 O O . VAL A 1 616 ? -25.961 -5.387 16.297 1.00 95.25 616 VAL A O 1
ATOM 4838 N N . MET A 1 617 ? -26.028 -3.377 15.300 1.00 94.44 617 MET A N 1
ATOM 4839 C CA . MET A 1 617 ? -25.998 -2.530 16.484 1.00 94.44 617 MET A CA 1
ATOM 4840 C C . MET A 1 617 ? -27.221 -1.619 16.447 1.00 94.44 617 MET A C 1
ATOM 4842 O O . MET A 1 617 ? -27.358 -0.795 15.545 1.00 94.44 617 MET A O 1
ATOM 4846 N N . THR A 1 618 ? -28.095 -1.735 17.439 1.00 94.94 618 THR A N 1
ATOM 4847 C CA . THR A 1 618 ? -29.212 -0.808 17.617 1.00 94.94 618 THR A CA 1
ATOM 4848 C C . THR A 1 618 ? -28.798 0.280 18.595 1.00 94.94 618 THR A C 1
ATOM 4850 O O . THR A 1 618 ? -28.237 0.005 19.662 1.00 94.94 618 THR A O 1
ATOM 4853 N N . ALA A 1 619 ? -29.081 1.526 18.234 1.00 93.31 619 ALA A N 1
ATOM 4854 C CA . ALA A 1 619 ? -28.806 2.666 19.085 1.00 93.31 619 ALA A CA 1
ATOM 4855 C C . ALA A 1 619 ? -29.903 3.719 18.961 1.00 93.31 619 ALA A C 1
ATOM 4857 O O . ALA A 1 619 ? -30.500 3.864 17.897 1.00 93.31 619 ALA A O 1
ATOM 4858 N N . LEU A 1 620 ? -30.151 4.414 20.067 1.00 91.62 620 LEU A N 1
ATOM 4859 C CA . LEU A 1 620 ? -31.225 5.386 20.257 1.00 91.62 620 LEU A CA 1
ATOM 4860 C C . LEU A 1 620 ? -30.680 6.603 21.011 1.00 91.62 620 LEU A C 1
ATOM 4862 O O . LEU A 1 620 ? -29.685 6.502 21.724 1.00 91.62 620 LEU A O 1
ATOM 4866 N N . ASP A 1 621 ? -31.367 7.730 20.950 1.00 91.12 621 ASP A N 1
ATOM 4867 C CA . ASP A 1 621 ? -31.265 8.776 21.953 1.00 91.12 621 ASP A CA 1
ATOM 4868 C C . ASP A 1 621 ? -31.805 8.229 23.280 1.00 91.12 621 ASP A C 1
ATOM 4870 O O . ASP A 1 621 ? -32.922 7.713 23.366 1.00 91.12 621 ASP A O 1
ATOM 4874 N N . PHE A 1 622 ? -30.994 8.328 24.328 1.00 91.69 622 PHE A N 1
ATOM 4875 C CA . PHE A 1 622 ? -31.304 7.784 25.641 1.00 91.69 622 PHE A CA 1
ATOM 4876 C C . PHE A 1 622 ? -32.515 8.444 26.299 1.00 91.69 622 PHE A C 1
ATOM 4878 O O . PHE A 1 622 ? -33.022 7.903 27.269 1.00 91.69 622 PHE A O 1
ATOM 4885 N N . SER A 1 623 ? -32.980 9.596 25.813 1.00 86.06 623 SER A N 1
ATOM 4886 C CA . SER A 1 623 ? -34.214 10.226 26.289 1.00 86.06 623 SER A CA 1
ATOM 4887 C C . SER A 1 623 ? -35.482 9.555 25.755 1.00 86.06 623 SER A C 1
ATOM 4889 O O . SER A 1 623 ? -36.542 9.704 26.360 1.00 86.06 623 SER A O 1
ATOM 4891 N N . VAL A 1 624 ? -35.386 8.773 24.676 1.00 83.19 624 VAL A N 1
ATOM 4892 C CA . VAL A 1 624 ? -36.533 8.087 24.071 1.00 83.19 624 VAL A CA 1
ATOM 4893 C C . VAL A 1 624 ? -36.997 6.950 24.984 1.00 83.19 624 VAL A C 1
ATOM 4895 O O . VAL A 1 624 ? -36.193 6.178 25.520 1.00 83.19 624 VAL A O 1
ATOM 4898 N N . GLU A 1 625 ? -38.309 6.876 25.191 1.00 81.38 625 GLU A N 1
ATOM 4899 C CA . GLU A 1 625 ? -38.999 5.802 25.906 1.00 81.38 625 GLU A CA 1
ATOM 4900 C C . GLU A 1 625 ? -40.040 5.201 24.966 1.00 81.38 625 GLU A C 1
ATOM 4902 O O . GLU A 1 625 ? -40.807 5.933 24.341 1.00 81.38 625 GLU A O 1
ATOM 4907 N N . ALA A 1 626 ? -40.054 3.874 24.866 1.00 81.44 626 ALA A N 1
ATOM 4908 C CA . ALA A 1 626 ? -40.996 3.142 24.033 1.00 81.44 626 ALA A CA 1
ATOM 4909 C C . ALA A 1 626 ? -41.965 2.350 24.914 1.00 81.44 626 ALA A C 1
ATOM 4911 O O . ALA A 1 626 ? -41.557 1.691 25.875 1.00 81.44 626 ALA A O 1
ATOM 4912 N N . GLU A 1 627 ? -43.251 2.388 24.571 1.00 82.06 627 GLU A N 1
ATOM 4913 C CA . GLU A 1 627 ? -44.265 1.554 25.213 1.00 82.06 627 GLU A CA 1
ATOM 4914 C C . GLU A 1 627 ? -44.236 0.158 24.583 1.00 82.06 627 GLU A C 1
ATOM 4916 O O . GLU A 1 627 ? -44.532 -0.012 23.401 1.00 82.06 627 GLU A O 1
ATOM 4921 N N . ILE A 1 628 ? -43.851 -0.850 25.368 1.00 88.69 628 ILE A N 1
ATOM 4922 C CA . ILE A 1 628 ? -43.699 -2.226 24.883 1.00 88.69 628 ILE A CA 1
ATOM 4923 C C . ILE A 1 628 ? -44.758 -3.109 25.523 1.00 88.69 628 ILE A C 1
ATOM 4925 O O . ILE A 1 628 ? -44.832 -3.218 26.747 1.00 88.69 628 ILE A O 1
ATOM 4929 N N . GLU A 1 629 ? -45.553 -3.790 24.699 1.00 88.81 629 GLU A N 1
ATOM 4930 C CA . GLU A 1 629 ? -46.689 -4.574 25.174 1.00 88.81 629 GLU A CA 1
ATOM 4931 C C . GLU A 1 629 ? -46.613 -6.067 24.829 1.00 88.81 629 GLU A C 1
ATOM 4933 O O . GLU A 1 629 ? -46.078 -6.521 23.808 1.00 88.81 629 GLU A O 1
ATOM 4938 N N . GLY A 1 630 ? -47.247 -6.866 25.691 1.00 87.19 630 GLY A N 1
ATOM 4939 C CA . GLY A 1 630 ? -47.523 -8.283 25.471 1.00 87.19 630 GLY A CA 1
ATOM 4940 C C . GLY A 1 630 ? -46.283 -9.178 25.442 1.00 87.19 630 GLY A C 1
ATOM 4941 O O . GLY A 1 630 ? -46.284 -10.193 24.736 1.00 87.19 630 GLY A O 1
ATOM 4942 N N . LEU A 1 631 ? -45.233 -8.799 26.161 1.00 90.62 631 LEU A N 1
ATOM 4943 C CA . LEU A 1 631 ? -44.122 -9.688 26.480 1.00 90.62 631 LEU A CA 1
ATOM 4944 C C . LEU A 1 631 ? -44.526 -10.631 27.626 1.00 90.62 631 LEU A C 1
ATOM 4946 O O . LEU A 1 631 ? -45.504 -10.394 28.331 1.00 90.62 631 LEU A O 1
ATOM 4950 N N . SER A 1 632 ? -43.817 -11.746 27.791 1.00 90.38 632 SER A N 1
ATOM 4951 C CA . SER A 1 632 ? -44.016 -12.617 28.960 1.00 90.38 632 SER A CA 1
ATOM 4952 C C . SER A 1 632 ? -43.548 -11.929 30.247 1.00 90.38 632 SER A C 1
ATOM 4954 O O . SER A 1 632 ? -42.526 -11.243 30.204 1.00 90.38 632 SER A O 1
ATOM 4956 N N . ASP A 1 633 ? -44.193 -12.211 31.385 1.00 88.25 633 ASP A N 1
ATOM 4957 C CA . ASP A 1 633 ? -43.813 -11.711 32.722 1.00 88.25 633 ASP A CA 1
ATOM 4958 C C . ASP A 1 633 ? -42.303 -11.859 33.015 1.00 88.25 633 ASP A C 1
ATOM 4960 O O . ASP A 1 633 ? -41.671 -10.978 33.599 1.00 88.25 633 ASP A O 1
ATOM 4964 N N . GLU A 1 634 ? -41.695 -12.974 32.605 1.00 89.00 634 GLU A N 1
ATOM 4965 C CA . GLU A 1 634 ? -40.273 -13.249 32.819 1.00 89.00 634 GLU A CA 1
ATOM 4966 C C . GLU A 1 634 ? -39.358 -12.384 31.943 1.00 89.00 634 GLU A C 1
ATOM 4968 O O . GLU A 1 634 ? -38.244 -12.056 32.343 1.00 89.00 634 GLU A O 1
ATOM 4973 N N . PHE A 1 635 ? -39.815 -12.013 30.748 1.00 90.50 635 PHE A N 1
ATOM 4974 C CA . PHE A 1 635 ? -39.067 -11.147 29.838 1.00 90.50 635 PHE A CA 1
ATOM 4975 C C . PHE A 1 635 ? -39.264 -9.668 30.204 1.00 90.50 635 PHE A C 1
ATOM 4977 O O . PHE A 1 635 ? -38.311 -8.895 30.135 1.00 90.50 635 PHE A O 1
ATOM 4984 N N . GLU A 1 636 ? -40.442 -9.292 30.720 1.00 90.06 636 GLU A N 1
ATOM 4985 C CA . GLU A 1 636 ? -40.657 -7.993 31.378 1.00 90.06 636 GLU A CA 1
ATOM 4986 C C . GLU A 1 636 ? -39.675 -7.787 32.539 1.00 90.06 636 GLU A C 1
ATOM 4988 O O . GLU A 1 636 ? -39.130 -6.698 32.689 1.00 90.06 636 GLU A O 1
ATOM 4993 N N . ALA A 1 637 ? -39.370 -8.833 33.319 1.00 90.12 637 ALA A N 1
ATOM 4994 C CA . ALA A 1 637 ? -38.366 -8.751 34.383 1.00 90.12 637 ALA A CA 1
ATOM 4995 C C . ALA A 1 637 ? -36.955 -8.408 33.865 1.00 90.12 637 ALA A C 1
ATOM 4997 O O . ALA A 1 637 ? -36.195 -7.749 34.574 1.00 90.12 637 ALA A O 1
ATOM 4998 N N . VAL A 1 638 ? -36.591 -8.828 32.646 1.00 89.31 638 VAL A N 1
ATOM 4999 C CA . VAL A 1 638 ? -35.310 -8.451 32.019 1.00 89.31 638 VAL A CA 1
ATOM 5000 C C . VAL A 1 638 ? -35.305 -6.973 31.648 1.00 89.31 638 VAL A C 1
ATOM 5002 O O . VAL A 1 638 ? -34.304 -6.301 31.889 1.00 89.31 638 VAL A O 1
ATOM 5005 N N . LEU A 1 639 ? -36.403 -6.455 31.094 1.00 89.56 639 LEU A N 1
ATOM 5006 C CA . LEU A 1 639 ? -36.514 -5.037 30.747 1.00 89.56 639 LEU A CA 1
ATOM 5007 C C . LEU A 1 639 ? -36.545 -4.152 31.999 1.00 89.56 639 LEU A C 1
ATOM 5009 O O . LEU A 1 639 ? -35.775 -3.203 32.083 1.00 89.56 639 LEU A O 1
ATOM 5013 N N . GLU A 1 640 ? -37.330 -4.516 33.016 1.00 89.69 640 GLU A N 1
ATOM 5014 C CA . GLU A 1 640 ? -37.413 -3.787 34.291 1.00 89.69 640 GLU A CA 1
ATOM 5015 C C . GLU A 1 640 ? -36.061 -3.738 35.024 1.00 89.69 640 GLU A C 1
ATOM 5017 O O . GLU A 1 640 ? -35.738 -2.741 35.669 1.00 89.69 640 GLU A O 1
ATOM 5022 N N . LEU A 1 641 ? -35.239 -4.791 34.923 1.00 89.19 641 LEU A N 1
ATOM 5023 C CA . LEU A 1 641 ? -33.884 -4.791 35.482 1.00 89.19 641 LEU A CA 1
ATOM 5024 C C . LEU A 1 641 ? -33.010 -3.686 34.871 1.00 89.19 641 LEU A C 1
ATOM 5026 O O . LEU A 1 641 ? -32.282 -3.018 35.607 1.00 89.19 641 LEU A O 1
ATOM 5030 N N . HIS A 1 642 ? -33.074 -3.506 33.549 1.00 87.31 642 HIS A N 1
ATOM 5031 C CA . HIS A 1 642 ? -32.351 -2.433 32.863 1.00 87.31 642 HIS A CA 1
ATOM 5032 C C . HIS A 1 642 ? -32.985 -1.073 33.183 1.00 87.31 642 HIS A C 1
ATOM 5034 O O . HIS A 1 642 ? -32.279 -0.151 33.584 1.00 87.31 642 HIS A O 1
ATOM 5040 N N . ASP A 1 643 ? -34.317 -0.980 33.162 1.00 86.38 643 ASP A N 1
ATOM 5041 C CA . ASP A 1 643 ? -35.049 0.262 33.420 1.00 86.38 643 ASP A CA 1
ATOM 5042 C C . ASP A 1 643 ? -34.775 0.852 34.820 1.00 86.38 643 ASP A C 1
ATOM 5044 O O . ASP A 1 643 ? -34.615 2.061 34.985 1.00 86.38 643 ASP A O 1
ATOM 5048 N N . GLN A 1 644 ? -34.609 0.022 35.859 1.00 84.44 644 GLN A N 1
ATOM 5049 C CA . GLN A 1 644 ? -34.229 0.505 37.199 1.00 84.44 644 GLN A CA 1
ATOM 5050 C C . GLN A 1 644 ? -32.897 1.264 37.225 1.00 84.44 644 GLN A C 1
ATOM 5052 O O . GLN A 1 644 ? -32.680 2.128 38.086 1.00 84.44 644 GLN A O 1
ATOM 5057 N N . VAL A 1 645 ? -31.993 0.917 36.317 1.00 82.50 645 VAL A N 1
ATOM 5058 C CA . VAL A 1 645 ? -30.687 1.555 36.166 1.00 82.50 645 VAL A CA 1
ATOM 5059 C C . VAL A 1 645 ? -30.829 2.775 35.274 1.00 82.50 645 VAL A C 1
ATOM 5061 O O . VAL A 1 645 ? -30.330 3.844 35.638 1.00 82.50 645 VAL A O 1
ATOM 5064 N N . ASP A 1 646 ? -31.585 2.641 34.187 1.00 87.12 646 ASP A N 1
ATOM 5065 C CA . ASP A 1 646 ? -31.850 3.715 33.240 1.00 87.12 646 ASP A CA 1
ATOM 5066 C C . ASP A 1 646 ? -32.512 4.902 33.927 1.00 87.12 646 ASP A C 1
ATOM 5068 O O . ASP A 1 646 ? -32.022 6.013 33.778 1.00 87.12 646 ASP A O 1
ATOM 5072 N N . ARG A 1 647 ? -33.508 4.700 34.800 1.00 86.38 647 ARG A N 1
ATOM 5073 C CA . ARG A 1 647 ? -34.140 5.790 35.573 1.00 86.38 647 ARG A CA 1
ATOM 5074 C C . ARG A 1 647 ? -33.132 6.650 36.340 1.00 86.38 647 ARG A C 1
ATOM 5076 O O . ARG A 1 647 ? -33.290 7.865 36.427 1.00 86.38 647 ARG A O 1
ATOM 5083 N N . ARG A 1 648 ? -32.089 6.040 36.916 1.00 83.69 648 ARG A N 1
ATOM 5084 C CA . ARG A 1 648 ? -31.048 6.780 37.656 1.00 83.69 648 ARG A CA 1
ATOM 5085 C C . ARG A 1 648 ? -30.125 7.548 36.718 1.00 83.69 648 ARG A C 1
ATOM 5087 O O . ARG A 1 648 ? -29.724 8.660 37.048 1.00 83.69 648 ARG A O 1
ATOM 5094 N N . LEU A 1 649 ? -29.773 6.950 35.583 1.00 85.88 649 LEU A N 1
ATOM 5095 C CA . LEU A 1 649 ? -28.900 7.568 34.588 1.00 85.88 649 LEU A CA 1
ATOM 5096 C C . LEU A 1 649 ? -29.628 8.673 33.814 1.00 85.88 649 LEU A C 1
ATOM 5098 O O . LEU A 1 649 ? -29.048 9.732 33.612 1.00 85.88 649 LEU A O 1
ATOM 5102 N N . ARG A 1 650 ? -30.904 8.487 33.469 1.00 85.88 650 ARG A N 1
ATOM 5103 C CA . ARG A 1 650 ? -31.760 9.492 32.823 1.00 85.88 650 ARG A CA 1
ATOM 5104 C C . ARG A 1 650 ? -31.875 10.753 33.672 1.00 85.88 650 ARG A C 1
ATOM 5106 O O . ARG A 1 650 ? -31.707 11.843 33.146 1.00 85.88 650 ARG A O 1
ATOM 5113 N N . GLU A 1 651 ? -32.047 10.628 34.991 1.00 84.94 651 GLU A N 1
ATOM 5114 C CA . GLU A 1 651 ? -32.022 11.802 35.879 1.00 84.94 651 GLU A CA 1
ATOM 5115 C C . GLU A 1 651 ? -30.641 12.480 35.906 1.00 84.94 651 GLU A C 1
ATOM 5117 O O . GLU A 1 651 ? -30.557 13.708 35.922 1.00 84.94 651 GLU A O 1
ATOM 5122 N N . ALA A 1 652 ? -29.551 11.703 35.892 1.00 84.44 652 ALA A N 1
ATOM 5123 C CA . ALA A 1 652 ? -28.190 12.243 35.886 1.00 84.44 652 ALA A CA 1
ATOM 5124 C C . ALA A 1 652 ? -27.830 12.963 34.572 1.00 84.44 652 ALA A C 1
ATOM 5126 O O . ALA A 1 652 ? -27.043 13.907 34.600 1.00 84.44 652 ALA A O 1
ATOM 5127 N N . PHE A 1 653 ? -28.414 12.539 33.449 1.00 84.25 653 PHE A N 1
ATOM 5128 C CA . PHE A 1 653 ? -28.164 13.071 32.108 1.00 84.25 653 PHE A CA 1
ATOM 5129 C C . PHE A 1 653 ? -29.350 13.849 31.527 1.00 84.25 653 PHE A C 1
ATOM 5131 O O . PHE A 1 653 ? -29.392 14.074 30.327 1.00 84.25 653 PHE A O 1
ATOM 5138 N N . LYS A 1 654 ? -30.304 14.304 32.347 1.00 84.94 654 LYS A N 1
ATOM 5139 C CA . LYS A 1 654 ? -31.526 14.981 31.866 1.00 84.94 654 LYS A CA 1
ATOM 5140 C C . LYS A 1 654 ? -31.278 16.231 31.012 1.00 84.94 654 LYS A C 1
ATOM 5142 O O . LYS A 1 654 ? -32.121 16.591 30.200 1.00 84.94 654 LYS A O 1
ATOM 5147 N N . ASP A 1 655 ? -30.134 16.880 31.220 1.00 84.31 655 ASP A N 1
ATOM 5148 C CA . ASP A 1 655 ? -29.709 18.091 30.512 1.00 84.31 655 ASP A CA 1
ATOM 5149 C C . ASP A 1 655 ? -28.672 17.781 29.410 1.00 84.31 655 ASP A C 1
ATOM 5151 O O . ASP A 1 655 ? -27.995 18.679 28.913 1.00 84.31 655 ASP A O 1
ATOM 5155 N N . SER A 1 656 ? -28.478 16.507 29.057 1.00 86.94 656 SER A N 1
ATOM 5156 C CA . SER A 1 656 ? -27.477 16.049 28.091 1.00 86.94 656 SER A CA 1
ATOM 5157 C C . SER A 1 656 ? -28.088 15.063 27.108 1.00 86.94 656 SER A C 1
ATOM 5159 O O . SER A 1 656 ? -28.843 14.171 27.484 1.00 86.94 656 SER A O 1
ATOM 5161 N N . LYS A 1 657 ? -27.716 15.178 25.836 1.00 91.06 657 LYS A N 1
ATOM 5162 C CA . LYS A 1 657 ? -28.129 14.205 24.829 1.00 91.06 657 LYS A CA 1
ATOM 5163 C C . LYS A 1 657 ? -27.155 13.032 24.869 1.00 91.06 657 LYS A C 1
ATOM 5165 O O . LYS A 1 657 ? -25.944 13.227 24.748 1.00 91.06 657 LYS A O 1
ATOM 5170 N N . VAL A 1 658 ? -27.651 11.815 25.062 1.00 93.62 658 VAL A N 1
ATOM 5171 C CA . VAL A 1 658 ? -26.803 10.622 25.222 1.00 93.62 658 VAL A CA 1
ATOM 5172 C C . VAL A 1 658 ? -27.187 9.587 24.180 1.00 93.62 658 VAL A C 1
ATOM 5174 O O . VAL A 1 658 ? -28.354 9.237 24.061 1.00 93.62 658 VAL A O 1
ATOM 5177 N N . ALA A 1 659 ? -26.210 9.094 23.424 1.00 94.06 659 ALA A N 1
ATOM 5178 C CA . ALA A 1 659 ? -26.426 8.011 22.480 1.00 94.06 659 ALA A CA 1
ATOM 5179 C C . ALA A 1 659 ? -26.364 6.685 23.233 1.00 94.06 659 ALA A C 1
ATOM 5181 O O . ALA A 1 659 ? -25.365 6.363 23.874 1.00 94.06 659 ALA A O 1
ATOM 5182 N N . TYR A 1 660 ? -27.434 5.914 23.168 1.00 94.06 660 TYR A N 1
ATOM 5183 C CA . TYR A 1 660 ? -27.602 4.681 23.908 1.00 94.06 660 TYR A CA 1
ATOM 5184 C C . TYR A 1 660 ? -27.553 3.477 22.979 1.00 94.06 660 TYR A C 1
ATOM 5186 O O . TYR A 1 660 ? -28.462 3.256 22.181 1.00 94.06 660 TYR A O 1
ATOM 5194 N N . ILE A 1 661 ? -26.492 2.681 23.102 1.00 94.31 661 ILE A N 1
ATOM 5195 C CA . ILE A 1 661 ? -26.364 1.393 22.421 1.00 94.31 661 ILE A CA 1
ATOM 5196 C C . ILE A 1 661 ? -27.212 0.385 23.191 1.00 94.31 661 ILE A C 1
ATOM 5198 O O . ILE A 1 661 ? -26.791 -0.121 24.240 1.00 94.31 661 ILE A O 1
ATOM 5202 N N . PHE A 1 662 ? -28.388 0.087 22.647 1.00 91.25 662 PHE A N 1
ATOM 5203 C CA . PHE A 1 662 ? -29.347 -0.824 23.259 1.00 91.25 662 PHE A CA 1
ATOM 5204 C C . PHE A 1 662 ? -28.955 -2.290 23.041 1.00 91.25 662 PHE A C 1
ATOM 5206 O O . PHE A 1 662 ? -28.936 -3.077 23.988 1.00 91.25 662 PHE A O 1
ATOM 5213 N N . GLN A 1 663 ? -28.602 -2.673 21.809 1.00 92.62 663 GLN A N 1
ATOM 5214 C CA . GLN A 1 663 ? -28.217 -4.047 21.479 1.00 92.62 663 GLN A CA 1
ATOM 5215 C C . GLN A 1 663 ? -27.051 -4.073 20.499 1.00 92.62 663 GLN A C 1
ATOM 5217 O O . GLN A 1 663 ? -26.970 -3.267 19.577 1.00 92.62 663 GLN A O 1
ATOM 5222 N N . VAL A 1 664 ? -26.166 -5.054 20.679 1.00 90.75 664 VAL A N 1
ATOM 5223 C CA . VAL A 1 664 ? -25.158 -5.413 19.680 1.00 90.75 664 VAL A CA 1
ATOM 5224 C C . VAL A 1 664 ? -25.188 -6.921 19.489 1.00 90.75 664 VAL A C 1
ATOM 5226 O O . VAL A 1 664 ? -25.060 -7.681 20.453 1.00 90.75 664 VAL A O 1
ATOM 5229 N N . ALA A 1 665 ? -25.383 -7.352 18.251 1.00 91.56 665 ALA A N 1
ATOM 5230 C CA . ALA A 1 665 ? -25.538 -8.744 17.875 1.00 91.56 665 ALA A CA 1
ATOM 5231 C C . ALA A 1 665 ? -24.734 -9.060 16.616 1.00 91.56 665 ALA A C 1
ATOM 5233 O O . ALA A 1 665 ? -24.590 -8.233 15.722 1.00 91.56 665 ALA A O 1
ATOM 5234 N N . SER A 1 666 ? -24.228 -10.284 16.550 1.00 88.81 666 SER A N 1
ATOM 5235 C CA . SER A 1 666 ? -23.473 -10.797 15.413 1.00 88.81 666 SER A CA 1
ATOM 5236 C C . SER A 1 666 ? -23.921 -12.215 15.086 1.00 88.81 666 SER A C 1
ATOM 5238 O O . SER A 1 666 ? -24.295 -12.977 15.996 1.00 88.81 666 SER A O 1
ATOM 5240 N N . ASP A 1 667 ? -23.886 -12.551 13.795 1.00 90.81 667 ASP A N 1
ATOM 5241 C CA . ASP A 1 667 ? -24.223 -13.869 13.265 1.00 90.81 667 ASP A CA 1
ATOM 5242 C C . ASP A 1 667 ? -23.425 -14.951 14.023 1.00 90.81 667 ASP A C 1
ATOM 5244 O O . ASP A 1 667 ? -22.268 -14.781 14.421 1.00 90.81 667 ASP A O 1
ATOM 5248 N N . LEU A 1 668 ? -24.095 -16.060 14.325 1.00 84.69 668 LEU A N 1
ATOM 5249 C CA . LEU A 1 668 ? -23.539 -17.161 15.107 1.00 84.69 668 LEU A CA 1
ATOM 5250 C C . LEU A 1 668 ? -22.493 -17.967 14.339 1.00 84.69 668 LEU A C 1
ATOM 5252 O O . LEU A 1 668 ? -21.718 -18.682 14.974 1.00 84.69 668 LEU A O 1
ATOM 5256 N N . GLU A 1 669 ? -22.507 -17.884 13.011 1.00 84.38 669 GLU A N 1
ATOM 5257 C CA . GLU A 1 669 ? -21.589 -18.590 12.120 1.00 84.38 669 GLU A CA 1
ATOM 5258 C C . GLU A 1 669 ? -20.239 -17.877 11.975 1.00 84.38 669 GLU A C 1
ATOM 5260 O O . GLU A 1 669 ? -19.301 -18.470 11.448 1.00 84.38 669 GLU A O 1
ATOM 5265 N N . LEU A 1 670 ? -20.111 -16.641 12.472 1.00 76.81 670 LEU A N 1
ATOM 5266 C CA . LEU A 1 670 ? -18.849 -15.904 12.439 1.00 76.81 670 LEU A CA 1
ATOM 5267 C C . LEU A 1 670 ? -17.770 -16.599 13.276 1.00 76.81 670 LEU A C 1
ATOM 5269 O O . LEU A 1 670 ? -17.999 -17.027 14.416 1.00 76.81 670 LEU A O 1
ATOM 5273 N N . SER A 1 671 ? -16.554 -16.634 12.734 1.00 70.00 671 SER A N 1
ATOM 5274 C CA . SER A 1 671 ? -15.359 -17.002 13.488 1.00 70.00 671 SER A CA 1
ATOM 5275 C C . SER A 1 671 ? -15.127 -16.030 14.649 1.00 70.00 671 SER A C 1
ATOM 5277 O O . SER A 1 671 ? -15.668 -14.920 14.713 1.00 70.00 671 SER A O 1
ATOM 5279 N N . ARG A 1 672 ? -14.306 -16.444 15.620 1.00 57.50 672 ARG A N 1
ATOM 5280 C CA . ARG A 1 672 ? -14.023 -15.608 16.797 1.00 57.50 672 ARG A CA 1
ATOM 5281 C C . ARG A 1 672 ? -13.306 -14.327 16.389 1.00 57.50 672 ARG A C 1
ATOM 5283 O O . ARG A 1 672 ? -13.565 -13.273 16.958 1.00 57.50 672 ARG A O 1
ATOM 5290 N N . GLU A 1 673 ? -12.430 -14.439 15.407 1.00 52.56 673 GLU A N 1
ATOM 5291 C CA . GLU A 1 673 ? -11.605 -13.383 14.855 1.00 52.56 673 GLU A CA 1
ATOM 5292 C C . GLU A 1 673 ? -12.459 -12.380 14.063 1.00 52.56 673 GLU A C 1
ATOM 5294 O O . GLU A 1 673 ? -12.347 -11.178 14.302 1.00 52.56 673 GLU A O 1
ATOM 5299 N N . GLU A 1 674 ? -13.378 -12.850 13.207 1.00 62.56 674 GLU A N 1
ATOM 5300 C CA . GLU A 1 674 ? -14.327 -11.981 12.489 1.00 62.56 674 GLU A CA 1
ATOM 5301 C C . GLU A 1 674 ? -15.210 -11.218 13.475 1.00 62.56 674 GLU A C 1
ATOM 5303 O O . GLU A 1 674 ? -15.419 -10.016 13.328 1.00 62.56 674 GLU A O 1
ATOM 5308 N N . ASN A 1 675 ? -15.681 -11.899 14.522 1.00 66.56 675 ASN A N 1
ATOM 5309 C CA . ASN A 1 675 ? -16.537 -11.295 15.533 1.00 66.56 675 ASN A CA 1
ATOM 5310 C C . ASN A 1 675 ? -15.813 -10.176 16.310 1.00 66.56 675 ASN A C 1
ATOM 5312 O O . ASN A 1 675 ? -16.422 -9.157 16.613 1.00 66.56 675 ASN A O 1
ATOM 5316 N N . VAL A 1 676 ? -14.509 -10.302 16.593 1.00 60.59 676 VAL A N 1
ATOM 5317 C CA . VAL A 1 676 ? -13.715 -9.201 17.186 1.00 60.59 676 VAL A CA 1
ATOM 5318 C C . VAL A 1 676 ? -13.661 -7.995 16.250 1.00 60.59 676 VAL A C 1
ATOM 5320 O O . VAL A 1 676 ? -13.892 -6.871 16.696 1.00 60.59 676 VAL A O 1
ATOM 5323 N N . VAL A 1 677 ? -13.371 -8.223 14.967 1.00 60.25 677 VAL A N 1
ATOM 5324 C CA . VAL A 1 677 ? -13.243 -7.159 13.960 1.00 60.25 677 VAL A CA 1
ATOM 5325 C C . VAL A 1 677 ? -14.565 -6.413 13.788 1.00 60.25 677 VAL A C 1
ATOM 5327 O O . VAL A 1 677 ? -14.606 -5.193 13.921 1.00 60.25 677 VAL A O 1
ATOM 5330 N N . ILE A 1 678 ? -15.654 -7.149 13.571 1.00 70.50 678 ILE A N 1
ATOM 5331 C CA . ILE A 1 678 ? -17.013 -6.620 13.407 1.00 70.50 678 ILE A CA 1
ATOM 5332 C C . ILE A 1 678 ? -17.444 -5.796 14.620 1.00 70.50 678 ILE A C 1
ATOM 5334 O O . ILE A 1 678 ? -17.939 -4.681 14.467 1.00 70.50 678 ILE A O 1
ATOM 5338 N N . MET A 1 679 ? -17.218 -6.312 15.829 1.00 67.62 679 MET A N 1
ATOM 5339 C CA . MET A 1 679 ? -17.586 -5.599 17.050 1.00 67.62 679 MET A CA 1
ATOM 5340 C C . MET A 1 679 ? -16.794 -4.307 17.213 1.00 67.62 679 MET A C 1
ATOM 5342 O O . MET A 1 679 ? -17.373 -3.293 17.592 1.00 67.62 679 MET A O 1
ATOM 5346 N N . LYS A 1 680 ? -15.494 -4.319 16.895 1.00 66.31 680 LYS A N 1
ATOM 5347 C CA . LYS A 1 680 ? -14.681 -3.105 16.934 1.00 66.31 680 LYS A CA 1
ATOM 5348 C C . LYS A 1 680 ? -15.207 -2.050 15.957 1.00 66.31 680 LYS A C 1
ATOM 5350 O O . LYS A 1 680 ? -15.405 -0.917 16.378 1.00 66.31 680 LYS A O 1
ATOM 5355 N N . LEU A 1 681 ? -15.518 -2.434 14.722 1.00 68.62 681 LEU A N 1
ATOM 5356 C CA . LEU A 1 681 ? -16.027 -1.519 13.694 1.00 68.62 681 LEU A CA 1
ATOM 5357 C C . LEU A 1 681 ? -17.353 -0.871 14.078 1.00 68.62 681 LEU A C 1
ATOM 5359 O O . LEU A 1 681 ? -17.476 0.343 13.992 1.00 68.62 681 LEU A O 1
ATOM 5363 N N . LEU A 1 682 ? -18.319 -1.667 14.550 1.00 76.69 682 LEU A N 1
ATOM 5364 C CA . LEU A 1 682 ? -19.601 -1.143 15.029 1.00 76.69 682 LEU 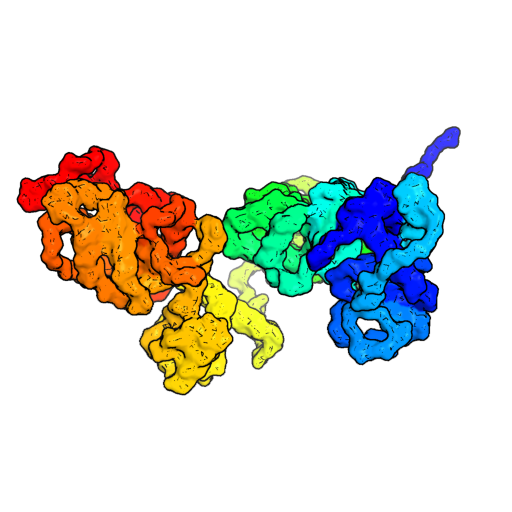A CA 1
ATOM 5365 C C . LEU A 1 682 ? -19.396 -0.109 16.144 1.00 76.69 682 LEU A C 1
ATOM 5367 O O . LEU A 1 682 ? -20.060 0.923 16.162 1.00 76.69 682 LEU A O 1
ATOM 5371 N N . THR A 1 683 ? -18.462 -0.379 17.063 1.00 74.19 683 THR A N 1
ATOM 5372 C CA . THR A 1 683 ? -18.172 0.538 18.172 1.00 74.19 683 THR A CA 1
ATOM 5373 C C . THR A 1 683 ? -17.400 1.785 17.749 1.00 74.19 683 THR A C 1
ATOM 5375 O O . THR A 1 683 ? -17.727 2.856 18.241 1.00 74.19 683 THR A O 1
ATOM 5378 N N . ASP A 1 684 ? -16.415 1.675 16.853 1.00 73.25 684 ASP A N 1
ATOM 5379 C CA . ASP A 1 684 ? -15.661 2.829 16.339 1.00 73.25 684 ASP A CA 1
ATOM 5380 C C . ASP A 1 684 ? -16.617 3.809 15.641 1.00 73.25 684 ASP A C 1
ATOM 5382 O O . ASP A 1 684 ? -16.640 4.996 15.961 1.00 73.25 684 ASP A O 1
ATOM 5386 N N . GLU A 1 685 ? -17.482 3.280 14.775 1.00 76.31 685 GLU A N 1
ATOM 5387 C CA . GLU A 1 685 ? -18.391 4.072 13.950 1.00 76.31 685 GLU A CA 1
ATOM 5388 C C . GLU A 1 685 ? -19.409 4.864 14.780 1.00 76.31 685 GLU A C 1
ATOM 5390 O O . GLU A 1 685 ? -19.618 6.057 14.559 1.00 76.31 685 GLU A O 1
ATOM 5395 N N . ILE A 1 686 ? -20.043 4.232 15.775 1.00 80.19 686 ILE A N 1
ATOM 5396 C CA . ILE A 1 686 ? -21.005 4.952 16.616 1.00 80.19 686 ILE A CA 1
ATOM 5397 C C . ILE A 1 686 ? -20.314 5.984 17.516 1.00 80.19 686 ILE A C 1
ATOM 5399 O O . ILE A 1 686 ? -20.867 7.058 17.755 1.00 80.19 686 ILE A O 1
ATOM 5403 N N . ILE A 1 687 ? -19.107 5.696 18.013 1.00 81.69 687 ILE A N 1
ATOM 5404 C CA . ILE A 1 687 ? -18.340 6.649 18.826 1.00 81.69 687 ILE A CA 1
ATOM 5405 C C . ILE A 1 687 ? -18.032 7.891 18.004 1.00 81.69 687 ILE A C 1
ATOM 5407 O O . ILE A 1 687 ? -18.208 8.998 18.494 1.00 81.69 687 ILE A O 1
ATOM 5411 N N . GLU A 1 688 ? -17.605 7.724 16.761 1.00 78.00 688 GLU A N 1
ATOM 5412 C CA . GLU A 1 688 ? -17.291 8.854 15.902 1.00 78.00 688 GLU A CA 1
ATOM 5413 C C . GLU A 1 688 ? -18.528 9.649 15.497 1.00 78.00 688 GLU A C 1
ATOM 5415 O O . GLU A 1 688 ? -18.534 10.874 15.630 1.00 78.00 688 GLU A O 1
ATOM 5420 N N . GLN A 1 689 ? -19.611 8.966 15.108 1.00 78.81 689 GLN A N 1
ATOM 5421 C CA . GLN A 1 689 ? -20.884 9.625 14.811 1.00 78.81 689 GLN A CA 1
ATOM 5422 C C . GLN A 1 689 ? -21.371 10.469 15.997 1.00 78.81 689 GLN A C 1
ATOM 5424 O O . GLN A 1 689 ? -21.947 11.536 15.795 1.00 78.81 689 GLN A O 1
ATOM 5429 N N . THR A 1 690 ? -21.154 10.001 17.227 1.00 82.00 690 THR A N 1
ATOM 5430 C CA . THR A 1 690 ? -21.627 10.666 18.452 1.00 82.00 690 THR A CA 1
ATOM 5431 C C . THR A 1 690 ? -20.634 11.674 19.032 1.00 82.00 690 THR A C 1
ATOM 5433 O O . THR A 1 690 ? -21.052 12.565 19.762 1.00 82.00 690 THR A O 1
ATOM 5436 N N . ALA A 1 691 ? -19.345 11.582 18.696 1.00 78.62 691 ALA A N 1
ATOM 5437 C CA . ALA A 1 691 ? -18.318 12.556 19.078 1.00 78.62 691 ALA A CA 1
ATOM 5438 C C . ALA A 1 691 ? -18.268 13.780 18.148 1.00 78.62 691 ALA A C 1
ATOM 5440 O O . ALA A 1 691 ? -17.686 14.802 18.504 1.00 78.62 691 ALA A O 1
ATOM 5441 N N . ALA A 1 692 ? -18.862 13.667 16.962 1.00 74.38 692 ALA A N 1
ATOM 5442 C CA . ALA A 1 692 ? -19.040 14.731 15.986 1.00 74.38 692 ALA A CA 1
ATOM 5443 C C . ALA A 1 692 ? -19.584 16.034 16.599 1.00 74.38 692 ALA A C 1
ATOM 5445 O O . ALA A 1 692 ? -20.631 15.998 17.257 1.00 74.38 692 ALA A O 1
ATOM 5446 N N . GLU A 1 693 ? -18.955 17.178 16.289 1.00 68.31 693 GLU A N 1
ATOM 5447 C CA . GLU A 1 693 ? -19.334 18.504 16.820 1.00 68.31 693 GLU A CA 1
ATOM 5448 C C . GLU A 1 693 ? -20.825 18.831 16.607 1.00 68.31 693 GLU A C 1
ATOM 5450 O O . GLU A 1 693 ? -21.475 19.386 17.493 1.00 68.31 693 GLU A O 1
ATOM 5455 N N . ASN A 1 694 ? -21.402 18.389 15.484 1.00 70.88 694 ASN A N 1
ATOM 5456 C CA . ASN A 1 694 ? -22.785 18.694 15.103 1.00 70.88 694 ASN A CA 1
ATOM 5457 C C . ASN A 1 694 ? -23.815 17.631 15.524 1.00 70.88 694 ASN A C 1
ATOM 5459 O O . ASN A 1 694 ? -25.015 17.816 15.328 1.00 70.88 694 ASN A O 1
ATOM 5463 N N . SER A 1 695 ? -23.395 16.509 16.119 1.00 76.62 695 SER A N 1
ATOM 5464 C CA . SER A 1 695 ? -24.330 15.432 16.502 1.00 76.62 695 SER A CA 1
ATOM 5465 C C . SER A 1 695 ? -25.241 15.804 17.680 1.00 76.62 695 SER A C 1
ATOM 5467 O O . SER A 1 695 ? -26.313 15.216 17.883 1.00 76.62 695 SER A O 1
ATOM 5469 N N . GLY A 1 696 ? -24.793 16.772 18.484 1.00 83.38 696 GLY A N 1
ATOM 5470 C CA . GLY A 1 696 ? -25.434 17.198 19.719 1.00 83.38 696 GLY A CA 1
ATOM 5471 C C . GLY A 1 696 ? -25.319 16.198 20.871 1.00 83.38 696 GLY A C 1
ATOM 5472 O O . GLY A 1 696 ? -25.854 16.490 21.936 1.00 83.38 696 GLY A O 1
ATOM 5473 N N . PHE A 1 697 ? -24.655 15.048 20.697 1.00 89.12 697 PHE A N 1
ATOM 5474 C CA . PHE A 1 697 ? -24.466 14.052 21.754 1.00 89.12 697 PHE A CA 1
ATOM 5475 C C . PHE A 1 697 ? -23.279 14.403 22.656 1.00 89.12 697 PHE A C 1
ATOM 5477 O O . PHE A 1 697 ? -22.188 14.726 22.202 1.00 89.12 697 PHE A O 1
ATOM 5484 N N . ASN A 1 698 ? -23.478 14.307 23.968 1.00 90.25 698 ASN A N 1
ATOM 5485 C CA . ASN A 1 698 ? -22.443 14.569 24.971 1.00 90.25 698 ASN A CA 1
ATOM 5486 C C . ASN A 1 698 ? -21.750 13.283 25.438 1.00 90.25 698 ASN A C 1
ATOM 5488 O O . ASN A 1 698 ? -20.663 13.323 26.021 1.00 90.25 698 ASN A O 1
ATOM 5492 N N . ALA A 1 699 ? -22.393 12.134 25.231 1.00 91.56 699 ALA A N 1
ATOM 5493 C CA . ALA A 1 699 ? -21.872 10.847 25.656 1.00 91.56 699 ALA A CA 1
ATOM 5494 C C . ALA A 1 699 ? -22.479 9.680 24.869 1.00 91.56 699 ALA A C 1
ATOM 5496 O O . ALA A 1 699 ? -23.562 9.792 24.295 1.00 91.56 699 ALA A O 1
ATOM 5497 N N . CYS A 1 700 ? -21.796 8.539 24.925 1.00 93.62 700 CYS A N 1
ATOM 5498 C CA . CYS A 1 700 ? -22.278 7.238 24.485 1.00 93.62 700 CYS A CA 1
ATOM 5499 C C . CYS A 1 700 ? -22.373 6.277 25.686 1.00 93.62 700 CYS A C 1
ATOM 5501 O O . CYS A 1 700 ? -21.424 6.156 26.466 1.00 93.62 700 CYS A O 1
ATOM 5503 N N . LEU A 1 701 ? -23.515 5.605 25.846 1.00 93.38 701 LEU A N 1
ATOM 5504 C CA . LEU A 1 701 ? -23.864 4.733 26.971 1.00 93.38 701 LEU A CA 1
ATOM 5505 C C . LEU A 1 701 ? -24.269 3.338 26.477 1.00 93.38 701 LEU A C 1
ATOM 5507 O O . LEU A 1 701 ? -24.971 3.202 25.478 1.00 93.38 701 LEU A O 1
ATOM 5511 N N . THR A 1 702 ? -23.897 2.294 27.218 1.00 93.00 702 THR A N 1
ATOM 5512 C CA . THR A 1 702 ? -24.437 0.941 27.019 1.00 93.00 702 THR A CA 1
ATOM 5513 C C . THR A 1 702 ? -24.461 0.123 28.311 1.00 93.00 702 THR A C 1
ATOM 5515 O O . THR A 1 702 ? -23.654 0.355 29.218 1.00 93.00 702 THR A O 1
ATOM 5518 N N . HIS A 1 703 ? -25.347 -0.874 28.383 1.00 89.00 703 HIS A N 1
ATOM 5519 C CA . HIS A 1 703 ? -25.347 -1.896 29.434 1.00 89.00 703 HIS A CA 1
ATOM 5520 C C . HIS A 1 703 ? -24.821 -3.208 28.873 1.00 89.00 703 HIS A C 1
ATOM 5522 O O . HIS A 1 703 ? -25.499 -3.930 28.145 1.00 89.00 703 HIS A O 1
ATOM 5528 N N . ALA A 1 704 ? -23.589 -3.546 29.231 1.00 81.50 704 ALA A N 1
ATOM 5529 C CA . ALA A 1 704 ? -22.949 -4.745 28.733 1.00 81.50 704 ALA A CA 1
ATOM 5530 C C . ALA A 1 704 ? -23.199 -5.909 29.701 1.00 81.50 704 ALA A C 1
ATOM 5532 O O . ALA A 1 704 ? -22.628 -5.971 30.791 1.00 81.50 704 ALA A O 1
ATOM 5533 N N . SER A 1 705 ? -24.037 -6.861 29.288 1.00 75.88 705 SER A N 1
ATOM 5534 C CA . SER A 1 705 ? -24.271 -8.130 29.997 1.00 75.88 705 SER A CA 1
ATOM 5535 C C . SER A 1 705 ? -23.299 -9.242 29.577 1.00 75.88 705 SER A C 1
ATOM 5537 O O . SER A 1 705 ? -23.145 -10.244 30.276 1.00 75.88 705 SER A O 1
ATOM 5539 N N . HIS A 1 706 ? -22.623 -9.082 28.434 1.00 74.25 706 HIS A N 1
ATOM 5540 C CA . HIS A 1 706 ? -21.689 -10.064 27.892 1.00 74.25 706 HIS A CA 1
ATOM 5541 C C . HIS A 1 706 ? -20.234 -9.601 28.059 1.00 74.25 706 HIS A C 1
ATOM 5543 O O . HIS A 1 706 ? -19.859 -8.512 27.623 1.00 74.25 706 HIS A O 1
ATOM 5549 N N . VAL A 1 707 ? -19.392 -10.465 28.641 1.00 65.69 707 VAL A N 1
ATOM 5550 C CA . VAL A 1 707 ? -17.990 -10.155 28.999 1.00 65.69 707 VAL A CA 1
ATOM 5551 C C . VAL A 1 707 ? -17.145 -9.690 27.810 1.00 65.69 707 VAL A C 1
ATOM 5553 O O . VAL A 1 707 ? -16.272 -8.844 27.954 1.00 65.69 707 VAL A O 1
ATOM 5556 N N . PHE A 1 708 ? -17.420 -10.210 26.614 1.00 65.94 708 PHE A N 1
ATOM 5557 C CA . PHE A 1 708 ? -16.696 -9.820 25.404 1.00 65.94 708 PHE A CA 1
ATOM 5558 C C . PHE A 1 708 ? -16.922 -8.348 25.040 1.00 65.94 708 PHE A C 1
ATOM 5560 O O . PHE A 1 708 ? -15.963 -7.630 24.776 1.00 65.94 708 PHE A O 1
ATOM 5567 N N . THR A 1 709 ? -18.174 -7.888 25.095 1.00 68.81 709 THR A N 1
ATOM 5568 C CA . THR A 1 709 ? -18.540 -6.493 24.821 1.00 68.81 709 THR A CA 1
ATOM 5569 C C . THR A 1 709 ? -17.925 -5.561 25.862 1.00 68.81 709 THR A C 1
ATOM 5571 O O . THR A 1 709 ? -17.392 -4.517 25.502 1.00 68.81 709 THR A O 1
ATOM 5574 N N . GLN A 1 710 ? -17.910 -5.978 27.135 1.00 69.69 710 GLN A N 1
ATOM 5575 C CA . GLN A 1 710 ? -17.241 -5.237 28.211 1.00 69.69 710 GLN A CA 1
ATOM 5576 C C . GLN A 1 710 ? -15.745 -5.049 27.927 1.00 69.69 710 GLN A C 1
ATOM 5578 O O . GLN A 1 710 ? -15.248 -3.929 27.974 1.00 69.69 710 GLN A O 1
ATOM 5583 N N . ILE A 1 711 ? -15.038 -6.133 27.583 1.00 62.84 711 ILE A N 1
ATOM 5584 C CA . ILE A 1 711 ? -13.595 -6.103 27.300 1.00 62.84 711 ILE A CA 1
ATOM 5585 C C . ILE A 1 711 ? -13.276 -5.176 26.126 1.00 62.84 711 ILE A C 1
ATOM 5587 O O . ILE A 1 711 ? -12.314 -4.417 26.212 1.00 62.84 711 ILE A O 1
ATOM 5591 N N . ILE A 1 712 ? -14.052 -5.241 25.039 1.00 63.59 712 ILE A N 1
ATOM 5592 C CA . ILE A 1 712 ? -13.826 -4.391 23.862 1.00 63.59 712 ILE A CA 1
ATOM 5593 C C . ILE A 1 712 ? -13.992 -2.918 24.237 1.00 63.59 712 ILE A C 1
ATOM 5595 O O . ILE A 1 712 ? -13.102 -2.112 23.977 1.00 63.59 712 ILE A O 1
ATOM 5599 N N . LEU A 1 713 ? -15.102 -2.570 24.884 1.00 72.75 713 LEU A N 1
ATOM 5600 C CA . LEU A 1 713 ? -15.424 -1.177 25.173 1.00 72.75 713 LEU A CA 1
ATOM 5601 C C . LEU A 1 713 ? -14.481 -0.551 26.211 1.00 72.75 713 LEU A C 1
ATOM 5603 O O . LEU A 1 713 ? -14.042 0.582 26.037 1.00 72.75 713 LEU A O 1
ATOM 5607 N N . GLU A 1 714 ? -14.125 -1.285 27.264 1.00 71.00 714 GLU A N 1
ATOM 5608 C CA . GLU A 1 714 ? -13.237 -0.776 28.316 1.00 71.00 714 GLU A CA 1
ATOM 5609 C C . GLU A 1 714 ? -11.780 -0.677 27.857 1.00 71.00 714 GLU A C 1
ATOM 5611 O O . GLU A 1 714 ? -11.130 0.336 28.093 1.00 71.00 714 GLU A O 1
ATOM 5616 N N . ASN A 1 715 ? -11.254 -1.723 27.210 1.00 62.94 715 ASN A N 1
ATOM 5617 C CA . ASN A 1 715 ? -9.816 -1.812 26.941 1.00 62.94 715 ASN A CA 1
ATOM 5618 C C . ASN A 1 715 ? -9.405 -1.222 25.589 1.00 62.94 715 ASN A C 1
ATOM 5620 O O . ASN A 1 715 ? -8.220 -0.963 25.391 1.00 62.94 715 ASN A O 1
ATOM 5624 N N . TYR A 1 716 ? -10.345 -1.071 24.651 1.00 56.91 716 TYR A N 1
ATOM 5625 C CA . TYR A 1 716 ? -10.045 -0.614 23.291 1.00 56.91 716 TYR A CA 1
ATOM 5626 C C . TYR A 1 716 ? -10.811 0.641 22.875 1.00 56.91 716 TYR A C 1
ATOM 5628 O O . TYR A 1 716 ? -10.442 1.230 21.864 1.00 56.91 716 TYR A O 1
ATOM 5636 N N . GLN A 1 717 ? -11.855 1.039 23.613 1.00 67.75 717 GLN A N 1
ATOM 5637 C CA . GLN A 1 717 ? -12.683 2.207 23.286 1.00 67.75 717 GLN A CA 1
ATOM 5638 C C . GLN A 1 717 ? -12.766 3.241 24.410 1.00 67.75 717 GLN A C 1
ATOM 5640 O O . GLN A 1 717 ? -13.539 4.190 24.298 1.00 67.75 717 GLN A O 1
ATOM 5645 N N . ASP A 1 718 ? -11.983 3.097 25.479 1.00 78.88 718 ASP A N 1
ATOM 5646 C CA . ASP A 1 718 ? -11.926 4.034 26.609 1.00 78.88 718 ASP A CA 1
ATOM 5647 C C . ASP A 1 718 ? -13.289 4.305 27.284 1.00 78.88 718 ASP A C 1
ATOM 5649 O O . ASP A 1 718 ? -13.536 5.398 27.803 1.00 78.88 718 ASP A O 1
ATOM 5653 N N . PHE A 1 719 ? -14.203 3.326 27.287 1.00 86.12 719 PHE A N 1
ATOM 5654 C CA . PHE A 1 719 ? -15.431 3.431 28.075 1.00 86.12 719 PHE A CA 1
ATOM 5655 C C . PHE A 1 719 ? -15.127 3.240 29.560 1.00 86.12 719 PHE A C 1
ATOM 5657 O O . PHE A 1 719 ? -14.455 2.295 29.972 1.00 86.12 719 PHE A O 1
ATOM 5664 N N . ASN A 1 720 ? -15.710 4.102 30.387 1.00 88.06 720 ASN A N 1
ATOM 5665 C CA . ASN A 1 720 ? -15.597 4.036 31.835 1.00 88.06 720 ASN A CA 1
ATOM 5666 C C . ASN A 1 720 ? -16.793 3.301 32.440 1.00 88.06 720 ASN A C 1
ATOM 5668 O O . ASN A 1 720 ? -17.941 3.513 32.049 1.00 88.06 720 ASN A O 1
ATOM 5672 N N . ARG A 1 721 ? -16.538 2.476 33.459 1.00 89.50 721 ARG A N 1
ATOM 5673 C CA . ARG A 1 721 ? -17.604 1.857 34.256 1.00 89.50 721 ARG A CA 1
ATOM 5674 C C . ARG A 1 721 ? -18.298 2.909 35.112 1.00 89.50 721 ARG A C 1
ATOM 5676 O O . ARG A 1 721 ? -17.653 3.535 35.949 1.00 89.50 721 ARG A O 1
ATOM 5683 N N . VAL A 1 722 ? -19.612 3.046 34.954 1.00 87.56 722 VAL A N 1
ATOM 5684 C CA . VAL A 1 722 ? -20.426 4.011 35.718 1.00 87.56 722 VAL A CA 1
ATOM 5685 C C . VAL A 1 722 ? -21.426 3.353 36.660 1.00 87.56 722 VAL A C 1
ATOM 5687 O O . VAL A 1 722 ? -21.808 3.953 37.662 1.00 87.56 722 VAL A O 1
ATOM 5690 N N . ALA A 1 723 ? -21.812 2.103 36.401 1.00 85.44 723 ALA A N 1
ATOM 5691 C CA . ALA A 1 723 ? -22.612 1.317 37.332 1.00 85.44 723 ALA A CA 1
ATOM 5692 C C . ALA A 1 723 ? -22.316 -0.179 37.199 1.00 85.44 723 ALA A C 1
ATOM 5694 O O . ALA A 1 723 ? -21.895 -0.659 36.147 1.00 85.44 723 ALA A O 1
ATOM 5695 N N . ASN A 1 724 ? -22.548 -0.907 38.291 1.00 85.19 724 ASN A N 1
ATOM 5696 C CA . ASN A 1 724 ? -22.443 -2.357 38.345 1.00 85.19 724 ASN A CA 1
ATOM 5697 C C . ASN A 1 724 ? -23.725 -2.924 38.965 1.00 85.19 724 ASN A C 1
ATOM 5699 O O . ASN A 1 724 ? -24.082 -2.559 40.088 1.00 85.19 724 ASN A O 1
ATOM 5703 N N . ILE A 1 725 ? -24.432 -3.771 38.224 1.00 84.25 725 ILE A N 1
ATOM 5704 C CA . ILE A 1 725 ? -25.785 -4.217 38.552 1.00 84.25 725 ILE A CA 1
ATOM 5705 C C . ILE A 1 725 ? -25.708 -5.653 39.062 1.00 84.25 725 ILE A C 1
ATOM 5707 O O . ILE A 1 725 ? -25.349 -6.579 38.331 1.00 84.25 725 ILE A O 1
ATOM 5711 N N . ASP A 1 726 ? -26.042 -5.831 40.338 1.00 84.12 726 ASP A N 1
ATOM 5712 C CA . ASP A 1 726 ? -26.130 -7.145 40.972 1.00 84.12 726 ASP A CA 1
ATOM 5713 C C . ASP A 1 726 ? -27.484 -7.792 40.654 1.00 84.12 726 ASP A C 1
ATOM 5715 O O . ASP A 1 726 ? -28.505 -7.498 41.283 1.00 84.12 726 ASP A O 1
ATOM 5719 N N . VAL A 1 727 ? -27.474 -8.675 39.656 1.00 85.69 727 VAL A N 1
ATOM 5720 C CA . VAL A 1 727 ? -28.670 -9.341 39.129 1.00 85.69 727 VAL A CA 1
ATOM 5721 C C . VAL A 1 727 ? -29.327 -10.251 40.176 1.00 85.69 727 VAL A C 1
ATOM 5723 O O . VAL A 1 727 ? -30.551 -10.363 40.209 1.00 85.69 727 VAL A O 1
ATOM 5726 N N . ASN A 1 728 ? -28.551 -10.829 41.102 1.00 83.12 728 ASN A N 1
ATOM 5727 C CA . ASN A 1 728 ? -29.059 -11.713 42.162 1.00 83.12 728 ASN A CA 1
ATOM 5728 C C . ASN A 1 728 ? -29.932 -10.991 43.201 1.00 83.12 728 ASN A C 1
ATOM 5730 O O . ASN A 1 728 ? -30.666 -11.622 43.973 1.00 83.12 728 ASN A O 1
ATOM 5734 N N . ARG A 1 729 ? -29.842 -9.657 43.258 1.00 84.31 729 ARG A N 1
ATOM 5735 C CA . ARG A 1 729 ? -30.638 -8.822 44.170 1.00 84.31 729 ARG A CA 1
ATOM 5736 C C . ARG A 1 729 ? -31.931 -8.317 43.552 1.00 84.31 729 ARG A C 1
ATOM 5738 O O . ARG A 1 729 ? -32.721 -7.707 44.267 1.00 84.31 729 ARG A O 1
ATOM 5745 N N . PHE A 1 730 ? -32.138 -8.539 42.259 1.00 88.31 730 PHE A N 1
ATOM 5746 C CA . PHE A 1 730 ? -33.323 -8.057 41.579 1.00 88.31 730 PHE A CA 1
ATOM 5747 C C . PHE A 1 730 ? -34.561 -8.861 41.981 1.00 88.31 730 PHE A C 1
ATOM 5749 O O . PHE A 1 730 ? -34.588 -10.092 41.914 1.00 88.31 730 PHE A O 1
ATOM 5756 N N . GLU A 1 731 ? -35.605 -8.141 42.376 1.00 87.56 731 GLU A N 1
ATOM 5757 C CA . GLU A 1 731 ? -36.906 -8.697 42.716 1.00 87.56 731 GLU A CA 1
ATOM 5758 C C . GLU A 1 731 ? -37.987 -7.827 42.081 1.00 87.56 731 GLU A C 1
ATOM 5760 O O . GLU A 1 731 ? -37.985 -6.603 42.224 1.00 87.56 731 GLU A O 1
ATOM 5765 N N . MET A 1 732 ? -38.930 -8.463 41.391 1.00 89.00 732 MET A N 1
ATOM 5766 C CA . MET A 1 732 ? -40.056 -7.786 40.759 1.00 89.00 732 MET A CA 1
ATOM 5767 C C . MET A 1 732 ? -41.344 -8.502 41.152 1.00 89.00 732 MET A C 1
ATOM 5769 O O . MET A 1 732 ? -41.441 -9.726 41.069 1.00 89.00 732 MET A O 1
ATOM 5773 N N . ARG A 1 733 ? -42.353 -7.744 41.602 1.00 88.25 733 ARG A N 1
ATOM 5774 C CA . ARG A 1 733 ? -43.665 -8.281 42.020 1.00 88.25 733 ARG A CA 1
ATOM 5775 C C . ARG A 1 733 ? -43.554 -9.441 43.043 1.00 88.25 733 ARG A C 1
ATOM 5777 O O . ARG A 1 733 ? -44.352 -10.375 43.005 1.00 88.25 733 ARG A O 1
ATOM 5784 N N . GLY A 1 734 ? -42.569 -9.398 43.947 1.00 84.56 734 GLY A N 1
ATOM 5785 C CA . GLY A 1 734 ? -42.370 -10.425 44.983 1.00 84.56 734 GLY A CA 1
ATOM 5786 C C . GLY A 1 734 ? -41.681 -11.715 44.512 1.00 84.56 734 GLY A C 1
ATOM 5787 O O . GLY A 1 734 ? -41.692 -12.711 45.236 1.00 84.56 734 GLY A O 1
ATOM 5788 N N . LYS A 1 735 ? -41.151 -11.743 43.282 1.00 85.81 735 LYS A N 1
ATOM 5789 C CA . LYS A 1 735 ? -40.483 -12.903 42.676 1.00 85.81 735 LYS A CA 1
ATOM 5790 C C . LYS A 1 735 ? -39.043 -12.564 42.297 1.00 85.81 735 LYS A C 1
ATOM 5792 O O . LYS A 1 735 ? -38.768 -11.480 41.778 1.00 85.81 735 LYS A O 1
ATOM 5797 N N . LYS A 1 736 ? -38.150 -13.536 42.482 1.00 87.62 736 LYS A N 1
ATOM 5798 C CA . LYS A 1 736 ? -36.785 -13.502 41.956 1.00 87.62 736 LYS A CA 1
ATOM 5799 C C . LYS A 1 736 ? -36.715 -14.280 40.647 1.00 87.62 736 LYS A C 1
ATOM 5801 O O . LYS A 1 736 ? -36.975 -15.479 40.618 1.00 87.62 736 LYS A O 1
ATOM 5806 N N . TYR A 1 737 ? -36.391 -13.586 39.563 1.00 85.44 737 TYR A N 1
ATOM 5807 C CA . TYR A 1 737 ? -36.397 -14.161 38.212 1.00 85.44 737 TYR A CA 1
ATOM 5808 C C . TYR A 1 737 ? -35.037 -14.740 37.790 1.00 85.44 737 TYR A C 1
ATOM 5810 O O . TYR A 1 737 ? -34.971 -15.518 36.842 1.00 85.44 737 TYR A O 1
ATOM 5818 N N . PHE A 1 738 ? -33.959 -14.406 38.507 1.00 85.94 738 PHE A N 1
ATOM 5819 C CA . PHE A 1 738 ? -32.581 -14.724 38.114 1.00 85.94 738 PHE A CA 1
ATOM 5820 C C . PHE A 1 738 ? -31.825 -15.590 39.136 1.00 85.94 738 PHE A C 1
ATOM 5822 O O . PHE A 1 738 ? -30.602 -15.627 39.112 1.00 85.94 738 PHE A O 1
ATOM 5829 N N . ASP A 1 739 ? -32.527 -16.340 39.993 1.00 77.06 739 ASP A N 1
ATOM 5830 C CA . ASP A 1 739 ? -31.930 -17.167 41.067 1.00 77.06 739 ASP A CA 1
ATOM 5831 C C . ASP A 1 739 ? -30.949 -18.256 40.583 1.00 77.06 739 ASP A C 1
ATOM 5833 O O . ASP A 1 739 ? -30.235 -18.857 41.382 1.00 77.06 739 ASP A O 1
ATOM 5837 N N . GLN A 1 740 ? -30.935 -18.555 39.281 1.00 75.25 740 GLN A N 1
ATOM 5838 C CA . GLN A 1 740 ? -30.044 -19.549 38.669 1.00 75.25 740 GLN A CA 1
ATOM 5839 C C . GLN A 1 740 ? -28.782 -18.935 38.043 1.00 75.25 740 GLN A C 1
ATOM 5841 O O . GLN A 1 740 ? -27.997 -19.657 37.422 1.00 75.25 740 GLN A O 1
ATOM 5846 N N . ILE A 1 741 ? -28.594 -17.617 38.144 1.00 79.31 741 ILE A N 1
ATOM 5847 C CA . ILE A 1 741 ? -27.416 -16.939 37.602 1.00 79.31 741 ILE A CA 1
ATOM 5848 C C . ILE A 1 741 ? -26.214 -17.135 38.533 1.00 79.31 741 ILE A C 1
ATOM 5850 O O . ILE A 1 741 ? -26.363 -17.419 39.719 1.00 79.31 741 ILE A O 1
ATOM 5854 N N . LYS A 1 742 ? -24.996 -17.049 37.994 1.00 73.69 742 LYS A N 1
ATOM 5855 C CA . LYS A 1 742 ? -23.789 -17.212 38.814 1.00 73.69 742 LYS A CA 1
ATOM 5856 C C . LYS A 1 742 ? -23.632 -16.035 39.781 1.00 73.69 742 LYS A C 1
ATOM 5858 O O . LYS A 1 742 ? -23.938 -14.902 39.418 1.00 73.69 742 LYS A O 1
ATOM 5863 N N . ASP A 1 743 ? -23.089 -16.299 40.969 1.00 69.94 743 ASP A N 1
ATOM 5864 C CA . ASP A 1 743 ? -22.876 -15.284 42.014 1.00 69.94 743 ASP A CA 1
ATOM 5865 C C . ASP A 1 743 ? -21.983 -14.110 41.563 1.00 69.94 743 ASP A C 1
ATOM 5867 O O . ASP A 1 743 ? -22.091 -13.014 42.105 1.00 69.94 743 ASP A O 1
ATOM 5871 N N . ASP A 1 744 ? -21.106 -14.330 40.579 1.00 68.75 744 ASP A N 1
ATOM 5872 C CA . ASP A 1 744 ? -20.164 -13.349 40.029 1.00 68.75 744 ASP A CA 1
ATOM 5873 C C . ASP A 1 744 ? -20.662 -12.645 38.754 1.00 68.75 744 ASP A C 1
ATOM 5875 O O . ASP A 1 744 ? -19.939 -11.834 38.169 1.00 68.75 744 ASP A O 1
ATOM 5879 N N . PHE A 1 745 ? -21.878 -1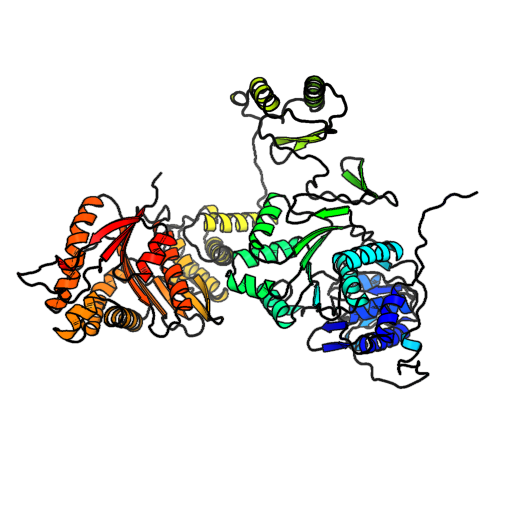2.951 38.292 1.00 78.00 745 PHE A N 1
ATOM 5880 C CA . PHE A 1 745 ? -22.440 -12.317 37.107 1.00 78.00 745 PHE A CA 1
ATOM 5881 C C . PHE A 1 745 ? -22.987 -10.926 37.429 1.00 78.00 745 PHE A C 1
ATOM 5883 O O . PHE A 1 745 ? -23.870 -10.761 38.273 1.00 78.00 745 PHE A O 1
ATOM 5890 N N . HIS A 1 746 ? -22.526 -9.936 36.669 1.00 80.25 746 HIS A N 1
ATOM 5891 C CA . HIS A 1 746 ? -23.019 -8.573 36.758 1.00 80.25 746 HIS A CA 1
ATOM 5892 C C . HIS A 1 746 ? -23.214 -7.951 35.379 1.00 80.25 746 HIS A C 1
ATOM 5894 O O . HIS A 1 746 ? -22.464 -8.233 34.441 1.00 80.25 746 HIS A O 1
ATOM 5900 N N . ILE A 1 747 ? -24.193 -7.052 35.285 1.00 84.62 747 ILE A N 1
ATOM 5901 C CA . ILE A 1 747 ? -24.331 -6.160 34.134 1.00 84.62 747 ILE A CA 1
ATOM 5902 C C . ILE A 1 747 ? -23.556 -4.886 34.457 1.00 84.62 747 ILE A C 1
ATOM 5904 O O . ILE A 1 747 ? -23.737 -4.290 35.521 1.00 84.62 747 ILE A O 1
ATOM 5908 N N . VAL A 1 748 ? -22.686 -4.479 33.540 1.00 85.81 748 VAL A N 1
ATOM 5909 C CA . VAL A 1 748 ? -21.842 -3.297 33.712 1.00 85.81 748 VAL A CA 1
ATOM 5910 C C . VAL A 1 748 ? -22.349 -2.197 32.794 1.00 85.81 748 VAL A C 1
ATOM 5912 O O . VAL A 1 748 ? -22.451 -2.392 31.584 1.00 85.81 748 VAL A O 1
ATOM 5915 N N . SER A 1 749 ? -22.651 -1.038 33.370 1.00 90.06 749 SER A N 1
ATOM 5916 C CA . SER A 1 749 ? -22.965 0.166 32.603 1.00 90.06 749 SER A CA 1
ATOM 5917 C C . SER A 1 749 ? -21.670 0.876 32.240 1.00 90.06 749 SER A C 1
ATOM 5919 O O . SER A 1 749 ? -20.860 1.191 33.120 1.00 90.06 749 SER A O 1
ATOM 5921 N N . LEU A 1 750 ? -21.494 1.125 30.951 1.00 90.19 750 LEU A N 1
ATOM 5922 C CA . LEU A 1 750 ? -20.292 1.684 30.354 1.00 90.19 750 LEU A CA 1
ATOM 5923 C C . LEU A 1 750 ? -20.626 3.011 29.687 1.00 90.19 750 LEU A C 1
ATOM 5925 O O . LEU A 1 750 ? -21.573 3.082 28.908 1.00 90.19 750 LEU A O 1
ATOM 5929 N N . LEU A 1 751 ? -19.832 4.040 29.974 1.00 91.75 751 LEU A N 1
ATOM 5930 C CA . LEU A 1 751 ? -20.027 5.395 29.471 1.00 91.75 751 LEU A CA 1
ATOM 5931 C C . LEU A 1 751 ? -18.737 5.946 28.861 1.00 91.75 751 LEU A C 1
ATOM 5933 O O . LEU A 1 751 ? -17.680 5.919 29.497 1.00 91.75 751 LEU A O 1
ATOM 5937 N N . LYS A 1 752 ? -18.851 6.537 27.675 1.00 92.06 752 LYS A N 1
ATOM 5938 C CA . LYS A 1 752 ? -17.826 7.385 27.068 1.00 92.06 752 LYS A CA 1
ATOM 5939 C C . LYS A 1 752 ? -18.361 8.803 26.940 1.00 92.06 752 LYS A C 1
ATOM 5941 O O . LYS A 1 752 ? -19.409 9.007 26.345 1.00 92.06 752 LYS A O 1
ATOM 5946 N N . THR A 1 753 ? -17.660 9.772 27.517 1.00 88.50 753 THR A N 1
ATOM 5947 C CA . THR A 1 753 ? -18.023 11.194 27.444 1.00 88.50 753 THR A CA 1
ATOM 5948 C C . THR A 1 753 ? -17.192 11.894 26.382 1.00 88.50 753 THR A C 1
ATOM 5950 O O . THR A 1 753 ? -15.979 11.683 26.322 1.00 88.50 753 THR A O 1
ATOM 5953 N N . PHE A 1 754 ? -17.818 12.770 25.609 1.00 84.19 754 PHE A N 1
ATOM 5954 C CA . PHE A 1 754 ? -17.146 13.623 24.637 1.00 84.19 754 PHE A CA 1
ATOM 5955 C C . PHE A 1 754 ? -16.944 14.996 25.280 1.00 84.19 754 PHE A C 1
ATOM 5957 O O . PHE A 1 754 ? -17.872 15.563 25.856 1.00 84.19 754 PHE A O 1
ATOM 5964 N N . VAL A 1 755 ? -15.702 15.485 25.310 1.00 59.66 755 VAL A N 1
ATOM 5965 C CA . VAL A 1 755 ? -15.374 16.741 25.996 1.00 59.66 755 VAL A CA 1
ATOM 5966 C C . VAL A 1 755 ? -16.009 17.891 25.220 1.00 59.66 755 VAL A C 1
ATOM 5968 O O . VAL A 1 755 ? -15.555 18.221 24.132 1.00 59.66 755 VAL A O 1
ATOM 5971 N N . THR A 1 756 ? -17.036 18.519 25.786 1.00 44.62 756 THR A N 1
ATOM 5972 C CA . THR A 1 756 ? -17.473 19.851 25.357 1.00 44.62 756 THR A CA 1
ATOM 5973 C C . THR A 1 756 ? -16.408 20.857 25.783 1.00 44.62 756 THR A C 1
ATOM 5975 O O . THR A 1 756 ? -16.152 20.989 26.986 1.00 44.62 756 THR A O 1
ATOM 5978 N N . HIS A 1 757 ? -15.771 21.524 24.821 1.00 32.69 757 HIS A N 1
ATOM 5979 C CA . HIS A 1 757 ? -14.999 22.736 25.093 1.00 32.69 757 HIS A CA 1
ATOM 5980 C C . HIS A 1 757 ? -15.905 23.897 25.504 1.00 32.69 757 HIS A C 1
ATOM 5982 O O . HIS A 1 757 ? -17.012 24.013 24.933 1.00 32.69 757 HIS A O 1
#

Organism: NCBI:txid34638

pLDDT: mean 70.44, std 21.18, range [23.27, 96.81]

Sequence (757 aa):
MSTGRRGTMCSSTNMYDHFTSMVRTSPKIAALFYDDRELTYEDLGRVTHNLADKLSAYENILICLPPSDAAICTMLAAWKLGRTPILRHYTTKKKGLLSSLDANSILVTDACTIEGSNVLVIGDIMEFNTGNEHQDNPNGIPLSLLTGIALDDFCVTPSGSTVPMTDLHNRLEWEWKQYAFSAQDNALTLKPTHDLDFWVHVLSAMLKGAPLVLPPYSIRGNFLEIADFCSEKKVCHLFVSPDELSDLATYFRVTTPLAKHIFLKSIKRITCSGDTLPLRLTYQGIMSSFAGVDTEVIFMLTSQETTEIACVGLPESQKCIAIDTCRAVVERGELQLLSDTRTMKTGLGGNGSGESVFYSDAVANWTPLQKIQDIVADILGHNEVAVFRDTFRGGLICFYRQHEVYWPILFNKLYKELKPEENPKLFPIVGERPWTPSQYIEDYRESVQKLGEMPVTACSFEGAKMLFAMAARLVDVSIDDFEVDKSLSEYGATVDQLALISEDFEMMGFVGMFVLDRTLCICDIIRQTLPIRSVGPEDRQFLVRILDESVERDECVDIIADAFSKKNWLDKCIGSVSGSTRSQHVKLNHQLWEDIVQQCLGKVIVDYQTQKVLAVMTALDFSVEAEIEGLSDEFEAVLELHDQVDRRLREAFKDSKVAYIFQVASDLELSREENVVIMKLLTDEIIEQTAAENSGFNACLTHASHVFTQIILENYQDFNRVANIDVNRFEMRGKKYFDQIKDDFHIVSLLKTFVTH

Radius of gyration: 34.41 Å; Cα contacts (8 Å, |Δi|>4): 1206; chains: 1; bounding box: 111×73×86 Å

Secondary structure (DSSP, 8-state):
--------------HHHHHHHHHHH-TTSEEEEETTEEEEHHHHHHHHHHHHHHHTT-SEEEEE--SSHHHHHHHHHHHHTT---EE----S-THHHHTT--TTEEEEES--SS--TTEEETHHHH-------S-B-TTS-BGGGT-----SEEEE-TTSPEEEHHHHHHHHHHHHHHH---TTPEEEE---TTSHHHHHHHHHHHTTTPPEEEPPGGGTT-HHHHHHHHHHTTEEEEEE-HHHHHHHHHHHHHS-HHHHHHHHHH--EEEEEES-PPPHHHHHHHHHHTTTS--EEEEEEE-TTT--EEEEE-TTT--EEE-TTEEEEEETTEEEEEESSSB-----SS----S------SS-SSS-HHHHHHHHHHHHT-S-EEEEE-TTTS-EEEEE---S--HHHHHHHHHHHH-GGG-GGG-------S--HHHHHHHHHHHHHHHHHTT--S-HHHHHHHHHHHHHHSTT--GGG--TTSBTTTTT--HHHHHHHHHHHHHTTS-GGGGG-SSSBHHHHHHHHS-EEEE-GGG-EEEEEE-STTS-HHHHHHHHHHHHHHH-HHHHHHTTTSS-HHHHHHHHHHHHHHHHHHTT--EEEEETTT--EEEEEEEEETT------S--HHHHHHHHHHHHHHHHHHHHTTTS-EEEEEEEEE-TTS-HHHHHHHHHHHHHHHHHHHHSTTS---EEEEEE-SHHHHHHHHHHS-PEEEEEEEGGG--BTTB-S-TTS-TT-EEEEEEEE----

Nearest PDB structures (foldseek):
  6dys-assembly1_A  TM=8.998E-01  e=1.069E-12  Drosophila melanogaster
  5es7-assembly1_A  TM=6.429E-01  e=9.037E-16  Brevibacillus parabrevis
  6ea3-assembly1_B  TM=6.404E-01  e=6.988E-15  Thermobifida fusca YX
  7xbs-assembly1_A  TM=6.393E-01  e=4.415E-13  Saccharothrix mutabilis subsp. capreolus
  7vhv-assembly2_D  TM=5.925E-01  e=4.178E-13  Staphylococcus aureus subsp. aureus Mu50

Mean predicted aligned error: 21.07 Å

=== Feature glossary ===
Reading guide. The protein is described through the following features:

Foldseek 3Di. A 3Di character summarizes, for each residue, the relative orientation of the Cα frame of its nearest spatial neighbor. Because it encodes fold topology rather than chemistry, 3Di alignments detect remote structural similarity that sequence alignment misses.

Contact-map, Ramachandran, and PAE plots. Plot images: a contact map (which residues are close in 3D, as an N×N binary image), a Ramachandran scatter (backbone torsion angles, revealing secondary-structure composition at a glance), and — for AlphaFold structures — a PAE heatmap (pairwise prediction confidence).

Radius of gyration, Cα contacts, bounding box. Radius of gyration (Rg) is the root-mean-square distance of Cα atoms from their centroid — a single number for overall size and compactness. A globular domain of N residues has Rg ≈ 2.2·N^0.38 Å; an extended or disordered chain has a much larger Rg. The Cα contact count is the number of residue pairs whose Cα atoms are within 8 Å and are more than four positions apart in sequence — a standard proxy for tertiary packing density. The bounding box is the smallest axis-aligned box enclosing all Cα atoms.

Secondary structure (8-state, DSSP). Eight-state secondary structure (DSSP): H is the canonical α-helix, G the tighter 3₁₀-helix, I the wider π-helix; E/B are β-structure, T and S are turns and bends, and '-' is everything else. DSSP derives these from the pattern of main-chain N–H···O=C hydrogen bonds, not from the sequence.

B-factor. B-factor (Debye–Waller factor) reflects atomic displacement in the crystal lattice. It is an experimental observable (units Å²), not a prediction; low values mean the atom is pinned down, high values mean it moves or is heterogeneous across the crystal.

pLDDT. pLDDT is the predicted lDDT-Cα score: AlphaFold's confidence that the local environment of each residue (all inter-atomic distances within 15 Å) is correctly placed. It is a per-residue number between 0 and 100, with higher meaning more reliable.

Nearest PDB structures. Nearest PDB neighbors are the top structural matches found by Foldseek when searching this structure against the entire Protein Data Bank. Each hit reports a TM-score (0 to 1; >0.5 almost always implies the same fold) and an E-value. These are *structural* homologs — they may share no detectable sequence similarity.

Solvent-accessible surface area. Accessible surface area quantifies burial. A residue with SASA near zero is packed into the hydrophobic core; one with SASA >100 Å² sits on the surface. Computed here via the Shrake–Rupley numerical algorithm with a 1.4 Å probe.

Rendered structure images. Structure images are PyMOL renders from six orthogonal camera directions. Cartoon representation draws helices as coils and strands as arrows; sticks shows the backbone as bonds; surface shows the solvent-excluded envelope. Rainbow coloring maps sequence position to hue (blue→red, N→C); chain coloring assigns a distinct color per polypeptide.

Backbone torsions (φ/ψ). φ (phi) and ψ (psi) are the two rotatable backbone dihedrals per residue: φ is the C(i-1)–N–Cα–C torsion, ψ is the N–Cα–C–N(i+1) torsion, both in degrees on (−180°, 180°]. α-helical residues cluster near (−60°, −45°); β-strand residues near (−120°, +130°). A Ramachandran plot is simply a scatter of (φ, ψ) for every residue.

Predicted aligned error. Predicted Aligned Error (PAE) is an AlphaFold confidence matrix: entry (i, j) is the expected error in the position of residue j, in ångströms, when the prediction is superimposed on the true structure at residue i. Low PAE within a block of residues means that block is internally rigid and well-predicted; high PAE between two blocks means their relative placement is uncertain even if each block individually is confident.

mmCIF coordinates. Structure coordinates are given as an mmCIF _atom_site loop: one row per atom with element, residue name, chain id, sequence number, and x/y/z position in Å. Only the four main-chain atoms per residue are included here; side chains are omitted to keep the record compact.

InterPro / GO / CATH / organism. Database cross-references. InterPro integrates a dozen domain/family signature databases into unified entries with residue-range hits. GO terms attach function/process/location labels with evidence codes. CATH codes position the fold in a four-level structural taxonomy. Organism is the NCBI-taxonomy species name.

Secondary structure (3-state, P-SEA). SS3 is a coarse helix/strand/coil call (letters a/b/c) made by the P-SEA algorithm from inter-Cα distances and dihedrals. It is less detailed than DSSP but needs only Cα positions.

Sequence. Sequence gives the chain of amino acids in standard one-letter code (A=alanine, C=cysteine, …, Y=tyrosine), read N→C. It is the only feature that is directly encoded by the gene; all structural features are derived from the folded form of this sequence.